Protein AF-R7CWL0-F1 (afdb_monomer_lite)

Radius of gyration: 31.68 Å; chains: 1; bounding box: 70×106×88 Å

Structure (mmCIF, N/CA/C/O backbone):
data_AF-R7CWL0-F1
#
_entry.id   AF-R7CWL0-F1
#
loop_
_atom_site.group_PDB
_atom_site.id
_atom_site.type_symbol
_atom_site.label_atom_id
_atom_site.label_alt_id
_atom_site.label_comp_id
_atom_site.label_asym_id
_atom_site.label_entity_id
_atom_site.label_seq_id
_atom_site.pdbx_PDB_ins_code
_atom_site.Cartn_x
_atom_site.Cartn_y
_atom_site.Cartn_z
_atom_site.occupancy
_atom_site.B_iso_or_equiv
_atom_site.auth_seq_id
_atom_site.auth_comp_id
_atom_site.auth_asym_id
_atom_site.auth_atom_id
_atom_site.pdbx_PDB_model_num
ATOM 1 N N . MET A 1 1 ? 19.555 76.809 50.477 1.00 48.72 1 MET A N 1
ATOM 2 C CA . MET A 1 1 ? 18.960 75.601 49.857 1.00 48.72 1 MET A CA 1
ATOM 3 C C . MET A 1 1 ? 17.484 75.832 49.497 1.00 48.72 1 MET A C 1
ATOM 5 O O . MET A 1 1 ? 16.608 75.184 50.042 1.00 48.72 1 MET A O 1
ATOM 9 N N . LYS A 1 2 ? 17.184 76.797 48.612 1.00 45.94 2 LYS A N 1
ATOM 10 C CA . LYS A 1 2 ? 15.806 77.184 48.215 1.00 45.94 2 LYS A CA 1
ATOM 11 C C . LYS A 1 2 ? 15.652 77.352 46.688 1.00 45.94 2 LYS A C 1
ATOM 13 O O . LYS A 1 2 ? 14.808 78.101 46.224 1.00 45.94 2 LYS A O 1
ATOM 18 N N . LYS A 1 3 ? 16.497 76.673 45.900 1.00 44.19 3 LYS A N 1
ATOM 19 C CA . LYS A 1 3 ? 16.448 76.681 44.421 1.00 44.19 3 LYS A CA 1
ATOM 20 C C . LYS A 1 3 ? 16.239 75.293 43.792 1.00 44.19 3 LYS A C 1
ATOM 22 O O . LYS A 1 3 ? 16.195 75.191 42.575 1.00 44.19 3 LYS A O 1
ATOM 27 N N . HIS A 1 4 ? 16.074 74.235 44.593 1.00 48.47 4 HIS A N 1
ATOM 28 C CA . HIS A 1 4 ? 15.802 72.873 44.092 1.00 48.47 4 HIS A CA 1
ATOM 29 C C . HIS A 1 4 ? 14.382 72.379 44.412 1.00 48.47 4 HIS A C 1
ATOM 31 O O . HIS A 1 4 ? 13.906 71.451 43.776 1.00 48.47 4 HIS A O 1
ATOM 37 N N . SER A 1 5 ? 13.650 73.045 45.311 1.00 49.03 5 SER A N 1
ATOM 38 C CA . SER A 1 5 ? 12.271 72.660 45.655 1.00 49.03 5 SER A CA 1
ATOM 39 C C . SER A 1 5 ? 11.230 73.101 44.617 1.00 49.03 5 SER A C 1
ATOM 41 O O . SER A 1 5 ? 10.190 72.470 44.504 1.00 49.03 5 SER A O 1
ATOM 43 N N . ILE A 1 6 ? 11.507 74.144 43.823 1.00 52.41 6 ILE A N 1
ATOM 44 C CA . ILE A 1 6 ? 10.578 74.627 42.781 1.00 52.41 6 ILE A CA 1
ATOM 45 C C . ILE A 1 6 ? 10.608 73.718 41.540 1.00 52.41 6 ILE A C 1
ATOM 47 O O . ILE A 1 6 ? 9.569 73.474 40.937 1.00 52.41 6 ILE A O 1
ATOM 51 N N . TYR A 1 7 ? 11.768 73.136 41.211 1.00 47.88 7 TYR A N 1
ATOM 52 C CA . TYR A 1 7 ? 11.886 72.168 40.115 1.00 47.88 7 TYR A CA 1
ATOM 53 C C . TYR A 1 7 ? 11.235 70.816 40.445 1.00 47.88 7 TYR A C 1
ATOM 55 O O . TYR A 1 7 ? 10.647 70.202 39.562 1.00 47.88 7 TYR A O 1
ATOM 63 N N . PHE A 1 8 ? 11.254 70.387 41.713 1.00 52.28 8 PHE A N 1
ATOM 64 C CA . PHE A 1 8 ? 10.567 69.161 42.139 1.00 52.28 8 PHE A CA 1
ATOM 65 C C . PHE A 1 8 ? 9.036 69.294 42.148 1.00 52.28 8 PHE A C 1
ATOM 67 O O . PHE A 1 8 ? 8.351 68.346 41.778 1.00 52.28 8 PHE A O 1
ATOM 74 N N . PHE A 1 9 ? 8.489 70.468 42.492 1.00 53.12 9 PHE A N 1
ATOM 75 C CA . PHE A 1 9 ? 7.038 70.696 42.436 1.00 53.12 9 PHE A CA 1
ATOM 76 C C . PHE A 1 9 ? 6.503 70.842 41.003 1.00 53.12 9 PHE A C 1
ATOM 78 O O . PHE A 1 9 ? 5.391 70.394 40.734 1.00 53.12 9 PHE A O 1
ATOM 85 N N . LEU A 1 10 ? 7.292 71.387 40.065 1.00 49.97 10 LEU A N 1
ATOM 86 C CA . LEU A 1 10 ? 6.918 71.386 38.644 1.00 49.97 10 LEU A CA 1
ATOM 87 C C . LEU A 1 10 ? 6.972 69.978 38.027 1.00 49.97 10 LEU A C 1
ATOM 89 O O . LEU A 1 10 ? 6.108 69.649 37.222 1.00 49.97 10 LEU A O 1
ATOM 93 N N . LEU A 1 11 ? 7.926 69.129 38.434 1.00 47.19 11 LEU A N 1
ATOM 94 C CA . LEU A 1 11 ? 8.000 67.744 37.949 1.00 47.19 11 LEU A CA 1
ATOM 95 C C . LEU A 1 11 ? 6.816 66.889 38.436 1.00 47.19 11 LEU A C 1
ATOM 97 O O . LEU A 1 11 ? 6.344 66.033 37.698 1.00 47.19 11 LEU A O 1
ATOM 101 N N . TRP A 1 12 ? 6.303 67.141 39.647 1.00 48.06 12 TRP A N 1
ATOM 102 C CA . TRP A 1 12 ? 5.132 66.435 40.190 1.00 48.06 12 TRP A CA 1
ATOM 103 C C . TRP A 1 12 ? 3.805 66.891 39.562 1.00 48.06 12 TRP A C 1
ATOM 105 O O . TRP A 1 12 ? 2.902 66.079 39.388 1.00 48.06 12 TRP A O 1
ATOM 115 N N . ALA A 1 13 ? 3.702 68.159 39.150 1.00 45.91 13 ALA A N 1
ATOM 116 C CA . ALA A 1 13 ? 2.525 68.684 38.451 1.00 45.91 13 ALA A CA 1
ATOM 117 C C . ALA A 1 13 ? 2.420 68.219 36.982 1.00 45.91 13 ALA A C 1
ATOM 119 O O . ALA A 1 13 ? 1.337 68.264 36.404 1.00 45.91 13 ALA A O 1
ATOM 120 N N . CYS A 1 14 ? 3.517 67.743 36.379 1.00 43.12 14 CYS A N 1
ATOM 121 C CA . CYS A 1 14 ? 3.516 67.173 35.025 1.00 43.12 14 CYS A CA 1
ATOM 122 C C . CYS A 1 14 ? 3.216 65.661 34.987 1.00 43.12 14 CYS A C 1
ATOM 124 O O . CYS A 1 14 ? 2.902 65.145 33.919 1.00 43.12 14 CYS A O 1
ATOM 126 N N . VAL A 1 15 ? 3.258 64.955 36.125 1.00 47.19 15 VAL A N 1
ATOM 127 C CA . VAL A 1 15 ? 2.900 63.521 36.215 1.00 47.19 15 VAL A CA 1
ATOM 128 C C . VAL A 1 15 ? 1.385 63.314 36.393 1.00 47.19 15 VAL A C 1
ATOM 130 O O . VAL A 1 15 ? 0.875 62.231 36.131 1.00 47.19 15 VAL A O 1
ATOM 133 N N . THR A 1 16 ? 0.627 64.356 36.746 1.00 43.59 16 THR A N 1
ATOM 134 C CA . THR A 1 16 ? -0.832 64.279 36.955 1.00 43.59 16 THR A CA 1
ATOM 135 C C . THR A 1 16 ? -1.679 64.655 35.731 1.00 43.59 16 THR A C 1
ATOM 137 O O . THR A 1 16 ? -2.902 64.644 35.825 1.00 43.59 16 THR A O 1
ATOM 140 N N . MET A 1 17 ? -1.069 64.962 34.576 1.00 44.28 17 MET A N 1
ATOM 141 C CA . MET A 1 17 ? -1.788 65.380 33.354 1.00 44.28 17 MET A CA 1
ATOM 142 C C . MET A 1 17 ? -1.870 64.318 32.239 1.00 44.28 17 MET A C 1
ATOM 144 O O . MET A 1 17 ? -2.248 64.663 31.124 1.00 44.28 17 MET A O 1
ATOM 148 N N . PHE A 1 18 ? -1.561 63.040 32.504 1.00 40.41 18 PHE A N 1
ATOM 149 C CA . PHE A 1 18 ? -1.628 61.976 31.480 1.00 40.41 18 PHE A CA 1
ATOM 150 C C . PHE A 1 18 ? -2.119 60.603 31.967 1.00 40.41 18 PHE A C 1
ATOM 152 O O . PHE A 1 18 ? -1.701 59.583 31.436 1.00 40.41 18 PHE A O 1
ATOM 159 N N . PHE A 1 19 ? -3.065 60.556 32.905 1.00 34.09 19 PHE A N 1
ATOM 160 C CA . PHE A 1 19 ? -3.941 59.385 33.020 1.00 34.09 19 PHE A CA 1
ATOM 161 C C . PHE A 1 19 ? -5.379 59.853 33.241 1.00 34.09 19 PHE A C 1
ATOM 163 O O . PHE A 1 19 ? -5.731 60.219 34.364 1.00 34.09 19 PHE A O 1
ATOM 170 N N . PRO A 1 20 ? -6.220 59.905 32.189 1.00 38.03 20 PRO A N 1
ATOM 171 C CA . PRO A 1 20 ? -7.653 59.856 32.404 1.00 38.03 20 PRO A CA 1
ATOM 172 C C . PRO A 1 20 ? -7.957 58.639 33.280 1.00 38.03 20 PRO A C 1
ATOM 174 O O . PRO A 1 20 ? -7.496 57.531 33.019 1.00 38.03 20 PRO A O 1
ATOM 177 N N . SER A 1 21 ? -8.704 58.897 34.347 1.00 32.38 21 SER A N 1
ATOM 178 C CA . SER A 1 21 ? -9.493 57.914 35.072 1.00 32.38 21 SER A CA 1
ATOM 179 C C . SER A 1 21 ? -10.294 57.098 34.055 1.00 32.38 21 SER A C 1
ATOM 181 O O . SER A 1 21 ? -11.367 57.534 33.640 1.00 32.38 21 SER A O 1
ATOM 183 N N . CYS A 1 22 ? -9.790 55.935 33.647 1.00 31.67 22 CYS A N 1
ATOM 184 C CA . CYS A 1 22 ? -10.670 54.881 33.176 1.00 31.67 22 CYS A CA 1
ATOM 185 C C . CYS A 1 22 ? -11.465 54.458 34.407 1.00 31.67 22 CYS A C 1
ATOM 187 O O . CYS A 1 22 ? -10.929 53.843 35.326 1.00 31.67 22 CYS A O 1
ATOM 189 N N . GLN A 1 23 ? -12.726 54.880 34.468 1.00 32.56 23 GLN A N 1
ATOM 190 C CA . GLN A 1 23 ? -13.708 54.028 35.110 1.00 32.56 23 GLN A CA 1
ATOM 191 C C . GLN A 1 23 ? -13.603 52.688 34.376 1.00 32.56 23 GLN A C 1
ATOM 193 O O . GLN A 1 23 ? -13.616 52.681 33.143 1.00 32.56 23 GLN A O 1
ATOM 198 N N . ASP A 1 24 ? -13.403 51.598 35.115 1.00 34.06 24 ASP A N 1
ATOM 199 C CA . ASP A 1 24 ? -13.680 50.260 34.604 1.00 34.06 24 ASP A CA 1
ATOM 200 C C . ASP A 1 24 ? -15.186 50.230 34.324 1.00 34.06 24 ASP A C 1
ATOM 202 O O . ASP A 1 24 ? -16.000 49.887 35.178 1.00 34.06 24 ASP A O 1
ATOM 206 N N . ASP A 1 25 ? -15.576 50.720 33.150 1.00 32.38 25 ASP A N 1
ATOM 207 C CA . ASP A 1 25 ? -16.821 50.299 32.548 1.00 32.38 25 ASP A CA 1
ATOM 208 C C . ASP A 1 25 ? -16.595 48.825 32.210 1.00 32.38 25 ASP A C 1
ATOM 210 O O . ASP A 1 25 ? -15.787 48.505 31.336 1.00 32.38 25 ASP A O 1
ATOM 214 N N . ASP A 1 26 ? -17.261 47.951 32.970 1.00 40.47 26 ASP A N 1
ATOM 215 C CA . ASP A 1 26 ? -17.354 46.502 32.788 1.00 40.47 26 ASP A CA 1
ATOM 216 C C . ASP A 1 26 ? -17.884 46.165 31.382 1.00 40.47 26 ASP A C 1
ATOM 218 O O . ASP A 1 26 ? -19.025 45.741 31.188 1.00 40.47 26 ASP A O 1
ATOM 222 N N . VAL A 1 27 ? -17.058 46.365 30.362 1.00 42.53 27 VAL A N 1
ATOM 223 C CA . VAL A 1 27 ? -17.288 45.852 29.021 1.00 42.53 27 VAL A CA 1
ATOM 224 C C . VAL A 1 27 ? -16.425 44.612 28.900 1.00 42.53 27 VAL A C 1
ATOM 226 O O . VAL A 1 27 ? -15.243 44.677 28.565 1.00 42.53 27 VAL A O 1
ATOM 229 N N . VAL A 1 28 ? -17.037 43.467 29.206 1.00 43.69 28 VAL A N 1
ATOM 230 C CA . VAL A 1 28 ? -16.496 42.148 28.877 1.00 43.69 28 VAL A CA 1
ATOM 231 C C . VAL A 1 28 ? -16.186 42.158 27.383 1.00 43.69 28 VAL A C 1
ATOM 233 O O . VAL A 1 28 ? -17.088 42.164 26.548 1.00 43.69 28 VAL A O 1
ATOM 236 N N . SER A 1 29 ? -14.907 42.223 27.024 1.00 46.38 29 SER A N 1
ATOM 237 C CA . SER A 1 29 ? -14.509 42.050 25.637 1.00 46.38 29 SER A CA 1
ATOM 238 C C . SER A 1 29 ? -14.774 40.592 25.256 1.00 46.38 29 SER A C 1
ATOM 240 O O . SER A 1 29 ? -14.087 39.697 25.754 1.00 46.38 29 SER A O 1
ATOM 242 N N . ASP A 1 30 ? -15.706 40.353 24.337 1.00 45.78 30 ASP A N 1
ATOM 243 C CA . ASP A 1 30 ? -15.978 39.047 23.703 1.00 45.78 30 ASP A CA 1
ATOM 244 C C . ASP A 1 30 ? -14.830 38.578 22.773 1.00 45.78 30 ASP A C 1
ATOM 246 O O . ASP A 1 30 ? -15.023 37.841 21.809 1.00 45.78 30 ASP A O 1
ATOM 250 N N . GLY A 1 31 ? -13.603 39.029 23.037 1.00 48.19 31 GLY A N 1
ATOM 251 C CA . GLY A 1 31 ? -12.419 38.776 22.230 1.00 48.19 31 GLY A CA 1
ATOM 252 C C . GLY A 1 31 ? -11.496 37.718 22.825 1.00 48.19 31 GLY A C 1
ATOM 253 O O . GLY A 1 31 ? -11.486 37.445 24.025 1.00 48.19 31 GLY A O 1
ATOM 254 N N . GLU A 1 32 ? -10.640 37.178 21.962 1.00 48.09 32 GLU A N 1
ATOM 255 C CA . GLU A 1 32 ? -9.625 36.151 22.233 1.00 48.09 32 GLU A CA 1
ATOM 256 C C . GLU A 1 32 ? -8.620 36.501 23.359 1.00 48.09 32 GLU A C 1
ATOM 258 O O . GLU A 1 32 ? -7.890 35.633 23.841 1.00 48.09 32 GLU A O 1
ATOM 263 N N . PHE A 1 33 ? -8.620 37.759 23.812 1.00 53.47 33 PHE A N 1
ATOM 264 C CA . PHE A 1 33 ? -7.732 38.338 24.820 1.00 53.47 33 PHE A CA 1
ATOM 265 C C . PHE A 1 33 ? -8.518 38.921 26.006 1.00 53.47 33 PHE A C 1
ATOM 267 O O . PHE A 1 33 ? -8.374 40.092 26.346 1.00 53.47 33 PHE A O 1
ATOM 274 N N . ASN A 1 34 ? -9.360 38.109 26.646 1.00 67.94 34 ASN A N 1
ATOM 275 C CA . ASN A 1 34 ? -9.961 38.470 27.930 1.00 67.94 34 ASN A CA 1
ATOM 276 C C . ASN A 1 34 ? -8.951 38.204 29.065 1.00 67.94 34 ASN A C 1
ATOM 278 O O . ASN A 1 34 ? -8.683 37.050 29.408 1.00 67.94 34 ASN A O 1
ATOM 282 N N . SER A 1 35 ? -8.401 39.273 29.650 1.00 69.50 35 SER A N 1
ATOM 283 C CA . SER A 1 35 ? -7.428 39.217 30.753 1.00 69.50 35 SER A CA 1
ATOM 284 C C . SER A 1 35 ? -7.984 38.636 32.055 1.00 69.50 35 SER A C 1
ATOM 286 O O . SER A 1 35 ? -7.215 38.353 32.969 1.00 69.50 35 SER A O 1
ATOM 288 N N . GLU A 1 36 ? -9.301 38.461 32.156 1.00 81.25 36 GLU A N 1
ATOM 289 C CA . GLU A 1 36 ? -9.958 37.865 33.316 1.00 81.25 36 GLU A CA 1
ATOM 290 C C . GLU A 1 36 ? -10.163 36.347 33.208 1.00 81.25 36 GLU A C 1
ATOM 292 O O . GLU A 1 36 ? -10.670 35.736 34.153 1.00 81.25 36 GLU A O 1
ATOM 297 N N . ARG A 1 37 ? -9.797 35.723 32.078 1.00 88.00 37 ARG A N 1
ATOM 298 C CA . ARG A 1 37 ? -9.836 34.260 31.947 1.00 88.00 37 ARG A CA 1
ATOM 299 C C . ARG A 1 37 ? -8.773 33.603 32.821 1.00 88.00 37 ARG A C 1
ATOM 301 O O . ARG A 1 37 ? -7.666 34.114 32.979 1.00 88.00 37 ARG A O 1
ATOM 308 N N . LEU A 1 38 ? -9.095 32.420 33.339 1.00 92.06 38 LEU A N 1
ATOM 309 C CA . LEU A 1 38 ? -8.111 31.585 34.023 1.00 92.06 38 LEU A CA 1
ATOM 310 C C . LEU A 1 38 ? -7.003 31.113 33.069 1.00 92.06 38 LEU A C 1
ATOM 312 O O . LEU A 1 38 ? -7.216 30.949 31.865 1.00 92.06 38 LEU A O 1
ATOM 316 N N . PHE A 1 39 ? -5.819 30.845 33.626 1.00 91.25 39 PHE A N 1
ATOM 317 C CA . PHE A 1 39 ? -4.725 30.236 32.872 1.00 91.25 39 PHE A CA 1
ATOM 318 C C . PHE A 1 39 ? -5.118 28.849 32.361 1.00 91.25 39 PHE A C 1
ATOM 320 O O . PHE A 1 39 ? -5.808 28.092 33.041 1.00 91.25 39 PHE A O 1
ATOM 327 N N . MET A 1 40 ? -4.654 28.523 31.156 1.00 91.56 40 MET A N 1
ATOM 328 C CA . MET A 1 40 ? -4.862 27.213 30.550 1.00 91.56 40 MET A CA 1
ATOM 329 C C . MET A 1 40 ? -4.076 26.144 31.330 1.00 91.56 40 MET A C 1
ATOM 331 O O . MET A 1 40 ? -2.853 26.275 31.448 1.00 91.56 40 MET A O 1
ATOM 335 N N . PRO A 1 41 ? -4.740 25.110 31.882 1.00 93.44 41 PRO A N 1
ATOM 336 C CA . PRO A 1 41 ? -4.040 23.974 32.472 1.00 93.44 41 PRO A CA 1
ATOM 337 C C . PRO A 1 41 ? -3.312 23.190 31.375 1.00 93.44 41 PRO A C 1
ATOM 339 O O . PRO A 1 41 ? -3.694 23.250 30.214 1.00 93.44 41 PRO A O 1
ATOM 342 N N . MET A 1 42 ? -2.272 22.435 31.729 1.00 92.19 42 MET A N 1
ATOM 343 C CA . MET A 1 42 ? -1.571 21.554 30.786 1.00 92.19 42 MET A CA 1
ATOM 344 C C . MET A 1 42 ? -1.352 20.185 31.420 1.00 92.19 42 MET A C 1
ATOM 346 O O . MET A 1 42 ? -0.995 20.106 32.601 1.00 92.19 42 MET A O 1
ATOM 350 N N . PHE A 1 43 ? -1.532 19.121 30.637 1.00 93.56 43 PHE A N 1
ATOM 351 C CA . PHE A 1 43 ? -1.132 17.773 31.047 1.00 93.56 43 PHE A CA 1
ATOM 352 C C . PHE A 1 43 ? 0.383 17.679 31.180 1.00 93.56 43 PHE A C 1
ATOM 354 O O . PHE A 1 43 ? 1.110 18.358 30.462 1.00 93.56 43 PHE A O 1
ATOM 361 N N . ARG A 1 44 ? 0.880 16.830 32.074 1.00 91.00 44 ARG A N 1
ATOM 362 C CA . ARG A 1 44 ? 2.320 16.633 32.271 1.00 91.00 44 ARG A CA 1
ATOM 363 C C . ARG A 1 44 ? 2.864 15.591 31.294 1.00 91.00 44 ARG A C 1
ATOM 365 O O . ARG A 1 44 ? 2.507 14.419 31.381 1.00 91.00 44 ARG A O 1
ATOM 372 N N . ARG A 1 45 ? 3.741 16.008 30.381 1.00 86.12 45 ARG A N 1
ATOM 373 C CA . ARG A 1 45 ? 4.378 15.144 29.372 1.00 86.12 45 ARG A CA 1
ATOM 374 C C . ARG A 1 45 ? 5.816 15.582 29.121 1.00 86.12 45 ARG A C 1
ATOM 376 O O . ARG A 1 45 ? 6.182 16.707 29.448 1.00 86.12 45 ARG A O 1
ATOM 383 N N . ASP A 1 46 ? 6.633 14.713 28.540 1.00 81.75 46 ASP A N 1
ATOM 384 C CA . ASP A 1 46 ? 8.064 14.991 28.372 1.00 81.75 46 ASP A CA 1
ATOM 385 C C . ASP A 1 46 ? 8.326 16.308 27.615 1.00 81.75 46 ASP A C 1
ATOM 387 O O . ASP A 1 46 ? 9.172 17.109 27.997 1.00 81.75 46 ASP A O 1
ATOM 391 N N . GLU A 1 47 ? 7.494 16.622 26.624 1.00 78.88 47 GLU A N 1
ATOM 392 C CA . GLU A 1 47 ? 7.592 17.823 25.793 1.00 78.88 47 GLU A CA 1
ATOM 393 C C . GLU A 1 47 ? 7.417 19.139 26.565 1.00 78.88 47 GLU A C 1
ATOM 395 O O . GLU A 1 47 ? 7.818 20.194 26.065 1.00 78.88 47 GLU A O 1
ATOM 400 N N . ASN A 1 48 ? 6.819 19.110 27.763 1.00 79.69 48 ASN A N 1
ATOM 401 C CA . ASN A 1 48 ? 6.686 20.289 28.620 1.00 79.69 48 ASN A CA 1
ATOM 402 C C . ASN A 1 48 ? 7.429 20.191 29.955 1.00 79.69 48 ASN A C 1
ATOM 404 O O . ASN A 1 48 ? 7.659 21.226 30.583 1.00 79.69 48 ASN A O 1
ATOM 408 N N . THR A 1 49 ? 7.862 18.999 30.367 1.00 80.31 49 THR A N 1
ATOM 409 C CA . THR A 1 49 ? 8.638 18.819 31.600 1.00 80.31 49 THR A CA 1
ATOM 410 C C . THR A 1 49 ? 10.140 18.673 31.356 1.00 80.31 49 THR A C 1
ATOM 412 O O . THR A 1 49 ? 10.916 18.997 32.256 1.00 80.31 49 THR A O 1
ATOM 415 N N . ASN A 1 50 ? 10.564 18.239 30.160 1.00 78.62 50 ASN A N 1
ATOM 416 C CA . ASN A 1 50 ? 11.942 17.860 29.803 1.00 78.62 50 ASN A CA 1
ATOM 417 C C . ASN A 1 50 ? 12.587 16.886 30.808 1.00 78.62 50 ASN A C 1
ATOM 419 O O . ASN A 1 50 ? 13.802 16.909 31.028 1.00 78.62 50 ASN A O 1
ATOM 423 N N . ALA A 1 51 ? 11.770 16.077 31.479 1.00 75.06 51 ALA A N 1
ATOM 424 C CA . ALA A 1 51 ? 12.199 15.190 32.552 1.00 75.06 51 ALA A CA 1
ATOM 425 C C . ALA A 1 51 ? 12.248 13.716 32.115 1.00 75.06 51 ALA A C 1
ATOM 427 O O . ALA A 1 51 ? 12.709 12.870 32.887 1.00 75.06 51 ALA A O 1
ATOM 428 N N . GLY A 1 52 ? 11.816 13.391 30.895 1.00 71.12 52 GLY A N 1
ATOM 429 C CA . GLY A 1 52 ? 11.713 12.029 30.386 1.00 71.12 52 GLY A CA 1
ATOM 430 C C . GLY A 1 52 ? 10.998 11.109 31.372 1.00 71.12 52 GLY A C 1
ATOM 431 O O . GLY A 1 52 ? 10.111 11.519 32.119 1.00 71.12 52 GLY A O 1
ATOM 432 N N . THR A 1 53 ? 11.494 9.878 31.476 1.00 68.62 53 THR A N 1
ATOM 433 C CA . THR A 1 53 ? 10.984 8.852 32.399 1.00 68.62 53 THR A CA 1
ATOM 434 C C . THR A 1 53 ? 11.231 9.155 33.886 1.00 68.62 53 THR A C 1
ATOM 436 O O . THR A 1 53 ? 10.937 8.317 34.736 1.00 68.62 53 THR A O 1
ATOM 439 N N . SER A 1 54 ? 11.833 10.300 34.236 1.00 78.44 54 SER A N 1
ATOM 440 C CA . SER A 1 54 ? 12.074 10.684 35.634 1.00 78.44 54 SER A CA 1
ATOM 441 C C . SER A 1 54 ? 10.933 11.501 36.252 1.00 78.44 54 SER A C 1
ATOM 443 O O . SER A 1 54 ? 10.904 11.665 37.477 1.00 78.44 54 SER A O 1
ATOM 445 N N . ASP A 1 55 ? 9.971 11.980 35.448 1.00 84.12 55 ASP A N 1
ATOM 446 C CA . ASP A 1 55 ? 8.786 12.656 35.977 1.00 84.12 55 ASP A CA 1
ATOM 447 C C . ASP A 1 55 ? 7.800 11.648 36.579 1.00 84.12 55 ASP A C 1
ATOM 449 O O . ASP A 1 55 ? 7.090 10.921 35.888 1.00 84.12 55 ASP A O 1
ATOM 453 N N . ARG A 1 56 ? 7.715 11.648 37.912 1.00 85.12 56 ARG A N 1
ATOM 454 C CA . ARG A 1 56 ? 6.798 10.785 38.672 1.00 85.12 56 ARG A CA 1
ATOM 455 C C . ARG A 1 56 ? 5.317 11.082 38.424 1.00 85.12 56 ARG A C 1
ATOM 457 O O . ARG A 1 56 ? 4.474 10.286 38.827 1.00 85.12 56 ARG A O 1
ATOM 464 N N . TYR A 1 57 ? 5.009 12.227 37.823 1.00 89.81 57 TYR A N 1
ATOM 465 C CA . TYR A 1 57 ? 3.659 12.649 37.471 1.00 89.81 57 TYR A CA 1
ATOM 466 C C . TYR A 1 57 ? 3.512 12.819 35.957 1.00 89.81 57 TYR A C 1
ATOM 468 O O . TYR A 1 57 ? 2.743 13.662 35.511 1.00 89.81 57 TYR A O 1
ATOM 476 N N . GLN A 1 58 ? 4.262 12.062 35.157 1.00 90.38 58 GLN A N 1
ATOM 477 C CA . GLN A 1 58 ? 4.029 11.994 33.720 1.00 90.38 58 GLN A CA 1
ATOM 478 C C . GLN A 1 58 ? 2.706 11.277 33.435 1.00 90.38 58 GLN A C 1
ATOM 480 O O . GLN A 1 58 ? 2.427 10.221 34.005 1.00 90.38 58 GLN A O 1
ATOM 485 N N . CYS A 1 59 ? 1.899 11.838 32.537 1.00 93.31 59 CYS A N 1
ATOM 486 C CA . CYS A 1 59 ? 0.754 11.130 31.987 1.00 93.31 59 CYS A CA 1
ATOM 487 C C . CYS A 1 59 ? 1.232 9.957 31.121 1.00 93.31 59 CYS A C 1
ATOM 489 O O . CYS A 1 59 ? 2.022 10.159 30.197 1.00 93.31 59 CYS A O 1
ATOM 491 N N . ALA A 1 60 ? 0.735 8.756 31.388 1.00 93.00 60 ALA A N 1
ATOM 492 C CA . ALA A 1 60 ? 1.106 7.541 30.667 1.00 93.00 60 ALA A CA 1
ATOM 493 C C . ALA A 1 60 ? 0.006 6.480 30.811 1.00 93.00 60 ALA A C 1
ATOM 495 O O . ALA A 1 60 ? -0.977 6.681 31.533 1.00 93.00 60 ALA A O 1
ATOM 496 N N . ILE A 1 61 ? 0.180 5.333 30.152 1.00 94.19 61 ILE A N 1
ATOM 497 C CA . ILE A 1 61 ? -0.572 4.134 30.532 1.00 94.19 61 ILE A CA 1
ATOM 498 C C . ILE A 1 61 ? -0.266 3.795 31.997 1.00 94.19 61 ILE A C 1
ATOM 500 O O . ILE A 1 61 ? 0.860 3.986 32.464 1.00 94.19 61 ILE A O 1
ATOM 504 N N . ALA A 1 62 ? -1.266 3.340 32.746 1.00 94.06 62 ALA A N 1
ATOM 505 C CA . ALA A 1 62 ? -1.170 3.209 34.198 1.00 94.06 62 ALA A CA 1
ATOM 506 C C . ALA A 1 62 ? -0.034 2.270 34.631 1.00 94.06 62 ALA A C 1
ATOM 508 O O . ALA A 1 62 ? 0.693 2.586 35.569 1.00 94.06 62 ALA A O 1
ATOM 509 N N . SER A 1 63 ? 0.189 1.184 33.884 1.00 90.50 63 SER A N 1
ATOM 510 C CA . SER A 1 63 ? 1.294 0.240 34.098 1.00 90.50 63 SER A CA 1
ATOM 511 C C . SER A 1 63 ? 2.695 0.862 34.018 1.00 90.50 63 SER A C 1
ATOM 513 O O . SER A 1 63 ? 3.641 0.307 34.574 1.00 90.50 63 SER A O 1
ATOM 515 N N . GLU A 1 64 ? 2.846 1.990 33.320 1.00 90.81 64 GLU A N 1
ATOM 516 C CA . GLU A 1 64 ? 4.112 2.718 33.158 1.00 90.81 64 GLU A CA 1
ATOM 517 C C . GLU A 1 64 ? 4.178 3.988 34.018 1.00 90.81 64 GLU A C 1
ATOM 519 O O . GLU A 1 64 ? 5.262 4.522 34.258 1.00 90.81 64 GLU A O 1
ATOM 524 N N . ALA A 1 65 ? 3.035 4.470 34.511 1.00 89.12 65 ALA A N 1
ATOM 525 C CA . ALA A 1 65 ? 2.948 5.654 35.351 1.00 89.12 65 ALA A CA 1
ATOM 526 C C . ALA A 1 65 ? 3.446 5.342 36.780 1.00 89.12 65 ALA A C 1
ATOM 528 O O . ALA A 1 65 ? 2.793 4.592 37.509 1.00 89.12 65 ALA A O 1
ATOM 529 N N . PRO A 1 66 ? 4.551 5.957 37.256 1.00 83.88 66 PRO A N 1
ATOM 530 C CA . PRO A 1 66 ? 5.205 5.556 38.509 1.00 83.88 66 PRO A CA 1
ATOM 531 C C . PRO A 1 66 ? 4.328 5.626 39.765 1.00 83.88 66 PRO A C 1
ATOM 533 O O . PRO A 1 66 ? 4.580 4.917 40.736 1.00 83.88 66 PRO A O 1
ATOM 536 N N . ASN A 1 67 ? 3.330 6.511 39.757 1.00 88.56 67 ASN A N 1
ATOM 537 C CA . ASN A 1 67 ? 2.434 6.773 40.879 1.00 88.56 67 ASN A CA 1
ATOM 538 C C . ASN A 1 67 ? 0.985 6.338 40.602 1.00 88.56 67 ASN A C 1
ATOM 540 O O . ASN A 1 67 ? 0.081 6.780 41.318 1.00 88.56 67 ASN A O 1
ATOM 544 N N . SER A 1 68 ? 0.730 5.526 39.571 1.00 91.56 68 SER A N 1
ATOM 545 C CA . SER A 1 68 ? -0.618 5.000 39.362 1.00 91.56 68 SER A CA 1
ATOM 546 C C . SER A 1 68 ? -0.932 3.878 40.351 1.00 91.56 68 SER A C 1
ATOM 548 O O . SER A 1 68 ? -0.069 3.083 40.724 1.00 91.56 68 SER A O 1
ATOM 550 N N . ALA A 1 69 ? -2.188 3.828 40.794 1.00 90.31 69 ALA A N 1
ATOM 551 C CA . ALA A 1 69 ? -2.704 2.722 41.594 1.00 90.31 69 ALA A CA 1
ATOM 552 C C . ALA A 1 69 ? -3.063 1.500 40.729 1.00 90.31 69 ALA A C 1
ATOM 554 O O . ALA A 1 69 ? -3.114 0.383 41.247 1.00 90.31 69 ALA A O 1
ATOM 555 N N . SER A 1 70 ? -3.291 1.709 39.429 1.00 92.75 70 SER A N 1
ATOM 556 C CA . SER A 1 70 ? -3.566 0.642 38.473 1.00 92.75 70 SER A CA 1
ATOM 557 C C . SER A 1 70 ? -2.273 0.115 37.853 1.00 92.75 70 SER A C 1
ATOM 559 O O . SER A 1 70 ? -1.303 0.844 37.659 1.00 92.75 70 SER A O 1
ATOM 561 N N . LYS A 1 71 ? -2.271 -1.184 37.550 1.00 89.44 71 LYS A N 1
ATOM 562 C CA . LYS A 1 71 ? -1.193 -1.878 36.833 1.00 89.44 71 LYS A CA 1
ATOM 563 C C . LYS A 1 71 ? -1.622 -2.324 35.438 1.00 89.44 71 LYS A C 1
ATOM 565 O O . LYS A 1 71 ? -0.853 -2.997 34.758 1.00 89.44 71 LYS A O 1
ATOM 570 N N . TYR A 1 72 ? -2.846 -1.996 35.035 1.00 90.50 72 TYR A N 1
ATOM 571 C CA . TYR A 1 72 ? -3.397 -2.430 33.765 1.00 90.50 72 TYR A CA 1
ATOM 572 C C . TYR A 1 72 ? -2.854 -1.567 32.628 1.00 90.50 72 TYR A C 1
ATOM 574 O O . TYR A 1 72 ? -2.769 -0.342 32.725 1.00 90.50 72 TYR A O 1
ATOM 582 N N . VAL A 1 73 ? -2.490 -2.219 31.527 1.00 89.44 73 VAL A N 1
ATOM 583 C CA . VAL A 1 73 ? -1.955 -1.546 30.334 1.00 89.44 73 VAL A CA 1
ATOM 584 C C . VAL A 1 73 ? -3.043 -0.812 29.535 1.00 89.44 73 VAL A C 1
ATOM 586 O O . VAL A 1 73 ? -2.725 0.007 28.675 1.00 89.44 73 VAL A O 1
ATOM 589 N N . ASN A 1 74 ? -4.320 -1.084 29.821 1.00 91.38 74 ASN A N 1
ATOM 590 C CA . ASN A 1 74 ? -5.480 -0.403 29.248 1.00 91.38 74 ASN A CA 1
ATOM 591 C C . ASN A 1 74 ? -6.129 0.619 30.188 1.00 91.38 74 ASN A C 1
ATOM 593 O O . ASN A 1 74 ? -7.239 1.065 29.928 1.00 91.38 74 ASN A O 1
ATOM 597 N N . ASP A 1 75 ? -5.438 1.019 31.251 1.00 95.38 75 ASP A N 1
ATOM 598 C CA . ASP A 1 75 ? -5.823 2.191 32.032 1.00 95.38 75 ASP A CA 1
ATOM 599 C C . ASP A 1 75 ? -4.886 3.347 31.684 1.00 95.38 75 ASP A C 1
ATOM 601 O O . ASP A 1 75 ? -3.707 3.144 31.378 1.00 95.38 75 ASP A O 1
ATOM 605 N N . VAL A 1 76 ? -5.387 4.578 31.743 1.00 96.31 76 VAL A N 1
ATOM 606 C CA . VAL A 1 76 ? -4.589 5.782 31.489 1.00 96.31 76 VAL A CA 1
ATOM 607 C C . VAL A 1 76 ? -4.560 6.659 32.727 1.00 96.31 76 VAL A C 1
ATOM 609 O O . VAL A 1 76 ? -5.592 7.075 33.253 1.00 96.31 76 VAL A O 1
ATOM 612 N N . GLN A 1 77 ? -3.349 6.979 33.172 1.00 96.75 77 GLN A N 1
ATOM 613 C CA . GLN A 1 77 ? -3.117 7.882 34.282 1.00 96.75 77 GLN A CA 1
ATOM 614 C C . GLN A 1 77 ? -2.795 9.281 33.753 1.00 96.75 77 GLN A C 1
ATOM 616 O O . GLN A 1 77 ? -1.815 9.482 33.036 1.00 96.75 77 GLN A O 1
ATOM 621 N N . LEU A 1 78 ? -3.600 10.263 34.157 1.00 96.44 78 LEU A N 1
ATOM 622 C CA . LEU A 1 78 ? -3.432 11.672 33.812 1.00 96.44 78 LEU A CA 1
ATOM 623 C C . LEU A 1 78 ? -3.017 12.495 35.032 1.00 96.44 78 LEU A C 1
ATOM 625 O O . LEU A 1 78 ? -3.464 12.236 36.153 1.00 96.44 78 LEU A O 1
ATOM 629 N N . TYR A 1 79 ? -2.209 13.521 34.774 1.00 95.25 79 TYR A N 1
ATOM 630 C CA . TYR A 1 79 ? -1.752 14.539 35.714 1.00 95.25 79 TYR A CA 1
ATOM 631 C C . TYR A 1 79 ? -1.677 15.897 35.011 1.00 95.25 79 TYR A C 1
ATOM 633 O O . TYR A 1 79 ? -1.267 15.980 33.852 1.00 95.25 79 TYR A O 1
ATOM 641 N N . TRP A 1 80 ? -2.020 16.981 35.702 1.00 94.38 80 TRP A N 1
ATOM 642 C CA . TRP A 1 80 ? -1.931 18.334 35.144 1.00 94.38 80 TRP A CA 1
ATOM 643 C C . TRP A 1 80 ? -1.469 19.360 36.172 1.00 94.38 80 TRP A C 1
ATOM 645 O O . TRP A 1 80 ? -1.414 19.110 37.377 1.00 94.38 80 TRP A O 1
ATOM 655 N N . TYR A 1 81 ? -1.103 20.539 35.676 1.00 92.50 81 TYR A N 1
ATOM 656 C CA . TYR A 1 81 ? -0.776 21.678 36.525 1.00 92.50 81 TYR A CA 1
ATOM 657 C C . TYR A 1 81 ? -2.043 22.355 37.044 1.00 92.50 81 TYR A C 1
ATOM 659 O O . TYR A 1 81 ? -2.917 22.743 36.268 1.00 92.50 81 TYR A O 1
ATOM 667 N N . GLY A 1 82 ? -2.109 22.532 38.364 1.00 94.31 82 GLY A N 1
ATOM 668 C CA . GLY A 1 82 ? -3.166 23.300 39.008 1.00 94.31 82 GLY A CA 1
ATOM 669 C C . GLY A 1 82 ? -3.145 24.774 38.594 1.00 94.31 82 GLY A C 1
ATOM 670 O O . GLY A 1 82 ? -2.095 25.361 38.332 1.00 94.31 82 GLY A O 1
ATOM 671 N N . VAL A 1 83 ? -4.326 25.379 38.580 1.00 95.62 83 VAL A N 1
ATOM 672 C CA . VAL A 1 83 ? -4.583 26.769 38.194 1.00 95.62 83 VAL A CA 1
ATOM 673 C C . VAL A 1 83 ? -5.179 27.475 39.400 1.00 95.62 83 VAL A C 1
ATOM 675 O O . VAL A 1 83 ? -6.240 27.096 39.894 1.00 95.62 83 VAL A O 1
ATOM 678 N N . ASN A 1 84 ? -4.478 28.493 39.895 1.00 93.44 84 ASN A N 1
ATOM 679 C CA . ASN A 1 84 ? -4.907 29.222 41.081 1.00 93.44 84 ASN A CA 1
ATOM 680 C C . ASN A 1 84 ? -6.249 29.933 40.834 1.00 93.44 84 ASN A C 1
ATOM 682 O O . ASN A 1 84 ? -6.426 30.583 39.805 1.00 93.44 84 ASN A O 1
ATOM 686 N N . GLY A 1 85 ? -7.174 29.823 41.788 1.00 92.06 85 GLY A N 1
ATOM 687 C CA . GLY A 1 85 ? -8.512 30.411 41.693 1.00 92.06 85 GLY A CA 1
ATOM 688 C C . GLY A 1 85 ? -9.511 29.628 40.832 1.00 92.06 85 GLY A C 1
ATOM 689 O O . GLY A 1 85 ? -10.640 30.092 40.683 1.00 92.06 85 GLY A O 1
ATOM 690 N N . ALA A 1 86 ? -9.138 28.463 40.289 1.00 95.69 86 ALA A N 1
ATOM 691 C CA . ALA A 1 86 ? -10.083 27.579 39.612 1.00 95.69 86 ALA A CA 1
ATOM 692 C C . ALA A 1 86 ? -11.112 27.002 40.598 1.00 95.69 86 ALA A C 1
ATOM 694 O O . ALA A 1 86 ? -10.773 26.642 41.726 1.00 95.69 86 ALA A O 1
ATOM 695 N N . SER A 1 87 ? -12.367 26.893 40.163 1.00 96.31 87 SER A N 1
ATOM 696 C CA . SER A 1 87 ? -13.437 26.193 40.885 1.00 96.31 87 SER A CA 1
ATOM 697 C C . SER A 1 87 ? -13.467 24.690 40.587 1.00 96.31 87 SER A C 1
ATOM 699 O O . SER A 1 87 ? -14.165 23.951 41.276 1.00 96.31 87 SER A O 1
ATOM 701 N N . GLY A 1 88 ? -12.706 24.241 39.587 1.00 97.38 88 GLY A N 1
ATOM 702 C CA . GLY A 1 88 ? -12.574 22.849 39.174 1.00 97.38 88 GLY A CA 1
ATOM 703 C C . GLY A 1 88 ? -11.929 22.730 37.795 1.00 97.38 88 GLY A C 1
ATOM 704 O O . GLY A 1 88 ? -11.470 23.724 37.221 1.00 97.38 88 GLY A O 1
ATOM 705 N N . TYR A 1 89 ? -11.933 21.518 37.251 1.00 98.25 89 TYR A N 1
ATOM 706 C CA . TYR A 1 89 ? -11.446 21.213 35.907 1.00 98.25 89 TYR A CA 1
ATOM 707 C C . TYR A 1 89 ? -12.493 20.433 35.134 1.00 98.25 89 TYR A C 1
ATOM 709 O O . TYR A 1 89 ? -13.047 19.476 35.661 1.00 98.25 89 TYR A O 1
ATOM 717 N N . ARG A 1 90 ? -12.734 20.795 33.877 1.00 97.38 90 ARG A N 1
ATOM 718 C CA . ARG A 1 90 ? -13.478 19.941 32.954 1.00 97.38 90 ARG A CA 1
ATOM 719 C C . ARG A 1 90 ? -12.484 19.116 32.154 1.00 97.38 90 ARG A C 1
ATOM 721 O O . ARG A 1 90 ? -11.609 19.687 31.505 1.00 97.38 90 ARG A O 1
ATOM 728 N N . LEU A 1 91 ? -12.605 17.799 32.240 1.00 97.44 91 LEU A N 1
ATOM 729 C CA . LEU A 1 91 ? -11.776 16.829 31.537 1.00 97.44 91 LEU A CA 1
ATOM 730 C C . LEU A 1 91 ? -12.624 16.140 30.474 1.00 97.44 91 LEU A C 1
ATOM 732 O O . LEU A 1 91 ? -13.706 15.640 30.780 1.00 97.44 91 LEU A O 1
ATOM 736 N N . GLN A 1 92 ? -12.101 16.092 29.253 1.00 96.44 92 GLN A N 1
ATOM 737 C CA . GLN A 1 92 ? -12.703 15.376 28.142 1.00 96.44 92 GLN A CA 1
ATOM 738 C C . GLN A 1 92 ? -11.748 14.356 27.528 1.00 96.44 92 GLN A C 1
ATOM 740 O O . GLN A 1 92 ? -10.531 14.556 27.531 1.00 96.44 92 GLN A O 1
ATOM 745 N N . ALA A 1 93 ? -12.304 13.284 26.966 1.00 94.31 93 ALA A N 1
ATOM 746 C CA . ALA A 1 93 ? -11.561 12.336 26.146 1.00 94.31 93 ALA A CA 1
ATOM 747 C C . ALA A 1 93 ? -12.383 11.846 24.952 1.00 94.31 93 ALA A C 1
ATOM 749 O O . ALA A 1 93 ? -13.603 11.730 25.036 1.00 94.31 93 ALA A O 1
ATOM 750 N N . LYS A 1 94 ? -11.697 11.494 23.867 1.00 88.62 94 LYS A N 1
ATOM 751 C CA . LYS A 1 94 ? -12.259 10.818 22.690 1.00 88.62 94 LYS A CA 1
ATOM 752 C C . LYS A 1 94 ? -11.297 9.743 22.188 1.00 88.62 94 LYS A C 1
ATOM 754 O O . LYS A 1 94 ? -10.113 9.759 22.536 1.00 88.62 94 LYS A O 1
ATOM 759 N N . ILE A 1 95 ? -11.778 8.849 21.332 1.00 81.56 95 ILE A N 1
ATOM 760 C CA . ILE A 1 95 ? -10.894 7.961 20.570 1.00 81.56 95 ILE A CA 1
ATOM 761 C C . ILE A 1 95 ? -10.108 8.809 19.555 1.00 81.56 95 ILE A C 1
ATOM 763 O O . ILE A 1 95 ? -10.612 9.764 18.963 1.00 81.56 95 ILE A O 1
ATOM 767 N N . GLN A 1 96 ? -8.824 8.515 19.379 1.00 79.62 96 GLN A N 1
ATOM 768 C CA . GLN A 1 96 ? -7.976 9.240 18.442 1.00 79.62 96 GLN A CA 1
ATOM 769 C C . GLN A 1 96 ? -8.524 9.089 17.015 1.00 79.62 96 GLN A C 1
ATOM 771 O O . GLN A 1 96 ? -8.650 7.982 16.501 1.00 79.62 96 GLN A O 1
ATOM 776 N N . GLY A 1 97 ? -8.788 10.217 16.353 1.00 72.25 97 GLY A N 1
ATOM 777 C CA . GLY A 1 97 ? -9.322 10.246 14.987 1.00 72.25 97 GLY A CA 1
ATOM 778 C C . GLY A 1 97 ? -10.846 10.356 14.887 1.00 72.25 97 GLY A C 1
ATOM 779 O O . GLY A 1 97 ? -11.339 10.447 13.770 1.00 72.25 97 GLY A O 1
ATOM 780 N N . THR A 1 98 ? -11.575 10.395 16.008 1.00 75.06 98 THR A N 1
ATOM 781 C CA . THR A 1 98 ? -13.022 10.692 16.038 1.00 75.06 98 THR A CA 1
ATOM 782 C C . THR A 1 98 ? -13.289 12.168 16.362 1.00 75.06 98 THR A C 1
ATOM 784 O O . THR A 1 98 ? -12.340 12.940 16.529 1.00 75.06 98 THR A O 1
ATOM 787 N N . GLU A 1 99 ? -14.547 12.602 16.463 1.00 79.75 99 GLU A N 1
ATOM 788 C CA . GLU A 1 99 ? -14.907 14.001 16.723 1.00 79.75 99 GLU A CA 1
ATOM 789 C C . GLU A 1 99 ? -15.187 14.276 18.210 1.00 79.75 99 GLU A C 1
ATOM 791 O O . GLU A 1 99 ? -15.786 13.477 18.925 1.00 79.75 99 GLU A O 1
ATOM 796 N N . TRP A 1 100 ? -14.769 15.446 18.712 1.00 83.81 100 TRP A N 1
ATOM 797 C CA . TRP A 1 100 ? -14.943 15.800 20.134 1.00 83.81 100 TRP A CA 1
ATOM 798 C C . TRP A 1 100 ? -16.408 15.989 20.541 1.00 83.81 100 TRP A C 1
ATOM 800 O O . TRP A 1 100 ? -16.761 15.786 21.699 1.00 83.81 100 TRP A O 1
ATOM 810 N N . THR A 1 101 ? -17.255 16.422 19.609 1.00 82.00 101 THR A N 1
ATOM 811 C CA . THR A 1 101 ? -18.657 16.766 19.876 1.00 82.00 101 THR A CA 1
ATOM 812 C C . THR A 1 101 ? -19.577 15.552 19.884 1.00 82.00 101 THR A C 1
ATOM 814 O O . THR A 1 101 ? -20.564 15.558 20.617 1.00 82.00 101 THR A O 1
ATOM 817 N N . THR A 1 102 ? -19.276 14.532 19.080 1.00 74.12 102 THR A N 1
ATOM 818 C CA . THR A 1 102 ? -20.129 13.350 18.889 1.00 74.12 102 THR A CA 1
ATOM 819 C C . THR A 1 102 ? -19.568 12.090 19.535 1.00 74.12 102 THR A C 1
ATOM 821 O O . THR A 1 102 ? -20.351 11.255 19.971 1.00 74.12 102 THR A O 1
ATOM 824 N N . ASP A 1 103 ? -18.243 11.978 19.672 1.00 77.69 103 ASP A N 1
ATOM 825 C CA . ASP A 1 103 ? -17.559 10.730 20.048 1.00 77.69 103 ASP A CA 1
ATOM 826 C C . ASP A 1 103 ? -16.784 10.859 21.367 1.00 77.69 103 ASP A C 1
ATOM 828 O O . ASP A 1 103 ? -15.758 10.208 21.597 1.00 77.69 103 ASP A O 1
ATOM 832 N N . CYS A 1 104 ? -17.258 11.749 22.237 1.00 85.88 104 CYS A N 1
ATOM 833 C CA . CYS A 1 104 ? -16.692 11.962 23.559 1.00 85.88 104 CYS A CA 1
ATOM 834 C C . CYS A 1 104 ? -16.929 10.719 24.433 1.00 85.88 104 CYS A C 1
ATOM 836 O O . CYS A 1 104 ? -18.070 10.368 24.730 1.00 85.88 104 CYS A O 1
ATOM 838 N N . VAL A 1 105 ? -15.851 10.059 24.860 1.00 87.19 105 VAL A N 1
ATOM 839 C CA . VAL A 1 105 ? -15.899 8.871 25.736 1.00 87.19 105 VAL A CA 1
ATOM 840 C C . VAL A 1 105 ? -15.771 9.227 27.219 1.00 87.19 105 VAL A C 1
ATOM 842 O O . VAL A 1 105 ? -15.976 8.379 28.081 1.00 87.19 105 VAL A O 1
ATOM 845 N N . LEU A 1 106 ? -15.437 10.482 27.525 1.00 93.94 106 LEU A N 1
ATOM 846 C CA . LEU A 1 106 ? -15.342 11.017 28.878 1.00 93.94 106 LEU A CA 1
ATOM 847 C C . LEU A 1 106 ? -15.655 12.510 28.837 1.00 93.94 106 LEU A C 1
ATOM 849 O O . LEU A 1 106 ? -14.983 13.233 28.116 1.00 93.94 106 LEU A O 1
ATOM 853 N N . ASP A 1 107 ? -16.598 12.983 29.646 1.00 95.31 107 ASP A N 1
ATOM 854 C CA . ASP A 1 107 ? -16.793 14.409 29.929 1.00 95.31 107 ASP A CA 1
ATOM 855 C C . ASP A 1 107 ? -17.180 14.553 31.398 1.00 95.31 107 ASP A C 1
ATOM 857 O O . ASP A 1 107 ? -18.275 14.169 31.810 1.00 95.31 107 ASP A O 1
ATOM 861 N N . THR A 1 108 ? -16.243 15.024 32.213 1.00 96.69 108 THR A N 1
ATOM 862 C CA . THR A 1 108 ? -16.431 15.084 33.661 1.00 96.69 108 THR A CA 1
ATOM 863 C C . THR A 1 108 ? -15.858 16.360 34.254 1.00 96.69 108 THR A C 1
ATOM 865 O O . THR A 1 108 ? -14.908 16.946 33.730 1.00 96.69 108 THR A O 1
ATOM 868 N N . ILE A 1 109 ? -16.444 16.788 35.371 1.00 97.31 109 ILE A N 1
ATOM 869 C CA . ILE A 1 109 ? -15.972 17.923 36.157 1.00 97.31 109 ILE A CA 1
ATOM 870 C C . ILE A 1 109 ? -15.306 17.390 37.421 1.00 97.31 109 ILE A C 1
ATOM 872 O O . ILE A 1 109 ? -15.912 16.665 38.208 1.00 97.31 109 ILE A O 1
ATOM 876 N N . LEU A 1 110 ? -14.056 17.788 37.613 1.00 97.50 110 LEU A N 1
ATOM 877 C CA . LEU A 1 110 ? -13.210 17.424 38.736 1.00 97.50 110 LEU A CA 1
ATOM 878 C C . LEU A 1 110 ? -13.075 18.612 39.698 1.00 97.50 110 LEU A C 1
ATOM 880 O O . LEU A 1 110 ? -13.050 19.765 39.249 1.00 97.50 110 LEU A O 1
ATOM 884 N N . PRO A 1 111 ? -12.983 18.362 41.013 1.00 97.00 111 PRO A N 1
ATOM 885 C CA . PRO A 1 111 ? -12.817 19.416 42.002 1.00 97.00 111 PRO A CA 1
ATOM 886 C C . PRO A 1 111 ? -11.430 20.082 41.878 1.00 97.00 111 PRO A C 1
ATOM 888 O O . PRO A 1 111 ? -10.505 19.507 41.300 1.00 97.00 111 PRO A O 1
ATOM 891 N N . PRO A 1 112 ? -11.261 21.310 42.396 1.00 95.06 112 PRO A N 1
ATOM 892 C CA . PRO A 1 112 ? -10.066 22.120 42.143 1.00 95.06 112 PRO A CA 1
ATOM 893 C C . PRO A 1 112 ? -8.799 21.600 42.839 1.00 95.06 112 PRO A C 1
ATOM 895 O O . PRO A 1 112 ? -7.693 21.971 42.454 1.00 95.06 112 PRO A O 1
ATOM 898 N N . ASP A 1 113 ? -8.942 20.754 43.858 1.00 95.31 113 ASP A N 1
ATOM 899 C CA . ASP A 1 113 ? -7.851 20.092 44.577 1.00 95.31 113 ASP A CA 1
ATOM 900 C C . ASP A 1 113 ? -7.419 18.760 43.940 1.00 95.31 113 ASP A C 1
ATOM 902 O O . ASP A 1 113 ? -6.352 18.236 44.267 1.00 95.31 113 ASP A O 1
ATOM 906 N N . GLN A 1 114 ? -8.196 18.232 42.992 1.00 96.06 114 GLN A N 1
ATOM 907 C CA . GLN A 1 114 ? -7.839 17.041 42.234 1.00 96.06 114 GLN A CA 1
ATOM 908 C C . GLN A 1 114 ? -6.986 17.426 41.019 1.00 96.06 114 GLN A C 1
ATOM 910 O O . GLN A 1 114 ? -7.438 18.145 40.134 1.00 96.06 114 GLN A O 1
ATOM 915 N N . LEU A 1 115 ? -5.747 16.924 40.972 1.00 95.88 115 LEU A N 1
ATOM 916 C CA . LEU A 1 115 ? -4.770 17.179 39.895 1.00 95.88 115 LEU A CA 1
ATOM 917 C C . LEU A 1 115 ? -4.323 15.903 39.166 1.00 95.88 115 LEU A C 1
ATOM 919 O O . LEU A 1 115 ? -3.323 15.896 38.443 1.00 95.88 115 LEU A O 1
ATOM 923 N N . SER A 1 116 ? -5.043 14.809 39.397 1.00 95.81 116 SER A N 1
ATOM 924 C CA . SER A 1 116 ? -4.847 13.532 38.730 1.00 95.81 116 SER A CA 1
ATOM 925 C C . SER A 1 116 ? -6.183 12.865 38.432 1.00 95.81 116 SER A C 1
ATOM 927 O O . SER A 1 116 ? -7.185 13.085 39.118 1.00 95.81 116 SER A O 1
ATOM 929 N N . PHE A 1 117 ? -6.201 12.037 37.396 1.00 97.00 117 PHE A N 1
ATOM 930 C CA . PHE A 1 117 ? -7.367 11.248 37.021 1.00 97.00 117 PHE A CA 1
ATOM 931 C C . PHE A 1 117 ? -6.904 9.907 36.462 1.00 97.00 117 PHE A C 1
ATOM 933 O O . PHE A 1 117 ? -5.975 9.871 35.655 1.00 97.00 117 PHE A O 1
ATOM 940 N N . LEU A 1 118 ? -7.516 8.821 36.923 1.00 96.94 118 LEU A N 1
ATOM 941 C CA . LEU A 1 118 ? -7.304 7.487 36.380 1.00 96.94 118 LEU A CA 1
ATOM 942 C C . LEU A 1 118 ? -8.516 7.151 35.511 1.00 96.94 118 LEU A C 1
ATOM 944 O O . LEU A 1 118 ? -9.634 7.090 36.014 1.00 96.94 118 LEU A O 1
ATOM 948 N N . HIS A 1 119 ? -8.288 6.989 34.213 1.00 95.81 119 HIS A N 1
ATOM 949 C CA . HIS A 1 119 ? -9.306 6.567 33.263 1.00 95.81 119 HIS A CA 1
ATOM 950 C C . HIS A 1 119 ? -9.169 5.055 33.069 1.00 95.81 119 HIS A C 1
ATOM 952 O O . HIS A 1 119 ? -8.205 4.599 32.452 1.00 95.81 119 HIS A O 1
ATOM 958 N N . GLU A 1 120 ? -10.072 4.301 33.691 1.00 94.69 120 GLU A N 1
ATOM 959 C CA . GLU A 1 120 ? -9.992 2.841 33.795 1.00 94.69 120 GLU A CA 1
ATOM 960 C C . GLU A 1 120 ? -10.797 2.123 32.711 1.00 94.69 120 GLU A C 1
ATOM 962 O O . GLU A 1 120 ? -11.755 2.674 32.171 1.00 94.69 120 GLU A O 1
ATOM 967 N N . ASP A 1 121 ? -10.424 0.866 32.469 1.00 91.81 121 ASP A N 1
ATOM 968 C CA . ASP A 1 121 ? -11.128 -0.097 31.618 1.00 91.81 121 ASP A CA 1
ATOM 969 C C . ASP A 1 121 ? -11.353 0.446 30.207 1.00 91.81 121 ASP A C 1
ATOM 971 O O . ASP A 1 121 ? -12.450 0.408 29.651 1.00 91.81 121 ASP A O 1
ATOM 975 N N . LEU A 1 122 ? -10.281 0.987 29.628 1.00 90.06 122 LEU A N 1
ATOM 976 C CA . LEU A 1 122 ? -10.279 1.429 28.245 1.00 90.06 122 LEU A CA 1
ATOM 977 C C . LEU A 1 122 ? -10.008 0.255 27.326 1.00 90.06 122 LEU A C 1
ATOM 979 O O . LEU A 1 122 ? -9.528 -0.808 27.715 1.00 90.06 122 LEU A O 1
ATOM 983 N N . GLN A 1 123 ? -10.282 0.450 26.053 1.00 82.75 123 GLN A N 1
ATOM 984 C CA . GLN A 1 123 ? -9.914 -0.553 25.080 1.00 82.75 123 GLN A CA 1
ATOM 985 C C . GLN A 1 123 ? -8.412 -0.595 24.830 1.00 82.75 123 GLN A C 1
ATOM 987 O O . GLN A 1 123 ? -7.790 0.450 24.691 1.00 82.75 123 GLN A O 1
ATOM 992 N N . TYR A 1 124 ? -7.875 -1.807 24.687 1.00 83.31 124 TYR A N 1
ATOM 993 C CA . TYR A 1 124 ? -6.492 -2.095 24.306 1.00 83.31 124 TYR A CA 1
ATOM 994 C C . TYR A 1 124 ? -6.106 -1.580 22.914 1.00 83.31 124 TYR A C 1
ATOM 996 O O . TYR A 1 124 ? -6.962 -1.419 22.041 1.00 83.31 124 TYR A O 1
ATOM 1004 N N . SER A 1 125 ? -4.803 -1.371 22.691 1.00 76.00 125 SER A N 1
ATOM 1005 C CA . SER A 1 125 ? -4.215 -0.886 21.429 1.00 76.00 125 SER A CA 1
ATOM 1006 C C . SER A 1 125 ? -4.912 0.345 20.827 1.00 76.00 125 SER A C 1
ATOM 1008 O O . SER A 1 125 ? -4.900 0.529 19.613 1.00 76.00 125 SER A O 1
ATOM 1010 N N . THR A 1 126 ? -5.545 1.175 21.659 1.00 77.44 126 THR A N 1
ATOM 1011 C CA . THR A 1 126 ? -6.384 2.295 21.230 1.00 77.44 126 THR A CA 1
ATOM 1012 C C . THR A 1 126 ? -5.776 3.611 21.694 1.00 77.44 126 THR A C 1
ATOM 1014 O O . THR A 1 126 ? -5.444 3.782 22.868 1.00 77.44 126 THR A O 1
ATOM 1017 N N . GLY A 1 127 ? -5.623 4.554 20.763 1.00 83.88 127 GLY A N 1
ATOM 1018 C CA . GLY A 1 127 ? -5.256 5.933 21.071 1.00 83.88 127 GLY A CA 1
ATOM 1019 C C . GLY A 1 127 ? -6.442 6.691 21.659 1.00 83.88 127 GLY A C 1
ATOM 1020 O O . GLY A 1 127 ? -7.505 6.720 21.046 1.00 83.88 127 GLY A O 1
ATOM 1021 N N . TYR A 1 128 ? -6.255 7.345 22.802 1.00 88.19 128 TYR A N 1
ATOM 1022 C CA . TYR A 1 128 ? -7.239 8.258 23.388 1.00 88.19 128 TYR A CA 1
ATOM 1023 C C . TYR A 1 128 ? -6.677 9.668 23.434 1.00 88.19 128 TYR A C 1
ATOM 1025 O O . TYR A 1 128 ? -5.620 9.890 24.031 1.00 88.19 128 TYR A O 1
ATOM 1033 N N . SER A 1 129 ? -7.386 10.612 22.819 1.00 91.00 129 SER A N 1
ATOM 1034 C CA . SER A 1 129 ? -7.064 12.034 22.899 1.00 91.00 129 SER A CA 1
ATOM 1035 C C . SER A 1 129 ? -7.748 12.654 24.111 1.00 91.00 129 SER A C 1
ATOM 1037 O O . SER A 1 129 ? -8.928 12.403 24.338 1.00 91.00 129 SER A O 1
ATOM 1039 N N . TYR A 1 130 ? -7.022 13.479 24.867 1.00 95.25 130 TYR A N 1
ATOM 1040 C CA . TYR A 1 130 ? -7.499 14.096 26.109 1.00 95.25 130 TYR A CA 1
ATOM 1041 C C . TYR A 1 130 ? -7.440 15.618 26.039 1.00 95.25 130 TYR A C 1
ATOM 1043 O O . TYR A 1 130 ? -6.469 16.175 25.531 1.00 95.25 130 TYR A O 1
ATOM 1051 N N . ALA A 1 131 ? -8.442 16.286 26.605 1.00 95.81 131 ALA A N 1
ATOM 1052 C CA . ALA A 1 131 ? -8.496 17.738 26.692 1.00 95.81 131 ALA A CA 1
ATOM 1053 C C . ALA A 1 131 ? -8.934 18.210 28.078 1.00 95.81 131 ALA A C 1
ATOM 1055 O O . ALA A 1 131 ? -9.720 17.545 28.750 1.00 95.81 131 ALA A O 1
ATOM 1056 N N . ILE A 1 132 ? -8.426 19.359 28.522 1.00 96.88 132 ILE A N 1
ATOM 1057 C CA . ILE A 1 132 ? -8.716 19.891 29.856 1.00 96.88 132 ILE A CA 1
ATOM 1058 C C . ILE A 1 132 ? -8.900 21.411 29.852 1.00 96.88 132 ILE A C 1
ATOM 1060 O O . ILE A 1 132 ? -8.189 22.142 29.161 1.00 96.88 132 ILE A O 1
ATOM 1064 N N . GLN A 1 133 ? -9.849 21.887 30.659 1.00 96.56 133 GLN A N 1
ATOM 1065 C CA . GLN A 1 133 ? -10.156 23.301 30.866 1.00 96.56 133 GLN A CA 1
ATOM 1066 C C . GLN A 1 133 ? -10.285 23.608 32.363 1.00 96.56 133 GLN A C 1
ATOM 1068 O O . GLN A 1 133 ? -10.917 22.856 33.103 1.00 96.56 133 GLN A O 1
ATOM 1073 N N . ALA A 1 134 ? -9.719 24.727 32.821 1.00 97.50 134 ALA A N 1
ATOM 1074 C CA . ALA A 1 134 ? -9.940 25.231 34.173 1.00 97.50 134 ALA A CA 1
ATOM 1075 C C . ALA A 1 134 ? -11.249 26.030 34.232 1.00 97.50 134 ALA A C 1
ATOM 1077 O O . ALA A 1 134 ? -11.479 26.932 33.418 1.00 97.50 134 ALA A O 1
ATOM 1078 N N . LEU A 1 135 ? -12.088 25.706 35.214 1.00 97.25 135 LEU A N 1
ATOM 1079 C CA . LEU A 1 135 ? -13.390 26.330 35.421 1.00 97.25 135 LEU A CA 1
ATOM 1080 C C . LEU A 1 135 ? -13.266 27.531 36.354 1.00 97.25 135 LEU A C 1
ATOM 1082 O O . LEU A 1 135 ? -12.598 27.463 37.389 1.00 97.25 135 LEU A O 1
ATOM 1086 N N . SER A 1 136 ? -13.896 28.640 35.978 1.00 94.88 136 SER A N 1
ATOM 1087 C CA . SER A 1 136 ? -13.856 29.883 36.738 1.00 94.88 136 SER A CA 1
ATOM 1088 C C . SER A 1 136 ? -15.061 30.012 37.664 1.00 94.88 136 SER A C 1
ATOM 1090 O O . SER A 1 136 ? -16.194 29.791 37.230 1.00 94.88 136 SER A O 1
ATOM 1092 N N . PRO A 1 137 ? -14.879 30.474 38.915 1.00 93.25 137 PRO A N 1
ATOM 1093 C CA . PRO A 1 137 ? -16.006 30.824 39.777 1.00 93.25 137 PRO A CA 1
ATOM 1094 C C . PRO A 1 137 ? -16.834 32.003 39.231 1.00 93.25 137 PRO A C 1
ATOM 1096 O O . PRO A 1 137 ? -17.943 32.226 39.707 1.00 93.25 137 PRO A O 1
ATOM 1099 N N . LYS A 1 138 ? -16.321 32.755 38.241 1.00 91.88 138 LYS A N 1
ATOM 1100 C CA . LYS A 1 138 ? -17.027 33.862 37.570 1.00 91.88 138 LYS A CA 1
ATOM 1101 C C . LYS A 1 138 ? -17.984 33.404 36.450 1.00 91.88 138 LYS A C 1
ATOM 1103 O O . LYS A 1 138 ? -18.710 34.234 35.911 1.00 91.88 138 LYS A O 1
ATOM 1108 N N . GLY A 1 139 ? -17.991 32.117 36.092 1.00 89.31 139 GLY A N 1
ATOM 1109 C CA . GLY A 1 139 ? -18.817 31.550 35.016 1.00 89.31 139 GLY A CA 1
ATOM 1110 C C . GLY A 1 139 ? -18.060 31.298 33.706 1.00 89.31 139 GLY A C 1
ATOM 1111 O O . GLY A 1 139 ? -16.899 31.680 33.553 1.00 89.31 139 GLY A O 1
ATOM 1112 N N . ASP A 1 140 ? -18.736 30.659 32.745 1.00 88.94 140 ASP A N 1
ATOM 1113 C CA . ASP A 1 140 ? -18.097 30.017 31.582 1.00 88.94 140 ASP A CA 1
ATOM 1114 C C . ASP A 1 140 ? -17.326 30.962 30.652 1.00 88.94 140 ASP A C 1
ATOM 1116 O O . ASP A 1 140 ? -16.302 30.585 30.074 1.00 88.94 140 ASP A O 1
ATOM 1120 N N . ALA A 1 141 ? -17.760 32.221 30.559 1.00 86.94 141 ALA A N 1
ATOM 1121 C CA . ALA A 1 141 ? -17.063 33.257 29.796 1.00 86.94 141 ALA A CA 1
ATOM 1122 C C . ALA A 1 141 ? -15.629 33.520 30.307 1.00 86.94 141 ALA A C 1
ATOM 1124 O O . ALA A 1 141 ? -14.791 34.025 29.560 1.00 86.94 141 ALA A O 1
ATOM 1125 N N . TYR A 1 142 ? -15.334 33.131 31.552 1.00 90.88 142 TYR A N 1
ATOM 1126 C CA . TYR A 1 142 ? -14.052 33.323 32.232 1.00 90.88 142 TYR A CA 1
ATOM 1127 C C . TYR A 1 142 ? -13.260 32.021 32.418 1.00 90.88 142 TYR A C 1
ATOM 1129 O O . TYR A 1 142 ? -12.172 32.045 33.002 1.00 90.88 142 TYR A O 1
ATOM 1137 N N . ASN A 1 143 ? -13.769 30.884 31.928 1.00 94.69 143 ASN A N 1
ATOM 1138 C CA . ASN A 1 143 ? -13.010 29.634 31.909 1.00 94.69 143 ASN A CA 1
ATOM 1139 C C . ASN A 1 143 ? -11.730 29.810 31.078 1.00 94.69 143 ASN A C 1
ATOM 1141 O O . ASN A 1 143 ? -11.649 30.672 30.190 1.00 94.69 143 ASN A O 1
ATOM 1145 N N . SER A 1 144 ? -10.722 28.985 31.350 1.00 93.75 144 SER A N 1
ATOM 1146 C CA . SER A 1 144 ? -9.501 28.999 30.545 1.00 93.75 144 SER A CA 1
ATOM 1147 C C . SER A 1 144 ? -9.775 28.596 29.092 1.00 93.75 144 SER A C 1
ATOM 1149 O O . SER A 1 144 ? -10.834 28.056 28.765 1.00 93.75 144 SER A O 1
ATOM 1151 N N . LYS A 1 145 ? -8.797 28.788 28.199 1.00 91.94 145 LYS A N 1
ATOM 1152 C CA . LYS A 1 145 ? -8.783 28.029 26.937 1.00 91.94 145 LYS A CA 1
ATOM 1153 C C . LYS A 1 145 ? -8.644 26.524 27.237 1.00 91.94 145 LYS A C 1
ATOM 1155 O O . LYS A 1 145 ? -8.216 26.151 28.336 1.00 91.94 145 LYS A O 1
ATOM 1160 N N . TRP A 1 146 ? -9.045 25.688 26.284 1.00 92.75 146 TRP A N 1
ATOM 1161 C CA . TRP A 1 146 ? -8.821 24.243 26.328 1.00 92.75 146 TRP A CA 1
ATOM 1162 C C . TRP A 1 146 ? -7.374 23.927 25.969 1.00 92.75 146 TRP A C 1
ATOM 1164 O O . TRP A 1 146 ? -6.858 24.492 25.010 1.00 92.75 146 TRP A O 1
ATOM 1174 N N . TYR A 1 147 ? -6.768 23.004 26.707 1.00 93.00 147 TYR A N 1
ATOM 1175 C CA . TYR A 1 147 ? -5.538 22.327 26.307 1.00 93.00 147 TYR A CA 1
ATOM 1176 C C . TYR A 1 147 ? -5.867 20.946 25.752 1.00 93.00 147 TYR A C 1
ATOM 1178 O O . TYR A 1 147 ? -6.727 20.273 26.321 1.00 93.00 147 TYR A O 1
ATOM 1186 N N . GLY A 1 148 ? -5.159 20.495 24.715 1.00 89.38 148 GLY A N 1
ATOM 1187 C CA . GLY A 1 148 ? -5.241 19.116 24.208 1.00 89.38 148 GLY A CA 1
ATOM 1188 C C . GLY A 1 148 ? -6.115 18.914 22.965 1.00 89.38 148 GLY A C 1
ATOM 1189 O O . GLY A 1 148 ? -6.182 17.801 22.445 1.00 89.38 148 GLY A O 1
ATOM 1190 N N . TYR A 1 149 ? -6.749 19.974 22.453 1.00 88.56 149 TYR A N 1
ATOM 1191 C CA . TYR A 1 149 ? -7.487 19.949 21.181 1.00 88.56 149 TYR A CA 1
ATOM 1192 C C . TYR A 1 149 ? -6.592 20.081 19.936 1.00 88.56 149 TYR A C 1
ATOM 1194 O O . TYR A 1 149 ? -7.106 19.990 18.822 1.00 88.56 149 TYR A O 1
ATOM 1202 N N . GLY A 1 150 ? -5.282 20.283 20.100 1.00 77.88 150 GLY A N 1
ATOM 1203 C CA . GLY A 1 150 ? -4.322 20.311 18.998 1.00 77.88 150 GLY A CA 1
ATOM 1204 C C . GLY A 1 150 ? -4.158 18.961 18.288 1.00 77.88 150 GLY A C 1
ATOM 1205 O O . GLY A 1 150 ? -4.753 17.950 18.660 1.00 77.88 150 GLY A O 1
ATOM 1206 N N . ASP A 1 151 ? -3.314 18.938 17.257 1.00 67.81 151 ASP A N 1
ATOM 1207 C CA . ASP A 1 151 ? -3.035 17.768 16.416 1.00 67.81 151 ASP A CA 1
ATOM 1208 C C . ASP A 1 151 ? -1.538 17.382 16.425 1.00 67.81 151 ASP A C 1
ATOM 1210 O O . ASP A 1 151 ? -0.715 17.971 17.131 1.00 67.81 151 ASP A O 1
ATOM 1214 N N . GLY A 1 152 ? -1.160 16.384 15.618 1.00 61.16 152 GLY A N 1
ATOM 1215 C CA . GLY A 1 152 ? 0.228 15.918 15.501 1.00 61.16 152 GLY A CA 1
ATOM 1216 C C . GLY A 1 152 ? 1.227 16.957 14.966 1.00 61.16 152 GLY A C 1
ATOM 1217 O O . GLY A 1 152 ? 2.431 16.789 15.172 1.00 61.16 152 GLY A O 1
ATOM 1218 N N . SER A 1 153 ? 0.753 18.031 14.328 1.00 60.94 153 SER A N 1
ATOM 1219 C CA . SER A 1 153 ? 1.560 19.178 13.886 1.00 60.94 153 SER A CA 1
ATOM 1220 C C . SER A 1 153 ? 1.692 20.235 14.990 1.00 60.94 153 SER A C 1
ATOM 1222 O O . SER A 1 153 ? 2.685 20.960 15.047 1.00 60.94 153 SER A O 1
ATOM 1224 N N . HIS A 1 154 ? 0.746 20.267 15.931 1.00 71.06 154 HIS A N 1
ATOM 1225 C CA . HIS A 1 154 ? 0.722 21.129 17.113 1.00 71.06 154 HIS A CA 1
ATOM 1226 C C . HIS A 1 154 ? 1.080 20.348 18.384 1.00 71.06 154 HIS A C 1
ATOM 1228 O O . HIS A 1 154 ? 0.387 20.416 19.397 1.00 71.06 154 HIS A O 1
ATOM 1234 N N . GLN A 1 155 ? 2.213 19.638 18.359 1.00 66.06 155 GLN A N 1
ATOM 1235 C CA . GLN A 1 155 ? 2.643 18.690 19.405 1.00 66.06 155 GLN A CA 1
ATOM 1236 C C . GLN A 1 155 ? 2.636 19.247 20.842 1.00 66.06 155 GLN A C 1
ATOM 1238 O O . GLN A 1 155 ? 2.558 18.480 21.799 1.00 66.06 155 GLN A O 1
ATOM 1243 N N . LYS A 1 156 ? 2.711 20.575 21.002 1.00 74.62 156 LYS A N 1
ATOM 1244 C CA . LYS A 1 156 ? 2.705 21.264 22.302 1.00 74.62 156 LYS A CA 1
ATOM 1245 C C . LYS A 1 156 ? 1.311 21.439 22.917 1.00 74.62 156 LYS A C 1
ATOM 1247 O O . LYS A 1 156 ? 1.238 21.661 24.121 1.00 74.62 156 LYS A O 1
ATOM 1252 N N . ASP A 1 157 ? 0.247 21.322 22.125 1.00 80.38 157 ASP A N 1
ATOM 1253 C CA . ASP A 1 157 ? -1.166 21.446 22.533 1.00 80.38 157 ASP A CA 1
ATOM 1254 C C . ASP A 1 157 ? -1.978 20.180 22.195 1.00 80.38 157 ASP A C 1
ATOM 1256 O O . ASP A 1 157 ? -3.196 20.183 22.053 1.00 80.38 157 ASP A O 1
ATOM 1260 N N . TYR A 1 158 ? -1.274 19.065 22.036 1.00 85.19 158 TYR A N 1
ATOM 1261 C CA . TYR A 1 158 ? -1.841 17.754 21.769 1.00 85.19 158 TYR A CA 1
ATOM 1262 C C . TYR A 1 158 ? -1.663 16.879 23.007 1.00 85.19 158 TYR A C 1
ATOM 1264 O O . TYR A 1 158 ? -0.641 16.969 23.689 1.00 85.19 158 TYR A O 1
ATOM 1272 N N . MET A 1 159 ? -2.617 16.002 23.299 1.00 89.81 159 MET A N 1
ATOM 1273 C CA . MET A 1 159 ? -2.443 14.956 24.302 1.00 89.81 159 MET A CA 1
ATOM 1274 C C . MET A 1 159 ? -3.131 13.692 23.822 1.00 89.81 159 MET A C 1
ATOM 1276 O O . MET A 1 159 ? -4.351 13.652 23.706 1.00 89.81 159 MET A O 1
ATOM 1280 N N . THR A 1 160 ? -2.356 12.653 23.530 1.00 89.56 160 THR A N 1
ATOM 1281 C CA . THR A 1 160 ? -2.897 11.329 23.223 1.00 89.56 160 THR A CA 1
ATOM 1282 C C . THR A 1 160 ? -2.018 10.264 23.832 1.00 89.56 160 THR A C 1
ATOM 1284 O O . THR A 1 160 ? -0.796 10.322 23.707 1.00 89.56 160 THR A O 1
ATOM 1287 N N . ILE A 1 161 ? -2.659 9.303 24.488 1.00 90.44 161 ILE A N 1
ATOM 1288 C CA . ILE A 1 161 ? -2.013 8.112 25.028 1.00 90.44 161 ILE A CA 1
ATOM 1289 C C . ILE A 1 161 ? -2.653 6.908 24.355 1.00 90.44 161 ILE A C 1
ATOM 1291 O O . ILE A 1 161 ? -3.877 6.777 24.352 1.00 90.44 161 ILE A O 1
ATOM 1295 N N . THR A 1 162 ? -1.818 6.042 23.791 1.00 86.94 162 THR A N 1
ATOM 1296 C CA . THR A 1 162 ? -2.237 4.742 23.272 1.00 86.94 162 THR A CA 1
ATOM 1297 C C . THR A 1 162 ? -2.107 3.714 24.385 1.00 86.94 162 THR A C 1
ATOM 1299 O O . THR A 1 162 ? -1.028 3.556 24.949 1.00 86.94 162 THR A O 1
ATOM 1302 N N . THR A 1 163 ? -3.202 3.036 24.717 1.00 87.69 163 THR A N 1
ATOM 1303 C CA . THR A 1 163 ? -3.191 1.898 25.650 1.00 87.69 163 THR A CA 1
ATOM 1304 C C . THR A 1 163 ? -2.297 0.773 25.128 1.00 87.69 163 THR A C 1
ATOM 1306 O O . THR A 1 163 ? -2.168 0.608 23.914 1.00 87.69 163 THR A O 1
ATOM 1309 N N . GLY A 1 164 ? -1.757 -0.056 26.018 1.00 81.69 164 GLY A N 1
ATOM 1310 C CA . GLY A 1 164 ? -0.937 -1.204 25.632 1.00 81.69 164 GLY A CA 1
ATOM 1311 C C . GLY A 1 164 ? -1.686 -2.257 24.811 1.00 81.69 164 GLY A C 1
ATOM 1312 O O . GLY A 1 164 ? -2.918 -2.251 24.714 1.00 81.69 164 GLY A O 1
ATOM 1313 N N . GLU A 1 165 ? -0.916 -3.165 24.210 1.00 77.19 165 GLU A N 1
ATOM 1314 C CA . GLU A 1 165 ? -1.461 -4.293 23.456 1.00 77.19 165 GLU A CA 1
ATOM 1315 C C . GLU A 1 165 ? -2.308 -5.200 24.346 1.00 77.19 165 GLU A C 1
ATOM 1317 O O . GLU A 1 165 ? -2.000 -5.417 25.522 1.00 77.19 165 GLU A O 1
ATOM 1322 N N . ARG A 1 166 ? -3.386 -5.742 23.773 1.00 81.12 166 ARG A N 1
ATOM 1323 C CA . ARG A 1 166 ? -4.156 -6.782 24.450 1.00 81.12 166 ARG A CA 1
ATOM 1324 C C . ARG A 1 166 ? -3.288 -8.027 24.558 1.00 81.12 166 ARG A C 1
ATOM 1326 O O . ARG A 1 166 ? -2.668 -8.437 23.577 1.00 81.12 166 ARG A O 1
ATOM 1333 N N . TYR A 1 167 ? -3.276 -8.640 25.733 1.00 83.94 167 TYR A N 1
ATOM 1334 C CA . TYR A 1 167 ? -2.706 -9.970 25.901 1.00 83.94 167 TYR A CA 1
ATOM 1335 C C . TYR A 1 167 ? -3.395 -10.981 24.964 1.00 83.94 167 TYR A C 1
ATOM 1337 O O . TYR A 1 167 ? -4.498 -10.750 24.460 1.00 83.94 167 TYR A O 1
ATOM 1345 N N . ALA A 1 168 ? -2.744 -12.119 24.723 1.00 82.19 168 ALA A N 1
ATOM 1346 C CA . ALA A 1 168 ? -3.321 -13.178 23.902 1.00 82.19 168 ALA A CA 1
ATOM 1347 C C . ALA A 1 168 ? -4.624 -13.708 24.527 1.00 82.19 168 ALA A C 1
ATOM 1349 O O . ALA A 1 168 ? -4.674 -13.972 25.728 1.00 82.19 168 ALA A O 1
ATOM 1350 N N . VAL A 1 169 ? -5.649 -13.901 23.696 1.00 86.69 169 VAL A N 1
ATOM 1351 C CA . VAL A 1 169 ? -6.933 -14.523 24.058 1.00 86.69 169 VAL A CA 1
ATOM 1352 C C . VAL A 1 169 ? -7.162 -15.771 23.195 1.00 86.69 169 VAL A C 1
ATOM 1354 O O . VAL A 1 169 ? -6.646 -15.814 22.075 1.00 86.69 169 VAL A O 1
ATOM 1357 N N . PRO A 1 170 ? -7.886 -16.790 23.688 1.00 87.38 170 PRO A N 1
ATOM 1358 C CA . PRO A 1 170 ? -8.178 -17.994 22.914 1.00 87.38 170 PRO A CA 1
ATOM 1359 C C . PRO A 1 170 ? -9.170 -17.713 21.772 1.00 87.38 170 PRO A C 1
ATOM 1361 O O . PRO A 1 170 ? -10.093 -16.904 21.913 1.00 87.38 170 PRO A O 1
ATOM 1364 N N . ASP A 1 171 ? -8.985 -18.408 20.647 1.00 85.81 171 ASP A N 1
ATOM 1365 C CA . ASP A 1 171 ? -9.856 -18.338 19.467 1.00 85.81 171 ASP A CA 1
ATOM 1366 C C . ASP A 1 171 ? -11.073 -19.261 19.650 1.00 85.81 171 ASP A C 1
ATOM 1368 O O . ASP A 1 171 ? -11.125 -20.374 19.131 1.00 85.81 171 ASP A O 1
ATOM 1372 N N . VAL A 1 172 ? -12.053 -18.800 20.430 1.00 92.19 172 VAL A N 1
ATOM 1373 C CA . VAL A 1 172 ? -13.232 -19.590 20.818 1.00 92.19 172 VAL A CA 1
ATOM 1374 C C . VAL A 1 172 ? -14.354 -19.502 19.785 1.00 92.19 172 VAL A C 1
ATOM 1376 O O . VAL A 1 172 ? -15.007 -20.510 19.539 1.00 92.19 172 VAL A O 1
ATOM 1379 N N . PHE A 1 173 ? -14.589 -18.331 19.185 1.00 92.69 173 PHE A N 1
ATOM 1380 C CA . PHE A 1 173 ? -15.764 -18.054 18.343 1.00 92.69 173 PHE A CA 1
ATOM 1381 C C . PHE A 1 173 ? -15.408 -17.877 16.864 1.00 92.69 173 PHE A C 1
ATOM 1383 O O . PHE A 1 173 ? -14.408 -17.231 16.547 1.00 92.69 173 PHE A O 1
ATOM 1390 N N . TRP A 1 174 ? -16.256 -18.372 15.954 1.00 90.62 174 TRP A N 1
ATOM 1391 C CA . TRP A 1 174 ? -16.161 -18.073 14.518 1.00 90.62 174 TRP A CA 1
ATOM 1392 C C . TRP A 1 174 ? -17.524 -18.151 13.800 1.00 90.62 174 TRP A C 1
ATOM 1394 O O . TRP A 1 174 ? -18.347 -19.019 14.112 1.00 90.62 174 TRP A O 1
ATOM 1404 N N . PRO A 1 175 ? -17.781 -17.278 12.807 1.00 92.06 175 PRO A N 1
ATOM 1405 C CA . PRO A 1 175 ? -18.967 -17.371 11.966 1.00 92.06 175 PRO A CA 1
ATOM 1406 C C . PRO A 1 175 ? -18.847 -18.498 10.931 1.00 92.06 175 PRO A C 1
ATOM 1408 O O . PRO A 1 175 ? -17.765 -18.821 10.443 1.00 92.06 175 PRO A O 1
ATOM 1411 N N . SER A 1 176 ? -19.987 -19.062 10.548 1.00 90.25 176 SER A N 1
ATOM 1412 C CA . SER A 1 176 ? -20.164 -19.946 9.393 1.00 90.25 176 SER A CA 1
ATOM 1413 C C . SER A 1 176 ? -21.571 -19.777 8.824 1.00 90.25 176 SER A C 1
ATOM 1415 O O . SER A 1 176 ? -22.420 -19.174 9.476 1.00 90.25 176 SER A O 1
ATOM 1417 N N . GLU A 1 177 ? -21.830 -20.335 7.639 1.00 92.62 177 GLU A N 1
ATOM 1418 C CA . GLU A 1 177 ? -23.175 -20.326 7.035 1.00 92.62 177 GLU A CA 1
ATOM 1419 C C . GLU A 1 177 ? -23.778 -18.904 6.974 1.00 92.62 177 GLU A C 1
ATOM 1421 O O . GLU A 1 177 ? -24.964 -18.701 7.217 1.00 92.62 177 GLU A O 1
ATOM 1426 N N . VAL A 1 178 ? -22.935 -17.904 6.682 1.00 91.56 178 VAL A N 1
ATOM 1427 C CA . VAL A 1 178 ? -23.348 -16.500 6.553 1.00 91.56 178 VAL A CA 1
ATOM 1428 C C . VAL A 1 178 ? -24.203 -16.356 5.296 1.00 91.56 178 VAL A C 1
ATOM 1430 O O . VAL A 1 178 ? -23.744 -16.660 4.194 1.00 91.56 178 VAL A O 1
ATOM 1433 N N . THR A 1 179 ? -25.438 -15.890 5.459 1.00 93.81 179 THR A N 1
ATOM 1434 C CA . THR A 1 179 ? -26.363 -15.569 4.363 1.00 93.81 179 THR A CA 1
ATOM 1435 C C . THR A 1 179 ? -26.570 -14.053 4.275 1.00 93.81 179 T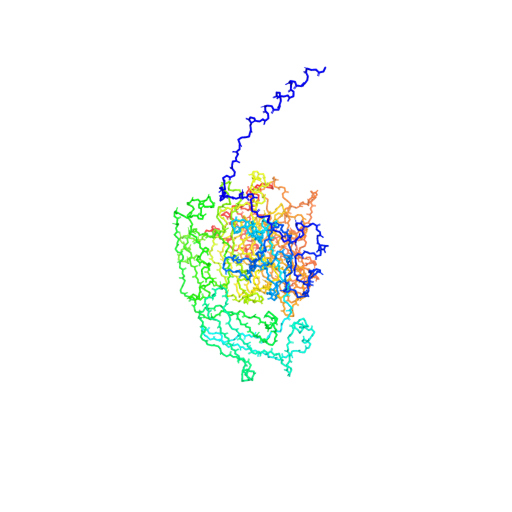HR A C 1
ATOM 1437 O O . THR A 1 179 ? -25.775 -13.276 4.803 1.00 93.81 179 THR A O 1
ATOM 1440 N N . GLU A 1 180 ? -27.621 -13.598 3.595 1.00 93.38 180 GLU A N 1
ATOM 1441 C CA . GLU A 1 180 ? -28.000 -12.181 3.573 1.00 93.38 180 GLU A CA 1
ATOM 1442 C C . GLU A 1 180 ? -28.583 -11.693 4.908 1.00 93.38 180 GLU A C 1
ATOM 1444 O O . GLU A 1 180 ? -28.551 -10.500 5.186 1.00 93.38 180 GLU A O 1
ATOM 1449 N N . SER A 1 181 ? -29.131 -12.583 5.742 1.00 94.25 181 SER A N 1
ATOM 1450 C CA . SER A 1 181 ? -29.850 -12.182 6.966 1.00 94.25 181 SER A CA 1
ATOM 1451 C C . SER A 1 181 ? -29.685 -13.127 8.154 1.00 94.25 181 SER A C 1
ATOM 1453 O O . SER A 1 181 ? -30.215 -12.859 9.237 1.00 94.25 181 SER A O 1
ATOM 1455 N N . THR A 1 182 ? -28.930 -14.212 7.978 1.00 96.00 182 THR A N 1
ATOM 1456 C CA . THR A 1 182 ? -28.662 -15.204 9.020 1.00 96.00 182 THR A CA 1
ATOM 1457 C C . THR A 1 182 ? -27.179 -15.538 9.103 1.00 96.00 182 THR A C 1
ATOM 1459 O O . THR A 1 182 ? -26.451 -15.461 8.112 1.00 96.00 182 THR A O 1
ATOM 1462 N N . VAL A 1 183 ? -26.733 -15.952 10.284 1.00 96.81 183 VAL A N 1
ATOM 1463 C CA . VAL A 1 183 ? -25.389 -16.497 10.504 1.00 96.81 183 VAL A CA 1
ATOM 1464 C C . VAL A 1 183 ? -25.437 -17.574 11.575 1.00 96.81 183 VAL A C 1
ATOM 1466 O O . VAL A 1 183 ? -26.138 -17.429 12.575 1.00 96.81 183 VAL A O 1
ATOM 1469 N N . ARG A 1 184 ? -24.627 -18.618 11.406 1.00 97.38 184 ARG A N 1
ATOM 1470 C CA . ARG A 1 184 ? -24.278 -19.537 12.487 1.00 97.38 184 ARG A CA 1
ATOM 1471 C C . ARG A 1 184 ? -23.000 -19.074 13.172 1.00 97.38 184 ARG A C 1
ATOM 1473 O O . ARG A 1 184 ? -21.943 -19.035 12.542 1.00 97.38 184 ARG A O 1
ATOM 1480 N N . VAL A 1 185 ? -23.066 -18.776 14.465 1.00 96.69 185 VAL A N 1
ATOM 1481 C CA . VAL A 1 185 ? -21.878 -18.543 15.295 1.00 96.69 185 VAL A CA 1
ATOM 1482 C C . VAL A 1 185 ? -21.515 -19.849 15.979 1.00 96.69 185 VAL A C 1
ATOM 1484 O O . VAL A 1 185 ? -22.214 -20.293 16.887 1.00 96.69 185 VAL A O 1
ATOM 1487 N N . ASN A 1 186 ? -20.421 -20.464 15.542 1.00 95.94 186 ASN A N 1
ATOM 1488 C CA . ASN A 1 186 ? -19.876 -21.646 16.197 1.00 95.94 186 ASN A CA 1
ATOM 1489 C C . ASN A 1 186 ? -18.935 -21.235 17.322 1.00 95.94 186 ASN A C 1
ATOM 1491 O O . ASN A 1 186 ? -18.342 -20.149 17.297 1.00 95.94 186 ASN A O 1
ATOM 1495 N N . PHE A 1 187 ? -18.747 -22.149 18.264 1.00 95.19 187 PHE A N 1
ATOM 1496 C CA . PHE A 1 187 ? -17.734 -22.010 19.286 1.00 95.19 187 PHE A CA 1
ATOM 1497 C C . PHE A 1 187 ? -17.176 -23.354 19.743 1.00 95.19 187 PHE A C 1
ATOM 1499 O O . PHE A 1 187 ? -17.876 -24.364 19.791 1.00 95.19 187 PHE A O 1
ATOM 1506 N N . ASN A 1 188 ? -15.901 -23.351 20.129 1.00 92.44 188 ASN A N 1
ATOM 1507 C CA . ASN A 1 188 ? -15.269 -24.469 20.816 1.00 92.44 188 ASN A CA 1
ATOM 1508 C C . ASN A 1 188 ? -14.889 -24.025 22.231 1.00 92.44 188 ASN A C 1
ATOM 1510 O O . ASN A 1 188 ? -13.920 -23.284 22.390 1.00 92.44 188 ASN A O 1
ATOM 1514 N N . PRO A 1 189 ? -15.625 -24.464 23.264 1.00 92.00 189 PRO A N 1
ATOM 1515 C CA . PRO A 1 189 ? -15.343 -24.048 24.626 1.00 92.00 189 PRO A CA 1
ATOM 1516 C C . PRO A 1 189 ? -14.146 -24.797 25.223 1.00 92.00 189 PRO A C 1
ATOM 1518 O O . PRO A 1 189 ? -13.708 -24.429 26.302 1.00 92.00 189 PRO A O 1
ATOM 1521 N N . THR A 1 190 ? -13.617 -25.839 24.578 1.00 93.56 190 THR A N 1
ATOM 1522 C CA . THR A 1 190 ? -12.573 -26.698 25.159 1.00 93.56 190 THR A CA 1
ATOM 1523 C C . THR A 1 190 ? -11.301 -25.911 25.457 1.00 93.56 190 THR A C 1
ATOM 1525 O O . THR A 1 190 ? -10.763 -25.238 24.582 1.00 93.56 190 THR A O 1
ATOM 1528 N N . VAL A 1 191 ? -10.786 -26.048 26.677 1.00 92.88 191 VAL A N 1
ATOM 1529 C CA . VAL A 1 191 ? -9.505 -25.465 27.080 1.00 92.88 191 VAL A CA 1
ATOM 1530 C C . VAL A 1 191 ? -8.367 -26.325 26.551 1.00 92.88 191 VAL A C 1
ATOM 1532 O O . VAL A 1 191 ? -8.318 -27.534 26.777 1.00 92.88 191 VAL A O 1
ATOM 1535 N N . GLU A 1 192 ? -7.434 -25.690 25.856 1.00 88.69 192 GLU A N 1
ATOM 1536 C CA . GLU A 1 192 ? -6.266 -26.342 25.283 1.00 88.69 192 GLU A CA 1
ATOM 1537 C C . GLU A 1 192 ? -5.184 -26.641 26.337 1.00 88.69 192 GLU A C 1
ATOM 1539 O O . GLU A 1 192 ? -5.009 -25.927 27.331 1.00 88.69 192 GLU A O 1
ATOM 1544 N N . ASP A 1 193 ? -4.401 -27.698 26.105 1.00 89.31 193 ASP A N 1
ATOM 1545 C CA . ASP A 1 193 ? -3.267 -28.030 26.968 1.00 89.31 193 ASP A CA 1
ATOM 1546 C C . ASP A 1 193 ? -2.240 -26.885 26.982 1.00 89.31 193 ASP A C 1
ATOM 1548 O O . ASP A 1 193 ? -1.764 -26.422 25.944 1.00 89.31 193 ASP A O 1
ATOM 1552 N N . GLY A 1 194 ? -1.856 -26.445 28.182 1.00 89.12 194 GLY A N 1
ATOM 1553 C CA . GLY A 1 194 ? -0.909 -25.343 28.367 1.00 89.12 194 GLY A CA 1
ATOM 1554 C C . GLY A 1 194 ? -1.529 -23.942 28.309 1.00 89.12 194 GLY A C 1
ATOM 1555 O O . GLY A 1 194 ? -0.782 -22.964 28.396 1.00 89.12 194 GLY A O 1
ATOM 1556 N N . SER A 1 195 ? -2.859 -23.817 28.232 1.00 89.31 195 SER A N 1
ATOM 1557 C CA . SER A 1 195 ? -3.559 -22.524 28.184 1.00 89.31 195 SER A CA 1
ATOM 1558 C C . SER A 1 195 ? -3.228 -21.584 29.347 1.00 89.31 195 SER A C 1
ATOM 1560 O O . SER A 1 195 ? -3.087 -20.387 29.121 1.00 89.31 195 SER A O 1
ATOM 1562 N N . GLU A 1 196 ? -2.979 -22.085 30.562 1.00 89.94 196 GLU A N 1
ATOM 1563 C CA . GLU A 1 196 ? -2.530 -21.253 31.699 1.00 89.94 196 GLU A CA 1
ATOM 1564 C C . GLU A 1 196 ? -1.177 -20.563 31.455 1.00 89.94 196 GLU A C 1
ATOM 1566 O O . GLU A 1 196 ? -0.893 -19.512 32.022 1.00 89.94 196 GLU A O 1
ATOM 1571 N N . THR A 1 197 ? -0.325 -21.146 30.607 1.00 90.06 197 THR A N 1
ATOM 1572 C CA . THR A 1 197 ? 0.959 -20.545 30.221 1.00 90.06 197 THR A CA 1
ATOM 1573 C C . THR A 1 197 ? 0.797 -19.642 29.003 1.00 90.06 197 THR A C 1
ATOM 1575 O O . THR A 1 197 ? 1.332 -18.534 28.992 1.00 90.06 197 THR A O 1
ATOM 1578 N N . THR A 1 198 ? 0.061 -20.099 27.987 1.00 86.38 198 THR A N 1
ATOM 1579 C CA . THR A 1 198 ? -0.158 -19.359 26.733 1.00 86.38 198 THR A CA 1
ATOM 1580 C C . THR A 1 198 ? -0.973 -18.083 26.951 1.00 86.38 198 THR A C 1
ATOM 1582 O O . THR A 1 198 ? -0.638 -17.041 26.394 1.00 86.38 198 THR A O 1
ATOM 1585 N N . TYR A 1 199 ? -2.002 -18.156 27.796 1.00 90.94 199 TYR A N 1
ATOM 1586 C CA . TYR A 1 199 ? -2.959 -17.085 28.079 1.00 90.94 199 TYR A CA 1
ATOM 1587 C C . TYR A 1 199 ? -2.860 -16.600 29.531 1.00 90.94 199 TYR A C 1
ATOM 1589 O O . TYR A 1 199 ? -3.853 -16.166 30.110 1.00 90.94 199 TYR A O 1
ATOM 1597 N N . ARG A 1 200 ? -1.668 -16.678 30.143 1.00 91.88 200 ARG A N 1
ATOM 1598 C CA . ARG A 1 200 ? -1.436 -16.303 31.551 1.00 91.88 200 ARG A CA 1
ATOM 1599 C C . ARG A 1 200 ? -2.066 -14.956 31.909 1.00 91.88 200 ARG A C 1
ATOM 1601 O O . ARG A 1 200 ? -2.800 -14.862 32.884 1.00 91.88 200 ARG A O 1
ATOM 1608 N N . ASP A 1 201 ? -1.806 -13.934 31.102 1.00 90.12 201 ASP A N 1
ATOM 1609 C CA . ASP A 1 201 ? -2.261 -12.572 31.389 1.00 90.12 201 ASP A CA 1
ATOM 1610 C C . ASP A 1 201 ? -3.797 -12.442 31.256 1.00 90.12 201 ASP A C 1
ATOM 1612 O O . ASP A 1 201 ? -4.406 -11.638 31.955 1.00 90.12 201 ASP A O 1
ATOM 1616 N N . PHE A 1 202 ? -4.446 -13.286 30.439 1.00 90.94 202 PHE A N 1
ATOM 1617 C CA . PHE A 1 202 ? -5.911 -13.370 30.357 1.00 90.94 202 PHE A CA 1
ATOM 1618 C C . PHE A 1 202 ? -6.514 -14.004 31.619 1.00 90.94 202 PHE A C 1
ATOM 1620 O O . PHE A 1 202 ? -7.518 -13.519 32.138 1.00 90.94 202 PHE A O 1
ATOM 1627 N N . PHE A 1 203 ? -5.871 -15.039 32.171 1.00 92.56 203 PHE A N 1
ATOM 1628 C CA . PHE A 1 203 ? -6.233 -15.583 33.485 1.00 92.56 203 PHE A CA 1
ATOM 1629 C C . PHE A 1 203 ? -6.032 -14.555 34.604 1.00 92.56 203 PHE A C 1
ATOM 1631 O O . PHE A 1 203 ? -6.906 -14.399 35.453 1.00 92.56 203 PHE A O 1
ATOM 1638 N N . GLU A 1 204 ? -4.920 -13.812 34.597 1.00 91.50 204 GLU A N 1
ATOM 1639 C CA . GLU A 1 204 ? -4.674 -12.723 35.556 1.00 91.50 204 GLU A CA 1
ATOM 1640 C C . GLU A 1 204 ? -5.715 -11.595 35.440 1.00 91.50 204 GLU A C 1
ATOM 1642 O O . GLU A 1 204 ? -6.059 -10.971 36.446 1.00 91.50 204 GLU A O 1
ATOM 1647 N N . ALA A 1 205 ? -6.257 -11.369 34.240 1.00 88.38 205 ALA A N 1
ATOM 1648 C CA . ALA A 1 205 ? -7.352 -10.436 33.982 1.00 88.38 205 ALA A CA 1
ATOM 1649 C C . ALA A 1 205 ? -8.741 -10.965 34.401 1.00 88.38 205 ALA A C 1
ATOM 1651 O O . ALA A 1 205 ? -9.714 -10.211 34.388 1.00 88.38 205 ALA A O 1
ATOM 1652 N N . GLY A 1 206 ? -8.837 -12.229 34.827 1.00 90.75 206 GLY A N 1
ATOM 1653 C CA . GLY A 1 206 ? -10.048 -12.820 35.395 1.00 90.75 206 GLY A CA 1
ATOM 1654 C C . GLY A 1 206 ? -10.719 -13.889 34.536 1.00 90.75 206 GLY A C 1
ATOM 1655 O O . GLY A 1 206 ? -11.820 -14.302 34.886 1.00 90.75 206 GLY A O 1
ATOM 1656 N N . ALA A 1 207 ? -10.107 -14.356 33.442 1.00 92.31 207 ALA A N 1
ATOM 1657 C CA . ALA A 1 207 ? -10.671 -15.454 32.658 1.00 92.31 207 ALA A CA 1
ATOM 1658 C C . ALA A 1 207 ? -10.923 -16.704 33.523 1.00 92.31 207 ALA A C 1
ATOM 1660 O O . ALA A 1 207 ? -10.085 -17.107 34.333 1.00 92.31 207 ALA A O 1
ATOM 1661 N N . GLU A 1 208 ? -12.081 -17.335 33.331 1.00 94.06 208 GLU A N 1
ATOM 1662 C CA . GLU A 1 208 ? -12.531 -18.479 34.125 1.00 94.06 208 GLU A CA 1
ATOM 1663 C C . GLU A 1 208 ? -12.631 -19.732 33.254 1.00 94.06 208 GLU A C 1
ATOM 1665 O O . GLU A 1 208 ? -13.060 -19.682 32.097 1.00 94.06 208 GLU A O 1
ATOM 1670 N N . THR A 1 209 ? -12.292 -20.877 33.846 1.00 93.81 209 THR A N 1
ATOM 1671 C CA . THR A 1 209 ? -12.526 -22.196 33.254 1.00 93.81 209 THR A CA 1
ATOM 1672 C C . THR A 1 209 ? -13.334 -23.065 34.214 1.00 93.81 209 THR A C 1
ATOM 1674 O O . THR A 1 209 ? -13.202 -22.964 35.436 1.00 93.81 209 THR A O 1
ATOM 1677 N N . ALA A 1 210 ? -14.191 -23.924 33.672 1.00 92.88 210 ALA A N 1
ATOM 1678 C CA . ALA A 1 210 ? -14.982 -24.881 34.433 1.00 92.88 210 ALA A CA 1
ATOM 1679 C C . ALA A 1 210 ? -15.071 -26.198 33.659 1.00 92.88 210 ALA A C 1
ATOM 1681 O O . ALA A 1 210 ? -15.435 -26.212 32.491 1.00 92.88 210 ALA A O 1
ATOM 1682 N N . ASN A 1 211 ? -14.748 -27.319 34.310 1.00 91.75 211 ASN A N 1
ATOM 1683 C CA . ASN A 1 211 ? -14.816 -28.663 33.714 1.00 91.75 211 ASN A CA 1
ATOM 1684 C C . ASN A 1 211 ? -14.017 -28.834 32.404 1.00 91.75 211 ASN A C 1
ATOM 1686 O O . ASN A 1 211 ? -14.413 -29.610 31.542 1.00 91.75 211 ASN A O 1
ATOM 1690 N N . GLY A 1 212 ? -12.886 -28.133 32.261 1.00 91.62 212 GLY A N 1
ATOM 1691 C CA . GLY A 1 212 ? -12.083 -28.165 31.033 1.00 91.62 212 GLY A CA 1
ATOM 1692 C C . GLY A 1 212 ? -12.635 -27.295 29.900 1.00 91.62 212 GLY A C 1
ATOM 1693 O O . GLY A 1 212 ? -12.153 -27.405 28.778 1.00 91.62 212 GLY A O 1
ATOM 1694 N N . GLU A 1 213 ? -13.610 -26.428 30.185 1.00 94.50 213 GLU A N 1
ATOM 1695 C CA . GLU A 1 213 ? -14.177 -25.465 29.243 1.00 94.50 213 GLU A CA 1
ATOM 1696 C C . GLU A 1 213 ? -13.945 -24.012 29.676 1.00 94.50 213 GLU A C 1
ATOM 1698 O O . GLU A 1 213 ? -13.958 -23.691 30.865 1.00 94.50 213 GLU A O 1
ATOM 1703 N N . TRP A 1 214 ? -13.797 -23.121 28.701 1.00 95.50 214 TRP A N 1
ATOM 1704 C CA . TRP A 1 214 ? -13.859 -21.674 28.845 1.00 95.50 214 TRP A CA 1
ATOM 1705 C C . TRP A 1 214 ? -15.276 -21.234 29.244 1.00 95.50 214 TRP A C 1
ATOM 1707 O O . TRP A 1 214 ? -16.282 -21.630 28.638 1.00 95.50 214 TRP A O 1
ATOM 1717 N N . VAL A 1 215 ? -15.369 -20.391 30.275 1.00 95.19 215 VAL A N 1
ATOM 1718 C CA . VAL A 1 215 ? -16.647 -19.859 30.765 1.00 95.19 215 VAL A CA 1
ATOM 1719 C C . VAL A 1 215 ? -17.052 -18.638 29.940 1.00 95.19 215 VAL A C 1
ATOM 1721 O O . VAL A 1 215 ? -16.285 -17.688 29.808 1.00 95.19 215 VAL A O 1
ATOM 1724 N N . PHE A 1 216 ? -18.271 -18.650 29.404 1.00 96.12 216 PHE A N 1
ATOM 1725 C CA . PHE A 1 216 ? -18.923 -17.511 28.747 1.00 96.12 216 PHE A CA 1
ATOM 1726 C C . PHE A 1 216 ? -20.446 -17.681 28.830 1.00 96.12 216 PHE A C 1
ATOM 1728 O O . PHE A 1 216 ? -20.959 -18.797 28.713 1.00 96.12 216 PHE A O 1
ATOM 1735 N N . ASP A 1 217 ? -21.181 -16.595 29.050 1.00 96.19 217 ASP A N 1
ATOM 1736 C CA . ASP A 1 217 ? -22.643 -16.624 29.232 1.00 96.19 217 ASP A CA 1
ATOM 1737 C C . ASP A 1 217 ? -23.404 -15.842 28.160 1.00 96.19 217 ASP A C 1
ATOM 1739 O O . ASP A 1 217 ? -24.635 -15.884 28.114 1.00 96.19 217 ASP A O 1
ATOM 1743 N N . GLU A 1 218 ? -22.694 -15.132 27.286 1.00 97.38 218 GLU A N 1
ATOM 1744 C CA . GLU A 1 218 ? -23.311 -14.270 26.291 1.00 97.38 218 GLU A CA 1
ATOM 1745 C C . GLU A 1 218 ? -22.498 -14.215 24.999 1.00 97.38 218 GLU A C 1
ATOM 1747 O O . GLU A 1 218 ? -21.269 -14.150 25.035 1.00 97.38 218 GLU A O 1
ATOM 1752 N N . ILE A 1 219 ? -23.203 -14.205 23.869 1.00 97.25 219 ILE A N 1
ATOM 1753 C CA . ILE A 1 219 ? -22.667 -13.910 22.538 1.00 97.25 219 ILE A CA 1
ATOM 1754 C C . ILE A 1 219 ? -23.316 -12.614 22.056 1.00 97.25 219 ILE A C 1
ATOM 1756 O O . ILE A 1 219 ? -24.533 -12.447 22.174 1.00 97.25 219 ILE A O 1
ATOM 1760 N N . GLN A 1 220 ? -22.510 -11.705 21.511 1.00 95.19 220 GLN A N 1
ATOM 1761 C CA . GLN A 1 220 ? -22.980 -10.461 20.911 1.00 95.19 220 GLN A CA 1
ATOM 1762 C C . GLN A 1 220 ? -22.598 -10.377 19.434 1.00 95.19 220 GLN A C 1
ATOM 1764 O O . GLN A 1 220 ? -21.482 -10.727 19.045 1.00 95.19 220 GLN A O 1
ATOM 1769 N N . ILE A 1 221 ? -23.532 -9.858 18.637 1.00 95.31 221 ILE A N 1
ATOM 1770 C CA . ILE A 1 221 ? -23.323 -9.402 17.265 1.00 95.31 221 ILE A CA 1
ATOM 1771 C C . ILE A 1 221 ? -23.584 -7.899 17.259 1.00 95.31 221 ILE A C 1
ATOM 1773 O O . ILE A 1 221 ? -24.727 -7.458 17.363 1.00 95.31 221 ILE A O 1
ATOM 1777 N N . VAL A 1 222 ? -22.513 -7.113 17.190 1.00 93.06 222 VAL A N 1
ATOM 1778 C CA . VAL A 1 222 ? -22.549 -5.647 17.302 1.00 93.06 222 VAL A CA 1
ATOM 1779 C C . VAL A 1 222 ? -22.247 -5.038 15.935 1.00 93.06 222 VAL A C 1
ATOM 1781 O O . VAL A 1 222 ? -21.320 -5.509 15.276 1.00 93.06 222 VAL A O 1
ATOM 1784 N N . PRO A 1 223 ? -22.968 -4.006 15.475 1.00 91.75 223 PRO A N 1
ATOM 1785 C CA . PRO A 1 223 ? -22.603 -3.308 14.249 1.00 91.75 223 PRO A CA 1
ATOM 1786 C C . PRO A 1 223 ? -21.208 -2.680 14.323 1.00 91.75 223 PRO A C 1
ATOM 1788 O O . PRO A 1 223 ? -20.767 -2.176 15.357 1.00 91.75 223 PRO A O 1
ATOM 1791 N N . THR A 1 224 ? -20.522 -2.679 13.187 1.00 88.38 224 THR A N 1
ATOM 1792 C CA . THR A 1 224 ? -19.315 -1.868 12.987 1.00 88.38 224 THR A CA 1
ATOM 1793 C C . THR A 1 224 ? -19.673 -0.393 12.801 1.00 88.38 224 THR A C 1
ATOM 1795 O O . THR A 1 224 ? -20.822 -0.041 12.534 1.00 88.38 224 THR A O 1
ATOM 1798 N N . ALA A 1 225 ? -18.674 0.481 12.872 1.00 84.00 225 ALA A N 1
ATOM 1799 C CA . ALA A 1 225 ? -18.816 1.900 12.566 1.00 84.00 225 ALA A CA 1
ATOM 1800 C C . ALA A 1 225 ? -19.068 2.184 11.073 1.00 84.00 225 ALA A C 1
ATOM 1802 O O . ALA A 1 225 ? -19.422 3.308 10.732 1.00 84.00 225 ALA A O 1
ATOM 1803 N N . ASP A 1 226 ? -18.967 1.179 10.193 1.00 84.94 226 ASP A N 1
ATOM 1804 C CA . ASP A 1 226 ? -19.454 1.304 8.813 1.00 84.94 226 ASP A CA 1
ATOM 1805 C C . ASP A 1 226 ? -20.998 1.323 8.780 1.00 84.94 226 ASP A C 1
ATOM 1807 O O . ASP A 1 226 ? -21.596 1.919 7.887 1.00 84.94 226 ASP A O 1
ATOM 1811 N N . ASN A 1 227 ? -21.667 0.694 9.759 1.00 89.88 227 ASN A N 1
ATOM 1812 C CA . ASN A 1 227 ? -23.128 0.624 9.853 1.00 89.88 227 ASN A CA 1
ATOM 1813 C C . ASN A 1 227 ? -23.654 0.841 11.292 1.00 89.88 227 ASN A C 1
ATOM 1815 O O . ASN A 1 227 ? -24.402 0.001 11.802 1.00 89.88 227 ASN A O 1
ATOM 1819 N N . PRO A 1 228 ? -23.309 1.960 11.960 1.00 87.50 228 PRO A N 1
ATOM 1820 C CA . PRO A 1 228 ? -23.563 2.172 13.389 1.00 87.50 228 PRO A CA 1
ATOM 1821 C C . PRO A 1 228 ? -25.054 2.224 13.752 1.00 87.50 228 PRO A C 1
ATOM 1823 O O . PRO A 1 228 ? -25.416 2.089 14.916 1.00 87.50 228 PRO A O 1
ATOM 1826 N N . GLN A 1 229 ? -25.921 2.435 12.762 1.00 90.44 229 GLN A N 1
ATOM 1827 C CA . GLN A 1 229 ? -27.374 2.479 12.900 1.00 90.44 229 GLN A CA 1
ATOM 1828 C C . GLN A 1 229 ? -28.044 1.101 13.008 1.00 90.44 229 GLN A C 1
ATOM 1830 O O . GLN A 1 229 ? -29.236 1.045 13.303 1.00 90.44 229 GLN A O 1
ATOM 1835 N N . LEU A 1 230 ? -27.337 0.010 12.688 1.00 93.06 230 LEU A N 1
ATOM 1836 C CA . LEU A 1 230 ? -27.906 -1.338 12.757 1.00 93.06 230 LEU A CA 1
ATOM 1837 C C . LEU A 1 230 ? -28.042 -1.798 14.214 1.00 93.06 230 LEU A C 1
ATOM 1839 O O . LEU A 1 230 ? -27.381 -1.287 15.113 1.00 93.06 230 LEU A O 1
ATOM 1843 N N . GLU A 1 231 ? -28.924 -2.761 14.463 1.00 92.94 231 GLU A N 1
ATOM 1844 C CA . GLU A 1 231 ? -29.183 -3.234 15.823 1.00 92.94 231 GLU A CA 1
ATOM 1845 C C . GLU A 1 231 ? -28.105 -4.214 16.305 1.00 92.94 231 GLU A C 1
ATOM 1847 O O . GLU A 1 231 ? -27.641 -5.079 15.558 1.00 92.94 231 GLU A O 1
ATOM 1852 N N . THR A 1 232 ? -27.736 -4.095 17.583 1.00 94.19 232 THR A N 1
ATOM 1853 C CA . THR A 1 232 ? -26.962 -5.120 18.292 1.00 94.19 232 THR A CA 1
ATOM 1854 C C . THR A 1 232 ? -27.872 -6.290 18.646 1.00 94.19 232 THR A C 1
ATOM 1856 O O . THR A 1 232 ? -28.917 -6.093 19.267 1.00 94.19 232 THR A O 1
ATOM 1859 N N . ILE A 1 233 ? -27.441 -7.510 18.330 1.00 95.62 233 ILE A N 1
ATOM 1860 C CA . ILE A 1 233 ? -28.128 -8.741 18.727 1.00 95.62 233 ILE A CA 1
ATOM 1861 C C . ILE A 1 233 ? -27.340 -9.410 19.852 1.00 95.62 233 ILE A C 1
ATOM 1863 O O . ILE A 1 233 ? -26.143 -9.666 19.722 1.00 95.62 233 ILE A O 1
ATOM 1867 N N . THR A 1 234 ? -28.022 -9.721 20.952 1.00 95.81 234 THR A N 1
ATOM 1868 C CA . THR A 1 234 ? -27.431 -10.367 22.129 1.00 95.81 234 THR A CA 1
ATOM 1869 C C . THR A 1 234 ? -28.142 -11.683 22.415 1.00 95.81 234 THR A C 1
ATOM 1871 O O . THR A 1 234 ? -29.369 -11.717 22.501 1.00 95.81 234 THR A O 1
ATOM 1874 N N . HIS A 1 235 ? -27.375 -12.753 22.625 1.00 97.25 235 HIS A N 1
ATOM 1875 C CA . HIS A 1 235 ? -27.892 -14.076 22.975 1.00 97.25 235 HIS A CA 1
ATOM 1876 C C . HIS A 1 235 ? -27.270 -14.583 24.274 1.00 97.25 235 HIS A C 1
ATOM 1878 O O . HIS A 1 235 ? -26.047 -14.645 24.403 1.00 97.25 235 HIS A O 1
ATOM 1884 N N . LYS A 1 236 ? -28.114 -14.977 25.234 1.00 97.75 236 LYS A N 1
ATOM 1885 C CA . LYS A 1 236 ? -27.669 -15.650 26.460 1.00 97.75 236 LYS A CA 1
ATOM 1886 C C . LYS A 1 236 ? -27.448 -17.130 26.177 1.00 97.75 236 LYS A C 1
ATOM 1888 O O . LYS A 1 236 ? -28.383 -17.826 25.793 1.00 97.75 236 LYS A O 1
ATOM 1893 N N . VAL A 1 237 ? -26.225 -17.600 26.404 1.00 96.38 237 VAL A N 1
ATOM 1894 C CA . VAL A 1 237 ? -25.815 -18.972 26.087 1.00 96.38 237 VAL A CA 1
ATOM 1895 C C . VAL A 1 237 ? -26.512 -19.958 27.017 1.00 96.38 237 VAL A C 1
ATOM 1897 O O . VAL A 1 237 ? -26.433 -19.856 28.242 1.00 96.38 237 VAL A O 1
ATOM 1900 N N . THR A 1 238 ? -27.192 -20.933 26.425 1.00 96.00 238 THR A N 1
ATOM 1901 C CA . THR A 1 238 ? -27.887 -22.013 27.126 1.00 96.00 238 THR A CA 1
ATOM 1902 C C . THR A 1 238 ? -27.067 -23.305 27.116 1.00 96.00 238 THR A C 1
ATOM 1904 O O . THR A 1 238 ? -26.092 -23.442 26.377 1.00 96.00 238 THR A O 1
ATOM 1907 N N . GLN A 1 239 ? -27.474 -24.298 27.915 1.00 92.94 239 GLN A N 1
ATOM 1908 C CA . GLN A 1 239 ? -26.844 -25.623 27.867 1.00 92.94 239 GLN A CA 1
ATOM 1909 C C . GLN A 1 239 ? -27.037 -26.302 26.502 1.00 92.94 239 GLN A C 1
ATOM 1911 O O . GLN A 1 239 ? -26.119 -26.947 26.019 1.00 92.94 239 GLN A O 1
ATOM 1916 N N . ALA A 1 240 ? -28.194 -26.115 25.858 1.00 95.25 240 ALA A N 1
ATOM 1917 C CA . ALA A 1 240 ? -28.448 -26.680 24.534 1.00 95.25 240 ALA A CA 1
ATOM 1918 C C . ALA A 1 240 ? -27.498 -26.097 23.476 1.00 95.25 240 ALA A C 1
ATOM 1920 O O . ALA A 1 240 ? -27.011 -26.831 22.623 1.00 95.25 240 ALA A O 1
ATOM 1921 N N . ASP A 1 241 ? -27.188 -24.800 23.569 1.00 96.44 241 ASP A N 1
ATOM 1922 C CA . ASP A 1 241 ? -26.200 -24.168 22.690 1.00 96.44 241 ASP A CA 1
ATOM 1923 C C . ASP A 1 241 ? -24.819 -24.794 22.905 1.00 96.44 241 ASP A C 1
ATOM 1925 O O . ASP A 1 241 ? -24.143 -25.139 21.938 1.00 96.44 241 ASP A O 1
ATOM 1929 N N . ARG A 1 242 ? -24.415 -24.996 24.171 1.00 93.06 242 ARG A N 1
ATOM 1930 C CA . ARG A 1 242 ? -23.148 -25.665 24.515 1.00 93.06 242 ARG A CA 1
ATOM 1931 C C . ARG A 1 242 ? -23.071 -27.084 23.967 1.00 93.06 242 ARG A C 1
ATOM 1933 O O . ARG A 1 242 ? -22.053 -27.442 23.386 1.00 93.06 242 ARG A O 1
ATOM 1940 N N . ASP A 1 243 ? -24.148 -27.852 24.102 1.00 92.50 243 ASP A N 1
ATOM 1941 C CA . ASP A 1 243 ? -24.224 -29.227 23.607 1.00 92.50 243 ASP A CA 1
ATOM 1942 C C . ASP A 1 243 ? -24.145 -29.288 22.066 1.00 92.50 243 ASP A C 1
ATOM 1944 O O . ASP A 1 243 ? -23.606 -30.248 21.512 1.00 92.50 243 ASP A O 1
ATOM 1948 N N . ASN A 1 244 ? -24.651 -28.261 21.370 1.00 95.12 244 ASN A N 1
ATOM 1949 C CA . ASN A 1 244 ? -24.597 -28.146 19.910 1.00 95.12 244 ASN A CA 1
ATOM 1950 C C . ASN A 1 244 ? -23.263 -27.579 19.390 1.00 95.12 244 ASN A C 1
ATOM 1952 O O . ASN A 1 244 ? -22.858 -27.902 18.273 1.00 95.12 244 ASN A O 1
ATOM 1956 N N . GLY A 1 245 ? -22.599 -26.719 20.169 1.00 95.50 245 GLY A N 1
ATOM 1957 C CA . GLY A 1 245 ? -21.381 -26.000 19.776 1.00 95.50 245 GLY A CA 1
ATOM 1958 C C . GLY A 1 245 ? -21.621 -24.788 18.866 1.00 95.50 245 GLY A C 1
ATOM 1959 O O . GLY A 1 245 ? -20.675 -24.284 18.258 1.00 95.50 245 GLY A O 1
ATOM 1960 N N . TYR A 1 246 ? -22.868 -24.327 18.725 1.00 96.88 246 TYR A N 1
ATOM 1961 C CA . TYR A 1 246 ? -23.212 -23.165 17.904 1.00 96.88 246 TYR A CA 1
ATOM 1962 C C . TYR A 1 246 ? -24.545 -22.518 18.306 1.00 96.88 246 TYR A C 1
ATOM 1964 O O . TYR A 1 246 ? -25.372 -23.133 18.979 1.00 96.88 246 TYR A O 1
ATOM 1972 N N . VAL A 1 247 ? -24.759 -21.284 17.837 1.00 97.81 247 VAL A N 1
ATOM 1973 C CA . VAL A 1 247 ? -26.037 -20.555 17.876 1.00 97.81 247 VAL A CA 1
ATOM 1974 C C . VAL A 1 247 ? -26.332 -19.987 16.489 1.00 97.81 247 VAL A C 1
ATOM 1976 O O . VAL A 1 247 ? -25.458 -19.380 15.868 1.00 97.81 247 VAL A O 1
ATOM 1979 N N . ASP A 1 248 ? -27.565 -20.165 16.018 1.00 97.19 248 ASP A N 1
ATOM 1980 C CA . ASP A 1 248 ? -28.055 -19.556 14.780 1.00 97.19 248 ASP A CA 1
ATOM 1981 C C . ASP A 1 248 ? -28.720 -18.207 15.093 1.00 97.19 248 ASP A C 1
ATOM 1983 O O . ASP A 1 248 ? -29.590 -18.112 15.959 1.00 97.19 248 ASP A O 1
ATOM 1987 N N . PHE A 1 249 ? -28.295 -17.160 14.388 1.00 97.00 249 PHE A N 1
ATOM 1988 C CA . PHE A 1 249 ? -28.820 -15.803 14.500 1.00 97.00 249 PHE A CA 1
ATOM 1989 C C . PHE A 1 249 ? -29.588 -15.431 13.232 1.00 97.00 249 PHE A C 1
ATOM 1991 O O . PHE A 1 249 ? -29.143 -15.714 12.118 1.00 97.00 249 PHE A O 1
ATOM 1998 N N . GLU A 1 250 ? -30.715 -14.746 13.409 1.00 94.81 250 GLU A N 1
ATOM 1999 C CA . GLU A 1 250 ? -31.584 -14.240 12.342 1.00 94.81 250 GLU A CA 1
ATOM 2000 C C . GLU A 1 250 ? -31.806 -12.727 12.503 1.00 94.81 250 GLU A C 1
ATOM 2002 O O . GLU A 1 250 ? -31.489 -12.148 13.543 1.00 94.81 250 GLU A O 1
ATOM 2007 N N . GLY A 1 251 ? -32.385 -12.081 11.486 1.00 92.00 251 GLY A N 1
ATOM 2008 C CA . GLY A 1 251 ? -32.752 -10.660 11.543 1.00 92.00 251 GLY A CA 1
ATOM 2009 C C . GLY A 1 251 ? -31.596 -9.695 11.269 1.00 92.00 251 GLY A C 1
ATOM 2010 O O . GLY A 1 251 ? -31.724 -8.497 11.510 1.00 92.00 251 GLY A O 1
ATOM 2011 N N . LEU A 1 252 ? -30.477 -10.197 10.744 1.00 95.56 252 LEU A N 1
ATOM 2012 C CA . LEU A 1 252 ? -29.363 -9.365 10.301 1.00 95.56 252 LEU A CA 1
ATOM 2013 C C . LEU A 1 252 ? -29.697 -8.697 8.961 1.00 95.56 252 LEU A C 1
ATOM 2015 O O . LEU A 1 252 ? -30.515 -9.186 8.181 1.00 95.56 252 LEU A O 1
ATOM 2019 N N . THR A 1 253 ? -29.074 -7.550 8.700 1.00 95.12 253 THR A N 1
ATOM 2020 C CA . THR A 1 253 ? -29.300 -6.780 7.470 1.00 95.12 253 THR A CA 1
ATOM 2021 C C . THR A 1 253 ? -28.296 -7.188 6.392 1.00 95.12 253 THR A C 1
ATOM 2023 O O . THR A 1 253 ? -27.097 -7.225 6.667 1.00 95.12 253 THR A O 1
ATOM 2026 N N . SER A 1 254 ? -28.770 -7.437 5.164 1.00 93.38 254 SER A N 1
ATOM 2027 C CA . SER A 1 254 ? -27.915 -7.733 4.001 1.00 93.38 254 SER A CA 1
ATOM 2028 C C . SER A 1 254 ? -26.855 -6.651 3.811 1.00 93.38 254 SER A C 1
ATOM 2030 O O . SER A 1 254 ? -27.100 -5.477 4.088 1.00 93.38 254 SER A O 1
ATOM 2032 N N . ASN A 1 255 ? -25.649 -7.069 3.416 1.00 92.50 255 ASN A N 1
ATOM 2033 C CA . ASN A 1 255 ? -24.434 -6.248 3.325 1.00 92.50 255 ASN A CA 1
ATOM 2034 C C . ASN A 1 255 ? -24.017 -5.519 4.617 1.00 92.50 255 ASN A C 1
ATOM 2036 O O . ASN A 1 255 ? -23.035 -4.773 4.604 1.00 92.50 255 ASN A O 1
ATOM 2040 N N . GLY A 1 256 ? -24.731 -5.720 5.729 1.00 92.56 256 GLY A N 1
ATOM 2041 C CA . GLY A 1 256 ? -24.404 -5.142 7.022 1.00 92.56 256 GLY A CA 1
ATOM 2042 C C . GLY A 1 256 ? -23.087 -5.695 7.555 1.00 92.56 256 GLY A C 1
ATOM 2043 O O . GLY A 1 256 ? -22.786 -6.880 7.412 1.00 92.56 256 GLY A O 1
ATOM 2044 N N . SER A 1 257 ? -22.296 -4.825 8.167 1.00 91.88 257 SER A N 1
ATOM 2045 C CA . SER A 1 257 ? -20.990 -5.140 8.733 1.00 91.88 257 SER A CA 1
ATOM 2046 C C . SER A 1 257 ? -21.069 -5.189 10.258 1.00 91.88 257 SER A C 1
ATOM 2048 O O . SER A 1 257 ? -21.414 -4.195 10.906 1.00 91.88 257 SER A O 1
ATOM 2050 N N . TYR A 1 258 ? -20.721 -6.343 10.827 1.00 92.69 258 TYR A N 1
ATOM 2051 C CA . TYR A 1 258 ? -20.859 -6.682 12.241 1.00 92.69 258 TYR A CA 1
ATOM 2052 C C . TYR A 1 258 ? -19.555 -7.240 12.840 1.00 92.69 258 TYR A C 1
ATOM 2054 O O . TYR A 1 258 ? -18.667 -7.727 12.138 1.00 92.69 258 TYR A O 1
ATOM 2062 N N . VAL A 1 259 ? -19.464 -7.203 14.168 1.00 92.19 259 VAL A N 1
ATOM 2063 C CA . VAL A 1 259 ? -18.435 -7.845 14.991 1.00 92.19 259 VAL A CA 1
ATOM 2064 C C . VAL A 1 259 ? -19.106 -8.874 15.892 1.00 92.19 259 VAL A C 1
ATOM 2066 O O . VAL A 1 259 ? -20.070 -8.560 16.586 1.00 92.19 259 VAL A O 1
ATOM 2069 N N . ILE A 1 260 ? -18.567 -10.088 15.900 1.00 92.06 260 ILE A N 1
ATOM 2070 C CA . ILE A 1 260 ? -19.018 -11.211 16.718 1.00 92.06 260 ILE A CA 1
ATOM 2071 C C . ILE A 1 260 ? -17.994 -11.450 17.822 1.00 92.06 260 ILE A C 1
ATOM 2073 O O . ILE A 1 260 ? -16.794 -11.539 17.548 1.00 92.06 260 ILE A O 1
ATOM 2077 N N . TYR A 1 261 ? -18.461 -11.578 19.060 1.00 92.19 261 TYR A N 1
ATOM 2078 C CA . TYR A 1 261 ? -17.648 -12.048 20.179 1.00 92.19 261 TYR A CA 1
ATOM 2079 C C . TYR A 1 261 ? -18.522 -12.636 21.286 1.00 92.19 261 TYR A C 1
ATOM 2081 O O . TYR A 1 261 ? -19.673 -12.238 21.472 1.00 92.19 261 TYR A O 1
ATOM 2089 N N . GLY A 1 262 ? -17.961 -13.580 22.040 1.00 94.25 262 GLY A N 1
ATOM 2090 C CA . GLY A 1 262 ? -18.536 -14.026 23.305 1.00 94.25 262 GLY A CA 1
ATOM 2091 C C . GLY A 1 262 ? -17.888 -13.346 24.503 1.00 94.25 262 GLY A C 1
ATOM 2092 O O . GLY A 1 262 ? -16.777 -12.814 24.404 1.00 94.25 262 GLY A O 1
ATOM 2093 N N . GLN A 1 263 ? -18.576 -13.366 25.643 1.00 94.81 263 GLN A N 1
ATOM 2094 C CA . GLN A 1 263 ? -18.067 -12.782 26.880 1.00 94.81 263 GLN A CA 1
ATOM 2095 C C . GLN A 1 263 ? -18.483 -13.527 28.152 1.00 94.81 263 GLN A C 1
ATOM 2097 O O . GLN A 1 263 ? -19.537 -14.166 28.211 1.00 94.81 263 GLN A O 1
ATOM 2102 N N . ASN A 1 264 ? -17.633 -13.411 29.176 1.00 95.56 264 ASN A N 1
ATOM 2103 C CA . ASN A 1 264 ? -17.898 -13.859 30.542 1.00 95.56 264 ASN A CA 1
ATOM 2104 C C . ASN A 1 264 ? -18.287 -12.677 31.439 1.00 95.56 264 ASN A C 1
ATOM 2106 O O . ASN A 1 264 ? -17.428 -11.966 31.958 1.00 95.56 264 ASN A O 1
ATOM 2110 N N . ASN A 1 265 ? -19.577 -12.476 31.676 1.00 95.00 265 ASN A N 1
ATOM 2111 C CA . ASN A 1 265 ? -20.076 -11.372 32.491 1.00 95.00 265 ASN A CA 1
ATOM 2112 C C . ASN A 1 265 ? -19.777 -11.505 33.995 1.00 95.00 265 ASN A C 1
ATOM 2114 O O . ASN A 1 265 ? -20.086 -10.574 34.740 1.00 95.00 265 ASN A O 1
ATOM 2118 N N . ASN A 1 266 ? -19.147 -12.598 34.448 1.00 93.69 266 ASN A N 1
ATOM 2119 C CA . ASN A 1 266 ? -18.569 -12.679 35.795 1.00 93.69 266 ASN A CA 1
ATOM 2120 C C . ASN A 1 266 ? -17.319 -11.793 35.942 1.00 93.69 266 ASN A C 1
ATOM 2122 O O . ASN A 1 266 ? -17.003 -11.349 37.047 1.00 93.69 266 ASN A O 1
ATOM 2126 N N . VAL A 1 267 ? -16.623 -11.507 34.836 1.00 94.19 267 VAL A N 1
ATOM 2127 C CA . VAL A 1 267 ? -15.461 -10.614 34.812 1.00 94.19 267 VAL A CA 1
ATOM 2128 C C . VAL A 1 267 ? -15.945 -9.167 34.740 1.00 94.19 267 VAL A C 1
ATOM 2130 O O . VAL A 1 267 ? -16.700 -8.781 33.847 1.00 94.19 267 VAL A O 1
ATOM 2133 N N . SER A 1 268 ? -15.528 -8.355 35.713 1.00 91.19 268 SER A N 1
ATOM 2134 C CA . SER A 1 268 ? -16.050 -6.997 35.906 1.00 91.19 268 SER A CA 1
ATOM 2135 C C . SER A 1 268 ? -15.607 -6.013 34.823 1.00 91.19 268 S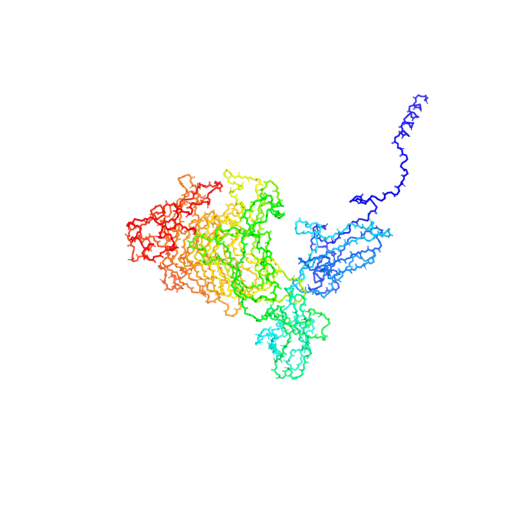ER A C 1
ATOM 2137 O O . SER A 1 268 ? -16.409 -5.183 34.390 1.00 91.19 268 SER A O 1
ATOM 2139 N N . ARG A 1 269 ? -14.345 -6.105 34.391 1.00 92.38 269 ARG A N 1
ATOM 2140 C CA . ARG A 1 269 ? -13.743 -5.221 33.388 1.00 92.38 269 ARG A CA 1
ATOM 2141 C C . ARG A 1 269 ? -14.233 -5.596 31.992 1.00 92.38 269 ARG A C 1
ATOM 2143 O O . ARG A 1 269 ? -14.150 -6.750 31.568 1.00 92.38 269 ARG A O 1
ATOM 2150 N N . TYR A 1 270 ? -14.797 -4.624 31.283 1.00 90.31 270 TYR A N 1
ATOM 2151 C CA . TYR A 1 270 ? -15.534 -4.820 30.043 1.00 90.31 270 TYR A CA 1
ATOM 2152 C C . TYR A 1 270 ? -14.671 -5.372 28.916 1.00 90.31 270 TYR A C 1
ATOM 2154 O O . TYR A 1 270 ? -15.112 -6.273 28.204 1.00 90.31 270 TYR A O 1
ATOM 2162 N N . PHE A 1 271 ? -13.448 -4.874 28.761 1.00 88.12 271 PHE A N 1
ATOM 2163 C CA . PHE A 1 271 ? -12.558 -5.374 27.714 1.00 88.12 271 PHE A CA 1
ATOM 2164 C C . PHE A 1 271 ? -11.841 -6.664 28.116 1.00 88.12 271 PHE A C 1
ATOM 2166 O O . PHE A 1 271 ? -11.353 -7.377 27.241 1.00 88.12 271 PHE A O 1
ATOM 2173 N N . ASP A 1 272 ? -11.823 -7.006 29.405 1.00 90.69 272 ASP A N 1
ATOM 2174 C CA . ASP A 1 272 ? -11.229 -8.247 29.909 1.00 90.69 272 ASP A CA 1
ATOM 2175 C C . ASP A 1 272 ? -12.191 -9.436 29.833 1.00 90.69 272 ASP A C 1
ATOM 2177 O O . ASP A 1 272 ? -11.752 -10.563 29.655 1.00 90.69 272 ASP A O 1
ATOM 2181 N N . ARG A 1 273 ? -13.512 -9.218 29.875 1.00 92.31 273 ARG A N 1
ATOM 2182 C CA . ARG A 1 273 ? -14.494 -10.313 29.740 1.00 92.31 273 ARG A CA 1
ATOM 2183 C C . ARG A 1 273 ? -14.637 -10.893 28.336 1.00 92.31 273 ARG A C 1
ATOM 2185 O O . ARG A 1 273 ? -15.271 -11.936 28.181 1.00 92.31 273 ARG A O 1
ATOM 2192 N N . GLN A 1 274 ? -14.157 -10.193 27.312 1.00 91.56 274 GLN A N 1
ATOM 2193 C CA . GLN A 1 274 ? -14.404 -10.542 25.911 1.00 91.56 274 GLN A CA 1
ATOM 2194 C C . GLN A 1 274 ? -13.435 -11.624 25.429 1.00 91.56 274 GLN A C 1
ATOM 2196 O O . GLN A 1 274 ? -12.248 -11.581 25.731 1.00 91.56 274 GLN A O 1
ATOM 2201 N N . TYR A 1 275 ? -13.900 -12.548 24.602 1.00 91.81 275 TYR A N 1
ATOM 2202 C CA . TYR A 1 275 ? -13.029 -13.497 23.906 1.00 91.81 275 TYR A CA 1
ATOM 2203 C C . TYR A 1 275 ? -12.485 -12.883 22.600 1.00 91.81 275 TYR A C 1
ATOM 2205 O O . TYR A 1 275 ? -12.379 -11.653 22.471 1.00 91.81 275 TYR A O 1
ATOM 2213 N N . ASN A 1 276 ? -12.072 -13.718 21.644 1.00 87.12 276 ASN A N 1
ATOM 2214 C CA . ASN A 1 276 ? -11.676 -13.277 20.313 1.00 87.12 276 ASN A CA 1
ATOM 2215 C C . ASN A 1 276 ? -12.830 -12.543 19.599 1.00 87.12 276 ASN A C 1
ATOM 2217 O O . ASN A 1 276 ? -14.003 -12.889 19.748 1.00 87.12 276 ASN A O 1
ATOM 2221 N N . LYS A 1 277 ? -12.483 -11.509 18.823 1.00 86.56 277 LYS A N 1
ATOM 2222 C CA . LYS A 1 277 ? -13.429 -10.711 18.032 1.00 86.56 277 LYS A CA 1
ATOM 2223 C C . LYS A 1 277 ? -13.295 -11.057 16.558 1.00 86.56 277 LYS A C 1
ATOM 2225 O O . LYS A 1 277 ? -12.194 -10.983 16.013 1.00 86.56 277 LYS A O 1
ATOM 2230 N N . VAL A 1 278 ? -14.412 -11.363 15.905 1.00 84.56 278 VAL A N 1
ATOM 2231 C CA . VAL A 1 278 ? -14.441 -11.714 14.480 1.00 84.56 278 VAL A CA 1
ATOM 2232 C C . VAL A 1 278 ? -15.342 -10.750 13.721 1.00 84.56 278 VAL A C 1
ATOM 2234 O O . VAL A 1 278 ? -16.498 -10.559 14.084 1.00 84.56 278 VAL A O 1
ATOM 2237 N N . MET A 1 279 ? -14.815 -10.132 12.666 1.00 86.88 279 MET A N 1
ATOM 2238 C CA . MET A 1 279 ? -15.622 -9.336 11.743 1.00 86.88 279 MET A CA 1
ATOM 2239 C C . MET A 1 279 ? -16.418 -10.247 10.817 1.00 86.88 279 MET A C 1
ATOM 2241 O O . MET A 1 279 ? -15.910 -11.267 10.353 1.00 86.88 279 MET A O 1
ATOM 2245 N N . MET A 1 280 ? -17.630 -9.827 10.491 1.00 88.50 280 MET A N 1
ATOM 2246 C CA . MET A 1 280 ? -18.450 -10.448 9.470 1.00 88.50 280 MET A CA 1
ATOM 2247 C C . MET A 1 280 ? -19.199 -9.365 8.700 1.00 88.50 280 MET A C 1
ATOM 2249 O O . MET A 1 280 ? -19.887 -8.542 9.300 1.00 88.50 280 MET A O 1
ATOM 2253 N N . ARG A 1 281 ? -19.132 -9.413 7.370 1.00 89.62 281 ARG A N 1
ATOM 2254 C CA . ARG A 1 281 ? -20.091 -8.724 6.507 1.00 89.62 281 ARG A CA 1
ATOM 2255 C C . ARG A 1 281 ? -21.116 -9.736 6.004 1.00 89.62 281 ARG A C 1
ATOM 2257 O O . ARG A 1 281 ? -20.732 -10.827 5.582 1.00 89.62 281 ARG A O 1
ATOM 2264 N N . MET A 1 282 ? -22.399 -9.395 6.092 1.00 92.31 282 MET A N 1
ATOM 2265 C CA . MET A 1 282 ? -23.476 -10.236 5.564 1.00 92.31 282 MET A CA 1
ATOM 2266 C C . MET A 1 282 ? -23.372 -10.328 4.046 1.00 92.31 282 MET A C 1
ATOM 2268 O O . MET A 1 282 ? -22.918 -9.387 3.391 1.00 92.31 282 MET A O 1
ATOM 2272 N N . MET A 1 283 ? -23.811 -11.454 3.490 1.00 90.00 283 MET A N 1
ATOM 2273 C CA . MET A 1 283 ? -23.774 -11.653 2.048 1.00 90.00 283 MET A CA 1
ATOM 2274 C C . MET A 1 283 ? -24.764 -10.719 1.342 1.00 90.00 283 MET A C 1
ATOM 2276 O O . MET A 1 283 ? -25.754 -10.249 1.914 1.00 90.00 283 MET A O 1
ATOM 2280 N N . GLY A 1 284 ? -24.485 -10.487 0.071 1.00 88.94 284 GLY A N 1
ATOM 2281 C CA . GLY A 1 284 ? -25.382 -9.868 -0.885 1.00 88.94 284 GLY A CA 1
ATOM 2282 C C . GLY A 1 284 ? -24.772 -9.972 -2.273 1.00 88.94 284 GLY A C 1
ATOM 2283 O O . GLY A 1 284 ? -23.581 -10.257 -2.422 1.00 88.94 284 GLY A O 1
ATOM 2284 N N . GLU A 1 285 ? -25.597 -9.761 -3.287 1.00 88.62 285 GLU A N 1
ATOM 2285 C CA . GLU A 1 285 ? -25.173 -9.845 -4.681 1.00 88.62 285 GLU A CA 1
ATOM 2286 C C . GLU A 1 285 ? -24.770 -8.454 -5.199 1.00 88.62 285 GLU A C 1
ATOM 2288 O O . GLU A 1 285 ? -25.545 -7.501 -5.043 1.00 88.62 285 GLU A O 1
ATOM 2293 N N . PRO A 1 286 ? -23.578 -8.299 -5.812 1.00 88.88 286 PRO A N 1
ATOM 2294 C CA . PRO A 1 286 ? -23.202 -7.065 -6.495 1.00 88.88 286 PRO A CA 1
ATOM 2295 C C . PRO A 1 286 ? -24.255 -6.660 -7.529 1.00 88.88 286 PRO A C 1
ATOM 2297 O O . PRO A 1 286 ? -24.765 -7.496 -8.276 1.00 88.88 286 PRO A O 1
ATOM 2300 N N . GLY A 1 287 ? -24.570 -5.366 -7.585 1.00 90.69 287 GLY A N 1
ATOM 2301 C CA . GLY A 1 287 ? -25.449 -4.832 -8.618 1.00 90.69 287 GLY A CA 1
ATOM 2302 C C . GLY A 1 287 ? -24.766 -4.776 -9.986 1.00 90.69 287 GLY A C 1
ATOM 2303 O O . GLY A 1 287 ? -23.562 -5.009 -10.123 1.00 90.69 287 GLY A O 1
ATOM 2304 N N . GLU A 1 288 ? -25.535 -4.389 -11.006 1.00 96.25 288 GLU A N 1
ATOM 2305 C CA . GLU A 1 288 ? -24.976 -4.007 -12.308 1.00 96.25 288 GLU A CA 1
ATOM 2306 C C . GLU A 1 288 ? -23.901 -2.913 -12.144 1.00 96.25 288 GLU A C 1
ATOM 2308 O O . GLU A 1 288 ? -23.992 -2.105 -11.210 1.00 96.25 288 GLU A O 1
ATOM 2313 N N . PRO A 1 289 ? -22.894 -2.839 -13.035 1.00 97.50 289 PRO A N 1
ATOM 2314 C CA . PRO A 1 289 ? -21.882 -1.791 -12.979 1.00 97.50 289 PRO A CA 1
ATOM 2315 C C . PRO A 1 289 ? -22.485 -0.381 -12.942 1.00 97.50 289 PRO A C 1
ATOM 2317 O O . PRO A 1 289 ? -23.403 -0.053 -13.696 1.00 97.50 289 PRO A O 1
ATOM 2320 N N . ILE A 1 290 ? -21.934 0.480 -12.086 1.00 97.88 290 ILE A N 1
ATOM 2321 C CA . ILE A 1 290 ? -22.396 1.859 -11.910 1.00 97.88 290 ILE A CA 1
ATOM 2322 C C . ILE A 1 290 ? -21.445 2.794 -12.638 1.00 97.88 290 ILE A C 1
ATOM 2324 O O . ILE A 1 290 ? -20.273 2.898 -12.287 1.00 97.88 290 ILE A O 1
ATOM 2328 N N . ILE A 1 291 ? -21.954 3.523 -13.627 1.00 98.12 291 ILE A N 1
ATOM 2329 C CA . ILE A 1 291 ? -21.191 4.588 -14.282 1.00 98.12 291 ILE A CA 1
ATOM 2330 C C . ILE A 1 291 ? -21.210 5.827 -13.384 1.00 98.12 291 ILE A C 1
ATOM 2332 O O . ILE A 1 291 ? -22.282 6.330 -13.044 1.00 98.12 291 ILE A O 1
ATOM 2336 N N . ILE A 1 292 ? -20.032 6.344 -13.033 1.00 98.00 292 ILE A N 1
ATOM 2337 C CA . ILE A 1 292 ? -19.885 7.641 -12.369 1.00 98.00 292 ILE A CA 1
ATOM 2338 C C . ILE A 1 292 ? -19.795 8.720 -13.460 1.00 98.00 292 ILE A C 1
ATOM 2340 O O . ILE A 1 292 ? -18.751 8.833 -14.118 1.00 98.00 292 ILE A O 1
ATOM 2344 N N . PRO A 1 293 ? -20.854 9.524 -13.672 1.00 96.38 293 PRO A N 1
ATOM 2345 C CA . PRO A 1 293 ? -20.871 10.500 -14.751 1.00 96.38 293 PRO A CA 1
ATOM 2346 C C . PRO A 1 293 ? -19.819 11.587 -14.521 1.00 96.38 293 PRO A C 1
ATOM 2348 O O . PRO A 1 293 ? -19.712 12.143 -13.425 1.00 96.38 293 PRO A O 1
ATOM 2351 N N . ALA A 1 294 ? -19.081 11.936 -15.571 1.00 96.31 294 ALA A N 1
ATOM 2352 C CA . ALA A 1 294 ? -18.087 13.000 -15.553 1.00 96.31 294 ALA A CA 1
ATOM 2353 C C . ALA A 1 294 ? -18.772 14.378 -15.529 1.00 96.31 294 ALA A C 1
ATOM 2355 O O . ALA A 1 294 ? -18.963 15.035 -16.555 1.00 96.31 294 ALA A O 1
ATOM 2356 N N . THR A 1 295 ? -19.164 14.814 -14.332 1.00 93.69 295 THR A N 1
ATOM 2357 C CA . THR A 1 295 ? -19.776 16.122 -14.076 1.00 93.69 295 THR A CA 1
ATOM 2358 C C . THR A 1 295 ? -18.762 17.055 -13.420 1.00 93.69 295 THR A C 1
ATOM 2360 O O . THR A 1 295 ? -18.218 16.737 -12.362 1.00 93.69 295 THR A O 1
ATOM 2363 N N . VAL A 1 296 ? -18.501 18.202 -14.048 1.00 92.06 296 VAL A N 1
ATOM 2364 C CA . VAL A 1 296 ? -17.633 19.255 -13.501 1.00 92.06 296 VAL A CA 1
ATOM 2365 C C . VAL A 1 296 ? -18.502 20.272 -12.770 1.00 92.06 296 VAL A C 1
ATOM 2367 O O . VAL A 1 296 ? -19.415 20.838 -13.373 1.00 92.06 296 VAL A O 1
ATOM 2370 N N . ASP A 1 297 ? -18.210 20.520 -11.494 1.00 89.31 297 ASP A N 1
ATOM 2371 C CA . ASP A 1 297 ? -18.842 21.603 -10.742 1.00 89.31 297 ASP A CA 1
ATOM 2372 C C . ASP A 1 297 ? -18.065 22.915 -10.970 1.00 89.31 297 ASP A C 1
ATOM 2374 O O . ASP A 1 297 ? -16.925 23.049 -10.520 1.00 89.31 297 ASP A O 1
ATOM 2378 N N . PRO A 1 298 ? -18.642 23.916 -11.664 1.00 85.94 298 PRO A N 1
ATOM 2379 C CA . PRO A 1 298 ? -17.981 25.204 -11.861 1.00 85.94 298 PRO A CA 1
ATOM 2380 C C . PRO A 1 298 ? -17.794 25.998 -10.556 1.00 85.94 298 PRO A C 1
ATOM 2382 O O . PRO A 1 298 ? -17.026 26.958 -10.549 1.00 85.94 298 PRO A O 1
ATOM 2385 N N . ASN A 1 299 ? -18.485 25.622 -9.475 1.00 90.00 299 ASN A N 1
ATOM 2386 C CA . ASN A 1 299 ? -18.418 26.264 -8.163 1.00 90.00 299 ASN A CA 1
ATOM 2387 C C . ASN A 1 299 ? -17.755 25.370 -7.107 1.00 90.00 299 ASN A C 1
ATOM 2389 O O . ASN A 1 299 ? -17.992 25.568 -5.913 1.00 90.00 299 ASN A O 1
ATOM 2393 N N . ASP A 1 300 ? -16.929 24.410 -7.531 1.00 91.88 300 ASP A N 1
ATOM 2394 C CA . ASP A 1 300 ? -16.262 23.486 -6.622 1.00 91.88 300 ASP A CA 1
ATOM 2395 C C . ASP A 1 300 ? -15.403 24.236 -5.587 1.00 91.88 300 ASP A C 1
ATOM 2397 O O . ASP A 1 300 ? -14.339 24.800 -5.880 1.00 91.88 300 ASP A O 1
ATOM 2401 N N . THR A 1 301 ? -15.889 24.256 -4.346 1.00 93.31 301 THR A N 1
ATOM 2402 C CA . THR A 1 301 ? -15.251 24.992 -3.251 1.00 93.31 301 THR A CA 1
ATOM 2403 C C . THR A 1 301 ? -13.937 24.354 -2.819 1.00 93.31 301 THR A C 1
ATOM 2405 O O . THR A 1 301 ? -13.067 25.062 -2.313 1.00 93.31 301 THR A O 1
ATOM 2408 N N . ILE A 1 302 ? -13.748 23.055 -3.061 1.00 92.69 302 ILE A N 1
ATOM 2409 C CA . ILE A 1 302 ? -12.505 22.350 -2.750 1.00 92.69 302 ILE A CA 1
ATOM 2410 C C . ILE A 1 302 ? -11.433 22.773 -3.742 1.00 92.69 302 ILE A C 1
ATOM 2412 O O . ILE A 1 302 ? -10.346 23.161 -3.326 1.00 92.69 302 ILE A O 1
ATOM 2416 N N . LEU A 1 303 ? -11.730 22.787 -5.042 1.00 93.19 303 LEU A N 1
ATOM 2417 C CA . LEU A 1 303 ? -10.782 23.271 -6.049 1.00 93.19 303 LEU A CA 1
ATOM 2418 C C . LEU A 1 303 ? -10.407 24.742 -5.824 1.00 93.19 303 LEU A C 1
ATOM 2420 O O . LEU A 1 303 ? -9.240 25.107 -5.987 1.00 93.19 303 LEU A O 1
ATOM 2424 N N . ALA A 1 304 ? -11.361 25.572 -5.392 1.00 91.56 304 ALA A N 1
ATOM 2425 C CA . ALA A 1 304 ? -11.090 26.953 -5.000 1.00 91.56 304 ALA A CA 1
ATOM 2426 C C . ALA A 1 304 ? -10.150 27.040 -3.780 1.00 91.56 304 ALA A C 1
ATOM 2428 O O . ALA A 1 304 ? -9.171 27.784 -3.819 1.00 91.56 304 ALA A O 1
ATOM 2429 N N . GLN A 1 305 ? -10.395 26.248 -2.729 1.00 91.94 305 GLN A N 1
ATOM 2430 C CA . GLN A 1 305 ? -9.530 26.168 -1.539 1.00 91.94 305 GLN A CA 1
ATOM 2431 C C . GLN A 1 305 ? -8.142 25.588 -1.837 1.00 91.94 305 GLN A C 1
ATOM 2433 O O . GLN A 1 305 ? -7.196 25.859 -1.105 1.00 91.94 305 GLN A O 1
ATOM 2438 N N . ARG A 1 306 ? -8.016 24.800 -2.909 1.00 93.56 306 ARG A N 1
ATOM 2439 C CA . ARG A 1 306 ? -6.760 24.203 -3.379 1.00 93.56 306 ARG A CA 1
ATOM 2440 C C . ARG A 1 306 ? -6.083 25.008 -4.491 1.00 93.56 306 ARG A C 1
ATOM 2442 O O . ARG A 1 306 ? -5.106 24.535 -5.067 1.00 93.56 306 ARG A O 1
ATOM 2449 N N . TYR A 1 307 ? -6.572 26.216 -4.783 1.00 94.00 307 TYR A N 1
ATOM 2450 C CA . TYR A 1 307 ? -5.984 27.158 -5.747 1.00 94.00 307 TYR A CA 1
ATOM 2451 C C . TYR A 1 307 ? -5.900 26.634 -7.189 1.00 94.00 307 TYR A C 1
ATOM 2453 O O . TYR A 1 307 ? -5.062 27.066 -7.979 1.00 94.00 307 TYR A O 1
ATOM 2461 N N . VAL A 1 308 ? -6.807 25.730 -7.560 1.00 93.75 308 VAL A N 1
ATOM 2462 C CA . VAL A 1 308 ? -6.942 25.198 -8.925 1.00 93.75 308 VAL A CA 1
ATOM 2463 C C . VAL A 1 308 ? -8.375 25.358 -9.456 1.00 93.75 308 VAL A C 1
ATOM 2465 O O . VAL A 1 308 ? -8.965 24.388 -9.945 1.00 93.75 308 VAL A O 1
ATOM 2468 N N . PRO A 1 309 ? -8.972 26.569 -9.374 1.00 89.69 309 PRO A N 1
ATOM 2469 C CA . PRO A 1 309 ? -10.323 26.784 -9.873 1.00 89.69 309 PRO A CA 1
ATOM 2470 C C . PRO A 1 309 ? -10.390 26.489 -11.378 1.00 89.69 309 PRO A C 1
ATOM 2472 O O . PRO A 1 309 ? -9.530 26.911 -12.151 1.00 89.69 309 PRO A O 1
ATOM 2475 N N . GLY A 1 310 ? -11.431 25.769 -11.798 1.00 89.38 310 GLY A N 1
ATOM 2476 C CA . GLY A 1 310 ? -11.673 25.448 -13.207 1.00 89.38 310 GLY A CA 1
ATOM 2477 C C . GLY A 1 310 ? -11.013 24.164 -13.723 1.00 89.38 310 GLY A C 1
ATOM 2478 O O . GLY A 1 310 ? -11.156 23.870 -14.913 1.00 89.38 310 GLY A O 1
ATOM 2479 N N . LEU A 1 311 ? -10.340 23.379 -12.869 1.00 94.12 311 LEU A N 1
ATOM 2480 C CA . LEU A 1 311 ? -9.919 22.019 -13.221 1.00 94.12 311 LEU A CA 1
ATOM 2481 C C . LEU A 1 311 ? -11.133 21.207 -13.710 1.00 94.12 311 LEU A C 1
ATOM 2483 O O . LEU A 1 311 ? -12.145 21.109 -13.023 1.00 94.12 311 LEU A O 1
ATOM 2487 N N . GLN A 1 312 ? -11.035 20.637 -14.912 1.00 95.38 312 GLN A N 1
ATOM 2488 C CA . GLN A 1 312 ? -12.114 19.867 -15.538 1.00 95.38 312 GLN A CA 1
ATOM 2489 C C . GLN A 1 312 ? -12.102 18.419 -15.043 1.00 95.38 312 GLN A C 1
ATOM 2491 O O . GLN A 1 312 ? -11.818 17.509 -15.815 1.00 95.38 312 GLN A O 1
ATOM 2496 N N . ALA A 1 313 ? -12.371 18.222 -13.753 1.00 96.44 313 ALA A N 1
ATOM 2497 C CA . ALA A 1 313 ? -12.356 16.906 -13.131 1.00 96.44 313 ALA A CA 1
ATOM 2498 C C . ALA A 1 313 ? -13.557 16.685 -12.207 1.00 96.44 313 ALA A C 1
ATOM 2500 O O . ALA A 1 313 ? -14.055 17.621 -11.582 1.00 96.44 313 ALA A O 1
ATOM 2501 N N . THR A 1 314 ? -13.999 15.435 -12.099 1.00 97.44 314 THR A N 1
ATOM 2502 C CA . THR A 1 314 ? -15.104 15.030 -11.221 1.00 97.44 314 THR A CA 1
ATOM 2503 C C . THR A 1 314 ? -14.585 14.469 -9.903 1.00 97.44 314 THR A C 1
ATOM 2505 O O . THR A 1 314 ? -13.740 13.574 -9.882 1.00 97.44 314 THR A O 1
ATOM 2508 N N . ARG A 1 315 ? -15.110 14.962 -8.781 1.00 96.38 315 ARG A N 1
ATOM 2509 C CA . ARG A 1 315 ? -14.760 14.464 -7.447 1.00 96.38 315 ARG A CA 1
ATOM 2510 C C . ARG A 1 315 ? -15.359 13.075 -7.207 1.00 96.38 315 ARG A C 1
ATOM 2512 O O . ARG A 1 315 ? -16.570 12.915 -7.331 1.00 96.38 315 ARG A O 1
ATOM 2519 N N . ILE A 1 316 ? -14.539 12.093 -6.821 1.00 97.69 316 ILE A N 1
ATOM 2520 C CA . ILE A 1 316 ? -14.999 10.704 -6.587 1.00 97.69 316 ILE A CA 1
ATOM 2521 C C . ILE A 1 316 ? -14.775 10.181 -5.170 1.00 97.69 316 ILE A C 1
ATOM 2523 O O . ILE A 1 316 ? -15.403 9.194 -4.800 1.00 97.69 316 ILE A O 1
ATOM 2527 N N . ASP A 1 317 ? -13.943 10.831 -4.354 1.00 96.44 317 ASP A N 1
ATOM 2528 C CA . ASP A 1 317 ? -13.687 10.391 -2.970 1.00 96.44 317 ASP A CA 1
ATOM 2529 C C . ASP A 1 317 ? -14.983 10.225 -2.154 1.00 96.44 317 ASP A C 1
ATOM 2531 O O . ASP A 1 317 ? -15.148 9.229 -1.468 1.00 96.44 317 ASP A O 1
ATOM 2535 N N . THR A 1 318 ? -15.947 11.134 -2.296 1.00 94.06 318 THR A N 1
ATOM 2536 C CA . THR A 1 318 ? -17.221 11.104 -1.562 1.00 94.06 318 THR A CA 1
ATOM 2537 C C . THR A 1 318 ? -18.103 9.937 -2.004 1.00 94.06 318 THR A C 1
ATOM 2539 O O . THR A 1 318 ? -18.735 9.299 -1.168 1.00 94.06 318 THR A O 1
ATOM 2542 N N . VAL A 1 319 ? -18.120 9.620 -3.304 1.00 96.19 319 VAL A N 1
ATOM 2543 C CA . VAL A 1 319 ? -18.862 8.463 -3.834 1.00 96.19 319 VAL A CA 1
ATOM 2544 C C . VAL A 1 319 ? -18.298 7.175 -3.243 1.00 96.19 319 VAL A C 1
ATOM 2546 O O . VAL A 1 319 ? -19.046 6.341 -2.738 1.00 96.19 319 VAL A O 1
ATOM 2549 N N . LEU A 1 320 ? -16.970 7.045 -3.259 1.00 97.06 320 LEU A N 1
ATOM 2550 C CA . LEU A 1 320 ? -16.286 5.857 -2.763 1.00 97.06 320 LEU A CA 1
ATOM 2551 C C . LEU A 1 320 ? -16.411 5.722 -1.243 1.00 97.06 320 LEU A C 1
ATOM 2553 O O . LEU A 1 320 ? -16.737 4.640 -0.770 1.00 97.06 320 LEU A O 1
ATOM 2557 N N . THR A 1 321 ? -16.226 6.803 -0.481 1.00 94.38 321 THR A N 1
ATOM 2558 C CA . THR A 1 321 ? -16.388 6.796 0.982 1.00 94.38 321 THR A CA 1
ATOM 2559 C C . THR A 1 321 ? -17.813 6.428 1.388 1.00 94.38 321 THR A C 1
ATOM 2561 O O . THR A 1 321 ? -17.990 5.602 2.279 1.00 94.38 321 THR A O 1
ATOM 2564 N N . ASN A 1 322 ? -18.832 6.968 0.710 1.00 94.44 322 ASN A N 1
ATOM 2565 C CA . ASN A 1 322 ? -20.223 6.613 0.995 1.00 94.44 322 ASN A CA 1
ATOM 2566 C C . ASN A 1 322 ? -20.491 5.122 0.740 1.00 94.44 322 ASN A C 1
ATOM 2568 O O . ASN A 1 322 ? -21.164 4.483 1.541 1.00 94.44 322 ASN A O 1
ATOM 2572 N N . TYR A 1 323 ? -19.919 4.551 -0.326 1.00 95.38 323 TYR A N 1
ATOM 2573 C CA . TYR A 1 323 ? -20.064 3.127 -0.640 1.00 95.38 323 TYR A CA 1
ATOM 2574 C C . TYR A 1 323 ? -19.507 2.198 0.455 1.00 95.38 323 TYR A C 1
ATOM 2576 O O . TYR A 1 323 ? -20.070 1.121 0.675 1.00 95.38 323 TYR A O 1
ATOM 2584 N N . MET A 1 324 ? -18.440 2.599 1.161 1.00 92.81 324 MET A N 1
ATOM 2585 C CA . MET A 1 324 ? -17.825 1.775 2.216 1.00 92.81 324 MET A CA 1
ATOM 2586 C C . MET A 1 324 ? -18.809 1.439 3.341 1.00 92.81 324 MET A C 1
ATOM 2588 O O . MET A 1 324 ? -18.828 0.303 3.813 1.00 92.81 324 MET A O 1
ATOM 2592 N N . GLY A 1 325 ? -19.649 2.407 3.723 1.00 89.31 325 GLY A N 1
ATOM 2593 C CA . GLY A 1 325 ? -20.690 2.261 4.746 1.00 89.31 325 GLY A CA 1
ATOM 2594 C C . GLY A 1 325 ? -22.088 1.961 4.198 1.00 89.31 325 GLY A C 1
ATOM 2595 O O . GLY A 1 325 ? -23.034 1.836 4.972 1.00 89.31 325 GLY A O 1
ATOM 2596 N N . ASP A 1 326 ? -22.261 1.847 2.880 1.00 92.56 326 ASP A N 1
ATOM 2597 C CA . ASP A 1 326 ? -23.570 1.587 2.280 1.00 92.56 326 ASP A CA 1
ATOM 2598 C C . ASP A 1 326 ? -23.934 0.099 2.401 1.00 92.56 326 ASP A C 1
ATOM 2600 O O . ASP A 1 326 ? -23.316 -0.757 1.765 1.00 92.56 326 ASP A O 1
ATOM 2604 N N . ASN A 1 327 ? -24.942 -0.225 3.210 1.00 91.56 327 ASN A N 1
ATOM 2605 C CA . ASN A 1 327 ? -25.471 -1.584 3.351 1.00 91.56 327 ASN A CA 1
ATOM 2606 C C . ASN A 1 327 ? -26.577 -1.921 2.328 1.00 91.56 327 ASN A C 1
ATOM 2608 O O . ASN A 1 327 ? -27.100 -3.031 2.315 1.00 91.56 327 ASN A O 1
ATOM 2612 N N . THR A 1 328 ? -26.941 -0.994 1.444 1.00 91.94 328 THR A N 1
ATOM 2613 C CA . THR A 1 328 ? -27.861 -1.259 0.326 1.00 91.94 328 THR A CA 1
ATOM 2614 C C . THR A 1 328 ? -27.141 -1.794 -0.910 1.00 91.94 328 THR A C 1
ATOM 2616 O O . THR A 1 328 ? -27.773 -2.363 -1.796 1.00 91.94 328 THR A O 1
ATOM 2619 N N . MET A 1 329 ? -25.815 -1.656 -0.950 1.00 92.62 329 MET A N 1
ATOM 2620 C CA . MET A 1 329 ? -24.963 -2.146 -2.026 1.00 92.62 329 MET A CA 1
ATOM 2621 C C . MET A 1 329 ? -24.077 -3.276 -1.515 1.00 92.62 329 MET A C 1
ATOM 2623 O O . MET A 1 329 ? -23.455 -3.141 -0.461 1.00 92.62 329 MET A O 1
ATOM 2627 N N . ALA A 1 330 ? -23.961 -4.367 -2.264 1.00 92.31 330 ALA A N 1
ATOM 2628 C CA . ALA A 1 330 ? -23.071 -5.454 -1.884 1.00 92.31 330 ALA A CA 1
ATOM 2629 C C . ALA A 1 330 ? -21.596 -5.110 -2.086 1.00 92.31 330 ALA A C 1
ATOM 2631 O O . ALA A 1 330 ? -21.228 -4.204 -2.836 1.00 92.31 330 ALA A O 1
ATOM 2632 N N . GLU A 1 331 ? -20.748 -5.836 -1.365 1.00 91.44 331 GLU A N 1
ATOM 2633 C CA . GLU A 1 331 ? -19.309 -5.818 -1.586 1.00 91.44 331 GLU A CA 1
ATOM 2634 C C . GLU A 1 331 ? -18.970 -6.423 -2.956 1.00 91.44 331 GLU A C 1
ATOM 2636 O O . GLU A 1 331 ? -19.628 -7.358 -3.395 1.00 91.44 331 GLU A O 1
ATOM 2641 N N . GLY A 1 332 ? -17.964 -5.878 -3.645 1.00 93.25 332 GLY A N 1
ATOM 2642 C CA . GLY A 1 332 ? -17.607 -6.293 -5.006 1.00 93.25 332 GLY A CA 1
ATOM 2643 C C . GLY A 1 332 ? -18.273 -5.479 -6.122 1.00 93.25 332 GLY A C 1
ATOM 2644 O O . GLY A 1 332 ? -18.106 -5.819 -7.292 1.00 93.25 332 GLY A O 1
ATOM 2645 N N . GLN A 1 333 ? -18.979 -4.390 -5.796 1.00 96.69 333 GLN A N 1
ATOM 2646 C CA . GLN A 1 333 ? -19.557 -3.484 -6.791 1.00 96.69 333 GLN A CA 1
ATOM 2647 C C . GLN A 1 333 ? -18.506 -2.969 -7.789 1.00 96.69 333 GLN A C 1
ATOM 2649 O O . GLN A 1 333 ? -17.392 -2.587 -7.418 1.00 96.69 333 GLN A O 1
ATOM 2654 N N . VAL A 1 334 ? -18.902 -2.896 -9.061 1.00 98.31 334 VAL A N 1
ATOM 2655 C CA . VAL A 1 334 ? -18.101 -2.311 -10.141 1.00 98.31 334 VAL A CA 1
ATOM 2656 C C . VAL A 1 334 ? -18.526 -0.863 -10.386 1.00 98.31 334 VAL A C 1
ATOM 2658 O O . VAL A 1 334 ? -19.717 -0.580 -10.546 1.00 98.31 334 VAL A O 1
ATOM 2661 N N . PHE A 1 335 ? -17.548 0.039 -10.443 1.00 98.62 335 PHE A N 1
ATOM 2662 C CA . PHE A 1 335 ? -17.696 1.443 -10.803 1.00 98.62 335 PHE A CA 1
ATOM 2663 C C . PHE A 1 335 ? -16.952 1.730 -12.108 1.00 98.62 335 PHE A C 1
ATOM 2665 O O . PHE A 1 335 ? -15.729 1.588 -12.187 1.00 98.62 335 PHE A O 1
ATOM 2672 N N . TYR A 1 336 ? -17.695 2.174 -13.119 1.00 98.75 336 TYR A N 1
ATOM 2673 C CA . TYR A 1 336 ? -17.149 2.622 -14.391 1.00 98.75 336 TYR A CA 1
ATOM 2674 C C . TYR A 1 336 ? -16.904 4.123 -14.400 1.00 98.75 336 TYR A C 1
ATOM 2676 O O . TYR A 1 336 ? -17.760 4.919 -14.011 1.00 98.75 336 TYR A O 1
ATOM 2684 N N . LEU A 1 337 ? -15.738 4.500 -14.910 1.00 98.75 337 LEU A N 1
ATOM 2685 C CA . LEU A 1 337 ? -15.366 5.874 -15.212 1.00 98.75 337 LEU A CA 1
ATOM 2686 C C . LEU A 1 337 ? -15.423 6.102 -16.723 1.00 98.75 337 LEU A C 1
ATOM 2688 O O . LEU A 1 337 ? -14.977 5.261 -17.499 1.00 98.75 337 LEU A O 1
ATOM 2692 N N . GLU A 1 338 ? -15.956 7.237 -17.161 1.00 98.44 338 GLU A N 1
ATOM 2693 C CA . GLU A 1 338 ? -15.977 7.597 -18.580 1.00 98.44 338 GLU A CA 1
ATOM 2694 C C . GLU A 1 338 ? -14.547 7.776 -19.112 1.00 98.44 338 GLU A C 1
ATOM 2696 O O . GLU A 1 338 ? -13.724 8.484 -18.523 1.00 98.44 338 GLU A O 1
ATOM 2701 N N . GLY A 1 339 ? -14.244 7.147 -20.248 1.00 97.94 339 GLY A N 1
ATOM 2702 C CA . GLY A 1 339 ? -12.909 7.196 -20.843 1.00 97.94 339 GLY A CA 1
ATOM 2703 C C . GLY A 1 339 ? -12.524 8.599 -21.318 1.00 97.94 339 GLY A C 1
ATOM 2704 O O . GLY A 1 339 ? -13.366 9.377 -21.780 1.00 97.94 339 GLY A O 1
ATOM 2705 N N . GLY A 1 340 ? -11.239 8.940 -21.198 1.00 96.38 340 GLY A N 1
ATOM 2706 C CA . GLY A 1 340 ? -10.704 10.256 -21.557 1.00 96.38 340 GLY A CA 1
ATOM 2707 C C . GLY A 1 340 ? -11.144 11.401 -20.634 1.00 96.38 340 GLY A C 1
ATOM 2708 O O . GLY A 1 340 ? -10.982 12.570 -20.994 1.00 96.38 340 GLY A O 1
ATOM 2709 N N . LYS A 1 341 ? -11.734 11.093 -19.470 1.00 98.00 341 LYS A N 1
ATOM 2710 C CA . LYS A 1 341 ? -12.157 12.072 -18.458 1.00 98.00 341 LYS A CA 1
ATOM 2711 C C . LYS A 1 341 ? -11.260 12.043 -17.229 1.00 98.00 341 LYS A C 1
ATOM 2713 O O . LYS A 1 341 ? -10.689 11.008 -16.883 1.00 98.00 341 LYS A O 1
ATOM 2718 N N . ASP A 1 342 ? -11.184 13.194 -16.567 1.00 98.12 342 ASP A N 1
ATOM 2719 C CA . ASP A 1 342 ? -10.457 13.357 -15.316 1.00 98.12 342 ASP A CA 1
ATOM 2720 C C . ASP A 1 342 ? -11.409 13.252 -14.125 1.00 98.12 342 ASP A C 1
ATOM 2722 O O . ASP A 1 342 ? -12.484 13.852 -14.081 1.00 98.12 342 ASP A O 1
ATOM 2726 N N . TYR A 1 343 ? -10.958 12.521 -13.122 1.00 98.62 343 TYR A N 1
ATOM 2727 C CA . TYR A 1 343 ? -11.581 12.375 -11.822 1.00 98.62 343 TYR A CA 1
ATOM 2728 C C . TYR A 1 343 ? -10.546 12.715 -10.754 1.00 98.62 343 TYR A C 1
ATOM 2730 O O . TYR A 1 343 ? -9.348 12.658 -11.022 1.00 98.62 343 TYR A O 1
ATOM 2738 N N . TYR A 1 344 ? -10.962 13.066 -9.542 1.00 97.88 344 TYR A N 1
ATOM 2739 C CA . TYR A 1 344 ? -10.017 13.330 -8.460 1.00 97.88 344 TYR A CA 1
ATOM 2740 C C . TYR A 1 344 ? -10.519 12.899 -7.089 1.00 97.88 344 TYR A C 1
ATOM 2742 O O . TYR A 1 344 ? -11.721 12.857 -6.810 1.00 97.88 344 TYR A O 1
ATOM 2750 N N . ILE A 1 345 ? -9.552 12.626 -6.219 1.00 97.88 345 ILE A N 1
ATOM 2751 C CA . ILE A 1 345 ? -9.743 12.517 -4.777 1.00 97.88 345 ILE A CA 1
ATOM 2752 C C . ILE A 1 345 ? -9.052 13.706 -4.100 1.00 97.88 345 ILE A C 1
ATOM 2754 O O . ILE A 1 345 ? -7.962 14.116 -4.501 1.00 97.88 345 ILE A O 1
ATOM 2758 N N . SER A 1 346 ? -9.710 14.297 -3.107 1.00 94.25 346 SER A N 1
ATOM 2759 C CA . SER A 1 346 ? -9.204 15.439 -2.325 1.00 94.25 346 SER A CA 1
ATOM 2760 C C . SER A 1 346 ? -8.867 15.079 -0.882 1.00 94.25 346 SER A C 1
ATOM 2762 O O . SER A 1 346 ? -8.224 15.858 -0.175 1.00 94.25 346 SER A O 1
ATOM 2764 N N . THR A 1 347 ? -9.315 13.902 -0.459 1.00 93.44 347 THR A N 1
ATOM 2765 C CA . THR A 1 347 ? -9.006 13.269 0.815 1.00 93.44 347 THR A CA 1
ATOM 2766 C C . THR A 1 347 ? -8.607 11.822 0.569 1.00 93.44 347 THR A C 1
ATOM 2768 O O . THR A 1 347 ? -8.949 11.235 -0.462 1.00 93.44 347 THR A O 1
ATOM 2771 N N . ASN A 1 348 ? -7.912 11.222 1.535 1.00 94.81 348 ASN A N 1
ATOM 2772 C CA . ASN A 1 348 ? -7.666 9.787 1.498 1.00 94.81 348 ASN A CA 1
ATOM 2773 C C . ASN A 1 348 ? -8.994 9.024 1.505 1.00 94.81 348 ASN A C 1
ATOM 2775 O O . ASN A 1 348 ? -9.919 9.401 2.225 1.00 94.81 348 ASN A O 1
ATOM 2779 N N . VAL A 1 349 ? -9.070 7.956 0.715 1.00 96.19 349 VAL A N 1
ATOM 2780 C CA . VAL A 1 349 ? -10.238 7.068 0.669 1.00 96.19 349 VAL A CA 1
ATOM 2781 C C . VAL A 1 349 ? -9.889 5.803 1.435 1.00 96.19 349 VAL A C 1
ATOM 2783 O O . VAL A 1 349 ? -9.014 5.049 1.011 1.00 96.19 349 VAL A O 1
ATOM 2786 N N . GLU A 1 350 ? -10.537 5.593 2.575 1.00 93.88 350 GLU A N 1
ATOM 2787 C CA . GLU A 1 350 ? -10.373 4.389 3.389 1.00 93.88 350 GLU A CA 1
ATOM 2788 C C . GLU A 1 350 ? -11.161 3.232 2.769 1.00 93.88 350 GLU A C 1
ATOM 2790 O O . GLU A 1 350 ? -12.352 3.350 2.510 1.00 93.88 350 GLU A O 1
ATOM 2795 N N . LEU A 1 351 ? -10.490 2.118 2.493 1.00 94.50 351 LEU A N 1
ATOM 2796 C CA . LEU A 1 351 ? -11.045 0.953 1.815 1.00 94.50 351 LEU A CA 1
ATOM 2797 C C . LEU A 1 351 ? -11.321 -0.141 2.851 1.00 94.50 351 LEU A C 1
ATOM 2799 O O . LEU A 1 351 ? -10.406 -0.860 3.262 1.00 94.50 351 LEU A O 1
ATOM 2803 N N . THR A 1 352 ? -12.581 -0.257 3.279 1.00 91.56 352 THR A N 1
ATOM 2804 C CA . THR A 1 352 ? -13.076 -1.311 4.196 1.00 91.56 352 THR A CA 1
ATOM 2805 C C . THR A 1 352 ? -13.985 -2.328 3.498 1.00 91.56 352 THR A C 1
ATOM 2807 O O . THR A 1 352 ? -14.449 -3.291 4.117 1.00 91.56 352 THR A O 1
ATOM 2810 N N . LYS A 1 353 ? -14.242 -2.122 2.203 1.00 92.56 353 LYS A N 1
ATOM 2811 C CA . LYS A 1 353 ? -15.161 -2.899 1.374 1.00 92.56 353 LYS A CA 1
ATOM 2812 C C . LYS A 1 353 ? -14.586 -3.052 -0.036 1.00 92.56 353 LYS A C 1
ATOM 2814 O O . LYS A 1 353 ? -14.143 -2.077 -0.638 1.00 92.56 353 LYS A O 1
ATOM 2819 N N . GLY A 1 354 ? -14.573 -4.279 -0.542 1.00 95.00 354 GLY A N 1
ATOM 2820 C CA . GLY A 1 354 ? -14.143 -4.649 -1.885 1.00 95.00 354 GLY A CA 1
ATOM 2821 C C . GLY A 1 354 ? -14.954 -3.956 -2.978 1.00 95.00 354 GLY A C 1
ATOM 2822 O O . GLY A 1 354 ? -16.154 -3.711 -2.826 1.00 95.00 354 GLY A O 1
ATOM 2823 N N . LEU A 1 355 ? -14.285 -3.621 -4.079 1.00 97.44 355 LEU A N 1
ATOM 2824 C CA . LEU A 1 355 ? -14.840 -2.902 -5.226 1.00 97.44 355 LEU A CA 1
ATOM 2825 C C . LEU A 1 355 ? -13.939 -3.048 -6.453 1.00 97.44 355 LEU A C 1
ATOM 2827 O O . LEU A 1 355 ? -12.747 -3.330 -6.330 1.00 97.44 355 LEU A O 1
ATOM 2831 N N . THR A 1 356 ? -14.491 -2.768 -7.629 1.00 98.62 356 THR A N 1
ATOM 2832 C CA . THR A 1 356 ? -13.713 -2.555 -8.856 1.00 98.62 356 THR A CA 1
ATOM 2833 C C . THR A 1 356 ? -13.905 -1.125 -9.342 1.00 98.62 356 THR A C 1
ATOM 2835 O O . THR A 1 356 ? -15.039 -0.684 -9.491 1.00 98.62 356 THR A O 1
ATOM 2838 N N . ILE A 1 357 ? -12.815 -0.402 -9.605 1.00 98.69 357 ILE A N 1
ATOM 2839 C CA . ILE A 1 357 ? -12.834 0.855 -10.366 1.00 98.69 357 ILE A CA 1
ATOM 2840 C C . ILE A 1 357 ? -12.132 0.605 -11.690 1.00 98.69 357 ILE A C 1
ATOM 2842 O O . ILE A 1 357 ? -10.959 0.219 -11.715 1.00 98.69 357 ILE A O 1
ATOM 2846 N N . GLU A 1 358 ? -12.832 0.863 -12.787 1.00 98.38 358 GLU A N 1
ATOM 2847 C CA . GLU A 1 358 ? -12.247 0.743 -14.115 1.00 98.38 358 GLU A CA 1
ATOM 2848 C C . GLU A 1 358 ? -12.811 1.749 -15.112 1.00 98.38 358 GLU A C 1
ATOM 2850 O O . GLU A 1 358 ? -13.878 2.330 -14.910 1.00 98.38 358 GLU A O 1
ATOM 2855 N N . THR A 1 359 ? -12.080 1.989 -16.197 1.00 98.62 359 THR A N 1
ATOM 2856 C CA . THR A 1 359 ? -12.639 2.751 -17.318 1.00 98.62 359 THR A CA 1
ATOM 2857 C C . THR A 1 359 ? -13.765 1.946 -17.955 1.00 98.62 359 THR A C 1
ATOM 2859 O O . THR A 1 359 ? -13.619 0.743 -18.156 1.00 98.62 359 THR A O 1
ATOM 2862 N N . ASN A 1 360 ? -14.859 2.613 -18.325 1.00 98.12 360 ASN A N 1
ATOM 2863 C CA . ASN A 1 360 ? -15.945 2.012 -19.084 1.00 98.12 360 ASN A CA 1
ATOM 2864 C C . ASN A 1 360 ? -15.375 1.278 -20.318 1.00 98.12 360 ASN A C 1
ATOM 2866 O O . ASN A 1 360 ? -14.785 1.931 -21.189 1.00 98.12 360 ASN A O 1
ATOM 2870 N N . PRO A 1 361 ? -15.562 -0.050 -20.432 1.00 97.25 361 PRO A N 1
ATOM 2871 C CA . PRO A 1 361 ? -15.011 -0.828 -21.537 1.00 97.25 361 PRO A CA 1
ATOM 2872 C C . PRO A 1 361 ? -15.429 -0.323 -22.925 1.00 97.25 361 PRO A C 1
ATOM 2874 O O . PRO A 1 361 ? -14.664 -0.452 -23.880 1.00 97.25 361 PRO A O 1
ATOM 2877 N N . GLU A 1 362 ? -16.614 0.286 -23.042 1.00 96.81 362 GLU A N 1
ATOM 2878 C CA . GLU A 1 362 ? -17.108 0.859 -24.302 1.00 96.81 362 GLU A CA 1
ATOM 2879 C C . GLU A 1 362 ? -16.296 2.080 -24.766 1.00 96.81 362 GLU A C 1
ATOM 2881 O O . GLU A 1 362 ? -16.214 2.362 -25.964 1.00 96.81 362 GLU A O 1
ATOM 2886 N N . ASP A 1 363 ? -15.660 2.790 -23.832 1.00 97.31 363 ASP A N 1
ATOM 2887 C CA . ASP A 1 363 ? -14.916 4.013 -24.115 1.00 97.31 363 ASP A CA 1
ATOM 2888 C C . ASP A 1 363 ? -13.453 3.750 -24.489 1.00 97.31 363 ASP A C 1
ATOM 2890 O O . ASP A 1 363 ? -12.877 4.530 -25.252 1.00 97.31 363 ASP A O 1
ATOM 2894 N N . LEU A 1 364 ? -12.858 2.645 -24.025 1.00 94.12 364 LEU A N 1
ATOM 2895 C CA . LEU A 1 364 ? -11.436 2.337 -24.232 1.00 94.12 364 LEU A CA 1
ATOM 2896 C C . LEU A 1 364 ? -10.977 2.452 -25.697 1.00 94.12 364 LEU A C 1
ATOM 2898 O O . LEU A 1 364 ? -9.968 3.116 -25.938 1.00 94.12 364 LEU A O 1
ATOM 2902 N N . PRO A 1 365 ? -11.694 1.908 -26.705 1.00 92.19 365 PRO A N 1
ATOM 2903 C CA . PRO A 1 365 ? -11.214 1.944 -28.086 1.00 92.19 365 PRO A CA 1
ATOM 2904 C C . PRO A 1 365 ? -11.255 3.333 -28.738 1.00 92.19 365 PRO A C 1
ATOM 2906 O O . PRO A 1 365 ? -10.624 3.527 -29.775 1.00 92.19 365 PRO A O 1
ATOM 2909 N N . THR A 1 366 ? -12.044 4.273 -28.203 1.00 94.00 366 THR A N 1
ATOM 2910 C CA . THR A 1 366 ? -12.335 5.558 -28.875 1.00 94.00 366 THR A CA 1
ATOM 2911 C C . THR A 1 366 ? -11.939 6.790 -28.072 1.00 94.00 366 THR A C 1
ATOM 2913 O O . THR A 1 366 ? -11.613 7.817 -28.666 1.00 94.00 366 THR A O 1
ATOM 2916 N N . LYS A 1 367 ? -11.960 6.700 -26.741 1.00 95.19 367 LYS A N 1
ATOM 2917 C CA . LYS A 1 367 ? -11.645 7.793 -25.814 1.00 95.19 367 LYS A CA 1
ATOM 2918 C C . LYS A 1 367 ? -10.408 7.509 -24.961 1.00 95.19 367 LYS A C 1
ATOM 2920 O O . LYS A 1 367 ? -9.880 8.440 -24.359 1.00 95.19 367 LYS A O 1
ATOM 2925 N N . GLY A 1 368 ? -9.951 6.256 -24.915 1.00 93.94 368 GLY A N 1
ATOM 2926 C CA . GLY A 1 368 ? -8.871 5.825 -24.032 1.00 93.94 368 GLY A CA 1
ATOM 2927 C C . GLY A 1 368 ? -9.312 5.752 -22.570 1.00 93.94 368 GLY A C 1
ATOM 2928 O O . GLY A 1 368 ? -10.504 5.724 -22.255 1.00 93.94 368 GLY A O 1
ATOM 2929 N N . ARG A 1 369 ? -8.337 5.706 -21.663 1.00 96.44 369 ARG A N 1
ATOM 2930 C CA . ARG A 1 369 ? -8.577 5.522 -20.224 1.00 96.44 369 ARG A CA 1
ATOM 2931 C C . ARG A 1 369 ? -9.078 6.778 -19.526 1.00 96.44 369 ARG A C 1
ATOM 2933 O O . ARG A 1 369 ? -8.703 7.895 -19.881 1.00 96.44 369 ARG A O 1
ATOM 2940 N N . ALA A 1 370 ? -9.874 6.589 -18.482 1.00 98.25 370 ALA A N 1
ATOM 2941 C CA . ALA A 1 370 ? -10.104 7.603 -17.466 1.00 98.25 370 ALA A CA 1
ATOM 2942 C C . ALA A 1 370 ? -8.820 7.860 -16.658 1.00 98.25 370 ALA A C 1
ATOM 2944 O O . ALA A 1 370 ? -7.949 6.989 -16.524 1.00 98.25 370 ALA A O 1
ATOM 2945 N N . ARG A 1 371 ? -8.714 9.061 -16.087 1.00 98.50 371 ARG A N 1
ATOM 2946 C CA . ARG A 1 371 ? -7.608 9.453 -15.212 1.00 98.50 371 ARG A CA 1
ATOM 2947 C C . ARG A 1 371 ? -8.110 9.818 -13.823 1.00 98.50 371 ARG A C 1
ATOM 2949 O O . ARG A 1 371 ? -9.047 10.595 -13.695 1.00 98.50 371 ARG A O 1
ATOM 2956 N N . ILE A 1 372 ? -7.454 9.302 -12.787 1.00 98.69 372 ILE A N 1
ATOM 2957 C CA . ILE A 1 372 ? -7.714 9.651 -11.388 1.00 98.69 372 ILE A CA 1
ATOM 2958 C C . ILE A 1 372 ? -6.547 10.477 -10.844 1.00 98.69 372 ILE A C 1
ATOM 2960 O O . ILE A 1 372 ? -5.397 10.029 -10.823 1.00 98.69 372 ILE A O 1
ATOM 2964 N N . LEU A 1 373 ? -6.874 11.680 -10.374 1.00 98.50 373 LEU A N 1
ATOM 2965 C CA . LEU A 1 373 ? -5.962 12.613 -9.736 1.00 98.50 373 LEU A CA 1
ATOM 2966 C C . LEU A 1 373 ? -5.872 12.337 -8.228 1.00 98.50 373 LEU A C 1
ATOM 2968 O O . LEU A 1 373 ? -6.843 12.515 -7.489 1.00 98.50 373 LEU A O 1
ATOM 2972 N N . LEU A 1 374 ? -4.699 11.892 -7.780 1.00 97.50 374 LEU A N 1
ATOM 2973 C CA . LEU A 1 374 ? -4.386 11.528 -6.393 1.00 97.50 374 LEU A CA 1
ATOM 2974 C C . LEU A 1 374 ? -3.983 12.768 -5.577 1.00 97.50 374 LEU A C 1
ATOM 2976 O O . LEU A 1 374 ? -2.821 12.948 -5.210 1.00 97.50 374 LEU A O 1
ATOM 2980 N N . GLY A 1 375 ? -4.957 13.647 -5.342 1.00 95.50 375 GLY A N 1
ATOM 2981 C CA . GLY A 1 375 ? -4.751 14.983 -4.783 1.00 95.50 375 GLY A CA 1
ATOM 2982 C C . GLY A 1 375 ? -4.747 16.075 -5.859 1.00 95.50 375 GLY A C 1
ATOM 2983 O O . GLY A 1 375 ? -4.354 15.852 -7.012 1.00 95.50 375 GLY A O 1
ATOM 2984 N N . VAL A 1 376 ? -5.220 17.266 -5.477 1.00 95.56 376 VAL A N 1
ATOM 2985 C CA . VAL A 1 376 ? -5.381 18.429 -6.363 1.00 95.56 376 VAL A CA 1
ATOM 2986 C C . VAL A 1 376 ? -4.855 19.708 -5.724 1.00 95.56 376 VAL A C 1
ATOM 2988 O O . VAL A 1 376 ? -5.167 19.999 -4.570 1.00 95.56 376 VAL A O 1
ATOM 2991 N N . GLY A 1 377 ? -4.096 20.488 -6.495 1.00 94.88 377 GLY A N 1
ATOM 2992 C CA . GLY A 1 377 ? -3.619 21.805 -6.090 1.00 94.88 377 GLY A CA 1
ATOM 2993 C C . GLY A 1 377 ? -2.618 21.781 -4.935 1.00 94.88 377 GLY A C 1
ATOM 2994 O O . GLY A 1 377 ? -1.802 20.866 -4.822 1.00 94.88 377 GLY A O 1
ATOM 2995 N N . ALA A 1 378 ? -2.662 22.812 -4.091 1.00 94.19 378 ALA A N 1
ATOM 2996 C CA . ALA A 1 378 ? -1.698 23.043 -3.015 1.00 94.19 378 ALA A CA 1
ATOM 2997 C C . ALA A 1 378 ? -2.367 23.555 -1.728 1.00 94.19 378 ALA A C 1
ATOM 2999 O O . ALA A 1 378 ? -3.539 23.931 -1.732 1.00 94.19 378 ALA A O 1
ATOM 3000 N N . SER A 1 379 ? -1.621 23.564 -0.620 1.00 87.25 379 SER A N 1
ATOM 3001 C CA . SER A 1 379 ? -2.077 24.106 0.671 1.00 87.25 379 SER A CA 1
ATOM 3002 C C . SER A 1 379 ? -2.072 25.644 0.733 1.00 87.25 379 SER A C 1
ATOM 3004 O O . SER A 1 379 ? -2.686 26.225 1.627 1.00 87.25 379 SER A O 1
ATOM 3006 N N . SER A 1 380 ? -1.419 26.312 -0.225 1.00 90.94 380 SER A N 1
ATOM 3007 C CA . SER A 1 380 ? -1.328 27.774 -0.330 1.00 90.94 380 SER A CA 1
ATOM 3008 C C . SER A 1 380 ? -1.309 28.256 -1.786 1.00 90.94 380 SER A C 1
ATOM 3010 O O . SER A 1 380 ? -0.890 27.535 -2.692 1.00 90.94 380 SER A O 1
ATOM 3012 N N . GLU A 1 381 ? -1.678 29.525 -2.003 1.00 92.69 381 GLU A N 1
ATOM 3013 C CA . GLU A 1 381 ? -1.701 30.177 -3.329 1.00 92.69 381 GLU A CA 1
ATOM 3014 C C . GLU A 1 381 ? -0.319 30.228 -4.002 1.00 92.69 381 GLU A C 1
ATOM 3016 O O . GLU A 1 381 ? -0.205 30.352 -5.218 1.00 92.69 381 GLU A O 1
ATOM 3021 N N . THR A 1 382 ? 0.757 30.095 -3.222 1.00 93.56 382 THR A N 1
ATOM 3022 C CA . THR A 1 382 ? 2.128 30.014 -3.745 1.00 93.56 382 THR A CA 1
ATOM 3023 C C . THR A 1 382 ? 2.402 28.724 -4.518 1.00 93.56 382 THR A C 1
ATOM 3025 O O . THR A 1 382 ? 3.424 28.651 -5.195 1.00 93.56 382 THR A O 1
ATOM 3028 N N . MET A 1 383 ? 1.519 27.719 -4.427 1.00 93.50 383 MET A N 1
ATOM 3029 C CA . MET A 1 383 ? 1.619 26.427 -5.119 1.00 93.50 383 MET A CA 1
ATOM 3030 C C . MET A 1 383 ? 2.908 25.652 -4.813 1.00 93.50 383 MET A C 1
ATOM 3032 O O . MET A 1 383 ? 3.369 24.850 -5.614 1.00 93.50 383 MET A O 1
ATOM 3036 N N . THR A 1 384 ? 3.519 25.900 -3.655 1.00 95.69 384 THR A N 1
ATOM 3037 C CA . THR A 1 384 ? 4.811 25.311 -3.270 1.00 95.69 384 THR A CA 1
ATOM 3038 C C . THR A 1 384 ? 4.676 23.982 -2.536 1.00 95.69 384 THR A C 1
ATOM 3040 O O . THR A 1 384 ? 5.635 23.221 -2.488 1.00 95.69 384 THR A O 1
ATOM 3043 N N . ASP A 1 385 ? 3.509 23.703 -1.964 1.00 94.94 385 ASP A N 1
ATOM 3044 C CA . ASP A 1 385 ? 3.248 22.537 -1.123 1.00 94.94 385 ASP A CA 1
ATOM 3045 C C . ASP A 1 385 ? 2.034 21.768 -1.671 1.00 94.94 385 ASP A C 1
ATOM 3047 O O . ASP A 1 385 ? 0.888 22.132 -1.375 1.00 94.94 385 ASP A O 1
ATOM 3051 N N . PRO A 1 386 ? 2.266 20.784 -2.562 1.00 95.44 386 PRO A N 1
ATOM 3052 C CA . PRO A 1 386 ? 1.198 20.057 -3.233 1.00 95.44 386 PRO A CA 1
ATOM 3053 C C . PRO A 1 386 ? 0.284 19.337 -2.245 1.00 95.44 386 PRO A C 1
ATOM 3055 O O . PRO A 1 386 ? 0.728 18.778 -1.247 1.00 95.44 386 PRO A O 1
ATOM 3058 N N . SER A 1 387 ? -1.012 19.324 -2.543 1.00 93.50 387 SER A N 1
ATOM 3059 C CA . SER A 1 387 ? -1.973 18.537 -1.775 1.00 93.50 387 SER A CA 1
ATOM 3060 C C . SER A 1 387 ? -1.976 17.096 -2.259 1.00 93.50 387 SER A C 1
ATOM 3062 O O . SER A 1 387 ? -2.067 16.823 -3.454 1.00 93.50 387 SER A O 1
ATOM 3064 N N . GLU A 1 388 ? -1.911 16.172 -1.311 1.00 91.75 388 GLU A N 1
ATOM 3065 C CA . GLU A 1 388 ? -1.704 14.754 -1.577 1.00 91.75 388 GLU A CA 1
ATOM 3066 C C . GLU A 1 388 ? -2.879 13.950 -1.046 1.00 91.75 388 GLU A C 1
ATOM 3068 O O . GLU A 1 388 ? -3.439 14.247 0.011 1.00 91.75 388 GLU A O 1
ATOM 3073 N N . SER A 1 389 ? -3.275 12.924 -1.786 1.00 95.31 389 SER A N 1
ATOM 3074 C CA . SER A 1 389 ? -4.297 11.979 -1.349 1.00 95.31 389 SER A CA 1
ATOM 3075 C C . SER A 1 389 ? -3.998 10.611 -1.930 1.00 95.31 389 SER A C 1
ATOM 3077 O O . SER A 1 389 ? -3.423 10.497 -3.009 1.00 95.31 389 SER A O 1
ATOM 3079 N N . ASN A 1 390 ? -4.372 9.565 -1.212 1.00 95.56 390 ASN A N 1
ATOM 3080 C CA . ASN A 1 390 ? -4.127 8.191 -1.613 1.00 95.56 390 ASN A CA 1
ATOM 3081 C C . ASN A 1 390 ? -5.281 7.287 -1.169 1.00 95.56 390 ASN A C 1
ATOM 3083 O O . ASN A 1 390 ? -6.119 7.663 -0.349 1.00 95.56 390 ASN A O 1
ATOM 3087 N N . PHE A 1 391 ? -5.307 6.065 -1.685 1.00 97.44 391 PHE A N 1
ATOM 3088 C CA . PHE A 1 391 ? -6.175 5.032 -1.133 1.00 97.44 391 PHE A CA 1
ATOM 3089 C C . PHE A 1 391 ? -5.539 4.482 0.146 1.00 97.44 391 PHE A C 1
ATOM 3091 O O . PHE A 1 391 ? -4.322 4.290 0.206 1.00 97.44 391 PHE A O 1
ATOM 3098 N N . ASN A 1 392 ? -6.334 4.259 1.184 1.00 94.31 392 ASN A N 1
ATOM 3099 C CA . ASN A 1 392 ? -5.892 3.652 2.432 1.00 94.31 392 ASN A CA 1
ATOM 3100 C C . ASN A 1 392 ? -6.535 2.275 2.554 1.00 94.31 392 ASN A C 1
ATOM 3102 O O . ASN A 1 392 ? -7.756 2.190 2.536 1.00 94.31 392 ASN A O 1
ATOM 3106 N N . LEU A 1 393 ? -5.755 1.200 2.687 1.00 91.62 393 LEU A N 1
ATOM 3107 C CA . LEU A 1 393 ? -6.349 -0.076 3.092 1.00 91.62 393 LEU A CA 1
ATOM 3108 C C . LEU A 1 393 ? -6.708 -0.012 4.572 1.00 91.62 393 LEU A C 1
ATOM 3110 O O . LEU A 1 393 ? -5.866 0.359 5.394 1.00 91.62 393 LEU A O 1
ATOM 3114 N N . ALA A 1 394 ? -7.943 -0.409 4.881 1.00 88.12 394 ALA A N 1
ATOM 3115 C CA . ALA A 1 394 ? -8.553 -0.271 6.194 1.00 88.12 394 ALA A CA 1
ATOM 3116 C C . ALA A 1 394 ? -8.624 1.191 6.685 1.00 88.12 394 ALA A C 1
ATOM 3118 O O . ALA A 1 394 ? -8.315 2.152 5.976 1.00 88.12 394 ALA A O 1
ATOM 3119 N N . ARG A 1 395 ? -9.064 1.338 7.932 1.00 87.19 395 ARG A N 1
ATOM 3120 C CA . ARG A 1 395 ? -9.172 2.601 8.664 1.00 87.19 395 ARG A CA 1
ATOM 3121 C C . ARG A 1 395 ? -8.788 2.408 10.118 1.00 87.19 395 ARG A C 1
ATOM 3123 O O . ARG A 1 395 ? -8.633 1.273 10.574 1.00 87.19 395 ARG A O 1
ATOM 3130 N N . ASN A 1 396 ? -8.643 3.506 10.850 1.00 83.06 396 ASN A N 1
ATOM 3131 C CA . ASN A 1 396 ? -8.585 3.427 12.308 1.00 83.06 396 ASN A CA 1
ATOM 3132 C C . ASN A 1 396 ? -9.929 2.913 12.851 1.00 83.06 396 ASN A C 1
ATOM 3134 O O . ASN A 1 396 ? -10.979 3.102 12.227 1.00 83.06 396 ASN A O 1
ATOM 3138 N N . ALA A 1 397 ? -9.905 2.275 14.019 1.00 77.56 397 ALA A N 1
ATOM 3139 C CA . ALA A 1 397 ? -11.142 1.966 14.724 1.00 77.56 397 ALA A CA 1
ATOM 3140 C C . ALA A 1 397 ? -11.896 3.261 15.036 1.00 77.56 397 ALA A C 1
ATOM 3142 O O . ALA A 1 397 ? -11.297 4.242 15.477 1.00 77.56 397 ALA A O 1
ATOM 3143 N N . GLN A 1 398 ? -13.204 3.250 14.816 1.00 77.81 398 GLN A N 1
ATOM 3144 C CA . GLN A 1 398 ? -14.072 4.398 15.083 1.00 77.81 398 GLN A CA 1
ATOM 3145 C C . GLN A 1 398 ? -15.016 4.128 16.255 1.00 77.81 398 GLN A C 1
ATOM 3147 O O . GLN A 1 398 ? -15.617 5.052 16.792 1.00 77.81 398 GLN A O 1
ATOM 3152 N N . SER A 1 399 ? -15.117 2.873 16.697 1.00 71.31 399 SER A N 1
ATOM 3153 C CA . SER A 1 399 ? -15.855 2.505 17.899 1.00 71.31 399 SER A CA 1
ATOM 3154 C C . SER A 1 399 ? -15.092 1.495 18.738 1.00 71.31 399 SER A C 1
ATOM 3156 O O . SER A 1 399 ? -14.163 0.820 18.277 1.00 71.31 399 SER A O 1
ATOM 3158 N N . SER A 1 400 ? -15.530 1.346 19.988 1.00 65.56 400 SER A N 1
ATOM 3159 C CA . SER A 1 400 ? -14.903 0.388 20.881 1.00 65.56 400 SER A CA 1
ATOM 3160 C C . SER A 1 400 ? -15.218 -1.081 20.551 1.00 65.56 400 SER A C 1
ATOM 3162 O O . SER A 1 400 ? -14.546 -2.015 20.997 1.00 65.56 400 SER A O 1
ATOM 3164 N N . ALA A 1 401 ? -16.224 -1.336 19.714 1.00 68.94 401 ALA A N 1
ATOM 3165 C CA . ALA A 1 401 ? -16.476 -2.682 19.215 1.00 68.94 401 ALA A CA 1
ATOM 3166 C C . ALA A 1 401 ? -15.313 -3.166 18.331 1.00 68.94 401 ALA A C 1
ATOM 3168 O O . ALA A 1 401 ? -14.971 -4.348 18.365 1.00 68.94 401 ALA A O 1
ATOM 3169 N N . GLU A 1 402 ? -14.645 -2.245 17.630 1.00 74.88 402 GLU A N 1
ATOM 3170 C CA . GLU A 1 402 ? -13.761 -2.565 16.512 1.00 74.88 402 GLU A CA 1
ATOM 3171 C C . GLU A 1 402 ? -12.294 -2.809 16.883 1.00 74.88 402 GLU A C 1
ATOM 3173 O O . GLU A 1 402 ? -11.645 -3.614 16.218 1.00 74.88 402 GLU A O 1
ATOM 3178 N N . ASN A 1 403 ? -11.715 -2.190 17.926 1.00 67.31 403 ASN A N 1
ATOM 3179 C CA . ASN A 1 403 ? -10.292 -2.471 18.194 1.00 67.31 403 ASN A CA 1
ATOM 3180 C C . ASN A 1 403 ? -10.064 -3.941 18.583 1.00 67.31 403 ASN A C 1
ATOM 3182 O O . ASN A 1 403 ? -10.787 -4.523 19.404 1.00 67.31 403 ASN A O 1
ATOM 3186 N N . GLY A 1 404 ? -9.015 -4.516 17.996 1.00 67.38 404 GLY A N 1
ATOM 3187 C CA . GLY A 1 404 ? -8.666 -5.931 18.112 1.00 67.38 404 GLY A CA 1
ATOM 3188 C C . GLY A 1 404 ? -9.371 -6.839 17.100 1.00 67.38 404 GLY A C 1
ATOM 3189 O O . GLY A 1 404 ? -9.032 -8.016 17.036 1.00 67.38 404 GLY A O 1
ATOM 3190 N N . MET A 1 405 ? -10.307 -6.321 16.294 1.00 78.19 405 MET A N 1
ATOM 3191 C CA . MET A 1 405 ? -10.894 -7.075 15.185 1.00 78.19 405 MET A CA 1
ATOM 3192 C C . MET A 1 405 ? -9.960 -7.095 13.965 1.00 78.19 405 MET A C 1
ATOM 3194 O O . MET A 1 405 ? -9.068 -6.253 13.812 1.00 78.19 405 MET A O 1
ATOM 3198 N N . MET A 1 406 ? -10.226 -8.027 13.055 1.00 81.56 406 MET A N 1
ATOM 3199 C CA . MET A 1 406 ? -9.656 -8.050 11.712 1.00 81.56 406 MET A CA 1
ATOM 3200 C C . MET A 1 406 ? -10.769 -7.845 10.689 1.00 81.56 406 MET A C 1
ATOM 3202 O O . MET A 1 406 ? -11.709 -8.631 10.662 1.00 81.56 406 MET A O 1
ATOM 3206 N N . LEU A 1 407 ? -10.666 -6.811 9.855 1.00 86.44 407 LEU A N 1
ATOM 3207 C CA . LEU A 1 407 ? -11.548 -6.603 8.708 1.00 86.44 407 LEU A CA 1
ATOM 3208 C C . LEU A 1 407 ? -11.329 -7.722 7.689 1.00 86.44 407 LEU A C 1
ATOM 3210 O O . LEU A 1 407 ? -10.189 -8.010 7.333 1.00 86.44 407 LEU A O 1
ATOM 3214 N N . THR A 1 408 ? -12.404 -8.320 7.189 1.00 86.50 408 THR A N 1
ATOM 3215 C CA . THR A 1 408 ? -12.330 -9.235 6.044 1.00 86.50 408 THR A CA 1
ATOM 3216 C C . THR A 1 408 ? -12.870 -8.501 4.830 1.00 86.50 408 THR A C 1
ATOM 3218 O O . THR A 1 408 ? -14.007 -8.038 4.854 1.00 86.50 408 THR A O 1
ATOM 3221 N N . ILE A 1 409 ? -12.036 -8.347 3.806 1.00 91.50 409 ILE A N 1
ATOM 3222 C CA . ILE A 1 409 ? -12.324 -7.526 2.631 1.00 91.50 409 ILE A CA 1
ATOM 3223 C C . ILE A 1 409 ? -12.235 -8.418 1.386 1.00 91.50 409 ILE A C 1
ATOM 3225 O O . ILE A 1 409 ? -11.250 -9.139 1.167 1.00 91.50 409 ILE A O 1
ATOM 3229 N N . GLN A 1 410 ? -13.279 -8.391 0.562 1.00 92.88 410 GLN A N 1
ATOM 3230 C CA . GLN A 1 410 ? -13.263 -9.004 -0.762 1.00 92.88 410 GLN A CA 1
ATOM 3231 C C . GLN A 1 410 ? -12.332 -8.229 -1.706 1.00 92.88 410 GLN A C 1
ATOM 3233 O O . GLN A 1 410 ? -11.693 -7.251 -1.328 1.00 92.88 410 GLN A O 1
ATOM 3238 N N . ALA A 1 411 ? -12.230 -8.675 -2.953 1.00 96.56 411 ALA A N 1
ATOM 3239 C CA . ALA A 1 411 ? -11.282 -8.123 -3.901 1.00 96.56 411 ALA A CA 1
ATOM 3240 C C . ALA A 1 411 ? -11.428 -6.600 -4.087 1.00 96.56 411 ALA A C 1
ATOM 3242 O O . ALA A 1 411 ? -12.530 -6.077 -4.262 1.00 96.56 411 ALA A O 1
ATOM 3243 N N . ILE A 1 412 ? -10.292 -5.906 -4.115 1.00 98.50 412 ILE A N 1
ATOM 3244 C CA . ILE A 1 412 ? -10.177 -4.511 -4.546 1.00 98.50 412 ILE A CA 1
ATOM 3245 C C . ILE A 1 412 ? -9.414 -4.500 -5.866 1.00 98.50 412 ILE A C 1
ATOM 3247 O O . ILE A 1 412 ? -8.286 -4.996 -5.940 1.00 98.50 412 ILE A O 1
ATOM 3251 N N . LYS A 1 413 ? -10.023 -3.940 -6.913 1.00 98.75 413 LYS A N 1
ATOM 3252 C CA . LYS A 1 413 ? -9.479 -3.968 -8.274 1.00 98.75 413 LYS A CA 1
ATOM 3253 C C . LYS A 1 413 ? -9.449 -2.577 -8.896 1.00 98.75 413 LYS A C 1
ATOM 3255 O O . LYS A 1 413 ? -10.440 -1.853 -8.874 1.00 98.75 413 LYS A O 1
ATOM 3260 N N . PHE A 1 414 ? -8.313 -2.237 -9.490 1.00 98.88 414 PHE A N 1
ATOM 3261 C CA . PHE A 1 414 ? -8.123 -1.053 -10.319 1.00 98.88 414 PHE A CA 1
ATOM 3262 C C . PHE A 1 414 ? -7.689 -1.510 -11.707 1.00 98.88 414 PHE A C 1
ATOM 3264 O O . PHE A 1 414 ? -6.633 -2.133 -11.842 1.00 98.88 414 PHE A O 1
ATOM 3271 N N . ASN A 1 415 ? -8.495 -1.223 -12.727 1.00 98.50 415 ASN A N 1
ATOM 3272 C CA . ASN A 1 415 ? -8.241 -1.705 -14.081 1.00 98.50 415 ASN A CA 1
ATOM 3273 C C . ASN A 1 415 ? -8.362 -0.588 -15.121 1.00 98.50 415 ASN A C 1
ATOM 3275 O O . ASN A 1 415 ? -9.307 0.191 -15.094 1.00 98.50 415 ASN A O 1
ATOM 3279 N N . GLU A 1 416 ? -7.420 -0.526 -16.063 1.00 97.88 416 GLU A N 1
ATOM 3280 C CA . GLU A 1 416 ? -7.471 0.420 -17.187 1.00 97.88 416 GLU A CA 1
ATOM 3281 C C . GLU A 1 416 ? -7.593 1.893 -16.741 1.00 97.88 416 GLU A C 1
ATOM 3283 O O . GLU A 1 416 ? -8.362 2.658 -17.320 1.00 97.88 416 GLU A O 1
ATOM 3288 N N . ILE A 1 417 ? -6.836 2.322 -15.722 1.00 98.50 417 ILE A N 1
ATOM 3289 C CA . ILE A 1 417 ? -6.844 3.707 -15.211 1.00 98.50 417 ILE A CA 1
ATOM 3290 C C . ILE A 1 417 ? -5.463 4.361 -15.327 1.00 98.50 417 ILE A C 1
ATOM 3292 O O . ILE A 1 417 ? -4.427 3.748 -15.057 1.00 98.50 417 ILE A O 1
ATOM 3296 N N . ASN A 1 418 ? -5.447 5.652 -15.659 1.00 98.06 418 ASN A N 1
ATOM 3297 C CA . ASN A 1 418 ? -4.271 6.501 -15.491 1.00 98.06 418 ASN A CA 1
ATOM 3298 C C . ASN A 1 418 ? -4.295 7.172 -14.106 1.00 98.06 418 ASN A C 1
ATOM 3300 O O . ASN A 1 418 ? -5.225 7.902 -13.782 1.00 98.06 418 ASN A O 1
ATOM 3304 N N . PHE A 1 419 ? -3.270 6.968 -13.287 1.00 98.56 419 PHE A N 1
ATOM 3305 C CA . PHE A 1 419 ? -3.125 7.571 -11.963 1.00 98.56 419 PHE A CA 1
ATOM 3306 C C . PHE A 1 419 ? -1.965 8.560 -11.933 1.00 98.56 419 PHE A C 1
ATOM 3308 O O . PHE A 1 419 ? -0.840 8.239 -12.318 1.00 98.56 419 PHE A O 1
ATOM 3315 N N . GLN A 1 420 ? -2.223 9.749 -11.403 1.00 96.56 420 GLN A N 1
ATOM 3316 C CA . GLN A 1 420 ? -1.190 10.743 -11.118 1.00 96.56 420 GLN A CA 1
ATOM 3317 C C . GLN A 1 420 ? -1.712 11.746 -10.095 1.00 96.56 420 GLN A C 1
ATOM 3319 O O . GLN A 1 420 ? -2.913 11.957 -10.041 1.00 96.56 420 GLN A O 1
ATOM 3324 N N . PRO A 1 421 ? -0.889 12.420 -9.292 1.00 96.56 421 PRO A N 1
ATOM 3325 C CA . PRO A 1 421 ? -1.336 13.645 -8.639 1.00 96.56 421 PRO A CA 1
ATOM 3326 C C . PRO A 1 421 ? -1.511 14.764 -9.684 1.00 96.56 421 PRO A C 1
ATOM 3328 O O . PRO A 1 421 ? -0.863 14.764 -10.736 1.00 96.56 421 PRO A O 1
ATOM 3331 N N . GLN A 1 422 ? -2.370 15.749 -9.411 1.00 96.12 422 GLN A N 1
ATOM 3332 C CA . GLN A 1 422 ? -2.494 16.926 -10.287 1.00 96.12 422 GLN A CA 1
ATOM 3333 C C . GLN A 1 422 ? -1.225 17.795 -10.269 1.00 96.12 422 GLN A C 1
ATOM 3335 O O . GLN A 1 422 ? -0.889 18.424 -11.271 1.00 96.12 422 GLN A O 1
ATOM 3340 N N . MET A 1 423 ? -0.521 17.808 -9.136 1.00 95.31 423 MET A N 1
ATOM 3341 C CA . MET A 1 423 ? 0.729 18.524 -8.913 1.00 95.31 423 MET A CA 1
ATOM 3342 C C . MET A 1 423 ? 1.613 17.720 -7.959 1.00 95.31 423 MET A C 1
ATOM 3344 O O . MET A 1 423 ? 1.115 17.125 -7.009 1.00 95.31 423 MET A O 1
ATOM 3348 N N . TYR A 1 424 ? 2.922 17.702 -8.204 1.00 96.00 424 TYR A N 1
ATOM 3349 C CA . TYR A 1 424 ? 3.902 17.049 -7.338 1.00 96.00 424 TYR A CA 1
ATOM 3350 C C . TYR A 1 424 ? 5.299 17.625 -7.562 1.00 96.00 424 TYR A C 1
ATOM 3352 O O . TYR A 1 424 ? 5.595 18.153 -8.637 1.00 96.00 424 TYR A O 1
ATOM 3360 N N . TYR A 1 425 ? 6.169 17.459 -6.568 1.00 96.88 425 TYR A N 1
ATOM 3361 C CA . TYR A 1 425 ? 7.589 17.784 -6.670 1.00 96.88 425 TYR A CA 1
ATOM 3362 C C . TYR A 1 425 ? 8.432 16.643 -6.111 1.00 96.88 425 TYR A C 1
ATOM 3364 O O . TYR A 1 425 ? 8.209 16.184 -4.993 1.00 96.88 425 TYR A O 1
ATOM 3372 N N . ASN A 1 426 ? 9.429 16.186 -6.866 1.00 96.06 426 ASN A N 1
ATOM 3373 C CA . ASN A 1 426 ? 10.432 15.261 -6.341 1.00 96.06 426 ASN A CA 1
ATOM 3374 C C . ASN A 1 426 ? 11.657 16.021 -5.793 1.00 96.06 426 ASN A C 1
ATOM 3376 O O . ASN A 1 426 ? 11.756 17.245 -5.884 1.00 96.06 426 ASN A O 1
ATOM 3380 N N . TYR A 1 427 ? 12.632 15.295 -5.247 1.00 96.06 427 TYR A N 1
ATOM 3381 C CA . TYR A 1 427 ? 13.858 15.876 -4.697 1.00 96.06 427 TYR A CA 1
ATOM 3382 C C . TYR A 1 427 ? 14.593 16.810 -5.672 1.00 96.06 427 TYR A C 1
ATOM 3384 O O . TYR A 1 427 ? 15.143 17.825 -5.243 1.00 96.06 427 TYR A O 1
ATOM 3392 N N . TRP A 1 428 ? 14.606 16.490 -6.968 1.00 95.31 428 TRP A N 1
ATOM 3393 C CA . TRP A 1 428 ? 15.305 17.259 -7.998 1.00 95.31 428 TRP A CA 1
ATOM 3394 C C . TRP A 1 428 ? 14.502 18.460 -8.493 1.00 95.31 428 TRP A C 1
ATOM 3396 O O . TRP A 1 428 ? 15.106 19.467 -8.851 1.00 95.31 428 TRP A O 1
ATOM 3406 N N . ASP A 1 429 ? 13.170 18.418 -8.431 1.00 96.56 429 ASP A N 1
ATOM 3407 C CA . ASP A 1 429 ? 12.343 19.613 -8.634 1.00 96.56 429 ASP A CA 1
ATOM 3408 C C . ASP A 1 429 ? 12.637 20.694 -7.582 1.00 96.56 429 ASP A C 1
ATOM 3410 O O . ASP A 1 429 ? 12.495 21.879 -7.872 1.00 96.56 429 ASP A O 1
ATOM 3414 N N . VAL A 1 430 ? 13.088 20.295 -6.387 1.00 97.19 430 VAL A N 1
ATOM 3415 C CA . VAL A 1 430 ? 13.449 21.206 -5.289 1.00 97.19 430 VAL A CA 1
ATOM 3416 C C . VAL A 1 430 ? 14.936 21.576 -5.305 1.00 97.19 430 VAL A C 1
ATOM 3418 O O . VAL A 1 430 ? 15.292 22.750 -5.233 1.00 97.19 430 VAL A O 1
ATOM 3421 N N . ASN A 1 431 ? 15.818 20.577 -5.396 1.00 96.69 431 ASN A N 1
ATOM 3422 C CA . ASN A 1 431 ? 17.261 20.722 -5.154 1.00 96.69 431 ASN A CA 1
ATOM 3423 C C . ASN A 1 431 ? 18.122 20.612 -6.420 1.00 96.69 431 ASN A C 1
ATOM 3425 O O . ASN A 1 431 ? 19.338 20.799 -6.357 1.00 96.69 431 ASN A O 1
ATOM 3429 N N . GLY A 1 432 ? 17.528 20.244 -7.554 1.00 95.00 432 GLY A N 1
ATOM 3430 C CA . GLY A 1 432 ? 18.235 20.090 -8.818 1.00 95.00 432 GLY A CA 1
ATOM 3431 C C . GLY A 1 432 ? 18.546 21.422 -9.498 1.00 95.00 432 GLY A C 1
ATOM 3432 O O . GLY A 1 432 ? 17.986 22.473 -9.182 1.00 95.00 432 GLY A O 1
ATOM 3433 N N . THR A 1 433 ? 19.425 21.372 -10.496 1.00 96.00 433 THR A N 1
ATOM 3434 C CA . THR A 1 433 ? 19.656 22.499 -11.404 1.00 96.00 433 THR A CA 1
ATOM 3435 C C . THR A 1 433 ? 18.344 22.840 -12.113 1.00 96.00 433 THR A C 1
ATOM 3437 O O . THR A 1 433 ? 17.676 21.961 -12.655 1.00 96.00 433 THR A O 1
ATOM 3440 N N . GLY A 1 434 ? 17.940 24.112 -12.054 1.00 95.88 434 GLY A N 1
ATOM 3441 C CA . GLY A 1 434 ? 16.651 24.567 -12.586 1.00 95.88 434 GLY A CA 1
ATOM 3442 C C . GLY A 1 434 ? 15.426 24.219 -11.725 1.00 95.88 434 GLY A C 1
ATOM 3443 O O . GLY A 1 434 ? 14.303 24.470 -12.180 1.00 95.88 434 GLY A O 1
ATOM 3444 N N . GLY A 1 435 ? 15.633 23.646 -10.532 1.00 96.44 435 GLY A N 1
ATOM 3445 C CA . GLY A 1 435 ? 14.618 23.418 -9.502 1.00 96.44 435 GLY A CA 1
ATOM 3446 C C . GLY A 1 435 ? 14.306 24.668 -8.668 1.00 96.44 435 GLY A C 1
ATOM 3447 O O . GLY A 1 435 ? 14.938 25.715 -8.827 1.00 96.44 435 GLY A O 1
ATOM 3448 N N . ASN A 1 436 ? 13.313 24.560 -7.785 1.00 96.94 436 ASN A N 1
ATOM 3449 C CA . ASN A 1 436 ? 12.856 25.624 -6.896 1.00 96.94 436 ASN A CA 1
ATOM 3450 C C . ASN A 1 436 ? 12.907 25.170 -5.431 1.00 96.94 436 ASN A C 1
ATOM 3452 O O . ASN A 1 436 ? 12.072 24.384 -4.989 1.00 96.94 436 ASN A O 1
ATOM 3456 N N . SER A 1 437 ? 13.833 25.732 -4.653 1.00 96.38 437 SER A N 1
ATOM 3457 C CA . SER A 1 437 ? 14.016 25.389 -3.238 1.00 96.38 437 SER A CA 1
ATOM 3458 C C . SER A 1 437 ? 12.852 25.799 -2.332 1.00 96.38 437 SER A C 1
ATOM 3460 O O . SER A 1 437 ? 12.833 25.414 -1.168 1.00 96.38 437 SER A O 1
ATOM 3462 N N . SER A 1 438 ? 11.912 26.611 -2.824 1.00 96.00 438 SER A N 1
ATOM 3463 C CA . SER A 1 438 ? 10.684 26.939 -2.093 1.00 96.00 438 SER A CA 1
ATOM 3464 C C . SER A 1 438 ? 9.641 25.823 -2.143 1.00 96.00 438 SER A C 1
ATOM 3466 O O . SER A 1 438 ? 8.696 25.875 -1.367 1.00 96.00 438 SER A O 1
ATOM 3468 N N . ASN A 1 439 ? 9.793 24.840 -3.034 1.00 96.50 439 ASN A N 1
ATOM 3469 C CA . ASN A 1 439 ? 8.863 23.724 -3.159 1.00 96.50 439 ASN A CA 1
ATOM 3470 C C . ASN A 1 439 ? 9.093 22.672 -2.060 1.00 96.50 439 ASN A C 1
ATOM 3472 O O . ASN A 1 439 ? 10.230 22.380 -1.685 1.00 96.50 439 ASN A O 1
ATOM 3476 N N . THR A 1 440 ? 8.014 22.041 -1.608 1.00 95.94 440 THR A N 1
ATOM 3477 C CA . THR A 1 440 ? 8.035 20.883 -0.710 1.00 95.94 440 THR A CA 1
ATOM 3478 C C . THR A 1 440 ? 8.073 19.598 -1.529 1.00 95.94 440 THR A C 1
ATOM 3480 O O . THR A 1 440 ? 7.302 19.433 -2.472 1.00 95.94 440 THR A O 1
ATOM 3483 N N . ILE A 1 441 ? 8.966 18.670 -1.170 1.00 96.69 441 ILE A N 1
ATOM 3484 C CA . ILE A 1 441 ? 9.026 17.344 -1.799 1.00 96.69 441 ILE A CA 1
ATOM 3485 C C . ILE A 1 441 ? 7.774 16.554 -1.421 1.00 96.69 441 ILE A C 1
ATOM 3487 O O . ILE A 1 441 ? 7.492 16.382 -0.234 1.00 96.69 441 ILE A O 1
ATOM 3491 N N . SER A 1 442 ? 7.086 16.013 -2.421 1.00 95.88 442 SER A N 1
ATOM 3492 C CA . SER A 1 442 ? 5.834 15.304 -2.218 1.00 95.88 442 SER A CA 1
ATOM 3493 C C . SER A 1 442 ? 6.011 13.991 -1.449 1.00 95.88 442 SER A C 1
ATOM 3495 O O . SER A 1 442 ? 6.879 13.171 -1.755 1.00 95.88 442 SER A O 1
ATOM 3497 N N . ALA A 1 443 ? 5.161 13.766 -0.454 1.00 93.69 443 ALA A N 1
ATOM 3498 C CA . ALA A 1 443 ? 5.148 12.623 0.442 1.00 93.69 443 ALA A CA 1
ATOM 3499 C C . ALA A 1 443 ? 4.067 11.579 0.090 1.00 93.69 443 ALA A C 1
ATOM 3501 O O . ALA A 1 443 ? 3.679 10.793 0.957 1.00 93.69 443 ALA A O 1
ATOM 3502 N N . ASN A 1 444 ? 3.645 11.520 -1.174 1.00 94.69 444 ASN A N 1
ATOM 3503 C CA . ASN A 1 444 ? 2.481 10.771 -1.646 1.00 94.69 444 ASN A CA 1
ATOM 3504 C C . ASN A 1 444 ? 2.720 9.271 -1.940 1.00 94.69 444 ASN A C 1
ATOM 3506 O O . ASN A 1 444 ? 3.848 8.800 -2.146 1.00 94.69 444 ASN A O 1
ATOM 3510 N N . TYR A 1 445 ? 1.608 8.528 -1.991 1.00 95.75 445 TYR A N 1
ATOM 3511 C CA . TYR A 1 445 ? 1.522 7.080 -2.221 1.00 95.75 445 TYR A CA 1
ATOM 3512 C C . TYR A 1 445 ? 0.391 6.757 -3.204 1.00 95.75 445 TYR A C 1
ATOM 3514 O O . TYR A 1 445 ? -0.490 7.585 -3.414 1.00 95.75 445 TYR A O 1
ATOM 3522 N N . PHE A 1 446 ? 0.377 5.541 -3.760 1.00 97.75 446 PHE A N 1
ATOM 3523 C CA . PHE A 1 446 ? -0.842 5.010 -4.379 1.00 97.75 446 PHE A CA 1
ATOM 3524 C C . PHE A 1 446 ? -1.760 4.406 -3.312 1.00 97.75 446 PHE A C 1
ATOM 3526 O O . PHE A 1 446 ? -2.895 4.850 -3.144 1.00 97.75 446 PHE A O 1
ATOM 3533 N N . ILE A 1 447 ? -1.226 3.445 -2.550 1.00 96.62 447 ILE A N 1
ATOM 3534 C CA . ILE A 1 447 ? -1.891 2.805 -1.416 1.00 96.62 447 ILE A CA 1
ATOM 3535 C C . ILE A 1 447 ? -1.019 2.940 -0.165 1.00 96.62 447 ILE A C 1
ATOM 3537 O O . ILE A 1 447 ? 0.181 2.644 -0.178 1.00 96.62 447 ILE A O 1
ATOM 3541 N N . ASN A 1 448 ? -1.645 3.363 0.929 1.00 92.44 448 ASN A N 1
ATOM 3542 C CA . ASN A 1 448 ? -1.046 3.429 2.257 1.00 92.44 448 ASN A CA 1
ATOM 3543 C C . ASN A 1 448 ? -2.001 2.816 3.301 1.00 92.44 448 ASN A C 1
ATOM 3545 O O . ASN A 1 448 ? -3.028 2.232 2.963 1.00 92.44 448 ASN A O 1
ATOM 3549 N N . MET A 1 449 ? -1.656 2.939 4.577 1.00 88.31 449 MET A N 1
ATOM 3550 C CA . MET A 1 449 ? -2.510 2.594 5.708 1.00 88.31 449 MET A CA 1
ATOM 3551 C C . MET A 1 449 ? -2.216 3.544 6.868 1.00 88.31 449 MET A C 1
ATOM 3553 O O . MET A 1 449 ? -1.083 4.009 7.027 1.00 88.31 449 MET A O 1
ATOM 3557 N N . SER A 1 450 ? -3.213 3.828 7.700 1.00 84.75 450 SER A N 1
ATOM 3558 C CA . SER A 1 450 ? -3.018 4.582 8.942 1.00 84.75 450 SER A CA 1
ATOM 3559 C C . SER A 1 450 ? -2.113 3.817 9.917 1.00 84.75 450 SER A C 1
ATOM 3561 O O . SER A 1 450 ? -2.158 2.595 9.998 1.00 84.75 450 SER A O 1
ATOM 3563 N N . SER A 1 451 ? -1.293 4.518 10.706 1.00 81.31 451 SER A N 1
ATOM 3564 C CA . SER A 1 451 ? -0.382 3.875 11.673 1.00 81.31 451 SER A CA 1
ATOM 3565 C C . SER A 1 451 ? -1.099 3.079 12.771 1.00 81.31 451 SER A C 1
ATOM 3567 O O . SER A 1 451 ? -0.463 2.259 13.432 1.00 81.31 451 SER A O 1
ATOM 3569 N N . GLN A 1 452 ? -2.392 3.333 12.975 1.00 77.62 452 GLN A N 1
ATOM 3570 C CA . GLN A 1 452 ? -3.288 2.631 13.897 1.00 77.62 452 GLN A CA 1
ATOM 3571 C C . GLN A 1 452 ? -4.444 1.944 13.149 1.00 77.62 452 GLN A C 1
ATOM 3573 O O . GLN A 1 452 ? -5.479 1.650 13.742 1.00 77.62 452 GLN A O 1
ATOM 3578 N N . GLY A 1 453 ? -4.287 1.701 11.841 1.00 82.38 453 GLY A N 1
ATOM 3579 C CA . GLY A 1 453 ? -5.320 1.044 11.050 1.00 82.38 453 GLY A CA 1
ATOM 3580 C C . GLY A 1 453 ? -5.636 -0.349 11.600 1.00 82.38 453 GLY A C 1
ATOM 3581 O O . GLY A 1 453 ? -4.737 -1.050 12.073 1.00 82.38 453 GLY A O 1
ATOM 3582 N N . LEU A 1 454 ? -6.907 -0.742 11.557 1.00 83.75 454 LEU A N 1
ATOM 3583 C CA . LEU A 1 454 ? -7.387 -2.056 11.984 1.00 83.75 454 LEU A CA 1
ATOM 3584 C C . LEU A 1 454 ? -6.650 -3.188 11.263 1.00 83.75 454 LEU A C 1
ATOM 3586 O O . LEU A 1 454 ? -6.188 -3.025 10.132 1.00 83.75 454 LEU A O 1
ATOM 3590 N N . SER A 1 455 ? -6.574 -4.358 11.905 1.00 85.00 455 SER A N 1
ATOM 3591 C CA . SER A 1 455 ? -6.094 -5.552 11.207 1.00 85.00 455 SER A CA 1
ATOM 3592 C C . SER A 1 455 ? -6.984 -5.822 9.993 1.00 85.00 455 SER A C 1
ATOM 3594 O O . SER A 1 455 ? -8.184 -5.550 10.044 1.00 85.00 455 SER A O 1
ATOM 3596 N N . PHE A 1 456 ? -6.438 -6.389 8.920 1.00 88.94 456 PHE A N 1
ATOM 3597 C CA . PHE A 1 456 ? -7.244 -6.788 7.767 1.00 88.94 456 PHE A CA 1
ATOM 3598 C C . PHE A 1 456 ? -6.741 -8.071 7.103 1.00 88.94 456 PHE A C 1
ATOM 3600 O O . PHE A 1 456 ? -5.548 -8.382 7.134 1.00 88.94 456 PHE A O 1
ATOM 3607 N N . SER A 1 457 ? -7.672 -8.776 6.464 1.00 90.44 457 SER A N 1
ATOM 3608 C CA . SER A 1 457 ? -7.425 -9.808 5.466 1.00 90.44 457 SER A CA 1
ATOM 3609 C C . SER A 1 457 ? -8.114 -9.414 4.168 1.00 90.44 457 SER A C 1
ATOM 3611 O O . SER A 1 457 ? -9.328 -9.213 4.144 1.00 90.44 457 SER A O 1
ATOM 3613 N N . LEU A 1 458 ? -7.330 -9.279 3.101 1.00 94.19 458 LEU A N 1
ATOM 3614 C CA . LEU A 1 458 ? -7.798 -8.938 1.765 1.00 94.19 458 LEU A CA 1
ATOM 3615 C C . LEU A 1 458 ? -7.584 -10.127 0.826 1.00 94.19 458 LEU A C 1
ATOM 3617 O O . LEU A 1 458 ? -6.457 -10.591 0.638 1.00 94.19 458 LEU A O 1
ATOM 3621 N N . THR A 1 459 ? -8.671 -10.591 0.216 1.00 95.19 459 THR A N 1
ATOM 3622 C CA . THR A 1 459 ? -8.659 -11.737 -0.715 1.00 95.19 459 THR A CA 1
ATOM 3623 C C . THR A 1 459 ? -7.848 -11.461 -1.986 1.00 95.19 459 THR A C 1
ATOM 3625 O O . THR A 1 459 ? -7.076 -12.306 -2.443 1.00 95.19 459 THR A O 1
ATOM 3628 N N . GLU A 1 460 ? -7.981 -10.263 -2.558 1.00 97.81 460 GLU A N 1
ATOM 3629 C CA . GLU A 1 460 ? -7.224 -9.836 -3.734 1.00 97.81 460 GLU A CA 1
ATOM 3630 C C . GLU A 1 460 ? -7.038 -8.314 -3.741 1.00 97.81 460 GLU A C 1
ATOM 3632 O O . GLU A 1 460 ? -7.996 -7.561 -3.571 1.00 97.81 460 GLU A O 1
ATOM 3637 N N . LEU A 1 461 ? -5.814 -7.860 -4.001 1.00 98.25 461 LEU A N 1
ATOM 3638 C CA . LEU A 1 461 ? -5.534 -6.512 -4.482 1.00 98.25 461 LEU A CA 1
ATOM 3639 C C . LEU A 1 461 ? -5.009 -6.614 -5.913 1.00 98.25 461 LEU A C 1
ATOM 3641 O O . LEU A 1 461 ? -3.929 -7.160 -6.136 1.00 98.25 461 LEU A O 1
ATOM 3645 N N . SER A 1 462 ? -5.765 -6.080 -6.868 1.00 98.56 462 SER A N 1
ATOM 3646 C CA . SER A 1 462 ? -5.475 -6.189 -8.298 1.00 98.56 462 SER A CA 1
ATOM 3647 C C . SER A 1 462 ? -5.287 -4.812 -8.922 1.00 98.56 462 SER A C 1
ATOM 3649 O O . SER A 1 462 ? -6.151 -3.945 -8.799 1.00 98.56 462 SER A O 1
ATOM 3651 N N . VAL A 1 463 ? -4.159 -4.602 -9.595 1.00 98.81 463 VAL A N 1
ATOM 3652 C CA . VAL A 1 463 ? -3.845 -3.378 -10.337 1.00 98.81 463 VAL A CA 1
ATOM 3653 C C . VAL A 1 463 ? -3.408 -3.780 -11.738 1.00 98.81 463 VAL A C 1
ATOM 3655 O O . VAL A 1 463 ? -2.293 -4.265 -11.931 1.00 98.81 463 VAL A O 1
ATOM 3658 N N . THR A 1 464 ? -4.289 -3.612 -12.719 1.00 98.56 464 THR A N 1
ATOM 3659 C CA . THR A 1 464 ? -4.075 -4.136 -14.072 1.00 98.56 464 THR A CA 1
ATOM 3660 C C . THR A 1 464 ? -4.225 -3.064 -15.135 1.00 98.56 464 THR A C 1
ATOM 3662 O O . THR A 1 464 ? -5.100 -2.206 -15.054 1.00 98.56 464 THR A O 1
ATOM 3665 N N . ASN A 1 465 ? -3.360 -3.105 -16.150 1.00 97.12 465 ASN A N 1
ATOM 3666 C CA . ASN A 1 465 ? -3.424 -2.214 -17.315 1.00 97.12 465 ASN A CA 1
ATOM 3667 C C . ASN A 1 465 ? -3.439 -0.716 -16.942 1.00 97.12 465 ASN A C 1
ATOM 3669 O O . ASN A 1 465 ? -4.052 0.100 -17.626 1.00 97.12 465 ASN A O 1
ATOM 3673 N N . CYS A 1 466 ? -2.789 -0.351 -15.835 1.00 98.12 466 CYS A N 1
ATOM 3674 C CA . CYS A 1 466 ? -2.790 1.011 -15.313 1.00 98.12 466 CYS A CA 1
ATOM 3675 C C . CYS A 1 466 ? -1.501 1.770 -15.660 1.00 98.12 466 CYS A C 1
ATOM 3677 O O . CYS A 1 466 ? -0.440 1.195 -15.918 1.00 98.12 466 CYS A O 1
ATOM 3679 N N . THR A 1 467 ? -1.577 3.093 -15.591 1.00 96.94 467 THR A N 1
ATOM 3680 C CA . THR A 1 467 ? -0.417 3.984 -15.702 1.00 96.94 467 THR A CA 1
ATOM 3681 C C . THR A 1 467 ? -0.239 4.750 -14.409 1.00 96.94 467 THR A C 1
ATOM 3683 O O . THR A 1 467 ? -1.223 5.209 -13.843 1.00 96.94 467 THR A O 1
ATOM 3686 N N . PHE A 1 468 ? 0.998 4.945 -13.969 1.00 97.88 468 PHE A N 1
ATOM 3687 C CA . PHE A 1 468 ? 1.314 5.714 -12.774 1.00 97.88 468 PHE A CA 1
ATOM 3688 C C . PHE A 1 468 ? 2.409 6.735 -13.057 1.00 97.88 468 PHE A C 1
ATOM 3690 O O . PHE A 1 468 ? 3.485 6.377 -13.548 1.00 97.88 468 PHE A O 1
ATOM 3697 N N . SER A 1 469 ? 2.155 7.984 -12.671 1.00 95.62 469 SER A N 1
ATOM 3698 C CA . SER A 1 469 ? 3.173 9.031 -12.632 1.00 95.62 469 SER A CA 1
ATOM 3699 C C . SER A 1 469 ? 3.093 9.889 -11.374 1.00 95.62 469 SER A C 1
ATOM 3701 O O . SER A 1 469 ? 2.077 9.925 -10.680 1.00 95.62 469 SER A O 1
ATOM 3703 N N . GLY A 1 470 ? 4.210 10.523 -11.012 1.00 94.88 470 GLY A N 1
ATOM 3704 C CA . GLY A 1 470 ? 4.267 11.477 -9.903 1.00 94.88 470 GLY A CA 1
ATOM 3705 C C . GLY A 1 470 ? 4.092 10.900 -8.497 1.00 94.88 470 GLY A C 1
ATOM 3706 O O . GLY A 1 470 ? 3.882 11.653 -7.549 1.00 94.88 470 GLY A O 1
ATOM 3707 N N . LEU A 1 471 ? 4.201 9.580 -8.317 1.00 96.44 471 LEU A N 1
ATOM 3708 C CA . LEU A 1 471 ? 4.200 8.950 -6.992 1.00 96.44 471 LEU A CA 1
ATOM 3709 C C . LEU A 1 471 ? 5.600 9.000 -6.375 1.00 96.44 471 LEU A C 1
ATOM 3711 O O . LEU A 1 471 ? 6.413 8.095 -6.581 1.00 96.44 471 LEU A O 1
ATOM 3715 N N . VAL A 1 472 ? 5.902 10.044 -5.610 1.00 96.19 472 VAL A N 1
ATOM 3716 C CA . VAL A 1 472 ? 7.263 10.375 -5.165 1.00 96.19 472 VAL A CA 1
ATOM 3717 C C . VAL A 1 472 ? 7.728 9.487 -4.005 1.00 96.19 472 VAL A C 1
ATOM 3719 O O . VAL A 1 472 ? 8.828 8.933 -4.058 1.00 96.19 472 VAL A O 1
ATOM 3722 N N . ARG A 1 473 ? 6.908 9.269 -2.967 1.00 94.94 473 ARG A N 1
ATOM 3723 C CA . ARG A 1 473 ? 7.386 8.635 -1.721 1.00 94.94 473 ARG A CA 1
ATOM 3724 C C . ARG A 1 473 ? 7.180 7.128 -1.645 1.00 94.94 473 ARG A C 1
ATOM 3726 O O . ARG A 1 473 ? 8.121 6.424 -1.277 1.00 94.94 473 ARG A O 1
ATOM 3733 N N . GLY A 1 474 ? 6.015 6.604 -2.018 1.00 93.88 474 GLY A N 1
ATOM 3734 C CA . GLY A 1 474 ? 5.749 5.155 -2.011 1.00 93.88 474 GLY A CA 1
ATOM 3735 C C . GLY A 1 474 ? 4.780 4.704 -3.104 1.00 93.88 474 GLY A C 1
ATOM 3736 O O . GLY A 1 474 ? 4.186 5.534 -3.785 1.00 93.88 474 GLY A O 1
ATOM 3737 N N . PHE A 1 475 ? 4.652 3.388 -3.290 1.00 96.44 475 PHE A N 1
ATOM 3738 C CA . PHE A 1 475 ? 3.602 2.798 -4.127 1.00 96.44 475 PHE A CA 1
ATOM 3739 C C . PHE A 1 475 ? 2.578 2.082 -3.246 1.00 96.44 475 PHE A C 1
ATOM 3741 O O . PHE A 1 475 ? 1.554 2.689 -2.947 1.00 96.44 475 PHE A O 1
ATOM 3748 N N . ILE A 1 476 ? 2.896 0.876 -2.758 1.00 95.88 476 ILE A N 1
ATOM 3749 C CA . ILE A 1 476 ? 2.107 0.170 -1.742 1.00 95.88 476 ILE A CA 1
ATOM 3750 C C . ILE A 1 476 ? 2.960 0.020 -0.484 1.00 95.88 476 ILE A C 1
ATOM 3752 O O . ILE A 1 476 ? 3.993 -0.659 -0.479 1.00 95.88 476 ILE A O 1
ATOM 3756 N N . ARG A 1 477 ? 2.523 0.674 0.591 1.00 90.19 477 ARG A N 1
ATOM 3757 C CA . ARG A 1 477 ? 3.162 0.598 1.903 1.00 90.19 477 ARG A CA 1
ATOM 3758 C C . ARG A 1 477 ? 2.123 0.279 2.961 1.00 90.19 477 ARG A C 1
ATOM 3760 O O . ARG A 1 477 ? 1.113 0.967 3.047 1.00 90.19 477 ARG A O 1
ATOM 3767 N N . PHE A 1 478 ? 2.458 -0.652 3.845 1.00 84.69 478 PHE A N 1
ATOM 3768 C CA . PHE A 1 478 ? 1.710 -0.839 5.080 1.00 84.69 478 PHE A CA 1
ATOM 3769 C C . PHE A 1 478 ? 2.564 -0.556 6.311 1.00 84.69 478 PHE A C 1
ATOM 3771 O O . PHE A 1 478 ? 3.797 -0.568 6.268 1.00 84.69 478 PHE A O 1
ATOM 3778 N N . GLN A 1 479 ? 1.897 -0.180 7.395 1.00 80.44 479 GLN A N 1
ATOM 3779 C CA . GLN A 1 479 ? 2.518 0.247 8.643 1.00 80.44 479 GLN A CA 1
ATOM 3780 C C . GLN A 1 479 ? 1.576 -0.025 9.815 1.00 80.44 479 GLN A C 1
ATOM 3782 O O . GLN A 1 479 ? 0.408 -0.340 9.619 1.00 80.44 479 GLN A O 1
ATOM 3787 N N . GLY A 1 480 ? 2.085 0.147 11.032 1.00 79.50 480 GLY A N 1
ATOM 3788 C CA . GLY A 1 480 ? 1.315 -0.090 12.251 1.00 79.50 480 GLY A CA 1
ATOM 3789 C C . GLY A 1 480 ? 1.431 -1.533 12.749 1.00 79.50 480 GLY A C 1
ATOM 3790 O O . GLY A 1 480 ? 1.862 -2.405 11.995 1.00 79.50 480 GLY A O 1
ATOM 3791 N N . PRO A 1 481 ? 1.127 -1.782 14.032 1.00 75.81 481 PRO A N 1
ATOM 3792 C CA . PRO A 1 481 ? 1.405 -3.056 14.707 1.00 75.81 481 PRO A CA 1
ATOM 3793 C C . PRO A 1 481 ? 0.409 -4.173 14.356 1.00 75.81 481 PRO A C 1
ATOM 3795 O O . PRO A 1 481 ? 0.666 -5.348 14.617 1.00 75.81 481 PRO A O 1
ATOM 3798 N N . ASN A 1 482 ? -0.727 -3.819 13.759 1.00 80.38 482 ASN A N 1
ATOM 3799 C CA . ASN A 1 482 ? -1.845 -4.727 13.532 1.00 80.38 482 ASN A CA 1
ATOM 3800 C C . ASN A 1 482 ? -1.585 -5.724 12.394 1.00 80.38 482 ASN A C 1
ATOM 3802 O O . ASN A 1 482 ? -0.766 -5.484 11.503 1.00 80.38 482 ASN A O 1
ATOM 3806 N N . ARG A 1 483 ? -2.282 -6.865 12.439 1.00 86.44 483 ARG A N 1
ATOM 3807 C CA . ARG A 1 483 ? -2.107 -7.980 11.498 1.00 86.44 483 ARG A CA 1
ATOM 3808 C C . ARG A 1 483 ? -2.623 -7.597 10.110 1.00 86.44 483 ARG A C 1
ATOM 3810 O O . ARG A 1 483 ? -3.733 -7.096 9.981 1.00 86.44 483 ARG A O 1
ATOM 3817 N N . GLN A 1 484 ? -1.837 -7.865 9.073 1.00 89.00 484 GLN A N 1
ATOM 3818 C CA . GLN A 1 484 ? -2.141 -7.466 7.695 1.00 89.00 484 GLN A CA 1
ATOM 3819 C C . GLN A 1 484 ? -1.912 -8.647 6.752 1.00 89.00 484 GLN A C 1
ATOM 3821 O O . GLN A 1 484 ? -0.801 -9.184 6.679 1.00 89.00 484 GLN A O 1
ATOM 3826 N N . ILE A 1 485 ? -2.955 -9.067 6.042 1.00 91.56 485 ILE A N 1
ATOM 3827 C CA . ILE A 1 485 ? -2.908 -10.186 5.097 1.00 91.56 485 ILE A CA 1
ATOM 3828 C C . ILE A 1 485 ? -3.412 -9.718 3.739 1.00 91.56 485 ILE A C 1
ATOM 3830 O O . ILE A 1 485 ? -4.487 -9.130 3.636 1.00 91.56 485 ILE A O 1
ATOM 3834 N N . ILE A 1 486 ? -2.640 -10.030 2.699 1.00 94.88 486 ILE A N 1
ATOM 3835 C CA . ILE A 1 486 ? -3.115 -10.008 1.317 1.00 94.88 486 ILE A CA 1
ATOM 3836 C C . ILE A 1 486 ? -2.848 -11.381 0.726 1.00 94.88 486 ILE A C 1
ATOM 3838 O O . ILE A 1 486 ? -1.695 -11.789 0.571 1.00 94.88 486 ILE A O 1
ATOM 3842 N N . GLU A 1 487 ? -3.920 -12.097 0.409 1.00 96.44 487 GLU A N 1
ATOM 3843 C CA . GLU A 1 487 ? -3.819 -13.459 -0.109 1.00 96.44 487 GLU A CA 1
ATOM 3844 C C . GLU A 1 487 ? -3.271 -13.464 -1.539 1.00 96.44 487 GLU A C 1
ATOM 3846 O O . GLU A 1 487 ? -2.417 -14.292 -1.871 1.00 96.44 487 GLU A O 1
ATOM 3851 N N . ASN A 1 488 ? -3.727 -12.509 -2.358 1.00 98.25 488 ASN A N 1
ATOM 3852 C CA . ASN A 1 488 ? -3.305 -12.318 -3.742 1.00 98.25 488 ASN A CA 1
ATOM 3853 C C . ASN A 1 488 ? -3.053 -10.832 -4.027 1.00 98.25 488 ASN A C 1
ATOM 3855 O O . ASN A 1 488 ? -3.973 -10.020 -3.992 1.00 98.25 488 ASN A O 1
ATOM 3859 N N . LEU A 1 489 ? -1.808 -10.469 -4.322 1.00 98.19 489 LEU A N 1
ATOM 3860 C CA . LEU A 1 489 ? -1.424 -9.140 -4.786 1.00 98.19 489 LEU A CA 1
ATOM 3861 C C . LEU A 1 489 ? -0.940 -9.234 -6.231 1.00 98.19 489 LEU A C 1
ATOM 3863 O O . LEU A 1 489 ? 0.122 -9.798 -6.499 1.00 98.19 489 LEU A O 1
ATOM 3867 N N . THR A 1 490 ? -1.688 -8.627 -7.143 1.00 98.56 490 THR A N 1
ATOM 3868 C CA . THR A 1 490 ? -1.414 -8.647 -8.578 1.00 98.56 490 THR A CA 1
ATOM 3869 C C . THR A 1 490 ? -1.194 -7.231 -9.085 1.00 98.56 490 THR A C 1
ATOM 3871 O O . THR A 1 490 ? -2.045 -6.360 -8.931 1.00 98.56 490 THR A O 1
ATOM 3874 N N . VAL A 1 491 ? -0.048 -7.006 -9.721 1.00 98.88 491 VAL A N 1
ATOM 3875 C CA . VAL A 1 491 ? 0.252 -5.790 -10.476 1.00 98.88 491 VAL A CA 1
ATOM 3876 C C . VAL A 1 491 ? 0.740 -6.215 -11.851 1.00 98.88 491 VAL A C 1
ATOM 3878 O O . VAL A 1 491 ? 1.850 -6.745 -11.991 1.00 98.88 491 VAL A O 1
ATOM 3881 N N . GLU A 1 492 ? -0.101 -6.027 -12.864 1.00 98.50 492 GLU A N 1
ATOM 3882 C CA . GLU A 1 492 ? 0.165 -6.534 -14.209 1.00 98.50 492 GLU A CA 1
ATOM 3883 C C . GLU A 1 492 ? -0.099 -5.510 -15.309 1.00 98.50 492 GLU A C 1
ATOM 3885 O O . GLU A 1 492 ? -1.024 -4.702 -15.238 1.00 98.50 492 GLU A O 1
ATOM 3890 N N . ASN A 1 493 ? 0.714 -5.572 -16.365 1.00 97.25 493 ASN A N 1
ATOM 3891 C CA . ASN A 1 493 ? 0.584 -4.730 -17.559 1.00 97.25 493 ASN A CA 1
ATOM 3892 C C . ASN A 1 493 ? 0.603 -3.212 -17.262 1.00 97.25 493 ASN A C 1
ATOM 3894 O O . ASN A 1 493 ? -0.017 -2.433 -17.986 1.00 97.25 493 ASN A O 1
ATOM 3898 N N . CYS A 1 494 ? 1.288 -2.775 -16.201 1.00 97.75 494 CYS A N 1
ATOM 3899 C CA . CYS A 1 494 ? 1.317 -1.374 -15.778 1.00 97.75 494 CYS A CA 1
ATOM 3900 C C . CYS A 1 494 ? 2.573 -0.620 -16.250 1.00 97.75 494 CYS A C 1
ATOM 3902 O O . CYS A 1 494 ? 3.651 -1.200 -16.405 1.00 97.75 494 CYS A O 1
ATOM 3904 N N . VAL A 1 495 ? 2.469 0.697 -16.460 1.00 96.25 495 VAL A N 1
ATOM 3905 C CA . VAL A 1 495 ? 3.634 1.590 -16.670 1.00 96.25 495 VAL A CA 1
ATOM 3906 C C . VAL A 1 495 ? 3.820 2.490 -15.466 1.00 96.25 495 VAL A C 1
ATOM 3908 O O . VAL A 1 495 ? 2.880 3.154 -15.040 1.00 96.25 495 VAL A O 1
ATOM 3911 N N . PHE A 1 496 ? 5.052 2.584 -14.988 1.00 97.00 496 PHE A N 1
ATOM 3912 C CA . PHE A 1 496 ? 5.472 3.525 -13.965 1.00 97.00 496 PHE A CA 1
ATOM 3913 C C . PHE A 1 496 ? 6.561 4.429 -14.536 1.00 97.00 496 PHE A C 1
ATOM 3915 O O . PHE A 1 496 ? 7.623 3.942 -14.933 1.00 97.00 496 PHE A O 1
ATOM 3922 N N . TYR A 1 497 ? 6.312 5.734 -14.565 1.00 94.50 497 TYR A N 1
ATOM 3923 C CA . TYR A 1 497 ? 7.288 6.741 -14.984 1.00 94.50 497 TYR A CA 1
ATOM 3924 C C . TYR A 1 497 ? 7.185 7.985 -14.105 1.00 94.50 497 TYR A C 1
ATOM 3926 O O . TYR A 1 497 ? 6.183 8.183 -13.427 1.00 94.50 497 TYR A O 1
ATOM 3934 N N . ASP A 1 498 ? 8.235 8.802 -14.055 1.00 92.62 498 ASP A N 1
ATOM 3935 C CA . ASP A 1 498 ? 8.286 10.018 -13.228 1.00 92.62 498 ASP A CA 1
ATOM 3936 C C . ASP A 1 498 ? 7.912 9.793 -11.746 1.00 92.62 498 ASP A C 1
ATOM 3938 O O . ASP A 1 498 ? 7.424 10.700 -11.067 1.00 92.62 498 ASP A O 1
ATOM 3942 N N . CYS A 1 499 ? 8.118 8.578 -11.234 1.00 94.69 499 CYS A N 1
ATOM 3943 C CA . CYS A 1 499 ? 7.837 8.206 -9.851 1.00 94.69 499 CYS A CA 1
ATOM 3944 C C . CYS A 1 499 ? 9.135 8.185 -9.029 1.00 94.69 499 CYS A C 1
ATOM 3946 O O . CYS A 1 499 ? 10.238 8.107 -9.564 1.00 94.69 499 CYS A O 1
ATOM 3948 N N . GLY A 1 500 ? 9.025 8.185 -7.702 1.00 93.88 500 GLY A N 1
ATOM 3949 C CA . GLY A 1 500 ? 10.188 8.065 -6.825 1.00 93.88 500 GLY A CA 1
ATOM 3950 C C . GLY A 1 500 ? 10.976 9.364 -6.645 1.00 93.88 500 GLY A C 1
ATOM 3951 O O . GLY A 1 500 ? 10.459 10.466 -6.821 1.00 93.88 500 GLY A O 1
ATOM 3952 N N . CYS A 1 501 ? 12.254 9.232 -6.278 1.00 93.06 501 CYS A N 1
ATOM 3953 C CA . CYS A 1 501 ? 13.129 10.372 -5.977 1.00 93.06 501 CYS A CA 1
ATOM 3954 C C . CYS A 1 501 ? 12.643 11.271 -4.830 1.00 93.06 501 CYS A C 1
ATOM 3956 O O . CYS A 1 501 ? 12.711 12.493 -4.923 1.00 93.06 501 CYS A O 1
ATOM 3958 N N . TYR A 1 502 ? 12.212 10.673 -3.719 1.00 95.38 502 TYR A N 1
ATOM 3959 C CA . TYR A 1 502 ? 11.870 11.427 -2.509 1.00 95.38 502 TYR A CA 1
ATOM 3960 C C . TYR A 1 502 ? 13.106 12.017 -1.800 1.00 95.38 502 TYR A C 1
ATOM 3962 O O . TYR A 1 502 ? 13.016 13.065 -1.169 1.00 95.38 502 TYR A O 1
ATOM 3970 N N . ASP A 1 503 ? 14.287 11.408 -1.945 1.00 93.06 503 ASP A N 1
ATOM 3971 C CA . ASP A 1 503 ? 15.541 11.974 -1.437 1.00 93.06 503 ASP A CA 1
ATOM 3972 C C . ASP A 1 503 ? 16.686 12.004 -2.466 1.00 93.06 503 ASP A C 1
ATOM 3974 O O . ASP A 1 503 ? 16.574 11.508 -3.591 1.00 93.06 503 ASP A O 1
ATOM 3978 N N . THR A 1 504 ? 17.825 12.573 -2.051 1.00 89.75 504 THR A N 1
ATOM 3979 C CA . THR A 1 504 ? 19.049 12.730 -2.862 1.00 89.75 504 THR A CA 1
ATOM 3980 C C . THR A 1 504 ? 19.599 11.423 -3.434 1.00 89.75 504 THR A C 1
ATOM 3982 O O . THR A 1 504 ? 20.247 11.404 -4.474 1.00 89.75 504 THR A O 1
ATOM 3985 N N . ASN A 1 505 ? 19.319 10.302 -2.773 1.00 88.81 505 ASN A N 1
ATOM 3986 C CA . ASN A 1 505 ? 19.754 8.980 -3.196 1.00 88.81 505 ASN A CA 1
ATOM 3987 C C . ASN A 1 505 ? 18.676 8.264 -4.020 1.00 88.81 505 ASN A C 1
ATOM 3989 O O . ASN A 1 505 ? 18.765 7.049 -4.209 1.00 88.81 505 ASN A O 1
ATOM 3993 N N . GLY A 1 506 ? 17.642 8.986 -4.455 1.00 87.12 506 GLY A N 1
ATOM 3994 C CA . GLY A 1 506 ? 16.494 8.427 -5.148 1.00 87.12 506 GLY A CA 1
ATOM 3995 C C . GLY A 1 506 ? 15.599 7.567 -4.258 1.00 87.12 506 GLY A C 1
ATOM 3996 O O . GLY A 1 506 ? 14.796 6.806 -4.784 1.00 87.12 506 GLY A O 1
ATOM 3997 N N . ARG A 1 507 ? 15.754 7.614 -2.928 1.00 85.69 507 ARG A N 1
ATOM 3998 C CA . ARG A 1 507 ? 15.029 6.725 -2.012 1.00 85.69 507 ARG A CA 1
ATOM 3999 C C . ARG A 1 507 ? 13.648 7.287 -1.730 1.00 85.69 507 ARG A C 1
ATOM 4001 O O . ARG A 1 507 ? 13.441 8.490 -1.778 1.00 85.69 507 ARG A O 1
ATOM 4008 N N . GLY A 1 508 ? 12.763 6.373 -1.370 1.00 90.56 508 GLY A N 1
ATOM 4009 C CA . GLY A 1 508 ? 11.462 6.546 -0.738 1.00 90.56 508 GLY A CA 1
ATOM 4010 C C . GLY A 1 508 ? 11.199 5.247 0.028 1.00 90.56 508 GLY A C 1
ATOM 4011 O O . GLY A 1 508 ? 12.153 4.591 0.452 1.00 90.56 508 GLY A O 1
ATOM 4012 N N . TYR A 1 509 ? 9.952 4.809 0.139 1.00 93.94 509 TYR A N 1
ATOM 4013 C CA . TYR A 1 509 ? 9.673 3.411 0.475 1.00 93.94 509 TYR A CA 1
ATOM 4014 C C . TYR A 1 509 ? 9.909 2.505 -0.737 1.00 93.94 509 TYR A C 1
ATOM 4016 O O . TYR A 1 509 ? 10.009 2.974 -1.873 1.00 93.94 509 TYR A O 1
ATOM 4024 N N . SER A 1 510 ? 10.034 1.204 -0.491 1.00 94.44 510 SER A N 1
ATOM 4025 C CA . SER A 1 510 ? 10.043 0.181 -1.540 1.00 94.44 510 SER A CA 1
ATOM 4026 C C . SER A 1 510 ? 8.732 0.190 -2.329 1.00 94.44 510 SER A C 1
ATOM 4028 O O . SER A 1 510 ? 7.732 0.746 -1.873 1.00 94.44 510 SER A O 1
ATOM 4030 N N . TRP A 1 511 ? 8.729 -0.418 -3.516 1.00 96.25 511 TRP A N 1
ATOM 4031 C CA . TRP A 1 511 ? 7.502 -0.569 -4.307 1.00 96.25 511 TRP A CA 1
ATOM 4032 C C . TRP A 1 511 ? 6.453 -1.396 -3.560 1.00 96.25 511 TRP A C 1
ATOM 4034 O O . TRP A 1 511 ? 5.299 -0.981 -3.465 1.00 96.25 511 TRP A O 1
ATOM 4044 N N . PHE A 1 512 ? 6.900 -2.505 -2.971 1.00 96.56 512 PHE A N 1
ATOM 4045 C CA . PHE A 1 512 ? 6.143 -3.346 -2.057 1.00 96.56 512 PHE A CA 1
ATOM 4046 C C . PHE A 1 512 ? 6.897 -3.405 -0.727 1.00 96.56 512 PHE A C 1
ATOM 4048 O O . PHE A 1 512 ? 7.947 -4.047 -0.617 1.00 96.56 512 PHE A O 1
ATOM 4055 N N . ALA A 1 513 ? 6.405 -2.659 0.263 1.00 91.81 513 ALA A N 1
ATOM 4056 C CA . ALA A 1 513 ? 7.010 -2.570 1.588 1.00 91.81 513 ALA A CA 1
ATOM 4057 C C . ALA A 1 513 ? 6.176 -3.343 2.619 1.00 91.81 513 ALA A C 1
ATOM 4059 O O . ALA A 1 513 ? 5.090 -2.898 2.995 1.00 91.81 513 ALA A O 1
ATOM 4060 N N . GLY A 1 514 ? 6.706 -4.482 3.076 1.00 84.94 514 GLY A N 1
ATOM 4061 C CA . GLY A 1 514 ? 6.129 -5.263 4.167 1.00 84.94 514 GLY A CA 1
ATOM 4062 C C . GLY A 1 514 ? 6.174 -4.507 5.504 1.00 84.94 514 GLY A C 1
ATOM 4063 O O . GLY A 1 514 ? 7.017 -3.619 5.676 1.00 84.94 514 GLY A O 1
ATOM 4064 N N . PRO A 1 515 ? 5.265 -4.823 6.443 1.00 78.31 515 PRO A N 1
ATOM 4065 C CA . PRO A 1 515 ? 5.109 -4.069 7.688 1.00 78.31 515 PRO A CA 1
ATOM 4066 C C . PRO A 1 515 ? 6.254 -4.276 8.695 1.00 78.31 515 PRO A C 1
ATOM 4068 O O . PRO A 1 515 ? 6.486 -3.417 9.544 1.00 78.31 515 PRO A O 1
ATOM 4071 N N . GLY A 1 516 ? 6.992 -5.387 8.612 1.00 79.75 516 GLY A N 1
ATOM 4072 C CA . GLY A 1 516 ? 8.229 -5.641 9.356 1.00 79.75 516 GLY A CA 1
ATOM 4073 C C . GLY A 1 516 ? 8.145 -5.754 10.869 1.00 79.75 516 GLY A C 1
ATOM 4074 O O . GLY A 1 516 ? 9.183 -5.832 11.526 1.00 79.75 516 GLY A O 1
ATOM 4075 N N . ASN A 1 517 ? 6.941 -5.786 11.432 1.00 82.12 517 ASN A N 1
ATOM 4076 C CA . ASN A 1 517 ? 6.726 -5.700 12.874 1.00 82.12 517 ASN A CA 1
ATOM 4077 C C . ASN A 1 517 ? 5.757 -6.748 13.447 1.00 82.12 517 ASN A C 1
ATOM 4079 O O . ASN A 1 517 ? 5.764 -6.945 14.658 1.00 82.12 517 ASN A O 1
ATOM 4083 N N . ASN A 1 518 ? 4.973 -7.454 12.624 1.00 84.62 518 ASN A N 1
ATOM 4084 C CA . ASN A 1 518 ? 4.013 -8.455 13.093 1.00 84.62 518 ASN A CA 1
ATOM 4085 C C . ASN A 1 518 ? 4.221 -9.810 12.398 1.00 84.62 518 ASN A C 1
ATOM 4087 O O . ASN A 1 518 ? 4.043 -9.945 11.188 1.00 84.62 518 ASN A O 1
ATOM 4091 N N . ARG A 1 519 ? 4.566 -10.839 13.187 1.00 86.06 519 ARG A N 1
ATOM 4092 C CA . ARG A 1 519 ? 4.836 -12.214 12.712 1.00 86.06 519 ARG A CA 1
ATOM 4093 C C . ARG A 1 519 ? 3.631 -12.898 12.054 1.00 86.06 519 ARG A C 1
ATOM 4095 O O . ARG A 1 519 ? 3.822 -13.871 11.334 1.00 86.06 519 ARG A O 1
ATOM 4102 N N . ASN A 1 520 ? 2.414 -12.423 12.322 1.00 85.94 520 ASN A N 1
ATOM 4103 C CA . ASN A 1 520 ? 1.167 -13.002 11.818 1.00 85.94 520 ASN A CA 1
ATOM 4104 C C . ASN A 1 520 ? 0.671 -12.332 10.525 1.00 85.94 520 ASN A C 1
ATOM 4106 O O . ASN A 1 520 ? -0.365 -12.739 9.990 1.00 85.94 520 ASN A O 1
ATOM 4110 N N . SER A 1 521 ? 1.377 -11.308 10.040 1.00 89.69 521 SER A N 1
ATOM 4111 C CA . SER A 1 521 ? 1.106 -10.662 8.755 1.00 89.69 521 SER A CA 1
ATOM 4112 C C . SER A 1 521 ? 1.695 -11.472 7.599 1.00 89.69 521 SER A C 1
ATOM 4114 O O . SER A 1 521 ? 2.759 -12.079 7.729 1.00 89.69 521 SER A O 1
ATOM 4116 N N . ASN A 1 522 ? 1.027 -11.455 6.446 1.00 91.81 522 ASN A N 1
ATOM 4117 C CA . ASN A 1 522 ? 1.554 -12.041 5.217 1.00 91.81 522 ASN A CA 1
ATOM 4118 C C . ASN A 1 522 ? 1.130 -11.213 4.001 1.00 91.81 522 ASN A C 1
ATOM 4120 O O . ASN A 1 522 ? 0.027 -11.351 3.481 1.00 91.81 522 ASN A O 1
ATOM 4124 N N . PHE A 1 523 ? 2.030 -10.339 3.560 1.00 89.56 523 PHE A N 1
ATOM 4125 C CA . PHE A 1 523 ? 1.817 -9.475 2.399 1.00 89.56 523 PHE A CA 1
ATOM 4126 C C . PHE A 1 523 ? 2.223 -10.146 1.075 1.00 89.56 523 PHE A C 1
ATOM 4128 O O . PHE A 1 523 ? 1.851 -9.694 -0.003 1.00 89.56 523 PHE A O 1
ATOM 4135 N N . TYR A 1 524 ? 2.993 -11.233 1.150 1.00 94.69 524 TYR A N 1
ATOM 4136 C CA . TYR A 1 524 ? 3.589 -11.897 -0.009 1.00 94.69 524 TYR A CA 1
ATOM 4137 C C . TYR A 1 524 ? 3.112 -13.336 -0.156 1.00 94.69 524 TYR A C 1
ATOM 4139 O O . TYR A 1 524 ? 3.830 -14.160 -0.725 1.00 94.69 524 TYR A O 1
ATOM 4147 N N . GLN A 1 525 ? 1.915 -13.643 0.358 1.00 95.81 525 GLN A N 1
ATOM 4148 C CA . GLN A 1 525 ? 1.328 -14.973 0.232 1.00 95.81 525 GLN A CA 1
ATOM 4149 C C . GLN A 1 525 ? 1.295 -15.386 -1.237 1.00 95.81 525 GLN A C 1
ATOM 4151 O O . GLN A 1 525 ? 1.840 -16.435 -1.565 1.00 95.81 525 GLN A O 1
ATOM 4156 N N . ASN A 1 526 ? 0.786 -14.509 -2.109 1.00 98.12 526 ASN A N 1
ATOM 4157 C CA . ASN A 1 526 ? 0.994 -14.564 -3.552 1.00 98.12 526 ASN A CA 1
ATOM 4158 C C . ASN A 1 526 ? 1.180 -13.147 -4.110 1.00 98.12 526 ASN A C 1
ATOM 4160 O O . ASN A 1 526 ? 0.210 -12.414 -4.270 1.00 98.12 526 ASN A O 1
ATOM 4164 N N . LEU A 1 527 ? 2.418 -12.762 -4.424 1.00 98.62 527 LEU A N 1
ATOM 4165 C CA . LEU A 1 527 ? 2.732 -11.514 -5.124 1.00 98.62 527 LEU A CA 1
ATOM 4166 C C . LEU A 1 527 ? 3.060 -11.812 -6.590 1.00 98.62 527 LEU A C 1
ATOM 4168 O O . LEU A 1 527 ? 4.001 -12.555 -6.874 1.00 98.62 527 LEU A O 1
ATOM 4172 N N . VAL A 1 528 ? 2.347 -11.177 -7.517 1.00 98.81 528 VAL A N 1
ATOM 4173 C CA . VAL A 1 528 ? 2.626 -11.198 -8.956 1.00 98.81 528 VAL A CA 1
ATOM 4174 C C . VAL A 1 528 ? 2.892 -9.780 -9.450 1.00 98.81 528 VAL A C 1
ATOM 4176 O O . VAL A 1 528 ? 2.021 -8.919 -9.416 1.00 98.81 528 VAL A O 1
ATOM 4179 N N . PHE A 1 529 ? 4.105 -9.553 -9.947 1.00 98.88 529 PHE A N 1
ATOM 4180 C CA . PHE A 1 529 ? 4.519 -8.349 -10.656 1.00 98.88 529 PHE A CA 1
ATOM 4181 C C . PHE A 1 529 ? 4.960 -8.753 -12.065 1.00 98.88 529 PHE A C 1
ATOM 4183 O O . PHE A 1 529 ? 6.087 -9.230 -12.252 1.00 98.88 529 PHE A O 1
ATOM 4190 N N . ARG A 1 530 ? 4.063 -8.631 -13.052 1.00 98.75 530 ARG A N 1
ATOM 4191 C CA . ARG A 1 530 ? 4.306 -9.143 -14.408 1.00 98.75 530 ARG A CA 1
ATOM 4192 C C . ARG A 1 530 ? 3.974 -8.160 -15.528 1.00 98.75 530 ARG A C 1
ATOM 4194 O O . ARG A 1 530 ? 2.987 -7.441 -15.459 1.00 98.75 530 ARG A O 1
ATOM 4201 N N . ASN A 1 531 ? 4.756 -8.190 -16.612 1.00 97.94 531 ASN A N 1
ATOM 4202 C CA . ASN A 1 531 ? 4.530 -7.369 -17.814 1.00 97.94 531 ASN A CA 1
ATOM 4203 C C . ASN A 1 531 ? 4.500 -5.859 -17.524 1.00 97.94 531 ASN A C 1
ATOM 4205 O O . ASN A 1 531 ? 3.830 -5.104 -18.225 1.00 97.94 531 ASN A O 1
ATOM 4209 N N . ASN A 1 532 ? 5.186 -5.414 -16.474 1.00 98.25 532 ASN A N 1
ATOM 4210 C CA . ASN A 1 532 ? 5.225 -4.009 -16.103 1.00 98.25 532 ASN A CA 1
ATOM 4211 C C . ASN A 1 532 ? 6.483 -3.333 -16.632 1.00 98.25 532 ASN A C 1
ATOM 4213 O O . ASN A 1 532 ? 7.506 -3.976 -16.876 1.00 98.25 532 ASN A O 1
ATOM 4217 N N . SER A 1 533 ? 6.439 -2.008 -16.690 1.00 97.12 533 SER A N 1
ATOM 4218 C CA . SER A 1 533 ? 7.611 -1.185 -16.958 1.00 97.12 533 SER A CA 1
ATOM 4219 C C . SER A 1 533 ? 7.839 -0.172 -15.854 1.00 97.12 533 SER A C 1
ATOM 4221 O O . SER A 1 533 ? 6.932 0.584 -15.525 1.00 97.12 533 SER A O 1
ATOM 4223 N N . ILE A 1 534 ? 9.052 -0.136 -15.303 1.00 97.06 534 ILE A N 1
ATOM 4224 C CA . ILE A 1 534 ? 9.491 0.890 -14.353 1.00 97.06 534 ILE A CA 1
ATOM 4225 C C . ILE A 1 534 ? 10.581 1.708 -15.029 1.00 97.06 534 ILE A C 1
ATOM 4227 O O . ILE A 1 534 ? 11.698 1.224 -15.220 1.00 97.06 534 ILE A O 1
ATOM 4231 N N . ILE A 1 535 ? 10.242 2.942 -15.391 1.00 95.19 535 ILE A N 1
ATOM 4232 C CA . ILE A 1 535 ? 11.079 3.825 -16.195 1.00 95.19 535 ILE A CA 1
ATOM 4233 C C . ILE A 1 535 ? 11.491 5.017 -15.345 1.00 95.19 535 ILE A C 1
ATOM 4235 O O . ILE A 1 535 ? 10.648 5.786 -14.884 1.00 95.19 535 ILE A O 1
ATOM 4239 N N . GLY A 1 536 ? 12.792 5.144 -15.075 1.00 92.38 536 GLY A N 1
ATOM 4240 C CA . GLY A 1 536 ? 13.321 6.315 -14.381 1.00 92.38 536 GLY A CA 1
ATOM 4241 C C . GLY A 1 536 ? 12.765 6.524 -12.980 1.00 92.38 536 GLY A C 1
ATOM 4242 O O . GLY A 1 536 ? 12.754 7.652 -12.508 1.00 92.38 536 GLY A O 1
ATOM 4243 N N . SER A 1 537 ? 12.272 5.469 -12.332 1.00 94.25 537 SER A N 1
ATOM 4244 C CA . SER A 1 537 ? 11.461 5.596 -11.122 1.00 94.25 537 SER A CA 1
ATOM 4245 C C . SER A 1 537 ? 12.150 4.974 -9.898 1.00 94.25 537 SER A C 1
ATOM 4247 O O . SER A 1 537 ? 11.788 3.872 -9.474 1.00 94.25 537 SER A O 1
ATOM 4249 N N . PRO A 1 538 ? 13.183 5.634 -9.338 1.00 92.19 538 PRO A N 1
ATOM 4250 C CA . PRO A 1 538 ? 14.000 5.078 -8.268 1.00 92.19 538 PRO A CA 1
ATOM 4251 C C . PRO A 1 538 ? 13.254 5.008 -6.934 1.00 92.19 538 PRO A C 1
ATOM 4253 O O . PRO A 1 538 ? 12.567 5.948 -6.531 1.00 92.19 538 PRO A O 1
ATOM 4256 N N . ARG A 1 539 ? 13.444 3.899 -6.215 1.00 92.44 539 ARG A N 1
ATOM 4257 C CA . ARG A 1 539 ? 12.921 3.664 -4.863 1.00 92.44 539 ARG A CA 1
ATOM 4258 C C . ARG A 1 539 ? 13.958 2.928 -4.013 1.00 92.44 539 ARG A C 1
ATOM 4260 O O . ARG A 1 539 ? 15.097 2.717 -4.421 1.00 92.44 539 ARG A O 1
ATOM 4267 N N . HIS A 1 540 ? 13.587 2.561 -2.789 1.00 93.31 540 HIS A N 1
ATOM 4268 C CA . HIS A 1 540 ? 14.482 1.799 -1.922 1.00 93.31 540 HIS A CA 1
ATOM 4269 C C . HIS A 1 540 ? 14.776 0.391 -2.467 1.00 93.31 540 HIS A C 1
ATOM 4271 O O . HIS A 1 540 ? 15.937 -0.005 -2.508 1.00 93.31 540 HIS A O 1
ATOM 4277 N N . ALA A 1 541 ? 13.748 -0.338 -2.903 1.00 94.94 541 ALA A N 1
ATOM 4278 C CA . ALA A 1 541 ? 13.838 -1.668 -3.508 1.00 94.94 541 ALA A CA 1
ATOM 4279 C C . ALA A 1 541 ? 12.499 -2.044 -4.180 1.00 94.94 541 ALA A C 1
ATOM 4281 O O . ALA A 1 541 ? 11.511 -1.323 -4.004 1.00 94.94 541 ALA A O 1
ATOM 4282 N N . LEU A 1 542 ? 12.442 -3.151 -4.938 1.00 96.88 542 LEU A N 1
ATOM 4283 C CA . LEU A 1 542 ? 11.162 -3.668 -5.459 1.00 96.88 542 LEU A CA 1
ATOM 4284 C C . LEU A 1 542 ? 10.348 -4.299 -4.324 1.00 96.88 542 LEU A C 1
ATOM 4286 O O . LEU A 1 542 ? 9.273 -3.807 -4.000 1.00 96.88 542 LEU A O 1
ATOM 4290 N N . VAL A 1 543 ? 10.885 -5.341 -3.686 1.00 96.56 543 VAL A N 1
ATOM 4291 C CA . VAL A 1 543 ? 10.214 -6.076 -2.603 1.00 96.56 543 VAL A CA 1
ATOM 4292 C C . VAL A 1 543 ? 11.065 -6.046 -1.344 1.00 96.56 543 VAL A C 1
ATOM 4294 O O . VAL A 1 543 ? 12.247 -6.403 -1.395 1.00 96.56 543 VAL A O 1
ATOM 4297 N N . THR A 1 544 ? 10.467 -5.661 -0.212 1.00 94.06 544 THR A N 1
ATOM 4298 C CA . THR A 1 544 ? 11.175 -5.643 1.076 1.00 94.06 544 THR A CA 1
ATOM 4299 C C . THR A 1 544 ? 10.374 -6.188 2.239 1.00 94.06 544 THR A C 1
ATOM 4301 O O . THR A 1 544 ? 9.234 -5.780 2.450 1.00 94.06 544 THR A O 1
ATOM 4304 N N . GLU A 1 545 ? 11.024 -7.038 3.031 1.00 91.38 545 GLU A N 1
ATOM 4305 C CA . GLU A 1 545 ? 10.624 -7.422 4.386 1.00 91.38 545 GLU A CA 1
ATOM 4306 C C . GLU A 1 545 ? 11.841 -8.026 5.099 1.00 91.38 545 GLU A C 1
ATOM 4308 O O . GLU A 1 545 ? 12.320 -9.110 4.760 1.00 91.38 545 GLU A O 1
ATOM 4313 N N . ASN A 1 546 ? 12.382 -7.280 6.060 1.00 89.62 546 ASN A N 1
ATOM 4314 C CA . ASN A 1 546 ? 13.635 -7.596 6.745 1.00 89.62 546 ASN A CA 1
ATOM 4315 C C . ASN A 1 546 ? 13.462 -7.774 8.256 1.00 89.62 546 ASN A C 1
ATOM 4317 O O . ASN A 1 546 ? 14.468 -7.842 8.968 1.00 89.62 546 ASN A O 1
ATOM 4321 N N . GLY A 1 547 ? 12.227 -7.846 8.757 1.00 88.50 547 GLY A N 1
ATOM 4322 C CA . GLY A 1 547 ? 11.957 -8.210 10.141 1.00 88.50 547 GLY A CA 1
ATOM 4323 C C . GLY A 1 547 ? 12.432 -9.635 10.425 1.00 88.50 547 GLY A C 1
ATOM 4324 O O . GLY A 1 547 ? 12.072 -10.573 9.716 1.00 88.50 547 GLY A O 1
ATOM 4325 N N . ASN A 1 548 ? 13.251 -9.817 11.463 1.00 91.19 548 ASN A N 1
ATOM 4326 C CA . ASN A 1 548 ? 13.614 -11.149 11.950 1.00 91.19 548 ASN A CA 1
ATOM 4327 C C . ASN A 1 548 ? 12.499 -11.664 12.868 1.00 91.19 548 ASN A C 1
ATOM 4329 O O . ASN A 1 548 ? 12.576 -11.524 14.089 1.00 91.19 548 ASN A O 1
ATOM 4333 N N . LEU A 1 549 ? 11.429 -12.169 12.260 1.00 88.81 549 LEU A N 1
ATOM 4334 C CA . LEU A 1 549 ? 10.204 -12.554 12.951 1.00 88.81 549 LEU A CA 1
ATOM 4335 C C . LEU A 1 549 ? 10.128 -14.074 13.120 1.00 88.81 549 LEU A C 1
ATOM 4337 O O . LEU A 1 549 ? 10.538 -14.844 12.253 1.00 88.81 549 LEU A O 1
ATOM 4341 N N . ALA A 1 550 ? 9.559 -14.519 14.240 1.00 90.25 550 ALA A N 1
ATOM 4342 C CA . ALA A 1 550 ? 9.291 -15.931 14.487 1.00 90.25 550 ALA A CA 1
ATOM 4343 C C . ALA A 1 550 ? 8.063 -16.387 13.683 1.00 90.25 550 ALA A C 1
ATOM 4345 O O . ALA A 1 550 ? 6.981 -16.528 14.240 1.00 90.25 550 ALA A O 1
ATOM 4346 N N . TRP A 1 551 ? 8.175 -16.565 12.370 1.00 89.38 551 TRP A N 1
ATOM 4347 C CA . TRP A 1 551 ? 7.030 -16.901 11.513 1.00 89.38 551 TRP A CA 1
ATOM 4348 C C . TRP A 1 551 ? 6.211 -18.103 12.035 1.00 89.38 551 TRP A C 1
ATOM 4350 O O . TRP A 1 551 ? 6.806 -19.093 12.471 1.00 89.38 551 TRP A O 1
ATOM 4360 N N . PRO A 1 552 ? 4.863 -18.034 12.037 1.00 88.38 552 PRO A N 1
ATOM 4361 C CA . PRO A 1 552 ? 4.012 -19.186 12.319 1.00 88.38 552 PRO A CA 1
ATOM 4362 C C . PRO A 1 552 ? 4.324 -20.380 11.408 1.00 88.38 552 PRO A C 1
ATOM 4364 O O . PRO A 1 552 ? 4.785 -20.223 10.274 1.00 88.38 552 PRO A O 1
ATOM 4367 N N . VAL A 1 553 ? 4.070 -21.592 11.906 1.00 88.12 553 VAL A N 1
ATOM 4368 C CA . VAL A 1 553 ? 4.251 -22.817 11.116 1.00 88.12 553 VAL A CA 1
ATOM 4369 C C . VAL A 1 553 ? 3.331 -22.766 9.896 1.00 88.12 553 VAL A C 1
ATOM 4371 O O . VAL A 1 553 ? 2.145 -22.484 10.024 1.00 88.12 553 VAL A O 1
ATOM 4374 N N . GLY A 1 554 ? 3.887 -23.047 8.716 1.00 88.56 554 GLY A N 1
ATOM 4375 C CA . GLY A 1 554 ? 3.148 -23.029 7.451 1.00 88.56 554 GLY A CA 1
ATOM 4376 C C . GLY A 1 554 ? 3.118 -21.675 6.738 1.00 88.56 554 GLY A C 1
ATOM 4377 O O . GLY A 1 554 ? 2.685 -21.627 5.591 1.00 88.56 554 GLY A O 1
ATOM 4378 N N . THR A 1 555 ? 3.617 -20.591 7.343 1.00 92.94 555 THR A N 1
ATOM 4379 C CA . THR A 1 555 ? 3.752 -19.308 6.639 1.00 92.94 555 THR A CA 1
ATOM 4380 C C . THR A 1 555 ? 4.776 -19.428 5.512 1.00 92.94 555 THR A C 1
ATOM 4382 O O . THR A 1 555 ? 5.951 -19.690 5.761 1.00 92.94 555 THR A O 1
ATOM 4385 N N . THR A 1 556 ? 4.344 -19.172 4.278 1.00 95.38 556 THR A N 1
ATOM 4386 C CA . THR A 1 556 ? 5.201 -19.134 3.086 1.00 95.38 556 THR A CA 1
ATOM 4387 C C . THR A 1 556 ? 4.906 -17.901 2.247 1.00 95.38 556 THR A C 1
ATOM 4389 O O . THR A 1 556 ? 3.773 -17.411 2.233 1.00 95.38 556 THR A O 1
ATOM 4392 N N . TRP A 1 557 ? 5.910 -17.433 1.509 1.00 96.62 557 TRP A N 1
ATOM 4393 C CA . TRP A 1 557 ? 5.746 -16.418 0.470 1.00 96.62 557 TRP A CA 1
ATOM 4394 C C . TRP A 1 557 ? 5.893 -17.025 -0.922 1.00 96.62 557 TRP A C 1
ATOM 4396 O O . TRP A 1 557 ? 6.737 -17.898 -1.138 1.00 96.62 557 TRP A O 1
ATOM 4406 N N . ASN A 1 558 ? 5.118 -16.520 -1.876 1.00 98.31 558 ASN A N 1
ATOM 4407 C CA . ASN A 1 558 ? 5.216 -16.860 -3.289 1.00 98.31 558 ASN A CA 1
ATOM 4408 C C . ASN A 1 558 ? 5.308 -15.567 -4.105 1.00 98.31 558 ASN A C 1
ATOM 4410 O O . ASN A 1 558 ? 4.303 -14.912 -4.374 1.00 98.31 558 ASN A O 1
ATOM 4414 N N . ILE A 1 559 ? 6.531 -15.176 -4.465 1.00 98.69 559 ILE A N 1
ATOM 4415 C CA . ILE A 1 559 ? 6.813 -13.915 -5.161 1.00 98.69 559 ILE A CA 1
ATOM 4416 C C . ILE A 1 559 ? 7.166 -14.210 -6.617 1.00 98.69 559 ILE A C 1
ATOM 4418 O O . ILE A 1 559 ? 8.085 -14.979 -6.890 1.00 98.69 559 ILE A O 1
ATOM 4422 N N . THR A 1 560 ? 6.479 -13.564 -7.555 1.00 98.88 560 THR A N 1
ATOM 4423 C CA . THR A 1 560 ? 6.720 -13.665 -8.997 1.00 98.88 560 THR A CA 1
ATOM 4424 C C . THR A 1 560 ? 7.019 -12.291 -9.580 1.00 98.88 560 THR A C 1
ATOM 4426 O O . THR A 1 560 ? 6.163 -11.415 -9.578 1.00 98.88 560 THR A O 1
ATOM 4429 N N . VAL A 1 561 ? 8.225 -12.120 -10.120 1.00 98.88 561 VAL A N 1
ATOM 4430 C CA . VAL A 1 561 ? 8.657 -10.941 -10.880 1.00 98.88 561 VAL A CA 1
ATOM 4431 C C . VAL A 1 561 ? 8.999 -11.404 -12.288 1.00 98.88 561 VAL A C 1
ATOM 4433 O O . VAL A 1 561 ? 10.063 -11.977 -12.531 1.00 98.88 561 VAL A O 1
ATOM 4436 N N . GLU A 1 562 ? 8.074 -11.220 -13.220 1.00 98.62 562 GLU A N 1
ATOM 4437 C CA . GLU A 1 562 ? 8.170 -11.838 -14.537 1.00 98.62 562 GLU A CA 1
ATOM 4438 C C . GLU A 1 562 ? 7.951 -10.860 -15.687 1.00 98.62 562 GLU A C 1
ATOM 4440 O O . GLU A 1 562 ? 6.985 -10.111 -15.711 1.00 98.62 562 GLU A O 1
ATOM 4445 N N . ASN A 1 563 ? 8.794 -10.944 -16.712 1.00 98.06 563 ASN A N 1
ATOM 4446 C CA . ASN A 1 563 ? 8.548 -10.265 -17.978 1.00 98.06 563 ASN A CA 1
ATOM 4447 C C . ASN A 1 563 ? 8.398 -8.736 -17.856 1.00 98.06 563 ASN A C 1
ATOM 4449 O O . ASN A 1 563 ? 7.640 -8.117 -18.595 1.00 98.06 563 ASN A O 1
ATOM 4453 N N . ASN A 1 564 ? 9.102 -8.127 -16.899 1.00 98.75 564 ASN A N 1
ATOM 4454 C CA . ASN A 1 564 ? 9.081 -6.684 -16.673 1.00 98.75 564 ASN A CA 1
ATOM 4455 C C . ASN A 1 564 ? 10.266 -5.995 -17.358 1.00 98.75 564 ASN A C 1
ATOM 4457 O O . ASN A 1 564 ? 11.328 -6.599 -17.520 1.00 98.75 564 ASN A O 1
ATOM 4461 N N . THR A 1 565 ? 10.113 -4.716 -17.695 1.00 98.06 565 THR A N 1
ATOM 4462 C CA . THR A 1 565 ? 11.194 -3.854 -18.190 1.00 98.06 565 THR A CA 1
ATOM 4463 C C . THR A 1 565 ? 11.579 -2.826 -17.130 1.00 98.06 565 THR A C 1
ATOM 4465 O O . THR A 1 565 ? 10.771 -2.009 -16.695 1.00 98.06 565 THR A O 1
ATOM 4468 N N . PHE A 1 566 ? 12.840 -2.845 -16.720 1.00 97.69 566 PHE A N 1
ATOM 4469 C CA . PHE A 1 566 ? 13.405 -1.968 -15.704 1.00 97.69 566 PHE A CA 1
ATOM 4470 C C . PHE A 1 566 ? 14.420 -1.029 -16.350 1.00 97.69 566 PHE A C 1
ATOM 4472 O O . PHE A 1 566 ? 15.503 -1.462 -16.743 1.00 97.69 566 PHE A O 1
ATOM 4479 N N . VAL A 1 567 ? 14.093 0.257 -16.435 1.00 95.38 567 VAL A N 1
ATOM 4480 C CA . VAL A 1 567 ? 14.964 1.284 -17.016 1.00 95.38 567 VAL A CA 1
ATOM 4481 C C . VAL A 1 567 ? 15.433 2.182 -15.895 1.00 95.38 567 VAL A C 1
ATOM 4483 O O . VAL A 1 567 ? 14.631 2.906 -15.304 1.00 95.38 567 VAL A O 1
ATOM 4486 N N . ASN A 1 568 ? 16.728 2.130 -15.582 1.00 92.88 568 ASN A N 1
ATOM 4487 C CA . ASN A 1 568 ? 17.303 2.898 -14.482 1.00 92.88 568 ASN A CA 1
ATOM 4488 C C . ASN A 1 568 ? 16.485 2.724 -13.179 1.00 92.88 568 ASN A C 1
ATOM 4490 O O . ASN A 1 568 ? 16.029 3.693 -12.571 1.00 92.88 568 ASN A O 1
ATOM 4494 N N . PHE A 1 569 ? 16.295 1.466 -12.757 1.00 88.44 569 PHE A N 1
ATOM 4495 C CA . PHE A 1 569 ? 15.365 1.071 -11.690 1.00 88.44 569 PHE A CA 1
ATOM 4496 C C . PHE A 1 569 ? 15.616 1.741 -10.334 1.00 88.44 569 PHE A C 1
ATOM 4498 O O . PHE A 1 569 ? 14.653 2.030 -9.635 1.00 88.44 569 PHE A O 1
ATOM 4505 N N . SER A 1 570 ? 16.873 1.981 -9.935 1.00 87.12 570 SER A N 1
ATOM 4506 C CA . SER A 1 570 ? 17.250 2.732 -8.715 1.00 87.12 570 SER A CA 1
ATOM 4507 C C . SER A 1 570 ? 18.736 3.170 -8.712 1.00 87.12 570 SER A C 1
ATOM 4509 O O . SER A 1 570 ? 19.489 2.816 -7.802 1.00 87.12 570 SER A O 1
ATOM 4511 N N . PRO A 1 571 ? 19.187 3.961 -9.708 1.00 85.00 571 PRO A N 1
ATOM 4512 C CA . PRO A 1 571 ? 20.605 4.179 -10.023 1.00 85.00 571 PRO A CA 1
ATOM 4513 C C . PRO A 1 571 ? 21.408 5.038 -9.037 1.00 85.00 571 PRO A C 1
ATOM 4515 O O . PRO A 1 571 ? 22.626 5.153 -9.183 1.00 85.00 571 PRO A O 1
ATOM 4518 N N . HIS A 1 572 ? 20.761 5.706 -8.081 1.00 84.44 572 HIS A N 1
ATOM 4519 C CA . HIS A 1 572 ? 21.359 6.860 -7.393 1.00 84.44 572 HIS A CA 1
ATOM 4520 C C . HIS A 1 572 ? 22.137 6.505 -6.125 1.00 84.44 572 HIS A C 1
ATOM 4522 O O . HIS A 1 572 ? 23.148 7.130 -5.813 1.00 84.44 572 HIS A O 1
ATOM 4528 N N . SER A 1 573 ? 21.681 5.508 -5.368 1.00 83.50 573 SER A N 1
ATOM 4529 C CA . SER A 1 573 ? 22.217 5.261 -4.028 1.00 83.50 573 SER A CA 1
ATOM 4530 C C . SER A 1 573 ? 23.550 4.510 -4.059 1.00 83.50 573 SER A C 1
ATOM 4532 O O . SER A 1 573 ? 23.629 3.369 -4.517 1.00 83.50 573 SER A O 1
ATOM 4534 N N . THR A 1 574 ? 24.573 5.093 -3.433 1.00 81.12 574 THR A N 1
ATOM 4535 C CA . THR A 1 574 ? 25.870 4.443 -3.160 1.00 81.12 574 THR A CA 1
ATOM 4536 C C . THR A 1 574 ? 25.789 3.408 -2.027 1.00 81.12 574 THR A C 1
ATOM 4538 O O . THR A 1 574 ? 26.643 2.527 -1.935 1.00 81.12 574 THR A O 1
ATOM 4541 N N . SER A 1 575 ? 24.752 3.479 -1.178 1.00 83.50 575 SER A N 1
ATOM 4542 C CA . SER A 1 575 ? 24.523 2.531 -0.077 1.00 83.50 575 SER A CA 1
ATOM 4543 C C . SER A 1 575 ? 24.231 1.131 -0.606 1.00 83.50 575 SER A C 1
ATOM 4545 O O . SER A 1 575 ? 23.332 0.952 -1.426 1.00 83.50 575 SER A O 1
ATOM 4547 N N . SER A 1 576 ? 24.943 0.134 -0.082 1.00 79.50 576 SER A N 1
ATOM 4548 C CA . SER A 1 576 ? 24.834 -1.258 -0.522 1.00 79.50 576 SER A CA 1
ATOM 4549 C C . SER A 1 576 ? 23.481 -1.906 -0.203 1.00 79.50 576 SER A C 1
ATOM 4551 O O . SER A 1 576 ? 23.109 -2.867 -0.865 1.00 79.50 576 SER A O 1
ATOM 4553 N N . GLY A 1 577 ? 22.726 -1.381 0.766 1.00 79.50 577 GLY A N 1
ATOM 4554 C CA . GLY A 1 577 ? 21.402 -1.904 1.115 1.00 79.50 577 GLY A CA 1
ATOM 4555 C C . GLY A 1 577 ? 20.257 -1.410 0.229 1.00 79.50 577 GLY A C 1
ATOM 4556 O O . GLY A 1 577 ? 19.119 -1.717 0.529 1.00 79.50 577 GLY A O 1
ATOM 4557 N N . HIS A 1 578 ? 20.509 -0.554 -0.765 1.00 85.50 578 HIS A N 1
ATOM 4558 C CA . HIS A 1 578 ? 19.447 0.158 -1.489 1.00 85.50 578 HIS A CA 1
ATOM 4559 C C . HIS A 1 578 ? 19.488 -0.153 -2.988 1.00 85.50 578 HIS A C 1
ATOM 4561 O O . HIS A 1 578 ? 20.532 -0.521 -3.518 1.00 85.50 578 HIS A O 1
ATOM 4567 N N . GLY A 1 579 ? 18.381 0.046 -3.695 1.00 87.75 579 GLY A N 1
ATOM 4568 C CA . GLY A 1 579 ? 18.238 -0.291 -5.112 1.00 87.75 579 GLY A CA 1
ATOM 4569 C C . GLY A 1 579 ? 18.308 -1.796 -5.378 1.00 87.75 579 GLY A C 1
ATOM 4570 O O . GLY A 1 579 ? 18.825 -2.204 -6.415 1.00 87.75 579 GLY A O 1
ATOM 4571 N N . LEU A 1 580 ? 17.861 -2.606 -4.413 1.00 94.38 580 LEU A N 1
ATOM 4572 C CA . LEU A 1 580 ? 17.759 -4.060 -4.533 1.00 94.38 580 LEU A CA 1
ATOM 4573 C C . LEU A 1 580 ? 16.441 -4.439 -5.216 1.00 94.38 580 LEU A C 1
ATOM 4575 O O . LEU A 1 580 ? 15.406 -3.820 -4.974 1.00 94.38 580 LEU A O 1
ATOM 4579 N N . MET A 1 581 ? 16.445 -5.500 -6.017 1.00 95.81 581 MET A N 1
ATOM 4580 C CA . MET A 1 581 ? 15.196 -6.131 -6.454 1.00 95.81 581 MET A CA 1
ATOM 4581 C C . MET A 1 581 ? 14.518 -6.815 -5.263 1.00 95.81 581 MET A C 1
ATOM 4583 O O . MET A 1 581 ? 13.336 -6.610 -5.013 1.00 95.81 581 MET A O 1
ATOM 4587 N N . PHE A 1 582 ? 15.281 -7.564 -4.467 1.00 96.38 582 PHE A N 1
ATOM 4588 C CA . PHE A 1 582 ? 14.749 -8.263 -3.297 1.00 96.38 582 PHE A CA 1
ATOM 4589 C C . PHE A 1 582 ? 15.602 -7.973 -2.062 1.00 96.38 582 PHE A C 1
ATOM 4591 O O . PHE A 1 582 ? 16.767 -8.370 -1.998 1.00 96.38 582 PHE A O 1
ATOM 4598 N N . GLU A 1 583 ? 15.026 -7.305 -1.063 1.00 94.50 583 GLU A N 1
ATOM 4599 C CA . GLU A 1 583 ? 15.619 -7.206 0.274 1.00 94.50 583 GLU A CA 1
ATOM 4600 C C . GLU A 1 583 ? 14.723 -7.936 1.284 1.00 94.50 583 GLU A C 1
ATOM 4602 O O . GLU A 1 583 ? 13.884 -7.343 1.962 1.00 94.50 583 GLU A O 1
ATOM 4607 N N . THR A 1 584 ? 14.881 -9.258 1.328 1.00 93.31 584 THR A N 1
ATOM 4608 C CA . THR A 1 584 ? 14.028 -10.188 2.080 1.00 93.31 584 THR A CA 1
ATOM 4609 C C . THR A 1 584 ? 14.869 -11.115 2.960 1.00 93.31 584 THR A C 1
ATOM 4611 O O . THR A 1 584 ? 14.851 -12.340 2.826 1.00 93.31 584 THR A O 1
ATOM 4614 N N . ARG A 1 585 ? 15.675 -10.538 3.863 1.00 91.12 585 ARG A N 1
ATOM 4615 C CA . ARG A 1 585 ? 16.726 -11.274 4.598 1.00 91.12 585 ARG A CA 1
ATOM 4616 C C . ARG A 1 585 ? 16.217 -12.489 5.368 1.00 91.12 585 ARG A C 1
ATOM 4618 O O . ARG A 1 585 ? 16.869 -13.533 5.331 1.00 91.12 585 ARG A O 1
ATOM 4625 N N . TYR A 1 586 ? 15.082 -12.350 6.049 1.00 92.25 586 TYR A N 1
ATOM 4626 C CA . TYR A 1 586 ? 14.519 -13.366 6.947 1.00 92.25 586 TYR A CA 1
ATOM 4627 C C . TYR A 1 586 ? 13.197 -13.926 6.417 1.00 92.25 586 TYR A C 1
ATOM 4629 O O . TYR A 1 586 ? 12.234 -14.099 7.161 1.00 92.25 586 TYR A O 1
ATOM 4637 N N . ILE A 1 587 ? 13.159 -14.199 5.114 1.00 92.88 587 ILE A N 1
ATOM 4638 C CA . ILE A 1 587 ? 12.036 -14.851 4.439 1.00 92.88 587 ILE A CA 1
ATOM 4639 C C . ILE A 1 587 ? 11.620 -16.166 5.150 1.00 92.88 587 ILE A C 1
ATOM 4641 O O . ILE A 1 587 ? 12.503 -16.911 5.596 1.00 92.88 587 ILE A O 1
ATOM 4645 N N . PRO A 1 588 ? 10.311 -16.477 5.280 1.00 93.88 588 PRO A N 1
ATOM 4646 C CA . PRO A 1 588 ? 9.836 -17.719 5.890 1.00 93.88 588 PRO A CA 1
ATOM 4647 C C . PRO A 1 588 ? 10.322 -18.974 5.157 1.00 93.88 588 PRO A C 1
ATOM 4649 O O . PRO A 1 588 ? 10.478 -18.983 3.932 1.00 93.88 588 PRO A O 1
ATOM 4652 N N . MET A 1 589 ? 10.527 -20.055 5.910 1.00 92.94 589 MET A N 1
ATOM 4653 C CA . MET A 1 589 ? 10.909 -21.360 5.362 1.00 92.94 589 MET A CA 1
ATOM 4654 C C . MET A 1 589 ? 9.855 -21.879 4.372 1.00 92.94 589 MET A C 1
ATOM 4656 O O . MET A 1 589 ? 8.663 -21.754 4.616 1.00 92.94 589 MET A O 1
ATOM 4660 N N . GLY A 1 590 ? 10.297 -22.489 3.271 1.00 94.88 590 GLY A N 1
ATOM 4661 C CA . GLY A 1 590 ? 9.421 -23.059 2.241 1.00 94.88 590 GLY A CA 1
ATOM 4662 C C . GLY A 1 590 ? 8.923 -22.054 1.199 1.00 94.88 590 GLY A C 1
ATOM 4663 O O . GLY A 1 590 ? 8.217 -22.443 0.274 1.00 94.88 590 GLY A O 1
ATOM 4664 N N . SER A 1 591 ? 9.309 -20.781 1.311 1.00 97.31 591 SER A N 1
ATOM 4665 C CA . SER A 1 591 ? 8.940 -19.746 0.340 1.00 97.31 591 SER A CA 1
ATOM 4666 C C . SER A 1 591 ? 9.567 -19.970 -1.045 1.00 97.31 591 SER A C 1
ATOM 4668 O O . SER A 1 591 ? 10.580 -20.664 -1.196 1.00 97.31 591 SER A O 1
ATOM 4670 N N . LYS A 1 592 ? 8.983 -19.332 -2.065 1.00 97.81 592 LYS A N 1
ATOM 4671 C CA . LYS A 1 592 ? 9.446 -19.351 -3.457 1.00 97.81 592 LYS A CA 1
ATOM 4672 C C . LYS A 1 592 ? 9.606 -17.936 -4.015 1.00 97.81 592 LYS A C 1
ATOM 4674 O O . LYS A 1 592 ? 8.722 -17.096 -3.851 1.00 97.81 592 LYS A O 1
ATOM 4679 N N . ILE A 1 593 ? 10.705 -17.701 -4.737 1.00 98.50 593 ILE A N 1
ATOM 4680 C CA . ILE A 1 593 ? 10.890 -16.499 -5.564 1.00 98.50 593 ILE A CA 1
ATOM 4681 C C . ILE A 1 593 ? 11.111 -16.905 -7.023 1.00 98.50 593 ILE A C 1
ATOM 4683 O O . ILE A 1 593 ? 12.084 -17.581 -7.356 1.00 98.50 593 ILE A O 1
ATOM 4687 N N . THR A 1 594 ? 10.223 -16.443 -7.896 1.00 98.81 594 THR A N 1
ATOM 4688 C CA . THR A 1 594 ? 10.331 -16.546 -9.352 1.00 98.81 594 THR A CA 1
ATOM 4689 C C . THR A 1 594 ? 10.769 -15.193 -9.905 1.00 98.81 594 THR A C 1
ATOM 4691 O O . THR A 1 594 ? 10.105 -14.186 -9.666 1.00 98.81 594 THR A O 1
ATOM 4694 N N . CYS A 1 595 ? 11.873 -15.151 -10.648 1.00 98.69 595 CYS A N 1
ATOM 4695 C CA . CYS A 1 595 ? 12.374 -13.939 -11.294 1.00 98.69 595 CYS A CA 1
ATOM 4696 C C . CYS A 1 595 ? 12.833 -14.287 -12.706 1.00 98.69 595 CYS A C 1
ATOM 4698 O O . CYS A 1 595 ? 13.948 -14.774 -12.891 1.00 98.69 595 CYS A O 1
ATOM 4700 N N . ARG A 1 596 ? 11.976 -14.087 -13.709 1.00 98.25 596 ARG A N 1
ATOM 4701 C CA . ARG A 1 596 ? 12.266 -14.569 -15.064 1.00 98.25 596 ARG A CA 1
ATOM 4702 C C . ARG A 1 596 ? 11.851 -13.624 -16.169 1.00 98.25 596 ARG A C 1
ATOM 4704 O O . ARG A 1 596 ? 10.902 -12.859 -16.018 1.00 98.25 596 ARG A O 1
ATOM 4711 N N . LYS A 1 597 ? 12.536 -13.718 -17.306 1.00 98.31 597 LYS A N 1
ATOM 4712 C CA . LYS A 1 597 ? 12.226 -12.934 -18.512 1.00 98.31 597 LYS A CA 1
ATOM 4713 C C . LYS A 1 597 ? 12.231 -11.419 -18.301 1.00 98.31 597 LYS A C 1
ATOM 4715 O O . LYS A 1 597 ? 11.621 -10.702 -19.083 1.00 98.31 597 LYS A O 1
ATOM 4720 N N . ASN A 1 598 ? 12.891 -10.902 -17.268 1.00 98.81 598 ASN A N 1
ATOM 4721 C CA . ASN A 1 598 ? 12.958 -9.458 -17.053 1.00 98.81 598 ASN A CA 1
ATOM 4722 C C . ASN A 1 598 ? 14.054 -8.831 -17.924 1.00 98.81 598 ASN A C 1
ATOM 4724 O O . ASN A 1 598 ? 15.084 -9.458 -18.178 1.00 98.81 598 ASN A O 1
ATOM 4728 N N . LEU A 1 599 ? 13.826 -7.592 -18.356 1.00 98.44 599 LEU A N 1
ATOM 4729 C CA . LEU A 1 599 ? 14.774 -6.772 -19.102 1.00 98.44 599 LEU A CA 1
ATOM 4730 C C . LEU A 1 599 ? 15.309 -5.648 -18.210 1.00 98.44 599 LEU A C 1
ATOM 4732 O O . LEU A 1 599 ? 14.529 -4.877 -17.654 1.00 98.44 599 LEU A O 1
ATOM 4736 N N . PHE A 1 600 ? 16.629 -5.514 -18.128 1.00 97.69 600 PHE A N 1
ATOM 4737 C CA . PHE A 1 600 ? 17.310 -4.425 -17.432 1.00 97.69 600 PHE A CA 1
ATOM 4738 C C . PHE A 1 600 ? 18.002 -3.486 -18.422 1.00 97.69 600 PHE A C 1
ATOM 4740 O O . PHE A 1 600 ? 18.771 -3.916 -19.281 1.00 97.69 600 PHE A O 1
ATOM 4747 N N . VAL A 1 601 ? 17.747 -2.188 -18.288 1.00 95.81 601 VAL A N 1
ATOM 4748 C CA . VAL A 1 601 ? 18.272 -1.148 -19.176 1.00 95.81 601 VAL A CA 1
ATOM 4749 C C . VAL A 1 601 ? 18.924 -0.067 -18.324 1.00 95.81 601 VAL A C 1
ATOM 4751 O O . VAL A 1 601 ? 18.268 0.572 -17.501 1.00 95.81 601 VAL A O 1
ATOM 4754 N N . MET A 1 602 ? 20.222 0.141 -18.533 1.00 92.50 602 MET A N 1
ATOM 4755 C CA . MET A 1 602 ? 20.995 1.198 -17.881 1.00 92.50 602 MET A CA 1
ATOM 4756 C C . MET A 1 602 ? 21.466 2.175 -18.950 1.00 92.50 602 MET A C 1
ATOM 4758 O O . MET A 1 602 ? 22.166 1.783 -19.881 1.00 92.50 602 MET A O 1
ATOM 4762 N N . VAL A 1 603 ? 21.060 3.436 -18.832 1.00 92.88 603 VAL A N 1
ATOM 4763 C CA . VAL A 1 603 ? 21.281 4.442 -19.879 1.00 92.88 603 VAL A CA 1
ATOM 4764 C C . VAL A 1 603 ? 21.448 5.830 -19.273 1.00 92.88 603 VAL A C 1
ATOM 4766 O O . VAL A 1 603 ? 20.827 6.170 -18.266 1.00 92.88 603 VAL A O 1
ATOM 4769 N N . LYS A 1 604 ? 22.328 6.630 -19.866 1.00 93.12 604 LYS A N 1
ATOM 4770 C CA . LYS A 1 604 ? 22.627 8.007 -19.457 1.00 93.12 604 LYS A CA 1
ATOM 4771 C C . LYS A 1 604 ? 21.957 8.997 -20.403 1.00 93.12 604 LYS A C 1
ATOM 4773 O O . LYS A 1 604 ? 21.670 8.638 -21.537 1.00 93.12 604 LYS A O 1
ATOM 4778 N N . ALA A 1 605 ? 21.750 10.240 -19.972 1.00 93.88 605 ALA A N 1
ATOM 4779 C CA . ALA A 1 605 ? 21.232 11.291 -20.862 1.00 93.88 605 ALA A CA 1
ATOM 4780 C C . ALA A 1 605 ? 22.219 11.656 -21.990 1.00 93.88 605 ALA A C 1
ATOM 4782 O O . ALA A 1 605 ? 21.826 12.164 -23.033 1.00 93.88 605 ALA A O 1
ATOM 4783 N N . GLY A 1 606 ? 23.511 11.421 -21.764 1.00 91.31 606 GLY A N 1
ATOM 4784 C CA . GLY A 1 606 ? 24.603 11.704 -22.690 1.00 91.31 606 GLY A CA 1
ATOM 4785 C C . GLY A 1 606 ? 25.935 11.770 -21.943 1.00 91.31 606 GLY A C 1
ATOM 4786 O O . GLY A 1 606 ? 25.999 11.462 -20.751 1.00 91.31 606 GLY A O 1
ATOM 4787 N N . ASP A 1 607 ? 26.993 12.215 -22.617 1.00 88.00 607 ASP A N 1
ATOM 4788 C CA . ASP A 1 607 ? 28.359 12.224 -22.065 1.00 88.00 607 ASP A CA 1
ATOM 4789 C C . ASP A 1 607 ? 28.532 13.114 -20.821 1.00 88.00 607 ASP A C 1
ATOM 4791 O O . ASP A 1 607 ? 29.421 12.878 -20.004 1.00 88.00 607 ASP A O 1
ATOM 4795 N N . SER A 1 608 ? 27.684 14.134 -20.655 1.00 87.50 608 SER A N 1
ATOM 4796 C CA . SER A 1 608 ? 27.698 15.035 -19.493 1.00 87.50 608 SER A CA 1
ATOM 4797 C C . SER A 1 608 ? 27.041 14.443 -18.242 1.00 87.50 608 SER A C 1
ATOM 4799 O O . SER A 1 608 ? 27.111 15.039 -17.168 1.00 87.50 608 SER A O 1
ATOM 4801 N N . ASP A 1 609 ? 26.392 13.287 -18.361 1.00 90.88 609 ASP A N 1
ATOM 4802 C CA . ASP A 1 609 ? 25.720 12.619 -17.257 1.00 90.88 609 ASP A CA 1
ATOM 4803 C C . ASP A 1 609 ? 26.706 11.762 -16.452 1.00 90.88 609 ASP A C 1
ATOM 4805 O O . ASP A 1 609 ? 27.060 10.632 -16.803 1.00 90.88 609 ASP A O 1
ATOM 4809 N N . ASP A 1 610 ? 27.152 12.297 -15.321 1.00 87.62 610 ASP A N 1
ATOM 4810 C CA . ASP A 1 610 ? 28.124 11.654 -14.439 1.00 87.62 610 ASP A CA 1
ATOM 4811 C C . ASP A 1 610 ? 27.493 10.681 -13.423 1.00 87.62 610 ASP A C 1
ATOM 4813 O O . ASP A 1 610 ? 28.172 10.237 -12.495 1.00 87.62 610 ASP A O 1
ATOM 4817 N N . ARG A 1 611 ? 26.218 10.284 -13.590 1.00 87.62 611 ARG A N 1
ATOM 4818 C CA . ARG A 1 611 ? 25.604 9.260 -12.728 1.00 87.62 611 ARG A CA 1
ATOM 4819 C C . ARG A 1 611 ? 26.408 7.965 -12.742 1.00 87.62 611 ARG A C 1
ATOM 4821 O O . ARG A 1 611 ? 26.812 7.464 -13.794 1.00 87.62 611 ARG A O 1
ATOM 4828 N N . TYR A 1 612 ? 26.550 7.378 -11.558 1.00 81.94 612 TYR A N 1
ATOM 4829 C CA . TYR A 1 612 ? 27.179 6.072 -11.389 1.00 81.94 612 TYR A CA 1
ATOM 4830 C C . TYR A 1 612 ? 26.263 4.915 -11.771 1.00 81.94 612 TYR A C 1
ATOM 4832 O O . TYR A 1 612 ? 26.772 3.839 -12.022 1.00 81.94 612 TYR A O 1
ATOM 4840 N N . LEU A 1 613 ? 24.940 5.099 -11.855 1.00 87.00 613 LEU A N 1
ATOM 4841 C CA . LEU A 1 613 ? 24.029 4.043 -12.313 1.00 87.00 613 LEU A CA 1
ATOM 4842 C C . LEU A 1 613 ? 24.120 2.745 -11.472 1.00 87.00 613 LEU A C 1
ATOM 4844 O O . LEU A 1 613 ? 24.306 1.652 -11.997 1.00 87.00 613 LEU A O 1
ATOM 4848 N N . TYR A 1 614 ? 24.003 2.857 -10.145 1.00 88.19 614 TYR A N 1
ATOM 4849 C CA . TYR A 1 614 ? 24.032 1.706 -9.234 1.00 88.19 614 TYR A CA 1
ATOM 4850 C C . TYR A 1 614 ? 22.855 0.744 -9.455 1.00 88.19 614 TYR A C 1
ATOM 4852 O O . TYR A 1 614 ? 21.700 1.157 -9.449 1.00 88.19 614 TYR A O 1
ATOM 4860 N N . MET A 1 615 ? 23.132 -0.557 -9.550 1.00 88.44 615 MET A N 1
ATOM 4861 C CA . MET A 1 615 ? 22.102 -1.594 -9.667 1.00 88.44 615 MET A CA 1
ATOM 4862 C C . MET A 1 615 ? 22.482 -2.812 -8.826 1.00 88.44 615 MET A C 1
ATOM 4864 O O . MET A 1 615 ? 23.613 -3.301 -8.900 1.00 88.44 615 MET A O 1
ATOM 4868 N N . ARG A 1 616 ? 21.546 -3.307 -8.008 1.00 92.00 616 ARG A N 1
ATOM 4869 C CA . ARG A 1 616 ? 21.790 -4.412 -7.071 1.00 92.00 616 ARG A CA 1
ATOM 4870 C C . ARG A 1 616 ? 20.705 -5.474 -7.195 1.00 92.00 616 ARG A C 1
ATOM 4872 O O . ARG A 1 616 ? 19.543 -5.159 -7.431 1.00 92.00 616 ARG A O 1
ATOM 4879 N N . GLY A 1 617 ? 21.101 -6.733 -7.042 1.00 94.69 617 GLY A N 1
ATOM 4880 C CA . GLY A 1 617 ? 20.217 -7.873 -7.257 1.00 94.69 617 GLY A CA 1
ATOM 4881 C C . GLY A 1 617 ? 19.367 -8.164 -6.028 1.00 94.69 617 GLY A C 1
ATOM 4882 O O . GLY A 1 617 ? 18.226 -7.719 -5.930 1.00 94.69 617 GLY A O 1
ATOM 4883 N N . MET A 1 618 ? 19.900 -8.937 -5.088 1.00 94.69 618 MET A N 1
ATOM 4884 C CA . MET A 1 618 ? 19.131 -9.455 -3.962 1.00 94.69 618 MET A CA 1
ATOM 4885 C C . MET A 1 618 ? 19.974 -9.737 -2.727 1.00 94.69 618 MET A C 1
ATOM 4887 O O . MET A 1 618 ? 21.125 -10.149 -2.834 1.00 94.69 618 MET A O 1
ATOM 4891 N N . ARG A 1 619 ? 19.368 -9.578 -1.550 1.00 93.25 619 ARG A N 1
ATOM 4892 C CA . ARG A 1 619 ? 19.998 -9.910 -0.274 1.00 93.25 619 ARG A CA 1
ATOM 4893 C C . ARG A 1 619 ? 19.069 -10.762 0.583 1.00 93.25 619 ARG A C 1
ATOM 4895 O O . ARG A 1 619 ? 18.134 -10.241 1.191 1.00 93.25 619 ARG A O 1
ATOM 4902 N N . ILE A 1 620 ? 19.373 -12.053 0.660 1.00 91.75 620 ILE A N 1
ATOM 4903 C CA . ILE A 1 620 ? 18.614 -13.058 1.406 1.00 91.75 620 ILE A CA 1
ATOM 4904 C C . ILE A 1 620 ? 19.567 -13.859 2.295 1.00 91.75 620 ILE A C 1
ATOM 4906 O O . ILE A 1 620 ? 20.600 -14.339 1.835 1.00 91.75 620 ILE A O 1
ATOM 4910 N N . SER A 1 621 ? 19.214 -14.005 3.574 1.00 88.00 621 SER A N 1
ATOM 4911 C CA . SER A 1 621 ? 20.021 -14.753 4.546 1.00 88.00 621 SER A CA 1
ATOM 4912 C C . SER A 1 621 ? 19.485 -16.167 4.781 1.00 88.00 621 SER A C 1
ATOM 4914 O O . SER A 1 621 ? 20.274 -17.089 4.975 1.00 88.00 621 SER A O 1
ATOM 4916 N N . ASN A 1 622 ? 18.160 -16.357 4.780 1.00 84.62 622 ASN A N 1
ATOM 4917 C CA . ASN A 1 622 ? 17.555 -17.680 4.935 1.00 84.62 622 ASN A CA 1
ATOM 4918 C C . ASN A 1 622 ? 17.632 -18.475 3.622 1.00 84.62 622 ASN A C 1
ATOM 4920 O O . ASN A 1 622 ? 17.179 -18.009 2.584 1.00 84.62 622 ASN A O 1
ATOM 4924 N N . GLN A 1 623 ? 18.181 -19.687 3.689 1.00 85.25 623 GLN A N 1
ATOM 4925 C CA . GLN A 1 623 ? 18.416 -20.549 2.526 1.00 85.25 623 GLN A CA 1
ATOM 4926 C C . GLN A 1 623 ? 17.445 -21.739 2.449 1.00 85.25 623 GLN A C 1
ATOM 4928 O O . GLN A 1 623 ? 17.572 -22.586 1.574 1.00 85.25 623 GLN A O 1
ATOM 4933 N N . ALA A 1 624 ? 16.454 -21.826 3.342 1.00 90.00 624 ALA A N 1
ATOM 4934 C CA . ALA A 1 624 ? 15.410 -22.850 3.284 1.00 90.00 624 ALA A CA 1
ATOM 4935 C C . ALA A 1 624 ? 14.243 -22.416 2.374 1.00 90.00 624 ALA A C 1
ATOM 4937 O O . ALA A 1 624 ? 13.089 -22.390 2.804 1.00 90.00 624 ALA A O 1
ATOM 4938 N N . ILE A 1 625 ? 14.558 -22.028 1.135 1.00 93.88 625 ILE A N 1
ATOM 4939 C CA . ILE A 1 625 ? 13.618 -21.525 0.120 1.00 93.88 625 ILE A CA 1
ATOM 4940 C C . ILE A 1 625 ? 13.975 -22.062 -1.271 1.00 93.88 625 ILE A C 1
ATOM 4942 O O . ILE A 1 625 ? 15.037 -22.655 -1.459 1.00 93.88 625 ILE A O 1
ATOM 4946 N N . SER A 1 626 ? 13.092 -21.851 -2.248 1.00 96.88 626 SER A N 1
ATOM 4947 C CA . SER A 1 626 ? 13.318 -22.243 -3.645 1.00 96.88 626 SER A CA 1
ATOM 4948 C C . SER A 1 626 ? 13.312 -21.046 -4.593 1.00 96.88 626 SER A C 1
ATOM 4950 O O . SER A 1 626 ? 12.588 -20.067 -4.386 1.00 96.88 626 SER A O 1
ATOM 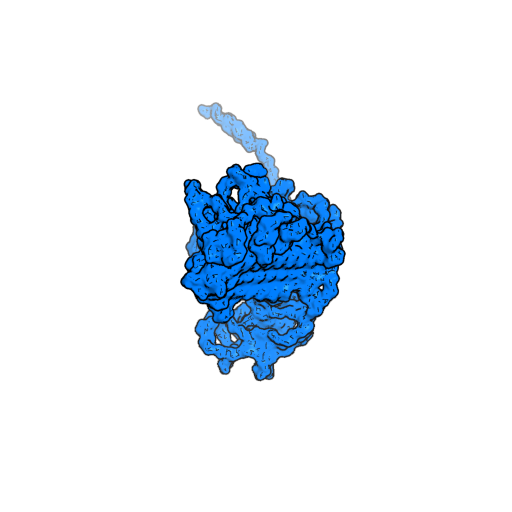4952 N N . TYR A 1 627 ? 14.110 -21.139 -5.655 1.00 98.25 627 TYR A N 1
ATOM 4953 C CA . TYR A 1 627 ? 14.213 -20.111 -6.684 1.00 98.25 627 TYR A CA 1
ATOM 4954 C C . TYR A 1 627 ? 13.841 -20.653 -8.067 1.00 98.25 627 TYR A C 1
ATOM 4956 O O . TYR A 1 627 ? 14.134 -21.800 -8.408 1.00 98.25 627 TYR A O 1
ATOM 4964 N N . ASP A 1 628 ? 13.220 -19.796 -8.872 1.00 98.25 628 ASP A N 1
ATOM 4965 C CA . ASP A 1 628 ? 13.011 -19.989 -10.308 1.00 98.25 628 ASP A CA 1
ATOM 4966 C C . ASP A 1 628 ? 13.460 -18.722 -11.046 1.00 98.25 628 ASP A C 1
ATOM 4968 O O . ASP A 1 628 ? 12.670 -17.838 -11.389 1.00 98.25 628 ASP A O 1
ATOM 4972 N N . PHE A 1 629 ? 14.779 -18.591 -11.176 1.00 98.25 629 PHE A N 1
ATOM 4973 C CA . PHE A 1 629 ? 15.434 -17.529 -11.925 1.00 98.25 629 PHE A CA 1
ATOM 4974 C C . PHE A 1 629 ? 15.821 -18.082 -13.282 1.00 98.25 629 PHE A C 1
ATOM 4976 O O . PHE A 1 629 ? 16.475 -19.125 -13.333 1.00 98.25 629 PHE A O 1
ATOM 4983 N N . SER A 1 630 ? 15.406 -17.400 -14.351 1.00 97.38 630 SER A N 1
ATOM 4984 C CA . SER A 1 630 ? 15.729 -17.782 -15.728 1.00 97.38 630 SER A CA 1
ATOM 4985 C C . SER A 1 630 ? 15.526 -16.646 -16.727 1.00 97.38 630 SER A C 1
ATOM 4987 O O . SER A 1 630 ? 14.682 -15.771 -16.545 1.00 97.38 630 SER A O 1
ATOM 4989 N N . ASP A 1 631 ? 16.306 -16.658 -17.808 1.00 96.94 631 ASP A N 1
ATOM 4990 C CA . ASP A 1 631 ? 16.138 -15.740 -18.948 1.00 96.94 631 ASP A CA 1
ATOM 4991 C C . ASP A 1 631 ? 16.020 -14.242 -18.579 1.00 96.94 631 ASP A C 1
ATOM 4993 O O . ASP A 1 631 ? 15.276 -13.494 -19.203 1.00 96.94 631 ASP A O 1
ATOM 4997 N N . ASN A 1 632 ? 16.750 -13.764 -17.570 1.00 98.12 632 ASN A N 1
ATOM 4998 C CA . ASN A 1 632 ? 16.827 -12.327 -17.292 1.00 98.12 632 ASN A CA 1
ATOM 4999 C C . ASN A 1 632 ? 17.917 -11.691 -18.162 1.00 98.12 632 ASN A C 1
ATOM 5001 O O . ASN A 1 632 ? 19.080 -12.089 -18.063 1.00 98.12 632 ASN A O 1
ATOM 5005 N N . TYR A 1 633 ? 17.552 -10.710 -18.990 1.00 98.00 633 TYR A N 1
ATOM 5006 C CA . TYR A 1 633 ? 18.480 -10.044 -19.905 1.00 98.00 633 TYR A CA 1
ATOM 5007 C C . TYR A 1 633 ? 18.753 -8.595 -19.514 1.00 98.00 633 TYR A C 1
ATOM 5009 O O . TYR A 1 633 ? 17.924 -7.925 -18.901 1.00 98.00 633 TYR A O 1
ATOM 5017 N N . ALA A 1 634 ? 19.900 -8.093 -19.949 1.00 97.44 634 ALA A N 1
ATOM 5018 C CA . ALA A 1 634 ? 20.184 -6.673 -20.048 1.00 97.44 634 ALA A CA 1
ATOM 5019 C C . ALA A 1 634 ? 20.575 -6.304 -21.487 1.00 97.44 634 ALA A C 1
ATOM 5021 O O . ALA A 1 634 ? 20.894 -7.178 -22.291 1.00 97.44 634 ALA A O 1
ATOM 5022 N N . THR A 1 635 ? 20.518 -5.012 -21.815 1.00 96.12 635 THR A N 1
ATOM 5023 C CA . THR A 1 635 ? 20.903 -4.481 -23.134 1.00 96.12 635 THR A CA 1
ATOM 5024 C C . THR A 1 635 ? 22.394 -4.682 -23.405 1.00 96.12 635 THR A C 1
ATOM 5026 O O . THR A 1 635 ? 22.785 -5.540 -24.195 1.00 96.12 635 THR A O 1
ATOM 5029 N N . THR A 1 636 ? 23.231 -3.931 -22.694 1.00 93.19 636 THR A N 1
ATOM 5030 C CA . THR A 1 636 ? 24.695 -3.993 -22.772 1.00 93.19 636 THR A CA 1
ATOM 5031 C C . THR A 1 636 ? 25.309 -3.977 -21.387 1.00 93.19 636 THR A C 1
ATOM 5033 O O . THR A 1 636 ? 24.726 -3.403 -20.466 1.00 93.19 636 THR A O 1
ATOM 5036 N N . VAL A 1 637 ? 26.518 -4.522 -21.253 1.00 90.06 637 VAL A N 1
ATOM 5037 C CA . VAL A 1 637 ? 27.353 -4.328 -20.059 1.00 90.06 637 VAL A CA 1
ATOM 5038 C C . VAL A 1 637 ? 27.715 -2.840 -19.967 1.00 90.06 637 VAL A C 1
ATOM 5040 O O . VAL A 1 637 ? 28.439 -2.342 -20.833 1.00 90.06 637 VAL A O 1
ATOM 5043 N N . PRO A 1 638 ? 27.221 -2.092 -18.964 1.00 85.81 638 PRO A N 1
ATOM 5044 C CA . PRO A 1 638 ? 27.479 -0.666 -18.897 1.00 85.81 638 PRO A CA 1
ATOM 5045 C C . PRO A 1 638 ? 28.918 -0.405 -18.442 1.00 85.81 638 PRO A C 1
ATOM 5047 O O . PRO A 1 638 ? 29.425 -1.039 -17.513 1.00 85.81 638 PRO A O 1
ATOM 5050 N N . THR A 1 639 ? 29.568 0.588 -19.051 1.00 82.50 639 THR A N 1
ATOM 5051 C CA . THR A 1 639 ? 30.832 1.118 -18.527 1.00 82.50 639 THR A CA 1
ATOM 5052 C C . THR A 1 639 ? 30.565 1.769 -17.176 1.00 82.50 639 THR A C 1
ATOM 5054 O O . THR A 1 639 ? 29.855 2.774 -17.092 1.00 82.50 639 THR A O 1
ATOM 5057 N N . TRP A 1 640 ? 31.139 1.205 -16.114 1.00 83.06 640 TRP A N 1
ATOM 5058 C CA . TRP A 1 640 ? 30.827 1.605 -14.748 1.00 83.06 640 TRP A CA 1
ATOM 5059 C C . TRP A 1 640 ? 32.061 2.030 -13.955 1.00 83.06 640 TRP A C 1
ATOM 5061 O O . TRP A 1 640 ? 33.056 1.307 -13.862 1.00 83.06 640 TRP A O 1
ATOM 5071 N N . TYR A 1 641 ? 31.957 3.203 -13.333 1.00 81.44 641 TYR A N 1
ATOM 5072 C CA . TYR A 1 641 ? 32.948 3.735 -12.408 1.00 81.44 641 TYR A CA 1
ATOM 5073 C C . TYR A 1 641 ? 32.374 3.716 -10.995 1.00 81.44 641 TYR A C 1
ATOM 5075 O O . TYR A 1 641 ? 31.199 4.017 -10.796 1.00 81.44 641 TYR A O 1
ATOM 5083 N N . ASN A 1 642 ? 33.190 3.388 -9.998 1.00 81.00 642 ASN A N 1
ATOM 5084 C CA . ASN A 1 642 ? 32.772 3.527 -8.607 1.00 81.00 642 ASN A CA 1
ATOM 5085 C C . ASN A 1 642 ? 32.809 4.998 -8.154 1.00 81.00 642 ASN A C 1
ATOM 5087 O O . ASN A 1 642 ? 33.290 5.874 -8.870 1.00 81.00 642 ASN A O 1
ATOM 5091 N N . ASN A 1 643 ? 32.368 5.278 -6.924 1.00 76.44 643 ASN A N 1
ATOM 5092 C CA . ASN A 1 643 ? 32.368 6.637 -6.365 1.00 76.44 643 ASN A CA 1
ATOM 5093 C C . ASN A 1 643 ? 33.769 7.223 -6.098 1.00 76.44 643 ASN A C 1
ATOM 5095 O O . ASN A 1 643 ? 33.867 8.355 -5.630 1.00 76.44 643 ASN A O 1
ATOM 5099 N N . GLN A 1 644 ? 34.844 6.478 -6.377 1.00 81.62 644 GLN A N 1
ATOM 5100 C CA . GLN A 1 644 ? 36.223 6.975 -6.408 1.00 81.62 644 GLN A CA 1
ATOM 5101 C C . GLN A 1 644 ? 36.717 7.251 -7.841 1.00 81.62 644 GLN A C 1
ATOM 5103 O O . GLN A 1 644 ? 37.881 7.596 -8.018 1.00 81.62 644 GLN A O 1
ATOM 5108 N N . GLY A 1 645 ? 35.865 7.098 -8.860 1.00 79.50 645 GLY A N 1
ATOM 5109 C CA . GLY A 1 645 ? 36.227 7.291 -10.265 1.00 79.50 645 GLY A CA 1
ATOM 5110 C C . GLY A 1 645 ? 37.027 6.134 -10.869 1.00 79.50 645 GLY A C 1
ATOM 5111 O O . GLY A 1 645 ? 37.599 6.286 -11.946 1.00 79.50 645 GLY A O 1
ATOM 5112 N N . ASN A 1 646 ? 37.076 4.974 -10.207 1.00 83.94 646 ASN A N 1
ATOM 5113 C CA . ASN A 1 646 ? 37.778 3.801 -10.723 1.00 83.94 646 ASN A CA 1
ATOM 5114 C C . ASN A 1 646 ? 36.844 2.964 -11.589 1.00 83.94 646 ASN A C 1
ATOM 5116 O O . ASN A 1 646 ? 35.751 2.611 -11.145 1.00 83.94 646 ASN A O 1
ATOM 5120 N N . LEU A 1 647 ? 37.308 2.583 -12.781 1.00 84.50 647 LEU A N 1
ATOM 5121 C CA . LEU A 1 647 ? 36.638 1.572 -13.596 1.00 84.50 647 LEU A CA 1
ATOM 5122 C C . LEU A 1 647 ? 36.617 0.252 -12.810 1.00 84.50 647 LEU A C 1
ATOM 5124 O O . LEU A 1 647 ? 37.644 -0.150 -12.254 1.00 84.50 647 LEU A O 1
ATOM 5128 N N . GLN A 1 648 ? 35.462 -0.403 -12.718 1.00 81.56 648 GLN A N 1
ATOM 5129 C CA . GLN A 1 648 ? 35.342 -1.710 -12.065 1.00 81.56 648 GLN A CA 1
ATOM 5130 C C . GLN A 1 648 ? 34.619 -2.698 -12.973 1.00 81.56 648 GLN A C 1
ATOM 5132 O O . GLN A 1 648 ? 33.787 -2.319 -13.793 1.00 81.56 648 GLN A O 1
ATOM 5137 N N . ASN A 1 649 ? 34.907 -3.981 -12.769 1.00 82.62 649 ASN A N 1
ATOM 5138 C CA . ASN A 1 649 ? 34.132 -5.053 -13.375 1.00 82.62 649 ASN A CA 1
ATOM 5139 C C . ASN A 1 649 ? 32.846 -5.252 -12.569 1.00 82.62 649 ASN A C 1
ATOM 5141 O O . ASN A 1 649 ? 32.902 -5.483 -11.359 1.00 82.62 649 ASN A O 1
ATOM 5145 N N . LEU A 1 650 ? 31.700 -5.173 -13.240 1.00 88.25 650 LEU A N 1
ATOM 5146 C CA . LEU A 1 650 ? 30.407 -5.511 -12.652 1.00 88.25 650 LEU A CA 1
ATOM 5147 C C . LEU A 1 650 ? 30.262 -7.027 -12.524 1.00 88.25 650 LEU A C 1
ATOM 5149 O O . LEU A 1 650 ? 30.684 -7.776 -13.408 1.00 88.25 650 LEU A O 1
ATOM 5153 N N . THR A 1 651 ? 29.622 -7.490 -11.450 1.00 88.00 651 THR A N 1
ATOM 5154 C CA . THR A 1 651 ? 29.337 -8.921 -11.301 1.00 88.00 651 THR A CA 1
ATOM 5155 C C . THR A 1 651 ? 28.218 -9.323 -12.259 1.00 88.00 651 THR A C 1
ATOM 5157 O O . THR A 1 651 ? 27.203 -8.631 -12.362 1.00 88.00 651 THR A O 1
ATOM 5160 N N . ASP A 1 652 ? 28.427 -10.420 -12.990 1.00 90.62 652 ASP A N 1
ATOM 5161 C CA . ASP A 1 652 ? 27.602 -10.858 -14.126 1.00 90.62 652 ASP A CA 1
ATOM 5162 C C . ASP A 1 652 ? 27.378 -9.769 -15.190 1.00 90.62 652 ASP A C 1
ATOM 5164 O O . ASP A 1 652 ? 26.409 -9.838 -15.937 1.00 90.62 652 ASP A O 1
ATOM 5168 N N . GLY A 1 653 ? 28.231 -8.740 -15.249 1.00 89.38 653 GLY A N 1
ATOM 5169 C CA . GLY A 1 653 ? 28.113 -7.644 -16.212 1.00 89.38 653 GLY A CA 1
ATOM 5170 C C . GLY A 1 653 ? 27.048 -6.583 -15.897 1.00 89.38 653 GLY A C 1
ATOM 5171 O O . GLY A 1 653 ? 26.943 -5.626 -16.655 1.00 89.38 653 GLY A O 1
ATOM 5172 N N . LEU A 1 654 ? 26.284 -6.695 -14.800 1.00 91.88 654 LEU A N 1
ATOM 5173 C CA . LEU A 1 654 ? 25.240 -5.714 -14.436 1.00 91.88 654 LEU A CA 1
ATOM 5174 C C . LEU A 1 654 ? 25.325 -5.239 -12.979 1.00 91.88 654 LEU A C 1
ATOM 5176 O O . LEU A 1 654 ? 25.112 -4.063 -12.689 1.00 91.88 654 LEU A O 1
ATOM 5180 N N . TRP A 1 655 ? 25.606 -6.143 -12.041 1.00 92.12 655 TRP A N 1
ATOM 5181 C CA . TRP A 1 655 ? 25.393 -5.881 -10.621 1.00 92.12 655 TRP A CA 1
ATOM 5182 C C . TRP A 1 655 ? 26.594 -5.197 -9.973 1.00 92.12 655 TRP A C 1
ATOM 5184 O O . TRP A 1 655 ? 27.707 -5.729 -9.982 1.00 92.12 655 TRP A O 1
ATOM 5194 N N . THR A 1 656 ? 26.359 -4.064 -9.307 1.00 90.31 656 THR A N 1
ATOM 5195 C CA . THR A 1 656 ? 27.396 -3.405 -8.497 1.00 90.31 656 THR A CA 1
ATOM 5196 C C . THR A 1 656 ? 27.616 -4.135 -7.173 1.00 90.31 656 THR A C 1
ATOM 5198 O O . THR A 1 656 ? 28.728 -4.176 -6.656 1.00 90.31 656 THR A O 1
ATOM 5201 N N . ASN A 1 657 ? 26.555 -4.717 -6.604 1.00 90.44 657 ASN A N 1
ATOM 5202 C CA . ASN A 1 657 ? 26.590 -5.534 -5.391 1.00 90.44 657 ASN A CA 1
ATOM 5203 C C . ASN A 1 657 ? 25.431 -6.532 -5.393 1.00 90.44 657 ASN A C 1
ATOM 5205 O O . ASN A 1 657 ? 24.426 -6.311 -6.069 1.00 90.44 657 ASN A O 1
ATOM 5209 N N . TYR A 1 658 ? 25.550 -7.566 -4.554 1.00 93.94 658 TYR A N 1
ATOM 5210 C CA . TYR A 1 658 ? 24.468 -8.510 -4.267 1.00 93.94 658 TYR A CA 1
ATOM 5211 C C . TYR A 1 658 ? 23.829 -9.085 -5.546 1.00 93.94 658 TYR A C 1
ATOM 5213 O O . TYR A 1 658 ? 22.626 -8.934 -5.749 1.00 93.94 658 TYR A O 1
ATOM 5221 N N . PRO A 1 659 ? 24.624 -9.666 -6.464 1.00 94.81 659 PRO A N 1
ATOM 5222 C CA . PRO A 1 659 ? 24.093 -10.248 -7.693 1.00 94.81 659 PRO A CA 1
ATOM 5223 C C . PRO A 1 659 ? 23.147 -11.408 -7.373 1.00 94.81 659 PRO A C 1
ATOM 5225 O O . PRO A 1 659 ? 23.288 -12.066 -6.341 1.00 94.81 659 PRO A O 1
ATOM 5228 N N . PHE A 1 660 ? 22.240 -11.725 -8.294 1.00 96.12 660 PHE A N 1
ATOM 5229 C CA . PHE A 1 660 ? 21.407 -12.926 -8.180 1.00 96.12 660 PHE A CA 1
ATOM 5230 C C . PHE A 1 660 ? 22.242 -14.210 -8.063 1.00 96.12 660 PHE A C 1
ATOM 5232 O O . PHE A 1 660 ? 21.897 -15.098 -7.289 1.00 96.12 660 PHE A O 1
ATOM 5239 N N . SER A 1 661 ? 23.378 -14.276 -8.762 1.00 95.56 661 SER A N 1
ATOM 5240 C CA . SER A 1 661 ? 24.333 -15.391 -8.725 1.00 95.56 661 SER A CA 1
ATOM 5241 C C . SER A 1 661 ? 25.205 -15.455 -7.462 1.00 95.56 661 SER A C 1
ATOM 5243 O O . SER A 1 661 ? 26.058 -16.336 -7.338 1.00 95.56 661 SER A O 1
ATOM 5245 N N . GLY A 1 662 ? 25.021 -14.524 -6.523 1.00 93.81 662 GLY A N 1
ATOM 5246 C CA . GLY A 1 662 ? 25.779 -14.465 -5.279 1.00 93.81 662 GLY A CA 1
ATOM 5247 C C . GLY A 1 662 ? 25.323 -15.498 -4.247 1.00 93.81 662 GLY A C 1
ATOM 5248 O O . GLY A 1 662 ? 24.239 -16.070 -4.339 1.00 93.81 662 GLY A O 1
ATOM 5249 N N . ASN A 1 663 ? 26.145 -15.690 -3.210 1.00 90.88 663 ASN A N 1
ATOM 5250 C CA . ASN A 1 663 ? 25.813 -16.566 -2.078 1.00 90.88 663 ASN A CA 1
ATOM 5251 C C . ASN A 1 663 ? 24.660 -16.030 -1.214 1.00 90.88 663 ASN A C 1
ATOM 5253 O O . ASN A 1 663 ? 23.983 -16.818 -0.564 1.00 90.88 663 ASN A O 1
ATOM 5257 N N . ASP A 1 664 ? 24.424 -14.717 -1.226 1.00 88.25 664 ASP A N 1
ATOM 5258 C CA . ASP A 1 664 ? 23.307 -14.062 -0.528 1.00 88.25 664 ASP A CA 1
ATOM 5259 C C . ASP A 1 664 ? 22.025 -14.029 -1.392 1.00 88.25 664 ASP A C 1
ATOM 5261 O O . ASP A 1 664 ? 21.178 -13.148 -1.234 1.00 88.25 664 ASP A O 1
ATOM 5265 N N . GLY A 1 665 ? 21.901 -14.949 -2.354 1.00 88.69 665 GLY A N 1
ATOM 5266 C CA . GLY A 1 665 ? 20.822 -14.980 -3.336 1.00 88.69 665 GLY A CA 1
ATOM 5267 C C . GLY A 1 665 ? 20.643 -16.345 -4.001 1.00 88.69 665 GLY A C 1
ATOM 5268 O O . GLY A 1 665 ? 21.029 -17.378 -3.453 1.00 88.69 665 GLY A O 1
ATOM 5269 N N . ALA A 1 666 ? 20.065 -16.351 -5.203 1.00 94.75 666 ALA A N 1
ATOM 5270 C CA . ALA A 1 666 ? 19.755 -17.567 -5.958 1.00 94.75 666 ALA A CA 1
ATOM 5271 C C . ALA A 1 666 ? 20.993 -18.399 -6.355 1.00 94.75 666 ALA A C 1
ATOM 5273 O O . ALA A 1 666 ? 20.854 -19.568 -6.708 1.00 94.75 666 ALA A O 1
ATOM 5274 N N . GLY A 1 667 ? 22.201 -17.830 -6.289 1.00 95.00 667 GLY A N 1
ATOM 5275 C CA . GLY A 1 667 ? 23.463 -18.518 -6.564 1.00 95.00 667 GLY A CA 1
ATOM 5276 C C . GLY A 1 667 ? 24.060 -19.309 -5.397 1.00 95.00 667 GLY A C 1
ATOM 5277 O O . GLY A 1 667 ? 25.109 -19.937 -5.576 1.00 95.00 667 GLY A O 1
ATOM 5278 N N . TYR A 1 668 ? 23.413 -19.328 -4.226 1.00 94.62 668 TYR A N 1
ATOM 5279 C CA . TYR A 1 668 ? 23.851 -20.111 -3.067 1.00 94.62 668 TYR A CA 1
ATOM 5280 C C . TYR A 1 668 ? 24.185 -21.568 -3.437 1.00 94.62 668 TYR A C 1
ATOM 5282 O O . TYR A 1 668 ? 23.462 -22.210 -4.201 1.00 94.62 668 TYR A O 1
ATOM 5290 N N . GLN A 1 669 ? 25.313 -22.078 -2.919 1.00 94.38 669 GLN A N 1
ATOM 5291 C CA . GLN A 1 669 ? 25.838 -23.423 -3.220 1.00 94.38 669 GLN A CA 1
ATOM 5292 C C . GLN A 1 669 ? 25.874 -23.741 -4.726 1.00 94.38 669 GLN A C 1
ATOM 5294 O O . GLN A 1 669 ? 25.474 -24.818 -5.165 1.00 94.38 669 GLN A O 1
ATOM 5299 N N . SER A 1 670 ? 26.353 -22.785 -5.527 1.00 94.38 670 SER A N 1
ATOM 5300 C CA . SER A 1 670 ? 26.389 -22.912 -6.990 1.00 94.38 670 SER A CA 1
ATOM 5301 C C . SER A 1 670 ? 24.995 -23.120 -7.594 1.00 94.38 670 SER A C 1
ATOM 5303 O O . SER A 1 670 ? 24.811 -23.918 -8.512 1.00 94.38 670 SER A O 1
ATOM 5305 N N . GLY A 1 671 ? 24.018 -22.367 -7.086 1.00 95.25 671 GLY A N 1
ATOM 5306 C CA . GLY A 1 671 ? 22.643 -22.351 -7.575 1.00 95.25 671 GLY A CA 1
ATOM 5307 C C . GLY A 1 671 ? 21.861 -23.628 -7.284 1.00 95.25 671 GLY A C 1
ATOM 5308 O O . GLY A 1 671 ? 20.929 -23.927 -8.023 1.00 95.25 671 GLY A O 1
ATOM 5309 N N . SER A 1 672 ? 22.221 -24.384 -6.240 1.00 95.81 672 SER A N 1
ATOM 5310 C CA . SER A 1 672 ? 21.560 -25.655 -5.896 1.00 95.81 672 SER A CA 1
ATOM 5311 C C . SER A 1 672 ? 20.078 -25.494 -5.544 1.00 95.81 672 SER A C 1
ATOM 5313 O O . SER A 1 672 ? 19.306 -26.440 -5.677 1.00 95.81 672 SER A O 1
ATOM 5315 N N . LEU A 1 673 ? 19.686 -24.291 -5.115 1.00 95.62 673 LEU A N 1
ATOM 5316 C CA . LEU A 1 673 ? 18.313 -23.925 -4.767 1.00 95.62 673 LEU A CA 1
ATOM 5317 C C . LEU A 1 673 ? 17.534 -23.308 -5.940 1.00 95.62 673 LEU A C 1
ATOM 5319 O O . LEU A 1 673 ? 16.338 -23.045 -5.805 1.00 95.62 673 LEU A O 1
ATOM 5323 N N . ASN A 1 674 ? 18.194 -23.052 -7.075 1.00 97.94 674 ASN A N 1
ATOM 5324 C CA . ASN A 1 674 ? 17.557 -22.536 -8.281 1.00 97.94 674 ASN A CA 1
ATOM 5325 C C . ASN A 1 674 ? 17.178 -23.679 -9.222 1.00 97.94 674 ASN A C 1
ATOM 5327 O O . ASN A 1 674 ? 18.027 -24.494 -9.577 1.00 97.94 674 ASN A O 1
ATOM 5331 N N . ALA A 1 675 ? 15.932 -23.692 -9.698 1.00 97.19 675 ALA A N 1
ATOM 5332 C CA . ALA A 1 675 ? 15.431 -24.731 -10.599 1.00 97.19 675 ALA A CA 1
ATOM 5333 C C . ALA A 1 675 ? 16.288 -24.891 -11.874 1.00 97.19 675 ALA A C 1
ATOM 5335 O O . ALA A 1 675 ? 16.496 -26.009 -12.341 1.00 97.19 675 ALA A O 1
ATOM 5336 N N . GLY A 1 676 ? 16.821 -23.785 -12.409 1.00 94.56 676 GLY A N 1
ATOM 5337 C CA . GLY A 1 676 ? 17.696 -23.761 -13.589 1.00 94.56 676 GLY A CA 1
ATOM 5338 C C . GLY A 1 676 ? 19.202 -23.856 -13.297 1.00 94.56 676 GLY A C 1
ATOM 5339 O O . GLY A 1 676 ? 20.013 -23.728 -14.214 1.00 94.56 676 GLY A O 1
ATOM 5340 N N . GLY A 1 677 ? 19.607 -24.042 -12.035 1.00 96.44 677 GLY A N 1
ATOM 5341 C CA . GLY A 1 677 ? 21.012 -24.023 -11.612 1.00 96.44 677 GLY A CA 1
ATOM 5342 C C . GLY A 1 677 ? 21.673 -22.638 -11.698 1.00 96.44 677 GLY A C 1
ATOM 5343 O O . GLY A 1 677 ? 21.020 -21.632 -11.980 1.00 96.44 677 GLY A O 1
ATOM 5344 N N . ILE A 1 678 ? 22.991 -22.572 -11.451 1.00 96.19 678 ILE A N 1
ATOM 5345 C CA . ILE A 1 678 ? 23.748 -21.304 -11.380 1.00 96.19 678 ILE A CA 1
ATOM 5346 C C . ILE A 1 678 ? 23.723 -20.493 -12.679 1.00 96.19 678 ILE A C 1
ATOM 5348 O O . ILE A 1 678 ? 23.693 -19.266 -12.623 1.00 96.19 678 ILE A O 1
ATOM 5352 N N . GLY A 1 679 ? 23.727 -21.152 -13.842 1.00 95.62 679 GLY A N 1
ATOM 5353 C CA . GLY A 1 679 ? 23.765 -20.469 -15.138 1.00 95.62 679 GLY A CA 1
ATOM 5354 C C . GLY A 1 679 ? 22.580 -19.522 -15.318 1.00 95.62 679 GLY A C 1
ATOM 5355 O O . GLY A 1 679 ? 22.764 -18.370 -15.699 1.00 95.62 679 GLY A O 1
ATOM 5356 N N . GLU A 1 680 ? 21.382 -19.965 -14.939 1.00 96.50 680 GLU A N 1
ATOM 5357 C CA . GLU A 1 680 ? 20.149 -19.182 -15.073 1.00 96.50 680 GLU A CA 1
ATOM 5358 C C . GLU A 1 680 ? 20.009 -18.042 -14.046 1.00 96.50 680 GLU A C 1
ATOM 5360 O O . GLU A 1 680 ? 19.170 -17.156 -14.203 1.00 96.50 680 GLU A O 1
ATOM 5365 N N . THR A 1 681 ? 20.868 -18.003 -13.022 1.00 96.56 681 THR A N 1
ATOM 5366 C CA . THR A 1 681 ? 20.917 -16.877 -12.071 1.00 96.56 681 THR A CA 1
ATOM 5367 C C . THR A 1 681 ? 21.693 -15.673 -12.608 1.00 96.56 681 THR A C 1
ATOM 5369 O O . THR A 1 681 ? 21.530 -14.566 -12.097 1.00 96.56 681 THR A O 1
ATOM 5372 N N . ARG A 1 682 ? 22.549 -15.864 -13.621 1.00 96.25 682 ARG A N 1
ATOM 5373 C CA . ARG A 1 682 ? 23.369 -14.792 -14.203 1.00 96.25 682 ARG A CA 1
ATOM 5374 C C . ARG A 1 682 ? 22.592 -14.039 -15.277 1.00 96.25 682 ARG A C 1
ATOM 5376 O O . ARG A 1 682 ? 21.792 -14.627 -16.002 1.00 96.25 682 ARG A O 1
ATOM 5383 N N . ILE A 1 683 ? 22.870 -12.744 -15.407 1.00 97.00 683 ILE A N 1
ATOM 5384 C CA . ILE A 1 683 ? 22.265 -11.906 -16.448 1.00 97.00 683 ILE A CA 1
ATOM 5385 C C . ILE A 1 683 ? 22.774 -12.317 -17.829 1.00 97.00 683 ILE A C 1
ATOM 5387 O O . ILE A 1 683 ? 23.940 -12.679 -17.991 1.00 97.00 683 ILE A O 1
ATOM 5391 N N . LYS A 1 684 ? 21.873 -12.271 -18.807 1.00 97.69 684 LYS A N 1
ATOM 5392 C CA . LYS A 1 684 ? 22.120 -12.587 -20.212 1.00 97.69 684 LYS A CA 1
ATOM 5393 C C . LYS A 1 684 ? 22.186 -11.300 -21.050 1.00 97.69 684 LYS A C 1
ATOM 5395 O O . LYS A 1 684 ? 21.504 -10.329 -20.732 1.00 97.69 684 LYS A O 1
ATOM 5400 N N . PHE A 1 685 ? 22.984 -11.274 -22.112 1.00 97.50 685 PHE A N 1
ATOM 5401 C CA . PHE A 1 685 ? 23.183 -10.089 -22.967 1.00 97.50 685 PHE A CA 1
ATOM 5402 C C . PHE A 1 685 ? 23.067 -10.382 -24.467 1.00 97.50 685 PHE A C 1
ATOM 5404 O O . PHE A 1 685 ? 23.064 -9.446 -25.257 1.00 97.50 685 PHE A O 1
ATOM 5411 N N . GLY A 1 686 ? 22.963 -11.651 -24.874 1.00 96.50 686 GLY A N 1
ATOM 5412 C CA . GLY A 1 686 ? 22.899 -12.079 -26.275 1.00 96.50 686 GLY A CA 1
ATOM 5413 C C . GLY A 1 686 ? 24.252 -12.388 -26.917 1.00 96.50 686 GLY A C 1
ATOM 5414 O O . GLY A 1 686 ? 24.295 -12.930 -28.023 1.00 96.50 686 GLY A O 1
ATOM 5415 N N . ASP A 1 687 ? 25.360 -12.120 -26.228 1.00 96.12 687 ASP A N 1
ATOM 5416 C CA . ASP A 1 687 ? 26.726 -12.423 -26.671 1.00 96.12 687 ASP A CA 1
ATOM 5417 C C . ASP A 1 687 ? 27.378 -13.597 -25.919 1.00 96.12 687 ASP A C 1
ATOM 5419 O O . ASP A 1 687 ? 28.509 -13.971 -26.230 1.00 96.12 687 ASP A O 1
ATOM 5423 N N . ASN A 1 688 ? 26.661 -14.201 -24.963 1.00 95.19 688 ASN A N 1
ATOM 5424 C CA . ASN A 1 688 ? 27.137 -15.276 -24.090 1.00 95.19 688 ASN A CA 1
ATOM 5425 C C . ASN A 1 688 ? 28.341 -14.902 -23.204 1.00 95.19 688 ASN A C 1
ATOM 5427 O O . ASN A 1 688 ? 29.123 -15.781 -22.831 1.00 95.19 688 ASN A O 1
ATOM 5431 N N . VAL A 1 689 ? 28.499 -13.628 -22.825 1.00 93.50 689 VAL A N 1
ATOM 5432 C CA . VAL A 1 689 ? 29.621 -13.171 -21.978 1.00 93.50 689 VAL A CA 1
ATOM 5433 C C . VAL A 1 689 ? 29.753 -13.952 -20.659 1.00 93.50 689 VAL A C 1
ATOM 5435 O O . VAL A 1 689 ? 30.863 -14.179 -20.178 1.00 93.50 689 VAL A O 1
ATOM 5438 N N . ASN A 1 690 ? 28.636 -14.424 -20.096 1.00 93.56 690 ASN A N 1
ATOM 5439 C CA . ASN A 1 690 ? 28.589 -15.164 -18.830 1.00 93.56 690 ASN A CA 1
ATOM 5440 C C . ASN A 1 690 ? 28.571 -16.701 -18.993 1.00 93.56 690 ASN A C 1
ATOM 5442 O O . ASN A 1 690 ? 28.525 -17.422 -17.985 1.00 93.56 690 ASN A O 1
ATOM 5446 N N . GLY A 1 691 ? 28.630 -17.213 -20.232 1.00 94.06 691 GLY A N 1
ATOM 5447 C CA . GLY A 1 691 ? 28.676 -18.647 -20.547 1.00 94.06 691 GLY A CA 1
ATOM 5448 C C . GLY A 1 691 ? 27.375 -19.416 -20.279 1.00 94.06 691 GLY A C 1
ATOM 5449 O O . GLY A 1 691 ? 27.412 -20.634 -20.109 1.00 94.06 691 GLY A O 1
ATOM 5450 N N . ASN A 1 692 ? 26.243 -18.719 -20.181 1.00 92.94 692 ASN A N 1
ATOM 5451 C CA . ASN A 1 692 ? 24.927 -19.237 -19.793 1.00 92.94 692 ASN A CA 1
ATOM 5452 C C . ASN A 1 692 ? 23.846 -19.042 -20.879 1.00 92.94 692 ASN A C 1
ATOM 5454 O O . ASN A 1 692 ? 22.652 -19.098 -20.584 1.00 92.94 692 ASN A O 1
ATOM 5458 N N . GLU A 1 693 ? 24.252 -18.809 -22.128 1.00 94.56 693 GLU A N 1
ATOM 5459 C CA . GLU A 1 693 ? 23.367 -18.493 -23.253 1.00 94.56 693 GLU A CA 1
ATOM 5460 C C . GLU A 1 693 ? 23.659 -19.403 -24.458 1.00 94.56 693 GLU A C 1
ATOM 5462 O O . GLU A 1 693 ? 24.455 -19.047 -25.331 1.00 94.56 693 GLU A O 1
ATOM 5467 N N . PRO A 1 694 ? 23.039 -20.595 -24.539 1.00 91.12 694 PRO A N 1
ATOM 5468 C CA . PRO A 1 694 ? 23.253 -21.511 -25.662 1.00 91.12 694 PRO A CA 1
ATOM 5469 C C . PRO A 1 694 ? 22.718 -20.966 -26.996 1.00 91.12 694 PRO A C 1
ATOM 5471 O O . PRO A 1 694 ? 23.146 -21.410 -28.057 1.00 91.12 694 PRO A O 1
ATOM 5474 N N . ASP A 1 695 ? 21.787 -20.017 -26.941 1.00 92.81 695 ASP A N 1
ATOM 5475 C CA . ASP A 1 695 ? 21.132 -19.375 -28.079 1.00 92.81 695 ASP A CA 1
ATOM 5476 C C . ASP A 1 695 ? 21.626 -17.940 -28.334 1.00 92.81 695 ASP A C 1
ATOM 5478 O O . ASP A 1 695 ? 20.957 -17.158 -29.009 1.00 92.81 695 ASP A O 1
ATOM 5482 N N . ALA A 1 696 ? 22.792 -17.576 -27.794 1.00 95.56 696 ALA A N 1
ATOM 5483 C CA . ALA A 1 696 ? 23.400 -16.277 -28.043 1.00 95.56 696 ALA A CA 1
ATOM 5484 C C . ALA A 1 696 ? 23.659 -16.035 -29.537 1.00 95.56 696 ALA A C 1
ATOM 5486 O O . ALA A 1 696 ? 24.119 -16.909 -30.273 1.00 95.56 696 ALA A O 1
ATOM 5487 N N . VAL A 1 697 ? 23.428 -14.797 -29.961 1.00 97.19 697 VAL A N 1
ATOM 5488 C CA . VAL A 1 697 ? 23.645 -14.320 -31.334 1.00 97.19 697 VAL A CA 1
ATOM 5489 C C . VAL A 1 697 ? 25.033 -13.705 -31.536 1.00 97.19 697 VAL A C 1
ATOM 5491 O O . VAL A 1 697 ? 25.373 -13.282 -32.640 1.00 97.19 697 VAL A O 1
ATOM 5494 N N . GLY A 1 698 ? 25.858 -13.678 -30.483 1.00 96.81 698 GLY A N 1
ATOM 5495 C CA . GLY A 1 698 ? 27.243 -13.204 -30.520 1.00 96.81 698 GLY A CA 1
ATOM 5496 C C . GLY A 1 698 ? 27.384 -11.683 -30.447 1.00 96.81 698 GLY A C 1
ATOM 5497 O O . GLY A 1 698 ? 28.451 -11.157 -30.757 1.00 96.81 698 GLY A O 1
ATOM 5498 N N . TYR A 1 699 ? 26.321 -10.969 -30.070 1.00 97.06 699 TYR A N 1
ATOM 5499 C CA . TYR A 1 699 ? 26.340 -9.520 -29.897 1.00 97.06 699 TYR A CA 1
ATOM 5500 C C . TYR A 1 699 ? 25.340 -9.056 -28.835 1.00 97.06 699 TYR A C 1
ATOM 5502 O O . TYR A 1 699 ? 24.301 -9.680 -28.656 1.00 97.06 699 TYR A O 1
ATOM 5510 N N . GLN A 1 700 ? 25.659 -7.930 -28.193 1.00 97.19 700 GLN A N 1
ATOM 5511 C CA . GLN A 1 700 ? 24.772 -7.187 -27.291 1.00 97.19 700 GLN A CA 1
ATOM 5512 C C . GLN A 1 700 ? 23.974 -6.129 -28.072 1.00 97.19 700 GLN A C 1
ATOM 5514 O O . GLN A 1 700 ? 24.382 -5.752 -29.176 1.00 97.19 700 GLN A O 1
ATOM 5519 N N . LEU A 1 701 ? 22.873 -5.629 -27.504 1.00 97.44 701 LEU A N 1
ATOM 5520 C CA . LEU A 1 701 ? 22.110 -4.496 -28.048 1.00 97.44 701 LEU A CA 1
ATOM 5521 C C . LEU A 1 701 ? 22.284 -3.279 -27.150 1.00 97.44 701 LEU A C 1
ATOM 5523 O O . LEU A 1 701 ? 21.893 -3.350 -25.990 1.00 97.44 701 LEU A O 1
ATOM 5527 N N . THR A 1 702 ? 22.794 -2.154 -27.653 1.00 96.25 702 THR A N 1
ATOM 5528 C CA . THR A 1 702 ? 22.781 -0.916 -26.849 1.00 96.25 702 THR A CA 1
ATOM 5529 C C . THR A 1 702 ? 21.337 -0.475 -26.551 1.00 96.25 702 THR A C 1
ATOM 5531 O O . THR A 1 702 ? 20.412 -0.869 -27.273 1.00 96.25 702 THR A O 1
ATOM 5534 N N . PRO A 1 703 ? 21.094 0.342 -25.506 1.00 95.31 703 PRO A N 1
ATOM 5535 C CA . PRO A 1 703 ? 19.773 0.921 -25.269 1.00 95.31 703 PRO A CA 1
ATOM 5536 C C . PRO A 1 703 ? 19.176 1.604 -26.508 1.00 95.31 70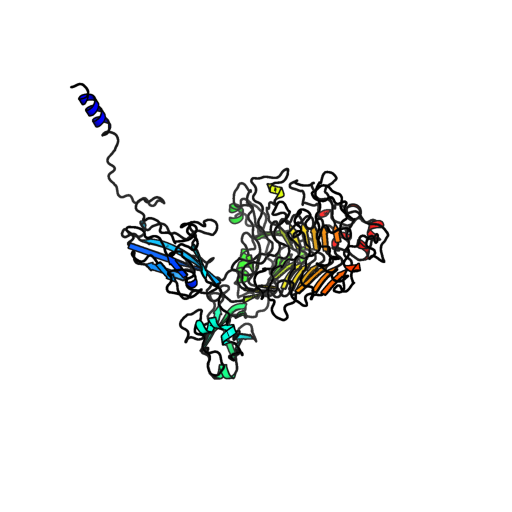3 PRO A C 1
ATOM 5538 O O . PRO A 1 703 ? 17.987 1.450 -26.755 1.00 95.31 703 PRO A O 1
ATOM 5541 N N . GLU A 1 704 ? 19.996 2.293 -27.303 1.00 95.06 704 GLU A N 1
ATOM 5542 C CA . GLU A 1 704 ? 19.613 3.020 -28.524 1.00 95.06 704 GLU A CA 1
ATOM 5543 C C . GLU A 1 704 ? 19.445 2.101 -29.736 1.00 95.06 704 GLU A C 1
ATOM 5545 O O . GLU A 1 704 ? 18.704 2.422 -30.660 1.00 95.06 704 GLU A O 1
ATOM 5550 N N . GLU A 1 705 ? 20.119 0.947 -29.763 1.00 96.38 705 GLU A N 1
ATOM 5551 C CA . GLU A 1 705 ? 19.829 -0.093 -30.750 1.00 96.38 705 GLU A CA 1
ATOM 5552 C C . GLU A 1 705 ? 18.487 -0.762 -30.454 1.00 96.38 705 GLU A C 1
ATOM 5554 O O . GLU A 1 705 ? 17.759 -1.090 -31.392 1.00 96.38 705 GLU A O 1
ATOM 5559 N N . LEU A 1 706 ? 18.140 -0.948 -29.174 1.00 96.25 706 LEU A N 1
ATOM 5560 C CA . LEU A 1 706 ? 16.892 -1.585 -28.767 1.00 96.25 706 LEU A CA 1
ATOM 5561 C C . LEU A 1 706 ? 15.695 -0.634 -28.839 1.00 96.25 706 LEU A C 1
ATOM 5563 O O . LEU A 1 706 ? 14.719 -0.995 -29.483 1.00 96.25 706 LEU A O 1
ATOM 5567 N N . PHE A 1 707 ? 15.749 0.536 -28.203 1.00 94.50 707 PHE A N 1
ATOM 5568 C CA . PHE A 1 707 ? 14.641 1.493 -28.099 1.00 94.50 707 PHE A CA 1
ATOM 5569 C C . PHE A 1 707 ? 14.846 2.718 -28.993 1.00 94.50 707 PHE A C 1
ATOM 5571 O O . PHE A 1 707 ? 15.976 3.114 -29.268 1.00 94.50 707 PHE A O 1
ATOM 5578 N N . GLN A 1 708 ? 13.746 3.350 -29.403 1.00 92.19 708 GLN A N 1
ATOM 5579 C CA . GLN A 1 708 ? 13.776 4.606 -30.163 1.00 92.19 708 GLN A CA 1
ATOM 5580 C C . GLN A 1 708 ? 14.214 5.807 -29.319 1.00 92.19 708 GLN A C 1
ATOM 5582 O O . GLN A 1 708 ? 15.010 6.615 -29.789 1.00 92.19 708 GLN A O 1
ATOM 5587 N N . ASP A 1 709 ? 13.715 5.918 -28.084 1.00 91.69 709 ASP A N 1
ATOM 5588 C CA . ASP A 1 709 ? 14.045 7.021 -27.173 1.00 91.69 709 ASP A CA 1
ATOM 5589 C C . ASP A 1 709 ? 14.317 6.506 -25.746 1.00 91.69 709 ASP A C 1
ATOM 5591 O O . ASP A 1 709 ? 13.461 6.597 -24.862 1.00 91.69 709 ASP A O 1
ATOM 5595 N N . PRO A 1 710 ? 15.485 5.875 -25.502 1.00 92.44 710 PRO A N 1
ATOM 5596 C CA . PRO A 1 710 ? 15.800 5.295 -24.200 1.00 92.44 710 PRO A CA 1
ATOM 5597 C C . PRO A 1 710 ? 16.253 6.326 -23.161 1.00 92.44 710 PRO A C 1
ATOM 5599 O O . PRO A 1 710 ? 16.384 5.979 -21.987 1.00 92.44 710 PRO A O 1
ATOM 5602 N N . HIS A 1 711 ? 16.583 7.551 -23.569 1.00 93.94 711 HIS A N 1
ATOM 5603 C CA . HIS A 1 711 ? 17.352 8.464 -22.734 1.00 93.94 711 HIS A CA 1
ATOM 5604 C C . HIS A 1 711 ? 16.468 9.242 -21.747 1.00 93.94 711 HIS A C 1
ATOM 5606 O O . HIS A 1 711 ? 15.373 9.686 -22.093 1.00 93.94 711 HIS A O 1
ATOM 5612 N N . PRO A 1 712 ? 16.953 9.483 -20.516 1.00 94.19 712 PRO A N 1
ATOM 5613 C CA . PRO A 1 712 ? 16.346 10.480 -19.648 1.00 94.19 712 PRO A CA 1
ATOM 5614 C C . PRO A 1 712 ? 16.492 11.882 -20.250 1.00 94.19 712 PRO A C 1
ATOM 5616 O O . PRO A 1 712 ? 17.491 12.187 -20.901 1.00 94.19 712 PRO A O 1
ATOM 5619 N N . LEU A 1 713 ? 15.542 12.768 -19.948 1.00 94.62 713 LEU A N 1
ATOM 5620 C CA . LEU A 1 713 ? 15.462 14.119 -20.514 1.00 94.62 713 LEU A CA 1
ATOM 5621 C C . LEU A 1 713 ? 16.615 15.048 -20.100 1.00 94.62 713 LEU A C 1
ATOM 5623 O O . LEU A 1 713 ? 16.798 16.100 -20.714 1.00 94.62 713 LEU A O 1
ATOM 5627 N N . ALA A 1 714 ? 17.366 14.711 -19.048 1.00 95.12 714 ALA A N 1
ATOM 5628 C CA . ALA A 1 714 ? 18.456 15.545 -18.554 1.00 95.12 714 ALA A CA 1
ATOM 5629 C C . ALA A 1 714 ? 19.549 14.744 -17.812 1.00 95.12 714 ALA A C 1
ATOM 5631 O O . ALA A 1 714 ? 19.282 13.645 -17.306 1.00 95.12 714 ALA A O 1
ATOM 5632 N N . PRO A 1 715 ? 20.788 15.276 -17.737 1.00 94.19 715 PRO A N 1
ATOM 5633 C CA . PRO A 1 715 ? 21.905 14.637 -17.042 1.00 94.19 715 PRO A CA 1
ATOM 5634 C C . PRO A 1 715 ? 21.781 14.733 -15.514 1.00 94.19 715 PRO A C 1
ATOM 5636 O O . PRO A 1 715 ? 20.819 15.283 -14.973 1.00 94.19 715 PRO A O 1
ATOM 5639 N N . ASN A 1 716 ? 22.781 14.188 -14.811 1.00 91.12 716 ASN A N 1
ATOM 5640 C CA . ASN A 1 716 ? 22.819 14.164 -13.356 1.00 91.12 716 ASN A CA 1
ATOM 5641 C C . ASN A 1 716 ? 22.511 15.526 -12.705 1.00 91.12 716 ASN A C 1
ATOM 5643 O O . ASN A 1 716 ? 23.022 16.558 -13.139 1.00 91.12 716 ASN A O 1
ATOM 5647 N N . ARG A 1 717 ? 21.755 15.513 -11.601 1.00 90.69 717 ARG A N 1
ATOM 5648 C CA . ARG A 1 717 ? 21.388 16.680 -10.773 1.00 90.69 717 ARG A CA 1
ATOM 5649 C C . ARG A 1 717 ? 20.490 17.728 -11.433 1.00 90.69 717 ARG A C 1
ATOM 5651 O O . ARG A 1 717 ? 20.195 18.725 -10.780 1.00 90.69 717 ARG A O 1
ATOM 5658 N N . ASP A 1 718 ? 20.048 17.554 -12.673 1.00 95.44 718 ASP A N 1
ATOM 5659 C CA . ASP A 1 718 ? 19.001 18.398 -13.260 1.00 95.44 718 ASP A CA 1
ATOM 5660 C C . ASP A 1 718 ? 17.619 18.027 -12.694 1.00 95.44 718 ASP A C 1
ATOM 5662 O O . ASP A 1 718 ? 17.379 16.868 -12.342 1.00 95.44 718 ASP A O 1
ATOM 5666 N N . LYS A 1 719 ? 16.682 18.982 -12.633 1.00 95.25 719 LYS A N 1
ATOM 5667 C CA . LYS A 1 719 ? 15.306 18.701 -12.189 1.00 95.25 719 LYS A CA 1
ATOM 5668 C C . LYS A 1 719 ? 14.595 17.614 -13.006 1.00 95.25 719 LYS A C 1
ATOM 5670 O O . LYS A 1 719 ? 13.770 16.880 -12.473 1.00 95.25 719 LYS A O 1
ATOM 5675 N N . ASN A 1 720 ? 14.936 17.475 -14.288 1.00 94.38 720 ASN A N 1
ATOM 5676 C CA . ASN A 1 720 ? 14.327 16.524 -15.216 1.00 94.38 720 ASN A CA 1
ATOM 5677 C C . ASN A 1 720 ? 15.123 15.216 -15.351 1.00 94.38 720 ASN A C 1
ATOM 5679 O O . ASN A 1 720 ? 14.803 14.391 -16.201 1.00 94.38 720 ASN A O 1
ATOM 5683 N N . MET A 1 721 ? 16.150 14.994 -14.529 1.00 90.69 721 MET A N 1
ATOM 5684 C CA . MET A 1 721 ? 17.093 13.875 -14.669 1.00 90.69 721 MET A CA 1
ATOM 5685 C C . MET A 1 721 ? 16.445 12.473 -14.687 1.00 90.69 721 MET A C 1
ATOM 5687 O O . MET A 1 721 ? 17.015 11.515 -15.222 1.00 90.69 721 MET A O 1
ATOM 5691 N N . ASN A 1 722 ? 15.280 12.325 -14.055 1.00 89.56 722 ASN A N 1
ATOM 5692 C CA . ASN A 1 722 ? 14.544 11.060 -13.977 1.00 89.56 722 ASN A CA 1
ATOM 5693 C C . ASN A 1 722 ? 13.315 11.014 -14.891 1.00 89.56 722 ASN A C 1
ATOM 5695 O O . ASN A 1 722 ? 12.579 10.036 -14.840 1.00 89.56 722 ASN A O 1
ATOM 5699 N N . ARG A 1 723 ? 13.094 12.056 -15.699 1.00 92.81 723 ARG A N 1
ATOM 5700 C CA . ARG A 1 723 ? 11.960 12.135 -16.621 1.00 92.81 723 ARG A CA 1
ATOM 5701 C C . ARG A 1 723 ? 12.318 11.539 -17.975 1.00 92.81 723 ARG A C 1
ATOM 5703 O O . ARG A 1 723 ? 13.471 11.649 -18.389 1.00 92.81 723 ARG A O 1
ATOM 5710 N N . TYR A 1 724 ? 11.346 10.917 -18.639 1.00 93.00 724 TYR A N 1
ATOM 5711 C CA . TYR A 1 724 ? 11.510 10.227 -19.928 1.00 93.00 724 TYR A CA 1
ATOM 5712 C C . TYR A 1 724 ? 10.378 10.586 -20.884 1.00 93.00 724 TYR A C 1
ATOM 5714 O O . TYR A 1 724 ? 9.265 10.895 -20.461 1.00 93.00 724 TYR A O 1
ATOM 5722 N N . ASN A 1 725 ? 10.648 10.481 -22.182 1.00 90.44 725 ASN A N 1
ATOM 5723 C CA . ASN A 1 725 ? 9.620 10.517 -23.211 1.00 90.44 725 ASN A CA 1
ATOM 5724 C C . ASN A 1 725 ? 9.022 9.111 -23.410 1.00 90.44 725 ASN A C 1
ATOM 5726 O O . ASN A 1 725 ? 9.510 8.317 -24.213 1.00 90.44 725 ASN A O 1
ATOM 5730 N N . VAL A 1 726 ? 7.974 8.783 -22.651 1.00 87.56 726 VAL A N 1
ATOM 5731 C CA . VAL A 1 726 ? 7.379 7.432 -22.654 1.00 87.56 726 VAL A CA 1
ATOM 5732 C C . VAL A 1 726 ? 6.660 7.109 -23.969 1.00 87.56 726 VAL A C 1
ATOM 5734 O O . VAL A 1 726 ? 6.672 5.957 -24.400 1.00 87.56 726 VAL A O 1
ATOM 5737 N N . ASP A 1 727 ? 6.115 8.113 -24.658 1.00 81.81 727 ASP A N 1
ATOM 5738 C CA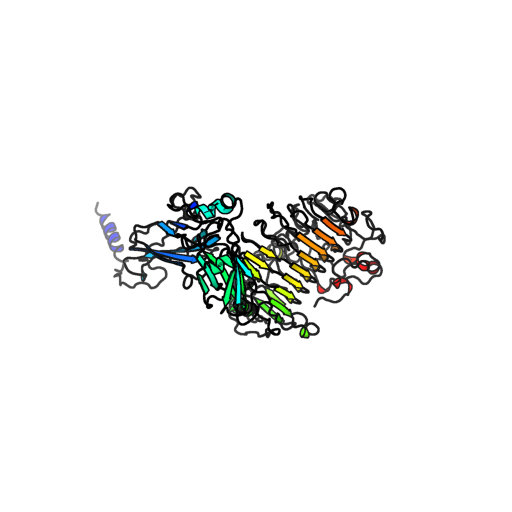 . ASP A 1 727 ? 5.440 7.935 -25.954 1.00 81.81 727 ASP A CA 1
ATOM 5739 C C . ASP A 1 727 ? 6.397 7.413 -27.045 1.00 81.81 727 ASP A C 1
ATOM 5741 O O . ASP A 1 727 ? 5.975 6.755 -27.998 1.00 81.81 727 ASP A O 1
ATOM 5745 N N . GLY A 1 728 ? 7.700 7.677 -26.896 1.00 74.94 728 GLY A N 1
ATOM 5746 C CA . GLY A 1 728 ? 8.765 7.201 -27.781 1.00 74.94 728 GLY A CA 1
ATOM 5747 C C . GLY A 1 728 ? 9.372 5.850 -27.387 1.00 74.94 728 GLY A C 1
ATOM 5748 O O . GLY A 1 728 ? 10.294 5.381 -28.051 1.00 74.94 728 GLY A O 1
ATOM 5749 N N . PHE A 1 729 ? 8.898 5.208 -26.317 1.00 85.12 729 PHE A N 1
ATOM 5750 C CA . PHE A 1 729 ? 9.615 4.109 -25.666 1.00 85.12 729 PHE A CA 1
ATOM 5751 C C . PHE A 1 729 ? 9.341 2.722 -26.285 1.00 85.12 729 PHE A C 1
ATOM 5753 O O . PHE A 1 729 ? 9.019 1.770 -25.590 1.00 85.12 729 PHE A O 1
ATOM 5760 N N . TYR A 1 730 ? 9.462 2.556 -27.604 1.00 91.19 730 TYR A N 1
ATOM 5761 C CA . TYR A 1 730 ? 9.232 1.271 -28.291 1.00 91.19 730 TYR A CA 1
ATOM 5762 C C . TYR A 1 730 ? 10.486 0.728 -28.978 1.00 91.19 730 TYR A C 1
ATOM 5764 O O . TYR A 1 730 ? 11.464 1.444 -29.202 1.00 91.19 730 TYR A O 1
ATOM 5772 N N . TYR A 1 731 ? 10.464 -0.567 -29.297 1.00 94.19 731 TYR A N 1
ATOM 5773 C CA . TYR A 1 731 ? 11.593 -1.254 -29.906 1.00 94.19 731 TYR A CA 1
ATOM 5774 C C . TYR A 1 731 ? 11.824 -0.803 -31.350 1.00 94.19 731 TYR A C 1
ATOM 5776 O O . TYR A 1 731 ? 10.894 -0.685 -32.152 1.00 94.19 731 TYR A O 1
ATOM 5784 N N . ASN A 1 732 ? 13.093 -0.643 -31.714 1.00 93.88 732 ASN A N 1
ATOM 5785 C CA . ASN A 1 732 ? 13.516 -0.414 -33.082 1.00 93.88 732 ASN A CA 1
ATOM 5786 C C . ASN A 1 732 ? 13.216 -1.626 -33.961 1.00 93.88 732 ASN A C 1
ATOM 5788 O O . ASN A 1 732 ? 13.516 -2.774 -33.631 1.00 93.88 732 ASN A O 1
ATOM 5792 N N . ASN A 1 733 ? 12.692 -1.354 -35.152 1.00 91.94 733 ASN A N 1
ATOM 5793 C CA . ASN A 1 733 ? 12.250 -2.386 -36.075 1.00 91.94 733 ASN A CA 1
ATOM 5794 C C . ASN A 1 733 ? 13.367 -2.863 -37.021 1.00 91.94 733 ASN A C 1
ATOM 5796 O O . ASN A 1 733 ? 13.213 -2.831 -38.241 1.00 91.94 733 ASN A O 1
ATOM 5800 N N . THR A 1 734 ? 14.511 -3.262 -36.463 1.00 95.38 734 THR A N 1
ATOM 5801 C CA . THR A 1 734 ? 15.680 -3.724 -37.230 1.00 95.38 734 THR A CA 1
ATOM 5802 C C . THR A 1 734 ? 15.822 -5.243 -37.166 1.00 95.38 734 THR A C 1
ATOM 5804 O O . THR A 1 734 ? 15.430 -5.871 -36.181 1.00 95.38 734 THR A O 1
ATOM 5807 N N . ASP A 1 735 ? 16.442 -5.853 -38.181 1.00 96.62 735 ASP A N 1
ATOM 5808 C CA . ASP A 1 735 ? 16.747 -7.293 -38.156 1.00 96.62 735 ASP A CA 1
ATOM 5809 C C . ASP A 1 735 ? 17.653 -7.659 -36.973 1.00 96.62 735 ASP A C 1
ATOM 5811 O O . ASP A 1 735 ? 17.500 -8.718 -36.369 1.00 96.62 735 ASP A O 1
ATOM 5815 N N . ARG A 1 736 ? 18.560 -6.752 -36.590 1.00 96.75 736 ARG A N 1
ATOM 5816 C CA . ARG A 1 736 ? 19.447 -6.925 -35.436 1.00 96.75 736 ARG A CA 1
ATOM 5817 C C . ARG A 1 736 ? 18.662 -7.081 -34.130 1.00 96.75 736 ARG A C 1
ATOM 5819 O O . ARG A 1 736 ? 18.996 -7.970 -33.350 1.00 96.75 736 ARG A O 1
ATOM 5826 N N . VAL A 1 737 ? 17.614 -6.279 -33.918 1.00 96.75 737 VAL A N 1
ATOM 5827 C CA . VAL A 1 737 ? 16.715 -6.397 -32.755 1.00 96.75 737 VAL A CA 1
ATOM 5828 C C . VAL A 1 737 ? 15.835 -7.639 -32.863 1.00 96.75 737 VAL A C 1
ATOM 5830 O O . VAL A 1 737 ? 15.791 -8.431 -31.927 1.00 96.75 737 VAL A O 1
ATOM 5833 N N . ARG A 1 738 ? 15.172 -7.855 -34.008 1.00 95.81 738 ARG A N 1
ATOM 5834 C CA . ARG A 1 738 ? 14.227 -8.972 -34.202 1.00 95.81 738 ARG A CA 1
ATOM 5835 C C . ARG A 1 738 ? 14.870 -10.354 -34.070 1.00 95.81 738 ARG A C 1
ATOM 5837 O O . ARG A 1 738 ? 14.197 -11.291 -33.653 1.00 95.81 738 ARG A O 1
ATOM 5844 N N . ASN A 1 739 ? 16.152 -10.478 -34.414 1.00 96.81 739 ASN A N 1
ATOM 5845 C CA . ASN A 1 739 ? 16.906 -11.726 -34.287 1.00 96.81 739 ASN A CA 1
ATOM 5846 C C . ASN A 1 739 ? 17.521 -11.921 -32.892 1.00 96.81 739 ASN A C 1
ATOM 5848 O O . ASN A 1 739 ? 17.984 -13.016 -32.588 1.00 96.81 739 ASN A O 1
ATOM 5852 N N . HIS A 1 740 ? 17.542 -10.891 -32.042 1.00 98.06 740 HIS A N 1
ATOM 5853 C CA . HIS A 1 740 ? 18.145 -10.970 -30.714 1.00 98.06 740 HIS A CA 1
ATOM 5854 C C . HIS A 1 740 ? 17.252 -11.750 -29.724 1.00 98.06 740 HIS A C 1
ATOM 5856 O O . HIS A 1 740 ? 16.027 -11.589 -29.769 1.00 98.06 740 HIS A O 1
ATOM 5862 N N . PRO A 1 741 ? 17.819 -12.514 -28.763 1.00 97.38 741 PRO A N 1
ATOM 5863 C CA . PRO A 1 741 ? 17.045 -13.256 -27.760 1.00 97.38 741 PRO A CA 1
ATOM 5864 C C . PRO A 1 741 ? 16.060 -12.408 -26.947 1.00 97.38 741 PRO A C 1
ATOM 5866 O O . PRO A 1 741 ? 14.976 -12.886 -26.616 1.00 97.38 741 PRO A O 1
ATOM 5869 N N . ILE A 1 742 ? 16.385 -11.132 -26.690 1.00 97.56 742 ILE A N 1
ATOM 5870 C CA . ILE A 1 742 ? 15.454 -10.175 -26.055 1.00 97.56 742 ILE A CA 1
ATOM 5871 C C . ILE A 1 742 ? 14.113 -10.124 -26.807 1.00 97.56 742 ILE A C 1
ATOM 5873 O O . ILE A 1 742 ? 13.051 -10.116 -26.185 1.00 97.56 742 ILE A O 1
ATOM 5877 N N . TYR A 1 743 ? 14.140 -10.128 -28.142 1.00 96.50 743 TYR A N 1
ATOM 5878 C CA . TYR A 1 743 ? 12.934 -10.114 -28.963 1.00 96.50 743 TYR A CA 1
ATOM 5879 C C . TYR A 1 743 ? 12.323 -11.513 -29.100 1.00 96.50 743 TYR A C 1
ATOM 5881 O O . TYR A 1 743 ? 11.138 -11.694 -28.824 1.00 96.50 743 TYR A O 1
ATOM 5889 N N . THR A 1 744 ? 13.120 -12.514 -29.486 1.00 96.12 744 THR A N 1
ATOM 5890 C CA . THR A 1 744 ? 12.616 -13.847 -29.873 1.00 96.12 744 THR A CA 1
ATOM 5891 C C . THR A 1 744 ? 12.070 -14.667 -28.704 1.00 96.12 744 THR A C 1
ATOM 5893 O O . THR A 1 744 ? 11.085 -15.383 -28.875 1.00 96.12 744 THR A O 1
ATOM 5896 N N . LYS A 1 745 ? 12.645 -14.538 -27.501 1.00 96.06 745 LYS A N 1
ATOM 5897 C CA . LYS A 1 745 ? 12.118 -15.170 -26.271 1.00 96.06 745 LYS A CA 1
ATOM 5898 C C . LYS A 1 745 ? 11.006 -14.369 -25.609 1.00 96.06 745 LYS A C 1
ATOM 5900 O O . LYS A 1 745 ? 10.392 -14.823 -24.637 1.00 96.06 745 LYS A O 1
ATOM 5905 N N . GLY A 1 746 ? 10.779 -13.171 -26.128 1.00 95.50 746 GLY A N 1
ATOM 5906 C CA . GLY A 1 746 ? 9.852 -12.220 -25.585 1.00 95.50 746 GLY A CA 1
ATOM 5907 C C . GLY A 1 746 ? 10.252 -11.738 -24.195 1.00 95.50 746 GLY A C 1
ATOM 5908 O O . GLY A 1 746 ? 9.415 -11.787 -23.308 1.00 95.50 746 GLY A O 1
ATOM 5909 N N . ILE A 1 747 ? 11.477 -11.235 -24.032 1.00 97.88 747 ILE A N 1
ATOM 5910 C CA . ILE A 1 747 ? 11.989 -10.688 -22.769 1.00 97.88 747 ILE A CA 1
ATOM 5911 C C . ILE A 1 747 ? 11.494 -9.260 -22.532 1.00 97.88 747 ILE A C 1
ATOM 5913 O O . ILE A 1 747 ? 11.430 -8.444 -23.463 1.00 97.88 747 ILE A O 1
ATOM 5917 N N . GLY A 1 748 ? 11.185 -8.972 -21.272 1.00 97.19 748 GLY A N 1
ATOM 5918 C CA . GLY A 1 748 ? 10.644 -7.704 -20.823 1.00 97.19 748 GLY A CA 1
ATOM 5919 C C . GLY A 1 748 ? 9.199 -7.496 -21.253 1.00 97.19 748 GLY A C 1
ATOM 5920 O O . GLY A 1 748 ? 8.564 -8.330 -21.910 1.00 97.19 748 GLY A O 1
ATOM 5921 N N . ASP A 1 749 ? 8.701 -6.330 -20.883 1.00 95.25 749 ASP A N 1
ATOM 5922 C CA . ASP A 1 749 ? 7.336 -5.916 -21.136 1.00 95.25 749 ASP A CA 1
ATOM 5923 C C . ASP A 1 749 ? 6.991 -6.029 -22.634 1.00 95.25 749 ASP A C 1
ATOM 5925 O O . ASP A 1 749 ? 7.664 -5.423 -23.480 1.00 95.25 749 ASP A O 1
ATOM 5929 N N . PRO A 1 750 ? 5.971 -6.828 -23.001 1.00 92.69 750 PRO A N 1
ATOM 5930 C CA . PRO A 1 750 ? 5.699 -7.151 -24.395 1.00 92.69 750 PRO A CA 1
ATOM 5931 C C . PRO A 1 750 ? 5.207 -5.944 -25.196 1.00 92.69 750 PRO A C 1
ATOM 5933 O O . PRO A 1 750 ? 5.304 -5.955 -26.427 1.00 92.69 750 PRO A O 1
ATOM 5936 N N . ARG A 1 751 ? 4.702 -4.903 -24.524 1.00 90.56 751 ARG A N 1
ATOM 5937 C CA . ARG A 1 751 ? 4.063 -3.746 -25.163 1.00 90.56 751 ARG A CA 1
ATOM 5938 C C . ARG A 1 751 ? 5.023 -2.995 -26.076 1.00 90.56 751 ARG A C 1
ATOM 5940 O O . ARG A 1 751 ? 4.653 -2.636 -27.196 1.00 90.56 751 ARG A O 1
ATOM 5947 N N . TRP A 1 752 ? 6.289 -2.894 -25.678 1.00 91.50 752 TRP A N 1
ATOM 5948 C CA . TRP A 1 752 ? 7.313 -2.165 -26.426 1.00 91.50 752 TRP A CA 1
ATOM 5949 C C . TRP A 1 752 ? 7.651 -2.774 -27.790 1.00 91.50 752 TRP A C 1
ATOM 5951 O O . TRP A 1 752 ? 8.195 -2.083 -28.643 1.00 91.50 752 TRP A O 1
ATOM 5961 N N . ARG A 1 753 ? 7.284 -4.034 -28.063 1.00 89.69 753 ARG A N 1
ATOM 5962 C CA . ARG A 1 753 ? 7.534 -4.674 -29.371 1.00 89.69 753 ARG A CA 1
ATOM 5963 C C . ARG A 1 753 ? 6.614 -4.186 -30.483 1.00 89.69 753 ARG A C 1
ATOM 5965 O O . ARG A 1 753 ? 6.929 -4.383 -31.653 1.00 89.69 753 ARG A O 1
ATOM 5972 N N . THR A 1 754 ? 5.457 -3.639 -30.125 1.00 75.81 754 THR A N 1
ATOM 5973 C CA . THR A 1 754 ? 4.375 -3.372 -31.083 1.00 75.81 754 THR A CA 1
ATOM 5974 C C . THR A 1 754 ? 4.483 -2.003 -31.749 1.00 75.81 754 THR A C 1
ATOM 5976 O O . THR A 1 754 ? 3.857 -1.789 -32.783 1.00 75.81 754 THR A O 1
ATOM 5979 N N . GLY A 1 755 ? 5.278 -1.083 -31.187 1.00 65.25 755 GLY A N 1
ATOM 5980 C CA . GLY A 1 755 ? 5.382 0.295 -31.676 1.00 65.25 755 GLY A CA 1
ATOM 5981 C C . GLY A 1 755 ? 4.111 1.131 -31.485 1.00 65.25 755 GLY A C 1
ATOM 5982 O O . GLY A 1 755 ? 4.057 2.256 -31.971 1.00 65.25 755 GLY A O 1
ATOM 5983 N N . ALA A 1 756 ? 3.087 0.596 -30.812 1.00 59.50 756 ALA A N 1
ATOM 5984 C CA . ALA A 1 756 ? 1.886 1.343 -30.470 1.00 59.50 756 ALA A CA 1
ATOM 5985 C C . ALA A 1 756 ? 2.168 2.243 -29.260 1.00 59.50 756 ALA A C 1
ATOM 5987 O O . ALA A 1 756 ? 2.693 1.774 -28.247 1.00 59.50 756 ALA A O 1
ATOM 5988 N N . ALA A 1 757 ? 1.816 3.526 -29.369 1.00 55.53 757 ALA A N 1
ATOM 5989 C CA . ALA A 1 757 ? 1.823 4.431 -28.227 1.00 55.53 757 ALA A CA 1
ATOM 5990 C C . ALA A 1 757 ? 0.826 3.930 -27.171 1.00 55.53 757 ALA A C 1
ATOM 5992 O O . ALA A 1 757 ? -0.272 3.478 -27.503 1.00 55.53 757 ALA A O 1
ATOM 5993 N N . TRP A 1 758 ? 1.225 3.994 -25.903 1.00 64.75 758 TRP A N 1
ATOM 5994 C CA . TRP A 1 758 ? 0.375 3.656 -24.767 1.00 64.75 758 TRP A CA 1
ATOM 5995 C C . TRP A 1 758 ? -0.515 4.860 -24.441 1.00 64.75 758 TRP A C 1
ATOM 5997 O O . TRP A 1 758 ? -0.121 5.722 -23.659 1.00 64.75 758 TRP A O 1
ATOM 6007 N N . GLN A 1 759 ? -1.679 4.939 -25.090 1.00 52.06 759 GLN A N 1
ATOM 6008 C CA . GLN A 1 759 ? -2.720 5.938 -24.817 1.00 52.06 759 GLN A CA 1
ATOM 6009 C C . GLN A 1 759 ? -4.001 5.263 -24.341 1.00 52.06 759 GLN A C 1
ATOM 6011 O O . GLN A 1 759 ? -4.389 4.255 -24.973 1.00 52.06 759 GLN A O 1
#

Sequence (759 aa):
MKKHSIYFFLLWACVTMFFPSCQDDDVVSDGEFNSERLFMPMFRRDENTNAGTSDRYQCAIASEAPNSASKYVNDVQLYWYGVNGASGYRLQAKIQGTEWTTDCVLDTILPPDQLSFLHEDLQYSTGYSYAIQALSPKGDAYNSKWYGYGDGSHQKDYMTITTGERYAVPDVFWPSEVTESTVRVNFNPTVEDGSETTYRDFFEAGAETANGEWVFDEIQIVPTADNPQLETITHKVTQADRDNGYVDFEGLTSNGSYVIYGQNNNVSRYFDRQYNKVMMRMMGEPGEPIIIPATVDPNDTILAQRYVPGLQATRIDTVLTNYMGDNTMAEGQVFYLEGGKDYYISTNVELTKGLTIETNPEDLPTKGRARILLGVGASSETMTDPSESNFNLARNAQSSAENGMMLTIQAIKFNEINFQPQMYYNYWDVNGTGGNSSNTISANYFINMSSQGLSFSLTELSVTNCTFSGLVRGFIRFQGPNRQIIENLTVENCVFYDCGCYDTNGRGYSWFAGPGNNRNSNFYQNLVFRNNSIIGSPRHALVTENGNLAWPVGTTWNITVENNTFVNFSPHSTSSGHGLMFETRYIPMGSKITCRKNLFVMVKAGDSDDRYLYMRGMRISNQAISYDFSDNYATTVPTWYNNQGNLQNLTDGLWTNYPFSGNDGAGYQSGSLNAGGIGETRIKFGDNVNGNEPDAVGYQLTPEELFQDPHPLAPNRDKNMNRYNVDGFYYNNTDRVRNHPIYTKGIGDPRWRTGAAWQ

Foldseek 3Di:
DPPVVVVVVVVVVVVPPPDDPPPPPVDQPPDPDRVLAWAEKDKAACVPPVCPLNPLQHWAQQCSRNPHPDNALQKTKIFIDATPQFQWKWKWKAWPPEDRVPGIPDTDTGGRPDGMDIGPLHFAQTKMFMKMKGHHPVDDSRIHDIAAPDDPVPVRRHDIYHGHHDQDFDPFWDWDPFAQFKIKIFGDFAADPCCCPRRVVLVVLPFDDDPRGTDFQKKKKAFAPLANVDDIDMDGDDVVCVVVRIDMDGGHHGQTKIKIWTFDVVRPRPNSRIGAIEIDGGHDDADDEAEDDQDDDQVPVLCVQQLNRPPSEAECLVVQQNVSSDRVGHAAHEYEYEALGEYEYAAEREDLGAYEYFHDPVRCVPRAGYEYAQADHANDNVSQHGRGYEYEYAAAGNDSSAANYEREYEEHEYERYEYEHPDAAAALLQQFDVHNVSHDHDQYEHYEHDQRGAHYAYAEYYYYLYEYARAAAEYHDYEHQHAYEYQYYYHELYEYANAARNDQQSEHAAHAYDHLHYLRHDHQNPAADELYEHALHAYFENHDHDRQHPHDPPDEGEHAAYQAEYFLHRQRHLDQNGQENEEYANGDAAYEYEHELAEYAYDFQDPPFPGQSAHAYYAYNDPNYAYAAAHAEYQALDQGAHPVRHTDQADLSHHPDHQCCDCRHCVNPQNPRYPLGSLRSGYDFLLCPVVSCPLRPNDGHHLVQFFVWSYFPDHPRHSRRSGGDQQRGAGDPDPVNCSGCSNPVSGHNNPRDPNDGSD

Secondary structure (DSSP, 8-state):
--SSHHHHHHHHHTTSSS------------SS--TTSPPPP-B--HHHH--GGG-TT--EETTT-TT-S---TT-EEEEB---TT-SEEEEEEEETTS-TTT-EEEEEEE-TT--EEEE-SPPTT-EEEEEEEEEPTT-GGGSPPPBBB--TTSTTSB-EEEPPPPPP----EEEES--SS-EEEEE--BPPTTHHHHTHHHHHTT--EETTEE---EEEEEE-TTSTTSPPEEEEPPHHHHHHTEEEE--PPTT-EEEEEEE-TTSSSTTTSB---EEEEPP----SPEEE-----TT-HHHHHTT-TT--EEE-HHHHHHHHH-SSS-TTEEEEE-TT-EEEESS-EEE-S-EEEEE-TTTHHHH--EEEEES-SBSSTT--SB----EEES-B--STTTTT-EEEE--EEEESEEEE-SS---HHHHHSBT--TTSPPP---SEE--TTBPEEEES-EEEES-EEE---S-SEE--SSS-EEES-EEEES-EEES----STTS-SS-SEE--SS-TT-BS-TTEEEES-EEES---SEEEE------PPTT---EEEEES-EEESSSTT--STTSSEEEE-TTPPTT-EEEEES-EEE---SSTT-------EEEE----SSEEEEE--EESS----B-TTS-B-PPBTTTBSBS-TTSTTTTTHHHHTTBTTHHHHHS-B-SS-TTS--TT--S----HHHHBSS-SBSS-TTBTTTT-B-GGG--B---HHHHTSHHHHTT-S-GGGGS-----

pLDDT: mean 89.59, std 11.87, range [31.67, 98.88]

=== Feature glossary ===
Legend for the data blocks above and below:

— What the protein is —

Sequence gives the chain of amino acids in standard one-letter code (A=alanine, C=cysteine, …, Y=tyrosine), read N→C. It is the only feature that is directly encoded by the gene; all structural features are derived from the folded form of this sequence.

The annotation block draws on four external resources. InterPro: which protein families and domains the sequence belongs to. GO: standardized terms for what the protein does, what process it participates in, and where in the cell it acts. CATH: which structural fold it has in the CATH hierarchy. Organism: the species of origin.

— Where its atoms are —

Atomic coordinates in PDBx/mmCIF format — the same representation the Protein Data Bank distributes. Each line of the _atom_site loop places one backbone atom in Cartesian space (units: ångströms, origin: arbitrary).

Six rendered views show the 3D structure from the faces of a cube — i.e. along ±x, ±y, ±z. Rendering representation is drawn randomly per protein from cartoon (secondary-structure ribbons), sticks (backbone bonds), or molecular surface; coloring is either N→C rainbow (blue at the N-terminus through red at the C-terminus) or one color per chain.

— Local backbone conformation —

DSSP 8-state secondary structure assigns each residue one of H (α-helix), G (3₁₀-helix), I (π-helix), E (extended β-strand), B (isolated β-bridge), T (hydrogen-bonded turn), S (bend), or '-' (coil). The assignment is computed from backbone hydrogen-bond geometry via the Kabsch–Sander algorithm.

P-SEA three-state annotation labels each residue as helix, strand, or coil based purely on the geometry of the Cα trace. It serves as a fallback when the full backbone (and thus DSSP) is unavailable.

φ (phi) and ψ (psi) are the two rotatable backbone dihedrals per residue: φ is the C(i-1)–N–Cα–C torsion, ψ is the N–Cα–C–N(i+1) torsion, both in degrees on (−180°, 180°]. α-helical residues cluster near (−60°, −45°); β-strand residues near (−120°, +130°). A Ramachandran plot is simply a scatter of (φ, ψ) for every residue.

— Global shape and packing —

Radius of gyration (Rg) is the root-mean-square distance of Cα atoms from their centroid — a single number for overall size and compactness. A globular domain of N residues has Rg ≈ 2.2·N^0.38 Å; an extended or disordered chain has a much larger Rg. The Cα contact count is the number of residue pairs whose Cα atoms are within 8 Å and are more than four positions apart in sequence — a standard proxy for tertiary packing density. The bounding box is the smallest axis-aligned box enclosing all Cα atoms.

Accessible surface area quantifies burial. A residue with SASA near zero is packed into the hydrophobic core; one with SASA >100 Å² sits on the surface. Computed here via the Shrake–Rupley numerical algorithm with a 1.4 Å probe.

The contact map is a binary N×N matrix image: pixel (i, j) is dark where Cα_i and Cα_j are within 8 Å and |i−j|>4. Because the |i−j|>4 filter removes local helical contacts, off-diagonal stripes parallel to the main diagonal indicate parallel β-sheets; stripes perpendicular to it indicate antiparallel β-sheets. The Ramachandran plot scatters every residue's (φ, ψ) pair against the sterically allowed regions. The PAE heatmap renders the predicted-aligned-error matrix.

— Structural neighborhood —

A 3Di character summarizes, for each residue, the relative orientation of the Cα frame of its nearest spatial neighbor. Because it encodes fold topology rather than chemistry, 3Di alignments detect remote structural similarity that sequence alignment misses.

Structural nearest neighbors (via Foldseek easy-search vs the PDB). Reported per hit: targ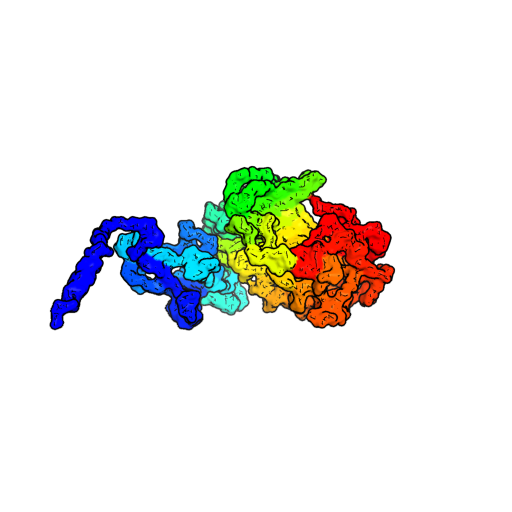et PDB id, E-value, and alignment TM-score. A TM-score above ~0.5 is the conventional threshold for 'same fold'.

— Confidence and disorder —

For AlphaFold models, the B-factor field carries pLDDT — the model's own estimate of local accuracy on a 0–100 scale. Regions with pLDDT<50 should be treated as essentially unmodeled; they often correspond to intrinsically disordered segments.

B-factor (Debye–Waller factor) reflects atomic displacement in the crystal lattice. It is an experimental observable (units Å²), not a prediction; low values mean the atom is pinned down, high values mean it moves or is heterogeneous across the crystal.

Predicted Aligned Error (PAE) is an AlphaFold confidence matrix: entry (i, j) is the expected error in the position of residue j, in ångströms, when the prediction is superimposed on the true structure at residue i. Low PAE within a block of residues means that block is internally rigid and well-predicted; high PAE between two blocks means their relative placement is uncertain even if each block individually is confident.